Protein AF-0000000081786876 (afdb_homodimer)

pLDDT: mean 88.49, std 16.7, range [29.45, 98.88]

InterPro domains:
  IPR002018 Carboxylesterase, type B [PF00135] (1-361)
  IPR019826 Carboxylesterase type B, active site [PS00122] (17-32)
  IPR029058 Alpha/Beta hydrolase fold [G3DSA:3.40.50.1820] (1-377)
  IPR029058 Alpha/Beta hydrolase fold [SSF53474] (1-367)
  IPR050654 Acetylcholinesterase-related enzymes [PTHR43918] (1-405)

Secondary structure (DSSP, 8-state):
-HHHHHHHHHHHHGGGGT--TT--EEEEETHHHHHHHHHHH-GGGTTS-SEEEEES--TTSTTTB---HHHHHHHHHHHHHHTT---S-HHHHHHHHHTS-HHHHHHHHHHTT----B---SSS--S-HHHHHHTT-S---EEEEEEETTTTHHHHHSSGGGGGGGG-SSPPP--HHHHHHHHHSTTSTTTT-HHHHHHHHHHHS-TTTTT-TT--THHHHHHHHIIIIIIHHHHHHHHHHHHTT--EEEEEE----SS-GGGTTS-S-S--SS-TTHHHHHHTTGGGTSTTS-HHHHHHHHHHHHHHHHHHHHS-SSB-STTS-TTTB-PPP-TTT-EEEEESTT--EEE-TTHHHHHIIIIIHHHHHHHHHTS-HHHHHHHHHHHTTTTS-HHHHHHHHHHHHHHHH-/-HHHHHHHHHHHHGGGGT--TT--EEEEETHHHHHHHHHHH-GGGTTS-SEEEEES--TTSTTTB---HHHHHHHHHHHHHHTT---S-HHHHHHHHHTS-HHHHHHHHHHTT----B---SSS--S-HHHHHHTT-S---EEEEEEETTTTHHHHHSSGGGGGGGG-SSPPP--HHHHHHHHHSTTSTTTT-HHHHHHHHHHHS-TTTTT-TT--THHHHHHHHIIIIIIHHHHHHHHHHHHTT--EEEEEE----SS-GGGTTS-S-S--SS-TTHHHHHHTTGGGTSTTS-HHHHHHHHHHHHHHHHHHHHS-SSB-STTS-TTTB-PPP-TTT-EEEEESTT--EEE-TTHHHHHIIIIIHHHHHHHHHTS-HHHHHHHHHHHTSTTS-HHHHHHHHHHHHHHHH-

Sequence (820 aa):
MDQVLALEWIKENIGAFGGDSNRITIFGESSGSVSVSFHILSERTKGLFQRAVMQSATMFTPWAYSDDKDMLRKQAFDIGEKVGCSTSESQALVDCMKEKDASALYVASAEIYLHCPAVVDGTFLVDTPANLYATDRYNHADLLLGTTKDEGTIGLTYSPLFWDYWYSKEPPTVSREAFDEILAGAYFPGGNNQQLQDAIRMKYIDWSQADNDDYDYFRSHVEYVTDSDFACPTDLVARFHFQGGDNVFLYQMTHVPTLSLYNLDGEGPGWLGSAHADDILFVFGYPFSYPNFTDEERSFSVEVMNFWTKFAKTGMPGTVTSGSTQRDFWPRFTVPELAYKELSLNLTTSRALKSDQCYFWNTYVPQLQTMLAEMDVAEREWKEAFSTWKYTDMADWRKEFTEYKTIRLNMDQVLALEWIKENIGAFGGDSNRITIFGESSGSVSVSFHILSERTKGLFQRAVMQSATMFTPWAYSDDKDMLRKQAFDIGEKVGCSTSESQALVDCMKEKDASALYVASAEIYLHCPAVVDGTFLVDTPANLYATDRYNHADLLLGTTKDEGTIGLTYSPLFWDYWYSKEPPTVSREAFDEILAGAYFPGGNNQQLQDAIRMKYIDWSQADNDDYDYFRSHVEYVTDSDFACPTDLVARFHFQGGDNVFLYQMTHVPTLSLYNLDGEGPGWLGSAHADDILFVFGYPFSYPNFTDEERSFSVEVMNFWTKFAKTGMPGTVTSGSTQRDFWPRFTVPELAYKELSLNLTTSRALKSDQCYFWNTYVPQLQTMLAEMDVAEREWKEAFSTWKYTDMADWRKEFTEYKTIRLN

Nearest PDB structures (foldseek):
  8am2-assembly1_A  TM=8.738E-01  e=4.656E-29  Homo sapiens
  1w76-assembly1_B  TM=9.011E-01  e=8.438E-28  Tetronarce californica
  5v5v-assembly3_E  TM=7.790E-01  e=2.688E-24  Rattus norvegicus
  5xeq-assembly1_A  TM=8.268E-01  e=3.464E-23  Homo sapiens
  3bl8-assembly2_B  TM=8.056E-01  e=1.051E-23  Mus musculus

Solvent-accessible surface area (backbone atoms only — not comparable to full-atom values): 43181 Å² total; per-residue (Å²): 109,68,64,52,51,50,40,52,47,42,45,73,45,28,51,82,74,73,43,56,54,84,55,31,60,48,68,23,53,37,71,42,4,22,50,48,41,46,45,33,47,13,75,80,43,59,83,51,48,45,31,38,34,28,34,43,25,24,53,66,12,67,73,38,42,49,87,55,60,65,59,54,49,49,50,53,46,52,38,28,46,70,72,68,31,81,62,91,44,69,66,60,34,52,57,45,54,70,74,47,57,68,67,56,51,50,53,32,35,62,72,68,59,69,79,85,45,49,54,70,70,66,66,60,32,71,55,54,72,69,55,26,59,76,65,68,48,53,52,79,40,30,36,39,37,37,33,36,67,26,30,15,43,56,58,46,50,73,29,84,90,34,44,80,44,40,62,25,59,58,67,75,81,29,41,70,67,55,51,52,51,54,43,49,29,78,86,28,94,24,22,88,38,63,69,50,40,51,52,50,47,66,71,40,50,60,46,62,44,62,68,40,88,79,46,65,41,44,62,34,49,23,52,46,43,18,37,59,40,24,47,29,28,42,51,52,52,50,49,53,38,36,73,71,69,35,55,30,33,38,35,35,31,60,43,59,58,86,59,44,78,69,19,74,86,72,63,27,46,61,55,44,63,17,25,64,68,38,65,54,42,28,55,71,44,42,46,79,78,38,84,83,42,51,72,68,52,39,54,43,17,52,51,44,33,45,26,56,50,32,25,57,72,70,62,40,49,39,43,65,54,91,80,51,56,58,66,48,37,35,46,60,37,44,90,59,67,34,31,27,31,33,48,37,92,73,25,47,70,50,56,36,79,60,30,54,61,27,44,43,60,72,46,48,46,53,53,52,47,54,57,50,67,68,46,49,69,70,56,49,56,50,42,63,58,41,64,68,34,73,86,46,70,68,67,62,48,55,49,49,52,50,46,50,50,50,52,72,72,92,107,69,66,53,51,51,40,52,48,42,46,72,44,29,51,82,73,74,43,56,53,85,54,30,60,48,67,24,54,37,73,41,3,23,49,48,41,46,45,32,48,12,75,79,43,59,84,49,48,45,31,39,34,27,34,42,25,22,54,64,12,68,73,39,44,50,86,55,61,66,61,54,49,48,51,52,46,52,37,28,47,69,70,68,32,81,60,91,45,71,66,59,34,53,58,43,54,70,71,47,58,67,67,57,52,50,53,34,35,62,70,68,58,68,76,83,45,47,54,70,71,66,65,60,33,68,55,55,71,67,54,27,60,75,65,68,48,52,52,79,39,31,36,39,37,35,34,37,68,26,30,15,42,56,57,45,51,72,30,84,89,34,44,80,43,39,62,24,61,58,68,76,79,30,41,70,66,55,51,52,51,54,42,48,29,79,86,28,94,26,22,90,39,65,67,50,40,50,53,49,48,64,72,42,51,61,45,61,43,62,68,40,87,80,45,65,42,45,62,33,48,23,52,46,43,18,37,60,39,25,46,29,29,41,51,53,52,49,49,54,38,35,74,71,69,36,54,28,34,37,36,36,30,62,42,58,58,87,58,44,78,68,19,74,86,70,62,26,45,62,54,44,62,18,23,64,68,37,64,53,41,28,55,71,42,43,46,79,77,39,84,82,44,52,70,67,52,39,53,42,16,52,51,44,31,46,25,55,50,33,25,55,72,70,63,40,48,38,43,64,53,91,81,51,57,58,66,48,36,38,45,62,37,43,87,58,67,33,31,26,30,34,47,38,92,73,26,46,70,49,56,38,80,59,28,54,61,27,44,42,60,74,45,48,45,55,52,53,48,53,56,49,66,69,46,50,68,69,56,48,59,50,43,65,59,41,66,69,36,72,86,46,71,67,69,62,49,54,50,49,50,51,48,48,49,49,52,71,73,93

Radius of gyration: 31.77 Å; Cα contacts (8 Å, |Δi|>4): 1317; chains: 2; bounding box: 56×100×76 Å

Organism: Acanthaster planci (NCBI:txid133434)

Structure (mmCIF, N/CA/C/O backbone):
data_AF-0000000081786876-model_v1
#
loop_
_entity.id
_entity.type
_entity.pdbx_description
1 polymer 'Carboxylic ester hydrolase'
#
loop_
_atom_site.group_PDB
_atom_site.id
_atom_site.type_symbol
_atom_site.label_atom_id
_atom_site.label_alt_id
_atom_site.label_comp_id
_atom_site.label_asym_id
_atom_site.label_entity_id
_atom_site.label_seq_id
_atom_site.pdbx_PDB_ins_code
_atom_site.Cartn_x
_atom_site.Cartn_y
_atom_site.Cartn_z
_atom_site.occupancy
_atom_site.B_iso_or_equiv
_atom_site.auth_seq_id
_atom_site.auth_comp_id
_atom_site.auth_asym_id
_atom_site.auth_atom_id
_atom_site.pdbx_PDB_model_num
ATOM 1 N N . MET A 1 1 ? 2.566 -39.562 -6.285 1 85.12 1 MET A N 1
ATOM 2 C CA . MET A 1 1 ? 3.211 -40.844 -6.562 1 85.12 1 MET A CA 1
ATOM 3 C C . MET A 1 1 ? 2.818 -41.375 -7.941 1 85.12 1 MET A C 1
ATOM 5 O O . MET A 1 1 ? 3.682 -41.75 -8.727 1 85.12 1 MET A O 1
ATOM 9 N N . ASP A 1 2 ? 1.536 -41.219 -8.281 1 93.5 2 ASP A N 1
ATOM 10 C CA . ASP A 1 2 ? 1.089 -41.656 -9.594 1 93.5 2 ASP A CA 1
ATOM 11 C C . ASP A 1 2 ? 1.725 -40.812 -10.711 1 93.5 2 ASP A C 1
ATOM 13 O O . ASP A 1 2 ? 2.129 -41.375 -11.742 1 93.5 2 ASP A O 1
ATOM 17 N N . GLN A 1 3 ? 1.83 -39.625 -10.461 1 97.19 3 GLN A N 1
ATOM 18 C CA . GLN A 1 3 ? 2.424 -38.75 -11.469 1 97.19 3 GLN A CA 1
ATOM 19 C C . GLN A 1 3 ? 3.906 -39.062 -11.656 1 97.19 3 GLN A C 1
ATOM 21 O O . GLN A 1 3 ? 4.426 -38.969 -12.773 1 97.19 3 GLN A O 1
ATOM 26 N N . VAL A 1 4 ? 4.566 -39.406 -10.562 1 97.5 4 VAL A N 1
ATOM 27 C CA . VAL A 1 4 ? 5.969 -39.812 -10.656 1 97.5 4 VAL A CA 1
ATOM 28 C C . VAL A 1 4 ? 6.098 -41.062 -11.531 1 97.5 4 VAL A C 1
ATOM 30 O O . VAL A 1 4 ? 6.961 -41.125 -12.414 1 97.5 4 VAL A O 1
ATOM 33 N N . LEU A 1 5 ? 5.234 -41.969 -11.258 1 97.5 5 LEU A N 1
ATOM 34 C CA . LEU A 1 5 ? 5.254 -43.219 -12.047 1 97.5 5 LEU A CA 1
ATOM 35 C C . LEU A 1 5 ? 5.004 -42.906 -13.523 1 97.5 5 LEU A C 1
ATOM 37 O O . LEU A 1 5 ? 5.617 -43.531 -14.391 1 97.5 5 LEU A O 1
ATOM 41 N N . ALA A 1 6 ? 4.082 -42.062 -13.742 1 97.56 6 ALA A N 1
ATOM 42 C CA . ALA A 1 6 ? 3.795 -41.688 -15.125 1 97.56 6 ALA A CA 1
ATOM 43 C C . ALA A 1 6 ? 5.023 -41.062 -15.789 1 97.56 6 ALA A C 1
ATOM 45 O O . ALA A 1 6 ? 5.32 -41.375 -16.953 1 97.56 6 ALA A O 1
ATOM 46 N N . LEU A 1 7 ? 5.742 -40.219 -15.117 1 97.94 7 LEU A N 1
ATOM 47 C CA . LEU A 1 7 ? 6.93 -39.594 -15.656 1 97.94 7 LEU A CA 1
ATOM 48 C C . LEU A 1 7 ? 8.039 -40.594 -15.906 1 97.94 7 LEU A C 1
ATOM 50 O O . LEU A 1 7 ? 8.742 -40.5 -16.906 1 97.94 7 LEU A O 1
ATOM 54 N N . GLU A 1 8 ? 8.164 -41.531 -14.992 1 97.88 8 GLU A N 1
ATOM 55 C CA . GLU A 1 8 ? 9.133 -42.625 -15.195 1 97.88 8 GLU A CA 1
ATOM 56 C C . GLU A 1 8 ? 8.789 -43.438 -16.422 1 97.88 8 GLU A C 1
ATOM 58 O O . GLU A 1 8 ? 9.672 -43.781 -17.219 1 97.88 8 GLU A O 1
ATOM 63 N N . TRP A 1 9 ? 7.547 -43.719 -16.469 1 97.94 9 TRP A N 1
ATOM 64 C CA . TRP A 1 9 ? 7.094 -44.469 -17.641 1 97.94 9 TRP A CA 1
ATOM 65 C C . TRP A 1 9 ? 7.398 -43.719 -18.922 1 97.94 9 TRP A C 1
ATOM 67 O O . TRP A 1 9 ? 7.852 -44.312 -19.906 1 97.94 9 TRP A O 1
ATOM 77 N N . ILE A 1 10 ? 7.133 -42.5 -19.031 1 97.75 10 ILE A N 1
ATOM 78 C CA . ILE A 1 10 ? 7.387 -41.688 -20.203 1 97.75 10 ILE A CA 1
ATOM 79 C C . ILE A 1 10 ? 8.883 -41.656 -20.516 1 97.75 10 ILE A C 1
ATOM 81 O O . ILE A 1 10 ? 9.289 -41.875 -21.672 1 97.75 10 ILE A O 1
ATOM 85 N N . LYS A 1 11 ? 9.703 -41.438 -19.516 1 96.88 11 LYS A N 1
ATOM 86 C CA . LYS A 1 11 ? 11.156 -41.406 -19.688 1 96.88 11 LYS A CA 1
ATOM 87 C C . LYS A 1 11 ? 11.664 -42.719 -20.297 1 96.88 11 LYS A C 1
ATOM 89 O O . LYS A 1 11 ? 12.516 -42.688 -21.172 1 96.88 11 LYS A O 1
ATOM 94 N N . GLU A 1 12 ? 11.047 -43.781 -19.906 1 97.19 12 GLU A N 1
ATOM 95 C CA . GLU A 1 12 ? 11.508 -45.125 -20.312 1 97.19 12 GLU A CA 1
ATOM 96 C C . GLU A 1 12 ? 10.969 -45.469 -21.703 1 97.19 12 GLU A C 1
ATOM 98 O O . GLU A 1 12 ? 11.617 -46.219 -22.453 1 97.19 12 GLU A O 1
ATOM 103 N N . ASN A 1 13 ? 9.766 -44.969 -22 1 97.81 13 ASN A N 1
ATOM 104 C CA . ASN A 1 13 ? 9.055 -45.594 -23.109 1 97.81 13 ASN A CA 1
ATOM 105 C C . ASN A 1 13 ? 8.836 -44.625 -24.266 1 97.81 13 ASN A C 1
ATOM 107 O O . ASN A 1 13 ? 8.516 -45.031 -25.375 1 97.81 13 ASN A O 1
ATOM 111 N N . ILE A 1 14 ? 9.039 -43.375 -24.078 1 96.5 14 ILE A N 1
ATOM 112 C CA . ILE A 1 14 ? 8.586 -42.406 -25.047 1 96.5 14 ILE A CA 1
ATOM 113 C C . ILE A 1 14 ? 9.32 -42.594 -26.375 1 96.5 14 ILE A C 1
ATOM 115 O O . ILE A 1 14 ? 8.805 -42.25 -27.438 1 96.5 14 ILE A O 1
ATOM 119 N N . GLY A 1 15 ? 10.5 -43.125 -26.281 1 96.19 15 GLY A N 1
ATOM 120 C CA . GLY A 1 15 ? 11.258 -43.406 -27.5 1 96.19 15 GLY A CA 1
ATOM 121 C C . GLY A 1 15 ? 10.516 -44.312 -28.469 1 96.19 15 GLY A C 1
ATOM 122 O O . GLY A 1 15 ? 10.617 -44.156 -29.688 1 96.19 15 GLY A O 1
ATOM 123 N N . ALA A 1 16 ? 9.836 -45.188 -27.922 1 96.81 16 ALA A N 1
ATOM 124 C CA . ALA A 1 16 ? 9.086 -46.125 -28.75 1 96.81 16 ALA A CA 1
ATOM 125 C C . ALA A 1 16 ? 7.957 -45.406 -29.5 1 96.81 16 ALA A C 1
ATOM 127 O O . ALA A 1 16 ? 7.441 -45.938 -30.5 1 96.81 16 ALA A O 1
ATOM 128 N N . PHE A 1 17 ? 7.652 -44.312 -29.094 1 95.44 17 PHE A N 1
ATOM 129 C CA . PHE A 1 17 ? 6.566 -43.562 -29.719 1 95.44 17 PHE A CA 1
ATOM 130 C C . PHE A 1 17 ? 7.113 -42.438 -30.562 1 95.44 17 PHE A C 1
ATOM 132 O O . PHE A 1 17 ? 6.355 -41.562 -30.984 1 95.44 17 PHE A O 1
ATOM 139 N N . GLY A 1 18 ? 8.469 -42.5 -30.703 1 95.06 18 GLY A N 1
ATOM 140 C CA . GLY A 1 18 ? 9.094 -41.469 -31.531 1 95.06 18 GLY A CA 1
ATOM 141 C C . GLY A 1 18 ? 9.477 -40.219 -30.766 1 95.06 18 GLY A C 1
ATOM 142 O O . GLY A 1 18 ? 9.945 -39.25 -31.359 1 95.06 18 GLY A O 1
ATOM 143 N N . GLY A 1 19 ? 9.172 -40.281 -29.469 1 94.94 19 GLY A N 1
ATOM 144 C CA . GLY A 1 19 ? 9.523 -39.125 -28.625 1 94.94 19 GLY A CA 1
ATOM 145 C C . GLY A 1 19 ? 10.961 -39.156 -28.141 1 94.94 19 GLY A C 1
ATOM 146 O O . GLY A 1 19 ? 11.68 -40.125 -28.391 1 94.94 19 GLY A O 1
ATOM 147 N N . ASP A 1 20 ? 11.43 -38.062 -27.547 1 96.06 20 ASP A N 1
ATOM 148 C CA . ASP A 1 20 ? 12.781 -37.875 -27.016 1 96.06 20 ASP A CA 1
ATOM 149 C C . ASP A 1 20 ? 12.773 -37.906 -25.484 1 96.06 20 ASP A C 1
ATOM 151 O O . ASP A 1 20 ? 12.25 -36.969 -24.859 1 96.06 20 ASP A O 1
ATOM 155 N N . SER A 1 21 ? 13.375 -38.844 -24.906 1 95.88 21 SER A N 1
ATOM 156 C CA . SER A 1 21 ? 13.367 -39.031 -23.453 1 95.88 21 SER A CA 1
ATOM 157 C C . SER A 1 21 ? 14.203 -37.969 -22.75 1 95.88 21 SER A C 1
ATOM 159 O O . SER A 1 21 ? 14.125 -37.812 -21.531 1 95.88 21 SER A O 1
ATOM 161 N N . ASN A 1 22 ? 14.953 -37.188 -23.562 1 94.62 22 ASN A N 1
ATOM 162 C CA . ASN A 1 22 ? 15.773 -36.156 -22.984 1 94.62 22 ASN A CA 1
ATOM 163 C C . ASN A 1 22 ? 15.141 -34.781 -23.203 1 94.62 22 ASN A C 1
ATOM 165 O O . ASN A 1 22 ? 15.766 -33.75 -22.922 1 94.62 22 ASN A O 1
ATOM 169 N N . ARG A 1 23 ? 13.945 -34.781 -23.703 1 95.62 23 ARG A N 1
ATOM 170 C CA . ARG A 1 23 ? 13.227 -33.531 -23.953 1 95.62 23 ARG A CA 1
ATOM 171 C C . ARG A 1 23 ? 11.773 -33.656 -23.516 1 95.62 23 ARG A C 1
ATOM 173 O O . ARG A 1 23 ? 10.867 -33.5 -24.344 1 95.62 23 ARG A O 1
ATOM 180 N N . ILE A 1 24 ? 11.578 -33.781 -22.297 1 97.62 24 ILE A N 1
ATOM 181 C CA . ILE A 1 24 ? 10.242 -33.938 -21.734 1 97.62 24 ILE A CA 1
ATOM 182 C C . ILE A 1 24 ? 9.805 -32.594 -21.109 1 97.62 24 ILE A C 1
ATOM 184 O O . ILE A 1 24 ? 10.555 -32 -20.328 1 97.62 24 ILE A O 1
ATOM 188 N N . THR A 1 25 ? 8.656 -32.094 -21.547 1 98.31 25 THR A N 1
ATOM 189 C CA . THR A 1 25 ? 8.039 -30.906 -20.969 1 98.31 25 THR A CA 1
ATOM 190 C C . THR A 1 25 ? 6.777 -31.281 -20.188 1 98.31 25 THR A C 1
ATOM 192 O O . THR A 1 25 ? 5.887 -31.953 -20.719 1 98.31 25 THR A O 1
ATOM 195 N N . ILE A 1 26 ? 6.73 -30.906 -18.938 1 98.25 26 ILE A N 1
ATOM 196 C CA . ILE A 1 26 ? 5.516 -31.094 -18.156 1 98.25 26 ILE A CA 1
ATOM 197 C C . ILE A 1 26 ? 4.77 -29.766 -18.031 1 98.25 26 ILE A C 1
ATOM 199 O O . ILE A 1 26 ? 5.391 -28.703 -17.938 1 98.25 26 ILE A O 1
ATOM 203 N N . PHE A 1 27 ? 3.48 -29.75 -18.172 1 97.56 27 PHE A N 1
ATOM 204 C CA . PHE A 1 27 ? 2.721 -28.5 -18.031 1 97.56 27 PHE A CA 1
ATOM 205 C C . PHE A 1 27 ? 1.39 -28.766 -17.344 1 97.56 27 PHE A C 1
ATOM 207 O O . PHE A 1 27 ? 0.924 -29.906 -17.281 1 97.56 27 PHE A O 1
ATOM 214 N N . GLY A 1 28 ? 0.858 -27.812 -16.672 1 98 28 GLY A N 1
ATOM 215 C CA . GLY A 1 28 ? -0.397 -27.906 -15.938 1 98 28 GLY A CA 1
ATOM 216 C C . GLY A 1 28 ? -1.038 -26.562 -15.688 1 98 28 GLY A C 1
ATOM 217 O O . GLY A 1 28 ? -0.378 -25.516 -15.789 1 98 28 GLY A O 1
ATOM 218 N N . GLU A 1 29 ? -2.33 -26.609 -15.477 1 98.25 29 GLU A N 1
ATOM 219 C CA . GLU A 1 29 ? -3.166 -25.453 -15.164 1 98.25 29 GLU A CA 1
ATOM 220 C C . 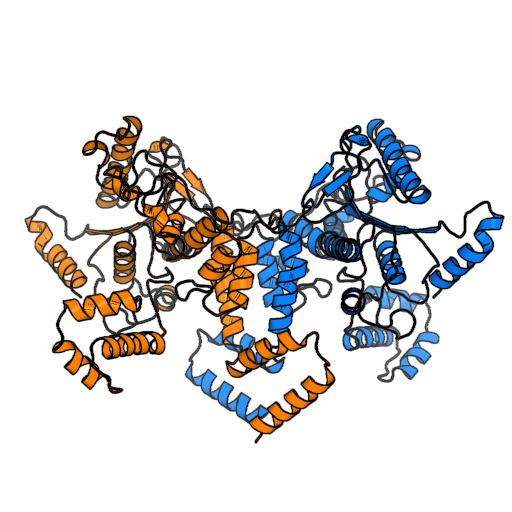GLU A 1 29 ? -3.729 -25.547 -13.75 1 98.25 29 GLU A C 1
ATOM 222 O O . GLU A 1 29 ? -4.125 -26.625 -13.305 1 98.25 29 GLU A O 1
ATOM 227 N N . SER A 1 30 ? -3.664 -24.406 -13.008 1 96.81 30 SER A N 1
ATOM 228 C CA . SER A 1 30 ? -4.27 -24.344 -11.688 1 96.81 30 SER A CA 1
ATOM 229 C C . SER A 1 30 ? -3.697 -25.422 -10.766 1 96.81 30 SER A C 1
ATOM 231 O O . SER A 1 30 ? -2.482 -25.484 -10.562 1 96.81 30 SER A O 1
ATOM 233 N N . SER A 1 31 ? -4.57 -26.422 -10.398 1 95.81 31 SER A N 1
ATOM 234 C CA . SER A 1 31 ? -4.086 -27.516 -9.57 1 95.81 31 SER A CA 1
ATOM 235 C C . SER A 1 31 ? -3.045 -28.344 -10.312 1 95.81 31 SER A C 1
ATOM 237 O O . SER A 1 31 ? -2.121 -28.891 -9.695 1 95.81 31 SER A O 1
ATOM 239 N N . GLY A 1 32 ? -3.199 -28.438 -11.594 1 97.5 32 GLY A N 1
ATOM 240 C CA . GLY A 1 32 ? -2.182 -29.109 -12.391 1 97.5 32 GLY A CA 1
ATOM 241 C C . GLY A 1 32 ? -0.849 -28.375 -12.383 1 97.5 32 GLY A C 1
ATOM 242 O O . GLY A 1 32 ? 0.208 -29.016 -12.352 1 97.5 32 GLY A O 1
ATOM 243 N N . SER A 1 33 ? -0.981 -27.062 -12.438 1 98.38 33 SER A N 1
ATOM 244 C CA . SER A 1 33 ? 0.23 -26.25 -12.344 1 98.38 33 SER A CA 1
ATOM 245 C C . SER A 1 33 ? 0.896 -26.422 -10.977 1 98.38 33 SER A C 1
ATOM 247 O O . SER A 1 33 ? 2.125 -26.422 -10.875 1 98.38 33 SER A O 1
ATOM 249 N N . VAL A 1 34 ? 0.146 -26.5 -9.969 1 97.88 34 VAL A N 1
ATOM 250 C CA . VAL A 1 34 ? 0.653 -26.766 -8.633 1 97.88 34 VAL A CA 1
ATOM 251 C C . VAL A 1 34 ? 1.398 -28.109 -8.617 1 97.88 34 VAL A C 1
ATOM 253 O O . VAL A 1 34 ? 2.486 -28.203 -8.047 1 97.88 34 VAL A O 1
ATOM 256 N N . SER A 1 35 ? 0.848 -29.078 -9.242 1 97.94 35 SER A N 1
ATOM 257 C CA . SER A 1 35 ? 1.514 -30.375 -9.344 1 97.94 35 SER A CA 1
ATOM 258 C C . SER A 1 35 ? 2.859 -30.25 -10.055 1 97.94 35 SER A C 1
ATOM 260 O O . SER A 1 35 ? 3.857 -30.812 -9.602 1 97.94 35 SER A O 1
ATOM 262 N N . VAL A 1 36 ? 2.857 -29.562 -11.125 1 98.56 36 VAL A N 1
ATOM 263 C CA . VAL A 1 36 ? 4.098 -29.328 -11.859 1 98.56 36 VAL A CA 1
ATOM 264 C C . VAL A 1 36 ? 5.137 -28.703 -10.922 1 98.56 36 VAL A C 1
ATOM 266 O O . VAL A 1 36 ? 6.293 -29.141 -10.898 1 98.56 36 VAL A O 1
ATOM 269 N N . SER A 1 37 ? 4.695 -27.75 -10.133 1 98.44 37 SER A N 1
ATOM 270 C CA . SER A 1 37 ? 5.617 -27.031 -9.266 1 98.44 37 SER A CA 1
ATOM 271 C C . SER A 1 37 ? 6.148 -27.938 -8.156 1 98.44 37 SER A C 1
ATOM 273 O O . SER A 1 37 ? 7.297 -27.797 -7.73 1 98.44 37 SER A O 1
ATOM 275 N N . PHE A 1 38 ? 5.379 -28.859 -7.727 1 98.38 38 PHE A N 1
ATOM 276 C CA . PHE A 1 38 ? 5.863 -29.781 -6.707 1 98.38 38 PHE A CA 1
ATOM 277 C C . PHE A 1 38 ? 6.824 -30.797 -7.309 1 98.38 38 PHE A C 1
ATOM 279 O O . PHE A 1 38 ? 7.758 -31.25 -6.641 1 98.38 38 PHE A O 1
ATOM 286 N N . HIS A 1 39 ? 6.605 -31.188 -8.531 1 98.62 39 HIS A N 1
ATOM 287 C CA . HIS A 1 39 ? 7.586 -32.031 -9.203 1 98.62 39 HIS A CA 1
ATOM 288 C C . HIS A 1 39 ? 8.938 -31.328 -9.305 1 98.62 39 HIS A C 1
ATOM 290 O O . HIS A 1 39 ? 9.984 -31.953 -9.156 1 98.62 39 HIS A O 1
ATOM 296 N N . ILE A 1 40 ? 8.914 -30.078 -9.516 1 98.56 40 ILE A N 1
ATOM 297 C CA . ILE A 1 40 ? 10.133 -29.266 -9.562 1 98.56 40 ILE A CA 1
ATOM 298 C C . ILE A 1 40 ? 10.844 -29.344 -8.211 1 98.56 40 ILE A C 1
ATOM 300 O O . ILE A 1 40 ? 12.078 -29.375 -8.156 1 98.56 40 ILE A O 1
ATOM 304 N N . LEU A 1 41 ? 10.094 -29.516 -7.164 1 98.38 41 LEU A N 1
ATOM 305 C CA . LEU A 1 41 ? 10.664 -29.484 -5.824 1 98.38 41 LEU A CA 1
ATOM 306 C C . LEU A 1 41 ? 11.031 -30.875 -5.34 1 98.38 41 LEU A C 1
ATOM 308 O O . LEU A 1 41 ? 11.656 -31.031 -4.293 1 98.38 41 LEU A O 1
ATOM 312 N N . SER A 1 42 ? 10.664 -31.859 -6.082 1 98.38 42 SER A N 1
ATOM 313 C CA . SER A 1 42 ? 10.82 -33.219 -5.574 1 98.38 42 SER A CA 1
ATOM 314 C C . SER A 1 42 ? 12.07 -33.875 -6.141 1 98.38 42 SER A C 1
ATOM 316 O O . SER A 1 42 ? 12.289 -33.875 -7.352 1 98.38 42 SER A O 1
ATOM 318 N N . GLU A 1 43 ? 12.805 -34.531 -5.266 1 96.94 43 GLU A N 1
ATOM 319 C CA . GLU A 1 43 ? 13.961 -35.312 -5.695 1 96.94 43 GLU A CA 1
ATOM 320 C C . GLU A 1 43 ? 13.531 -36.562 -6.434 1 96.94 43 GLU A C 1
ATOM 322 O O . GLU A 1 43 ? 14.289 -37.125 -7.23 1 96.94 43 GLU A O 1
ATOM 327 N N . ARG A 1 44 ? 12.336 -36.938 -6.246 1 97.25 44 ARG A N 1
ATOM 328 C CA . ARG A 1 44 ? 11.82 -38.156 -6.848 1 97.25 44 ARG A CA 1
ATOM 329 C C . ARG A 1 44 ? 11.664 -38 -8.359 1 97.25 44 ARG A C 1
ATOM 331 O O . ARG A 1 44 ? 11.586 -39 -9.078 1 97.25 44 ARG A O 1
ATOM 338 N N . THR A 1 45 ? 11.656 -36.781 -8.812 1 97.94 45 THR A N 1
ATOM 339 C CA . THR A 1 45 ? 11.453 -36.594 -10.242 1 97.94 45 THR A CA 1
ATOM 340 C C . THR A 1 45 ? 12.68 -35.938 -10.883 1 97.94 45 THR A C 1
ATOM 342 O O . THR A 1 45 ? 12.602 -35.406 -11.984 1 97.94 45 THR A O 1
ATOM 345 N N . LYS A 1 46 ? 13.742 -35.938 -10.164 1 97.12 46 LYS A N 1
ATOM 346 C CA . LYS A 1 46 ? 14.992 -35.406 -10.695 1 97.12 46 LYS A CA 1
ATOM 347 C C . LYS A 1 46 ? 15.383 -36.062 -12 1 97.12 46 LYS A C 1
ATOM 349 O O . LYS A 1 46 ? 15.438 -37.312 -12.078 1 97.12 46 LYS A O 1
ATOM 354 N N . GLY A 1 47 ? 15.555 -35.281 -12.984 1 96.75 47 GLY A N 1
ATOM 355 C CA . GLY A 1 47 ? 16.047 -35.781 -14.266 1 96.75 47 GLY A CA 1
ATOM 356 C C . GLY A 1 47 ? 14.945 -36.312 -15.156 1 96.75 47 GLY A C 1
ATOM 357 O O . GLY A 1 47 ? 15.211 -36.75 -16.281 1 96.75 47 GLY A O 1
ATOM 358 N N . LEU A 1 48 ? 13.711 -36.219 -14.742 1 98 48 LEU A N 1
ATOM 359 C CA . LEU A 1 48 ? 12.633 -36.844 -15.5 1 98 48 LEU A CA 1
ATOM 360 C C . LEU A 1 48 ? 12.016 -35.844 -16.484 1 98 48 LEU A C 1
ATOM 362 O O . LEU A 1 48 ? 11.273 -36.25 -17.391 1 98 48 LEU A O 1
ATOM 366 N N . PHE A 1 49 ? 12.328 -34.594 -16.391 1 98.19 49 PHE A N 1
ATOM 367 C CA . PHE A 1 49 ? 11.875 -33.562 -17.328 1 98.19 49 PHE A CA 1
ATOM 368 C C . PHE A 1 49 ? 12.898 -32.438 -17.438 1 98.19 49 PHE A C 1
ATOM 370 O O . PHE A 1 49 ? 13.734 -32.281 -16.547 1 98.19 49 PHE A O 1
ATOM 377 N N . GLN A 1 50 ? 12.828 -31.688 -18.562 1 97.44 50 GLN A N 1
ATOM 378 C CA . GLN A 1 50 ? 13.789 -30.625 -18.828 1 97.44 50 GLN A CA 1
ATOM 379 C C . GLN A 1 50 ? 13.109 -29.25 -18.844 1 97.44 50 GLN A C 1
ATOM 381 O O . GLN A 1 50 ? 13.766 -28.219 -18.719 1 97.44 50 GLN A O 1
ATOM 386 N N . ARG A 1 51 ? 11.766 -29.344 -19.078 1 98.56 51 ARG A N 1
ATOM 387 C CA . ARG A 1 51 ? 11.016 -28.094 -19.203 1 98.56 51 ARG A CA 1
ATOM 388 C C . ARG A 1 51 ? 9.68 -28.188 -18.469 1 98.56 51 ARG A C 1
ATOM 390 O O . ARG A 1 51 ? 9.141 -29.281 -18.297 1 98.56 51 ARG A O 1
ATOM 397 N N . ALA A 1 52 ? 9.188 -27.047 -18.016 1 98.75 52 ALA A N 1
ATOM 398 C CA . ALA A 1 52 ? 7.918 -27.031 -17.297 1 98.75 52 ALA A CA 1
ATOM 399 C C . ALA A 1 52 ? 7.117 -25.781 -17.641 1 98.75 52 ALA A C 1
ATOM 401 O O . ALA A 1 52 ? 7.688 -24.688 -17.781 1 98.75 52 ALA A O 1
ATOM 402 N N . VAL A 1 53 ? 5.852 -25.922 -17.859 1 98.81 53 VAL A N 1
ATOM 403 C CA . VAL A 1 53 ? 4.91 -24.828 -18.047 1 98.81 53 VAL A CA 1
ATOM 404 C C . VAL A 1 53 ? 3.939 -24.766 -16.875 1 98.81 53 VAL A C 1
ATOM 406 O O . VAL A 1 53 ? 3.26 -25.75 -16.578 1 98.81 53 VAL A O 1
ATOM 409 N N . MET A 1 54 ? 3.943 -23.672 -16.203 1 98.75 54 MET A N 1
ATOM 410 C CA . MET A 1 54 ? 3.039 -23.438 -15.078 1 98.75 54 MET A CA 1
ATOM 411 C C . MET A 1 54 ? 2.012 -22.375 -15.414 1 98.75 54 MET A C 1
ATOM 413 O O . MET A 1 54 ? 2.348 -21.188 -15.5 1 98.75 54 MET A O 1
ATOM 417 N N . GLN A 1 55 ? 0.742 -22.812 -15.539 1 98.75 55 GLN A N 1
ATOM 418 C CA . GLN A 1 55 ? -0.335 -21.891 -15.883 1 98.75 55 GLN A CA 1
ATOM 419 C C . GLN A 1 55 ? -1.251 -21.641 -14.688 1 98.75 55 GLN A C 1
ATOM 421 O O . GLN A 1 55 ? -1.979 -22.547 -14.258 1 98.75 55 GLN A O 1
ATOM 426 N N . SER A 1 56 ? -1.303 -20.469 -14.141 1 98.06 56 SER A N 1
ATOM 427 C CA . SER A 1 56 ? -2.236 -19.969 -13.141 1 98.06 56 SER A CA 1
ATOM 428 C C . SER A 1 56 ? -2.047 -20.672 -11.797 1 98.06 56 SER A C 1
ATOM 430 O O . SER A 1 56 ? -3.012 -21.156 -11.203 1 98.06 56 SER A O 1
ATOM 432 N N . ALA A 1 57 ? -0.826 -20.688 -11.188 1 97.06 57 ALA A N 1
ATOM 433 C CA . ALA A 1 57 ? -0.6 -21.125 -9.812 1 97.06 57 ALA A CA 1
ATOM 434 C C . ALA A 1 57 ? 0.764 -21.797 -9.672 1 97.06 57 ALA A C 1
ATOM 436 O O . ALA A 1 57 ? 1.401 -22.141 -10.664 1 97.06 57 ALA A O 1
ATOM 437 N N . THR A 1 58 ? 1.229 -21.906 -8.484 1 98.12 58 THR A N 1
ATOM 438 C CA . THR A 1 58 ? 2.467 -22.562 -8.078 1 98.12 58 THR A CA 1
ATOM 439 C C . THR A 1 58 ? 2.326 -23.172 -6.691 1 98.12 58 THR A C 1
ATOM 441 O O . THR A 1 58 ? 1.254 -23.109 -6.086 1 98.12 58 THR A O 1
ATOM 444 N N . MET A 1 59 ? 3.383 -23.766 -6.23 1 97.44 59 MET A N 1
ATOM 445 C CA . MET A 1 59 ? 3.385 -24.359 -4.895 1 97.44 59 MET A CA 1
ATOM 446 C C . MET A 1 59 ? 3.24 -23.281 -3.822 1 97.44 59 MET A C 1
ATOM 448 O O . MET A 1 59 ? 2.924 -23.578 -2.672 1 97.44 59 MET A O 1
ATOM 452 N N . PHE A 1 60 ? 3.406 -21.984 -4.203 1 95.75 60 PHE A N 1
ATOM 453 C CA . PHE A 1 60 ? 3.316 -20.906 -3.24 1 95.75 60 PHE A CA 1
ATOM 454 C C . PHE A 1 60 ? 1.907 -20.312 -3.209 1 95.75 60 PHE A C 1
ATOM 456 O O . PHE A 1 60 ? 1.61 -19.438 -2.398 1 95.75 60 PHE A O 1
ATOM 463 N N . THR A 1 61 ? 1.054 -20.797 -4.117 1 95.06 61 THR A N 1
ATOM 464 C CA . THR A 1 61 ? -0.354 -20.438 -4.012 1 95.06 61 THR A CA 1
ATOM 465 C C . THR A 1 61 ? -0.922 -20.844 -2.66 1 95.06 61 THR A C 1
ATOM 467 O O . THR A 1 61 ? -0.668 -21.969 -2.189 1 95.06 61 THR A O 1
ATOM 470 N N . PRO A 1 62 ? -1.747 -20 -2.039 1 89.31 62 PRO A N 1
ATOM 471 C CA . PRO A 1 62 ? -2.129 -20.203 -0.641 1 89.31 62 PRO A CA 1
ATOM 472 C C . PRO A 1 62 ? -2.809 -21.547 -0.406 1 89.31 62 PRO A C 1
ATOM 474 O O . PRO A 1 62 ? -2.699 -22.125 0.682 1 89.31 62 PRO A O 1
ATOM 477 N N . TRP A 1 63 ? -3.43 -22.109 -1.362 1 88.56 63 TRP A N 1
ATOM 478 C CA . TRP A 1 63 ? -4.184 -23.344 -1.164 1 88.56 63 TRP A CA 1
ATOM 479 C C . TRP A 1 63 ? -3.363 -24.562 -1.591 1 88.56 63 TRP A C 1
ATOM 481 O O . TRP A 1 63 ? -3.832 -25.688 -1.497 1 88.56 63 TRP A O 1
ATOM 491 N N . ALA A 1 64 ? -2.166 -24.375 -2.035 1 94.12 64 ALA A N 1
ATOM 492 C CA . ALA A 1 64 ? -1.378 -25.453 -2.635 1 94.12 64 ALA A CA 1
ATOM 493 C C . ALA A 1 64 ? -0.658 -26.266 -1.565 1 94.12 64 ALA A C 1
ATOM 495 O O . ALA A 1 64 ? -0.44 -27.469 -1.734 1 94.12 64 ALA A O 1
ATOM 496 N N . TYR A 1 65 ? -0.273 -25.625 -0.5 1 92.88 65 TYR A N 1
ATOM 497 C CA . TYR A 1 65 ? 0.562 -26.219 0.537 1 92.88 65 TYR A CA 1
ATOM 498 C C . TYR A 1 65 ? 0.119 -25.766 1.922 1 92.88 65 TYR A C 1
ATOM 500 O O . TYR A 1 65 ? -0.322 -24.625 2.098 1 92.88 65 TYR A O 1
ATOM 508 N N . SER A 1 66 ? 0.193 -26.688 2.875 1 89.69 66 SER A N 1
ATOM 509 C CA . SER A 1 66 ? -0.082 -26.312 4.258 1 89.69 66 SER A CA 1
ATOM 510 C C . SER A 1 66 ? 0.859 -27.031 5.223 1 89.69 66 SER A C 1
ATOM 512 O O . SER A 1 66 ? 1.159 -28.219 5.039 1 89.69 66 SER A O 1
ATOM 514 N N . ASP A 1 67 ? 1.285 -26.234 6.164 1 85.25 67 ASP A N 1
ATOM 515 C CA . ASP A 1 67 ? 2.086 -26.812 7.242 1 85.25 67 ASP A CA 1
ATOM 516 C C . ASP A 1 67 ? 1.257 -26.984 8.508 1 85.25 67 ASP A C 1
ATOM 518 O O . ASP A 1 67 ? 1.776 -27.406 9.547 1 85.25 67 ASP A O 1
ATOM 522 N N . ASP A 1 68 ? 0.023 -26.688 8.398 1 83.25 68 ASP A N 1
ATOM 523 C CA . ASP A 1 68 ? -0.854 -26.766 9.562 1 83.25 68 ASP A CA 1
ATOM 524 C C . ASP A 1 68 ? -1.434 -28.172 9.711 1 83.25 68 ASP A C 1
ATOM 526 O O . ASP A 1 68 ? -2.609 -28.406 9.414 1 83.25 68 ASP A O 1
ATOM 530 N N . LYS A 1 69 ? -0.735 -29 10.328 1 84.31 69 LYS A N 1
ATOM 531 C CA . LYS A 1 69 ? -1.116 -30.406 10.461 1 84.31 69 LYS A CA 1
ATOM 532 C C . LYS A 1 69 ? -2.33 -30.562 11.375 1 84.31 69 LYS A C 1
ATOM 534 O O . LYS A 1 69 ? -3.158 -31.453 11.164 1 84.31 69 LYS A O 1
ATOM 539 N N . ASP A 1 70 ? -2.391 -29.672 12.305 1 84.25 70 ASP A N 1
ATOM 540 C CA . ASP A 1 70 ? -3.512 -29.75 13.234 1 84.25 70 ASP A CA 1
ATOM 541 C C . ASP A 1 70 ? -4.828 -29.422 12.539 1 84.25 70 ASP A C 1
ATOM 543 O O . ASP A 1 70 ? -5.836 -30.094 12.75 1 84.25 70 ASP A O 1
ATOM 547 N N . MET A 1 71 ? -4.723 -28.453 11.742 1 83.12 71 MET A N 1
ATOM 548 C CA . MET A 1 71 ? -5.918 -28.094 10.992 1 83.12 71 MET A CA 1
ATOM 549 C C . MET A 1 71 ? -6.336 -29.219 10.055 1 83.12 71 MET A C 1
ATOM 551 O O . MET A 1 71 ? -7.523 -29.547 9.953 1 83.12 71 MET A O 1
ATOM 555 N N . LEU A 1 72 ? -5.438 -29.812 9.367 1 88.06 72 LEU A N 1
ATOM 556 C CA . LEU A 1 72 ? -5.73 -30.875 8.414 1 88.06 72 LEU A CA 1
ATOM 557 C C . LEU A 1 72 ? -6.262 -32.125 9.133 1 88.06 72 LEU A C 1
ATOM 559 O O . LEU A 1 72 ? -7.18 -32.781 8.641 1 88.06 72 LEU A O 1
ATOM 563 N N . ARG A 1 73 ? -5.703 -32.406 10.258 1 89.25 73 ARG A N 1
ATOM 564 C CA . ARG A 1 73 ? -6.195 -33.5 11.078 1 89.25 73 ARG A CA 1
ATOM 565 C C . ARG A 1 73 ? -7.633 -33.25 11.523 1 89.25 73 ARG A C 1
ATOM 567 O O . ARG A 1 73 ? -8.477 -34.156 11.453 1 89.25 73 ARG A O 1
ATOM 574 N N . LYS A 1 74 ? -7.82 -32.094 11.945 1 89.88 74 LYS A N 1
ATOM 575 C CA . LYS A 1 74 ? -9.164 -31.75 12.383 1 89.88 74 LYS A CA 1
ATOM 576 C C . LYS A 1 74 ? -10.18 -31.953 11.258 1 89.88 74 LYS A C 1
ATOM 578 O O . LYS A 1 74 ? -11.289 -32.438 11.5 1 89.88 74 LYS A O 1
ATOM 583 N N . GLN A 1 75 ? -9.844 -31.578 10.102 1 89 75 GLN A N 1
ATOM 584 C CA . GLN A 1 75 ? -10.727 -31.766 8.961 1 89 75 GLN A CA 1
ATOM 585 C C . GLN A 1 75 ? -11.047 -33.25 8.742 1 89 75 GLN A C 1
ATOM 587 O O . GLN A 1 75 ? -12.188 -33.594 8.438 1 89 75 GLN A O 1
ATOM 592 N N . ALA A 1 76 ? -10.047 -34.062 8.852 1 91.69 76 ALA A N 1
ATOM 593 C CA . ALA A 1 76 ? -10.258 -35.5 8.695 1 91.69 76 ALA A CA 1
ATOM 594 C C . ALA A 1 76 ? -11.234 -36.031 9.734 1 91.69 76 ALA A C 1
ATOM 596 O O . ALA A 1 76 ? -12.125 -36.812 9.414 1 91.69 76 ALA A O 1
ATOM 597 N N . PHE A 1 77 ? -11.078 -35.562 10.898 1 93.44 77 PHE A N 1
ATOM 598 C CA . PHE A 1 77 ? -11.953 -36 11.969 1 93.44 77 PHE A CA 1
ATOM 599 C C . PHE A 1 77 ? -13.359 -35.438 11.797 1 93.44 77 PHE A C 1
ATOM 601 O O . PHE A 1 77 ? -14.344 -36.094 12.117 1 93.44 77 PHE A O 1
ATOM 608 N N . ASP A 1 78 ? -13.438 -34.281 11.312 1 92.94 78 ASP A N 1
ATOM 609 C CA . ASP A 1 78 ? -14.742 -33.688 11.016 1 92.94 78 ASP A CA 1
ATOM 610 C C . ASP A 1 78 ? -15.492 -34.531 9.969 1 92.94 78 ASP A C 1
ATOM 612 O O . ASP A 1 78 ? -16.703 -34.75 10.094 1 92.94 78 ASP A O 1
ATOM 616 N N . ILE A 1 79 ? -14.812 -34.938 8.953 1 93 79 ILE A N 1
ATOM 617 C CA . ILE A 1 79 ? -15.406 -35.812 7.934 1 93 79 ILE A CA 1
ATOM 618 C C . ILE A 1 79 ? -15.844 -37.125 8.562 1 93 79 ILE A C 1
ATOM 620 O O . ILE A 1 79 ? -16.938 -37.625 8.281 1 93 79 ILE A O 1
ATOM 624 N N . GLY A 1 80 ? -14.984 -37.656 9.391 1 94.69 80 GLY A N 1
ATOM 625 C CA . GLY A 1 80 ? -15.32 -38.906 10.102 1 94.69 80 GLY A CA 1
ATOM 626 C C . GLY A 1 80 ? -16.609 -38.781 10.898 1 94.69 80 GLY A C 1
ATOM 627 O O . GLY A 1 80 ? -17.438 -39.688 10.852 1 94.69 80 GLY A O 1
ATOM 628 N N . GLU A 1 81 ? -16.719 -37.719 11.523 1 94.69 81 GLU A N 1
ATOM 629 C CA . GLU A 1 81 ? -17.906 -37.5 12.336 1 94.69 81 GLU A CA 1
ATOM 630 C C . GLU A 1 81 ? -19.172 -37.469 11.469 1 94.69 81 GLU A C 1
ATOM 632 O O . GLU A 1 81 ? -20.219 -38 11.852 1 94.69 81 GLU A O 1
ATOM 637 N N . LYS A 1 82 ? -19.078 -36.875 10.336 1 94.62 82 LYS A N 1
ATOM 638 C CA . LYS A 1 82 ? -20.219 -36.75 9.438 1 94.62 82 LYS A CA 1
ATOM 639 C C . LYS A 1 82 ? -20.656 -38.094 8.906 1 94.62 82 LYS A C 1
ATOM 641 O O . LYS A 1 82 ? -21.812 -38.281 8.539 1 94.62 82 LYS A O 1
ATOM 646 N N . VAL A 1 83 ? -19.75 -39.062 8.859 1 95.44 83 VAL A N 1
ATOM 647 C CA . VAL A 1 83 ? -20.109 -40.344 8.266 1 95.44 83 VAL A CA 1
ATOM 648 C C . VAL A 1 83 ? -20.234 -41.406 9.359 1 95.44 83 VAL A C 1
ATOM 650 O O . VAL A 1 83 ? -20.266 -42.594 9.07 1 95.44 83 VAL A O 1
ATOM 653 N N . GLY A 1 84 ? -20.141 -40.969 10.578 1 94.56 84 GLY A N 1
ATOM 654 C CA . GLY A 1 84 ? -20.422 -41.875 11.695 1 94.56 84 GLY A CA 1
ATOM 655 C C . GLY A 1 84 ? -19.172 -42.5 12.281 1 94.56 84 GLY A C 1
ATOM 656 O O . GLY A 1 84 ? -19.266 -43.469 13.023 1 94.56 84 GLY A O 1
ATOM 657 N N . CYS A 1 85 ? -18.031 -42.031 11.898 1 95.25 85 CYS A N 1
ATOM 658 C CA . CYS A 1 85 ? -16.781 -42.469 12.484 1 95.25 85 CYS A CA 1
ATOM 659 C C . CYS A 1 85 ? -16.359 -41.594 13.648 1 95.25 85 CYS A C 1
ATOM 661 O O . CYS A 1 85 ? -15.445 -40.781 13.508 1 95.25 85 CYS A O 1
ATOM 663 N N . SER A 1 86 ? -17.047 -41.719 14.766 1 89.5 86 SER A N 1
ATOM 664 C CA . SER A 1 86 ? -16.719 -40.906 15.93 1 89.5 86 SER A CA 1
ATOM 665 C C . SER A 1 86 ? -15.57 -41.531 16.734 1 89.5 86 SER A C 1
ATOM 667 O O . SER A 1 86 ? -15.773 -42.469 17.484 1 89.5 86 SER A O 1
ATOM 669 N N . THR A 1 87 ? -14.398 -41.094 16.484 1 89.56 87 THR A N 1
ATOM 670 C CA . THR A 1 87 ? -13.188 -41.531 17.172 1 89.56 87 THR A CA 1
ATOM 671 C C . THR A 1 87 ? -12.188 -40.375 17.297 1 89.56 87 THR A C 1
ATOM 673 O O . THR A 1 87 ? -12.312 -39.344 16.625 1 89.56 87 THR A O 1
ATOM 676 N N . SER A 1 88 ? -11.305 -40.562 18.281 1 89.62 88 SER A N 1
ATOM 677 C CA . SER A 1 88 ? -10.234 -39.594 18.438 1 89.62 88 SER A CA 1
ATOM 678 C C . SER A 1 88 ? -8.891 -40.156 17.984 1 89.62 88 SER A C 1
ATOM 680 O O . SER A 1 88 ? -7.887 -39.438 17.953 1 89.62 88 SER A O 1
ATOM 682 N N . GLU A 1 89 ? -8.945 -41.375 17.656 1 92.31 89 GLU A N 1
ATOM 683 C CA . GLU A 1 89 ? -7.711 -42.031 17.25 1 92.31 89 GLU A CA 1
ATOM 684 C C . GLU A 1 89 ? -7.613 -42.125 15.719 1 92.31 89 GLU A C 1
ATOM 686 O O . GLU A 1 89 ? -8.547 -42.562 15.055 1 92.31 89 GLU A O 1
ATOM 691 N N . SER A 1 90 ? -6.453 -41.781 15.211 1 92.81 90 SER A N 1
ATOM 692 C CA . SER A 1 90 ? -6.262 -41.625 13.773 1 92.81 90 SER A CA 1
ATOM 693 C C . SER A 1 90 ? -6.461 -42.969 13.062 1 92.81 90 SER A C 1
ATOM 695 O O . SER A 1 90 ? -7.137 -43.031 12.039 1 92.81 90 SER A O 1
ATOM 697 N N . GLN A 1 91 ? -5.879 -44.031 13.633 1 93.81 91 GLN A N 1
ATOM 698 C CA . GLN A 1 91 ? -5.984 -45.312 12.969 1 93.81 91 GLN A CA 1
ATOM 699 C C . GLN A 1 91 ? -7.418 -45.844 12.977 1 93.81 91 GLN A C 1
ATOM 701 O O . GLN A 1 91 ? -7.895 -46.375 11.984 1 93.81 91 GLN A O 1
ATOM 706 N N . ALA A 1 92 ? -8.016 -45.594 14.039 1 95.25 92 ALA A N 1
ATOM 707 C CA . ALA A 1 92 ? -9.422 -46 14.141 1 95.25 92 ALA A CA 1
ATOM 708 C C . ALA A 1 92 ? -10.281 -45.219 13.141 1 95.25 92 ALA A C 1
ATOM 710 O O . ALA A 1 92 ? -11.234 -45.781 12.586 1 95.25 92 ALA A O 1
ATOM 711 N N . LEU A 1 93 ? -9.984 -44.031 13.008 1 95.81 93 LEU A N 1
ATOM 712 C CA . LEU A 1 93 ? -10.703 -43.188 12.039 1 95.81 93 LEU A CA 1
ATOM 713 C C . LEU A 1 93 ? -10.547 -43.75 10.633 1 95.81 93 LEU A C 1
ATOM 715 O O . LEU A 1 93 ? -11.531 -43.875 9.898 1 95.81 93 LEU A O 1
ATOM 719 N N . VAL A 1 94 ? -9.297 -44.062 10.242 1 94.94 94 VAL A N 1
ATOM 720 C CA . VAL A 1 94 ? -9.008 -44.594 8.906 1 94.94 94 VAL A CA 1
ATOM 721 C C . VAL A 1 94 ? -9.75 -45.906 8.688 1 94.94 94 VAL A C 1
ATOM 723 O O . VAL A 1 94 ? -10.359 -46.094 7.641 1 94.94 94 VAL A O 1
ATOM 726 N N . ASP A 1 95 ? -9.719 -46.719 9.695 1 95.88 95 ASP A N 1
ATOM 727 C CA . ASP A 1 95 ? -10.367 -48.031 9.602 1 95.88 95 ASP A CA 1
ATOM 728 C C . ASP A 1 95 ? -11.875 -47.875 9.43 1 95.88 95 ASP A C 1
ATOM 730 O O . ASP A 1 95 ? -12.492 -48.594 8.633 1 95.88 95 ASP A O 1
ATOM 734 N N . CYS A 1 96 ? -12.336 -47.031 10.133 1 96.5 96 CYS A N 1
ATOM 735 C CA . CYS A 1 96 ? -13.766 -46.781 10.047 1 96.5 96 CYS A CA 1
ATOM 736 C C . CYS A 1 96 ? -14.133 -46.188 8.688 1 96.5 96 CYS A C 1
ATOM 738 O O . CYS A 1 96 ? -15.094 -46.625 8.062 1 96.5 96 CYS A O 1
ATOM 740 N N . MET A 1 97 ? -13.438 -45.25 8.203 1 95.12 97 MET A N 1
ATOM 741 C CA . MET A 1 97 ? -13.734 -44.562 6.953 1 95.12 97 MET A CA 1
ATOM 742 C C . MET A 1 97 ? -13.609 -45.5 5.762 1 95.12 97 MET A C 1
ATOM 744 O O . MET A 1 97 ? -14.336 -45.375 4.781 1 95.12 97 MET A O 1
ATOM 748 N N . LYS A 1 98 ? -12.742 -46.438 5.906 1 95.19 98 LYS A N 1
ATOM 749 C CA . LYS A 1 98 ? -12.555 -47.406 4.84 1 95.19 98 LYS A CA 1
ATOM 750 C C . LYS A 1 98 ? -13.812 -48.281 4.645 1 95.19 98 LYS A C 1
ATOM 752 O O . LYS A 1 98 ? -14.016 -48.844 3.578 1 95.19 98 LYS A O 1
ATOM 757 N N . GLU A 1 99 ? -14.609 -48.312 5.652 1 95.19 99 GLU A N 1
ATOM 758 C CA . GLU A 1 99 ? -15.812 -49.156 5.605 1 95.19 99 GLU A CA 1
ATOM 759 C C . GLU A 1 99 ? -17.016 -48.344 5.137 1 95.19 99 GLU A C 1
ATOM 761 O O . GLU A 1 99 ? -18.094 -48.875 4.902 1 95.19 99 GLU A O 1
ATOM 766 N N . LYS A 1 100 ? -16.812 -47.094 4.945 1 95.31 100 LYS A N 1
ATOM 767 C CA . LYS A 1 100 ? -17.938 -46.219 4.574 1 95.31 100 LYS A CA 1
ATOM 768 C C . LYS A 1 100 ? -18.078 -46.156 3.057 1 95.31 100 LYS A C 1
ATOM 770 O O . LYS A 1 100 ? -17.109 -46.375 2.32 1 95.31 100 LYS A O 1
ATOM 775 N N . ASP A 1 101 ? -19.281 -45.875 2.617 1 95.44 101 ASP A N 1
ATOM 776 C CA . ASP A 1 101 ? -19.562 -45.688 1.2 1 95.44 101 ASP A CA 1
ATOM 777 C C . ASP A 1 101 ? -18.844 -44.438 0.662 1 95.44 101 ASP A C 1
ATOM 779 O O . ASP A 1 101 ? -18.812 -43.406 1.313 1 95.44 101 ASP A O 1
ATOM 783 N N . ALA A 1 102 ? -18.25 -44.625 -0.498 1 93.44 102 ALA A N 1
ATOM 784 C CA . ALA A 1 102 ? -17.484 -43.531 -1.121 1 93.44 102 ALA A CA 1
ATOM 785 C C . ALA A 1 102 ? -18.359 -42.312 -1.341 1 93.44 102 ALA A C 1
ATOM 787 O O . ALA A 1 102 ? -17.906 -41.156 -1.225 1 93.44 102 ALA A O 1
ATOM 788 N N . SER A 1 103 ? -19.609 -42.5 -1.665 1 94.94 103 SER A N 1
ATOM 789 C CA . SER A 1 103 ? -20.516 -41.406 -1.901 1 94.94 103 SER A CA 1
ATOM 790 C C . SER A 1 103 ? -20.766 -40.594 -0.623 1 94.94 103 SER A C 1
ATOM 792 O O . SER A 1 103 ? -20.891 -39.375 -0.661 1 94.94 103 SER A O 1
ATOM 794 N N . ALA A 1 104 ? -20.828 -41.312 0.396 1 93.44 104 ALA A N 1
ATOM 795 C CA . ALA A 1 104 ? -21.031 -40.625 1.68 1 93.44 104 ALA A CA 1
ATOM 796 C C . ALA A 1 104 ? -19.812 -39.781 2.045 1 93.44 104 ALA A C 1
ATOM 798 O O . ALA A 1 104 ? -19.953 -38.688 2.57 1 93.44 104 ALA A O 1
ATOM 799 N N . LEU A 1 105 ? -18.703 -40.344 1.768 1 92.75 105 LEU A N 1
ATOM 800 C CA . LEU A 1 105 ? -17.469 -39.594 2.031 1 92.75 105 LEU A CA 1
ATOM 801 C C . LEU A 1 105 ? -17.375 -38.375 1.146 1 92.75 105 LEU A C 1
ATOM 803 O O . LEU A 1 105 ? -16.938 -37.312 1.599 1 92.75 105 LEU A O 1
ATOM 807 N N . TYR A 1 106 ? -17.781 -38.531 -0.002 1 92 106 TYR A N 1
ATOM 808 C CA . TYR A 1 106 ? -17.766 -37.406 -0.95 1 92 106 TYR A CA 1
ATOM 809 C C . TYR A 1 106 ? -18.672 -36.281 -0.487 1 92 106 TYR A C 1
ATOM 811 O O . TYR A 1 106 ? -18.266 -35.125 -0.477 1 92 106 TYR A O 1
ATOM 819 N N . VAL A 1 107 ? -19.812 -36.594 -0.083 1 91.5 107 VAL A N 1
ATOM 820 C CA . VAL A 1 107 ? -20.797 -35.594 0.374 1 91.5 107 VAL A CA 1
ATOM 821 C C . VAL A 1 107 ? -20.266 -34.906 1.626 1 91.5 107 VAL A C 1
ATOM 823 O O . VAL A 1 107 ? -20.344 -33.656 1.734 1 91.5 107 VAL A O 1
ATOM 826 N N . ALA A 1 108 ? -19.734 -35.656 2.459 1 90.81 108 ALA A N 1
ATOM 827 C CA . ALA A 1 108 ? -19.188 -35.094 3.695 1 90.81 108 ALA A CA 1
ATOM 828 C C . ALA A 1 108 ? -18.031 -34.156 3.41 1 90.81 108 ALA A C 1
ATOM 830 O O . ALA A 1 108 ? -17.906 -33.125 4.07 1 90.81 108 ALA A O 1
ATOM 831 N N . SER A 1 109 ? -17.203 -34.531 2.498 1 89.19 109 SER A N 1
ATOM 832 C CA . SER A 1 109 ? -16.047 -33.719 2.137 1 89.19 109 SER A CA 1
ATOM 833 C C . SER A 1 109 ? -16.469 -32.375 1.558 1 89.19 109 SER A C 1
ATOM 835 O O . SER A 1 109 ? -15.867 -31.328 1.851 1 89.19 109 SER A O 1
ATOM 837 N N . ALA A 1 110 ? -17.5 -32.375 0.797 1 83 110 ALA A N 1
ATOM 838 C CA . ALA A 1 110 ? -18.031 -31.125 0.215 1 83 110 ALA A CA 1
ATOM 839 C C . ALA A 1 110 ? -18.641 -30.234 1.288 1 83 110 ALA A C 1
ATOM 841 O O . ALA A 1 110 ? -18.5 -29.016 1.25 1 83 110 ALA A O 1
ATOM 842 N N . GLU A 1 111 ? -19.219 -30.891 2.211 1 81.25 111 GLU A N 1
ATOM 843 C CA . GLU A 1 111 ? -19.922 -30.141 3.26 1 81.25 111 GLU A CA 1
ATOM 844 C C . GLU A 1 111 ? -18.922 -29.406 4.164 1 81.25 111 GLU A C 1
ATOM 846 O O . GLU A 1 111 ? -19.234 -28.328 4.672 1 81.25 111 GLU A O 1
ATOM 851 N N . ILE A 1 112 ? -17.828 -30.031 4.309 1 79.31 112 ILE A N 1
ATOM 852 C CA . ILE A 1 112 ? -16.875 -29.422 5.227 1 79.31 112 ILE A CA 1
ATOM 853 C C . ILE A 1 112 ? -15.852 -28.594 4.441 1 79.31 112 ILE A C 1
ATOM 855 O O . ILE A 1 112 ? -14.922 -28.031 5.023 1 79.31 112 ILE A O 1
ATOM 859 N N . TYR A 1 113 ? -15.977 -28.594 3.141 1 74.19 113 TYR A N 1
ATOM 860 C CA . TYR A 1 113 ? -15.039 -27.875 2.281 1 74.19 113 TYR A CA 1
ATOM 861 C C . TYR A 1 113 ? -13.617 -28.391 2.486 1 74.19 113 TYR A C 1
ATOM 863 O O . TYR A 1 113 ? -12.703 -27.609 2.77 1 74.19 113 TYR A O 1
ATOM 871 N N . LEU A 1 114 ? -13.539 -29.688 2.281 1 76.69 114 LEU A N 1
ATOM 872 C CA . LEU A 1 114 ? -12.25 -30.344 2.477 1 76.69 114 LEU A CA 1
ATOM 873 C C . LEU A 1 114 ? -11.188 -29.719 1.571 1 76.69 114 LEU A C 1
ATOM 875 O O . LEU A 1 114 ? -11.422 -29.531 0.374 1 76.69 114 LEU A O 1
ATOM 879 N N . HIS A 1 115 ? -10.125 -29.312 2.264 1 78.62 115 HIS A N 1
ATOM 880 C CA . HIS A 1 115 ? -8.93 -28.828 1.578 1 78.62 115 HIS A CA 1
ATOM 881 C C . HIS A 1 115 ? -7.816 -29.875 1.625 1 78.62 115 HIS A C 1
ATOM 883 O O . HIS A 1 115 ? -7.484 -30.391 2.695 1 78.62 115 HIS A O 1
ATOM 889 N N . CYS A 1 116 ? -7.34 -30.266 0.438 1 85.31 116 CYS A N 1
ATOM 890 C CA . CYS A 1 116 ? -6.293 -31.281 0.375 1 85.31 116 CYS A CA 1
ATOM 891 C C . CYS A 1 116 ? -5.004 -30.703 -0.196 1 85.31 116 CYS A C 1
ATOM 893 O O . CYS A 1 116 ? -4.551 -31.109 -1.266 1 85.31 116 CYS A O 1
ATOM 895 N N . PRO A 1 117 ? -4.375 -29.797 0.561 1 90.31 117 PRO A N 1
ATOM 896 C CA . PRO A 1 117 ? -3.092 -29.266 0.093 1 90.31 117 PRO A CA 1
ATOM 897 C C . PRO A 1 117 ? -1.955 -30.281 0.231 1 90.31 117 PRO A C 1
ATOM 899 O O . PRO A 1 117 ? -2.094 -31.281 0.942 1 90.31 117 PRO A O 1
ATOM 902 N N . ALA A 1 118 ? -0.904 -30.062 -0.503 1 94.25 118 ALA A N 1
ATOM 903 C CA . ALA A 1 118 ? 0.309 -30.844 -0.281 1 94.25 118 ALA A CA 1
ATOM 904 C C . ALA A 1 118 ? 0.9 -30.562 1.098 1 94.25 118 ALA A C 1
ATOM 906 O O . ALA A 1 118 ? 0.681 -29.484 1.664 1 94.25 118 ALA A O 1
ATOM 907 N N . VAL A 1 119 ? 1.503 -31.531 1.671 1 94.5 119 VAL A N 1
ATOM 908 C CA . VAL A 1 119 ? 2.215 -31.406 2.938 1 94.5 119 VAL A CA 1
ATOM 909 C C . VAL A 1 119 ? 3.605 -32.031 2.816 1 94.5 119 VAL A C 1
ATOM 911 O O . VAL A 1 119 ? 3.873 -32.781 1.885 1 94.5 119 VAL A O 1
ATOM 914 N N . VAL A 1 120 ? 4.449 -31.656 3.715 1 95.25 120 VAL A N 1
ATOM 915 C CA . VAL A 1 120 ? 5.734 -32.344 3.807 1 95.25 120 VAL A CA 1
ATOM 916 C C . VAL A 1 120 ? 5.523 -33.75 4.305 1 95.25 120 VAL A C 1
ATOM 918 O O . VAL A 1 120 ? 5.121 -33.969 5.449 1 95.25 120 VAL A O 1
ATOM 921 N N . ASP A 1 121 ? 5.863 -34.688 3.445 1 93.62 121 ASP A N 1
ATOM 922 C CA . ASP A 1 121 ? 5.621 -36.094 3.791 1 93.62 121 ASP A CA 1
ATOM 923 C C . ASP A 1 121 ? 6.934 -36.844 4.039 1 93.62 121 ASP A C 1
ATOM 925 O O . ASP A 1 121 ? 6.93 -38 4.441 1 93.62 121 ASP A O 1
ATOM 929 N N . GLY A 1 122 ? 7.977 -36.188 3.723 1 94.75 122 GLY A N 1
ATOM 930 C CA . GLY A 1 122 ? 9.289 -36.781 3.959 1 94.75 122 GLY A CA 1
ATOM 931 C C . GLY A 1 122 ? 9.758 -37.656 2.824 1 94.75 122 GLY A C 1
ATOM 932 O O . GLY A 1 122 ? 10.891 -38.156 2.836 1 94.75 122 GLY A O 1
ATOM 933 N N . THR A 1 123 ? 8.945 -37.844 1.831 1 94.88 123 THR A N 1
ATOM 934 C CA . THR A 1 123 ? 9.273 -38.719 0.703 1 94.88 123 THR A CA 1
ATOM 935 C C . THR A 1 123 ? 9.227 -37.938 -0.608 1 94.88 123 THR A C 1
ATOM 937 O O . THR A 1 123 ? 10.258 -37.719 -1.245 1 94.88 123 THR A O 1
ATOM 940 N N . PHE A 1 124 ? 8.055 -37.5 -0.933 1 96.69 124 PHE A N 1
ATOM 941 C CA . PHE A 1 124 ? 7.922 -36.688 -2.15 1 96.69 124 PHE A CA 1
ATOM 942 C C . PHE A 1 124 ? 8.375 -35.25 -1.917 1 96.69 124 PHE A C 1
ATOM 944 O O . PHE A 1 124 ? 9.18 -34.719 -2.684 1 96.69 124 PHE A O 1
ATOM 951 N N . LEU A 1 125 ? 7.777 -34.688 -0.923 1 97.12 125 LEU A N 1
ATOM 952 C CA . LEU A 1 125 ? 8.203 -33.375 -0.462 1 97.12 125 LEU A CA 1
ATOM 953 C C . LEU A 1 125 ? 8.953 -33.469 0.861 1 97.12 125 LEU A C 1
ATOM 955 O O . LEU A 1 125 ? 8.344 -33.719 1.907 1 97.12 125 LEU A O 1
ATOM 959 N N . VAL A 1 126 ? 10.234 -33.156 0.893 1 96.31 126 VAL A N 1
ATOM 960 C CA . VAL A 1 126 ? 11.078 -33.5 2.027 1 96.31 126 VAL A CA 1
ATOM 961 C C . VAL A 1 126 ? 11.242 -32.281 2.936 1 96.31 126 VAL A C 1
ATOM 963 O O . VAL A 1 126 ? 11.742 -32.406 4.059 1 96.31 126 VAL A O 1
ATOM 966 N N . ASP A 1 127 ? 10.891 -31.125 2.439 1 95.38 127 ASP A N 1
ATOM 967 C CA . ASP A 1 127 ? 10.984 -29.859 3.143 1 95.38 127 ASP A CA 1
ATOM 968 C C . ASP A 1 127 ? 9.961 -28.859 2.607 1 95.38 127 ASP A C 1
ATOM 970 O O . ASP A 1 127 ? 9.25 -29.141 1.642 1 95.38 127 ASP A O 1
ATOM 974 N N . THR A 1 128 ? 9.797 -27.75 3.295 1 94.44 128 THR A N 1
ATOM 975 C CA . THR A 1 128 ? 8.867 -26.719 2.83 1 94.44 128 THR A CA 1
ATOM 976 C C . THR A 1 128 ? 9.32 -26.141 1.493 1 94.44 128 THR A C 1
ATOM 978 O O . THR A 1 128 ? 10.516 -26.109 1.203 1 94.44 128 THR A O 1
ATOM 981 N N . PRO A 1 129 ? 8.367 -25.719 0.72 1 96.12 129 PRO A N 1
ATOM 982 C CA . PRO A 1 129 ? 8.742 -25.109 -0.561 1 96.12 129 PRO A CA 1
ATOM 983 C C . PRO A 1 129 ? 9.734 -23.969 -0.405 1 96.12 129 PRO A C 1
ATOM 985 O O . PRO A 1 129 ? 10.719 -23.891 -1.145 1 96.12 129 PRO A O 1
ATOM 988 N N . ALA A 1 130 ? 9.5 -23.172 0.554 1 91.56 130 ALA A N 1
ATOM 989 C CA . ALA A 1 130 ? 10.375 -22.016 0.772 1 91.56 130 ALA A CA 1
ATOM 990 C C . ALA A 1 130 ? 11.797 -22.453 1.094 1 91.56 130 ALA A C 1
ATOM 992 O O . ALA A 1 130 ? 12.766 -21.906 0.559 1 91.56 130 ALA A O 1
ATOM 993 N N . ASN A 1 131 ? 11.906 -23.438 1.871 1 93.06 131 ASN A N 1
ATOM 994 C CA . ASN A 1 131 ? 13.227 -23.922 2.268 1 93.06 131 ASN A CA 1
ATOM 995 C C . ASN A 1 131 ? 13.938 -24.625 1.115 1 93.06 131 ASN A C 1
ATOM 997 O O . ASN A 1 131 ? 15.156 -24.547 0.991 1 93.06 131 ASN A O 1
ATOM 1001 N N . LEU A 1 132 ? 13.188 -25.328 0.397 1 96.44 132 LEU A N 1
ATOM 1002 C CA . LEU A 1 132 ? 13.781 -26.016 -0.74 1 96.44 132 LEU A CA 1
ATOM 1003 C C . LEU A 1 132 ? 14.359 -25.031 -1.742 1 96.44 132 LEU A C 1
ATOM 1005 O O . LEU A 1 132 ? 15.477 -25.219 -2.23 1 96.44 132 LEU A O 1
ATOM 1009 N N . TYR A 1 133 ? 13.734 -23.953 -1.97 1 95.12 133 TYR A N 1
ATOM 1010 C CA . TYR A 1 133 ? 14.258 -22.922 -2.859 1 95.12 133 TYR A CA 1
ATOM 1011 C C . TYR A 1 133 ? 15.445 -22.203 -2.225 1 95.12 133 TYR A C 1
ATOM 1013 O O . TYR A 1 133 ? 16.469 -21.969 -2.881 1 95.12 133 TYR A O 1
ATOM 1021 N N . ALA A 1 134 ? 15.289 -21.938 -0.964 1 89.06 134 ALA A N 1
ATOM 1022 C CA . ALA A 1 134 ? 16.328 -21.172 -0.266 1 89.06 134 ALA A CA 1
ATOM 1023 C C . ALA A 1 134 ? 17.641 -21.953 -0.218 1 89.06 134 ALA A C 1
ATOM 1025 O O . ALA A 1 134 ? 18.719 -21.359 -0.141 1 89.06 134 ALA A O 1
ATOM 1026 N N . THR A 1 135 ? 17.547 -23.25 -0.305 1 93.25 135 THR A N 1
ATOM 1027 C CA . THR A 1 135 ? 18.719 -24.094 -0.184 1 93.25 135 THR A CA 1
ATOM 1028 C C . THR A 1 135 ? 19.078 -24.734 -1.525 1 93.25 135 THR A C 1
ATOM 1030 O O . THR A 1 135 ? 19.828 -25.719 -1.577 1 93.25 135 THR A O 1
ATOM 1033 N N . ASP A 1 136 ? 18.469 -24.281 -2.564 1 94.5 136 ASP A N 1
ATOM 1034 C CA . ASP A 1 136 ? 18.734 -24.719 -3.936 1 94.5 136 ASP A CA 1
ATOM 1035 C C . ASP A 1 136 ? 18.516 -26.219 -4.094 1 94.5 136 ASP A C 1
ATOM 1037 O O . ASP A 1 136 ? 19.312 -26.906 -4.734 1 94.5 136 ASP A O 1
ATOM 1041 N N . ARG A 1 137 ? 17.562 -26.656 -3.412 1 96 137 ARG A N 1
ATOM 1042 C CA . ARG A 1 137 ? 17.172 -28.062 -3.508 1 96 137 ARG A CA 1
ATOM 1043 C C . ARG A 1 137 ? 15.914 -28.234 -4.348 1 96 137 ARG A C 1
ATOM 1045 O O . ARG A 1 137 ? 14.891 -28.703 -3.848 1 96 137 ARG A O 1
ATOM 1052 N N . TYR A 1 138 ? 16.016 -27.906 -5.582 1 98 138 TYR A N 1
ATOM 1053 C CA . TYR A 1 138 ? 14.938 -28.047 -6.551 1 98 138 TYR A CA 1
ATOM 1054 C C . TYR A 1 138 ? 15.484 -28.422 -7.922 1 98 138 TYR A C 1
ATOM 1056 O O . TYR A 1 138 ? 16.672 -28.266 -8.188 1 98 138 TYR A O 1
ATOM 1064 N N . ASN A 1 139 ? 14.68 -28.969 -8.742 1 98.19 139 ASN A N 1
ATOM 1065 C CA . ASN A 1 139 ? 15.07 -29.359 -10.094 1 98.19 139 ASN A CA 1
ATOM 1066 C C . ASN A 1 139 ? 15.109 -28.156 -11.039 1 98.19 139 ASN A C 1
ATOM 1068 O O . ASN A 1 139 ? 14.086 -27.5 -11.25 1 98.19 139 ASN A O 1
ATOM 1072 N N . HIS A 1 140 ? 16.281 -27.891 -11.625 1 97.75 140 HIS A N 1
ATOM 1073 C CA . HIS A 1 140 ? 16.422 -26.844 -12.617 1 97.75 140 HIS A CA 1
ATOM 1074 C C . HIS A 1 140 ? 15.727 -27.219 -13.93 1 97.75 140 HIS A C 1
ATOM 1076 O O . HIS A 1 140 ? 15.781 -28.375 -14.344 1 97.75 140 HIS A O 1
ATOM 1082 N N . ALA A 1 141 ? 15.039 -26.297 -14.508 1 98 141 ALA A N 1
ATOM 1083 C CA . ALA A 1 141 ? 14.32 -26.484 -15.766 1 98 141 ALA A CA 1
ATOM 1084 C C . ALA A 1 141 ? 14.086 -25.141 -16.469 1 98 141 ALA A C 1
ATOM 1086 O O . ALA A 1 141 ? 14.133 -24.094 -15.828 1 98 141 ALA A O 1
ATOM 1087 N N . ASP A 1 142 ? 13.938 -25.172 -17.844 1 98.31 142 ASP A N 1
ATOM 1088 C CA . ASP A 1 142 ? 13.367 -24.031 -18.531 1 98.31 142 ASP A CA 1
ATOM 1089 C C . ASP A 1 142 ? 11.898 -23.844 -18.156 1 98.31 142 ASP A C 1
ATOM 1091 O O . ASP A 1 142 ? 11.125 -24.812 -18.125 1 98.31 142 ASP A O 1
ATOM 1095 N N . LEU A 1 143 ? 11.586 -22.609 -17.812 1 98.69 143 LEU A N 1
ATOM 1096 C CA . LEU A 1 143 ? 10.242 -22.406 -17.297 1 98.69 143 LEU A CA 1
ATOM 1097 C C . LEU A 1 143 ? 9.469 -21.422 -18.172 1 98.69 143 LEU A C 1
ATOM 1099 O O . LEU A 1 143 ? 10.023 -20.422 -18.641 1 98.69 143 LEU A O 1
ATOM 1103 N N . LEU A 1 144 ? 8.289 -21.75 -18.438 1 98.81 144 LEU A N 1
ATOM 1104 C CA . LEU A 1 144 ? 7.246 -20.875 -18.953 1 98.81 144 LEU A CA 1
ATOM 1105 C C . LEU A 1 144 ? 6.098 -20.75 -17.953 1 98.81 144 LEU A C 1
ATOM 1107 O O . LEU A 1 144 ? 5.426 -21.734 -17.656 1 98.81 144 LEU A O 1
ATOM 1111 N N . LEU A 1 145 ? 5.953 -19.547 -17.359 1 98.44 145 LEU A N 1
ATOM 1112 C CA . LEU A 1 145 ? 4.93 -19.344 -16.344 1 98.44 145 LEU A CA 1
ATOM 1113 C C . LEU A 1 145 ? 4.035 -18.156 -16.719 1 98.44 145 LEU A C 1
ATOM 1115 O O . LEU A 1 145 ? 4.488 -17.203 -17.328 1 98.44 145 LEU A O 1
ATOM 1119 N N . GLY A 1 146 ? 2.803 -18.25 -16.219 1 98.62 146 GLY A N 1
ATOM 1120 C CA . GLY A 1 146 ? 1.965 -17.078 -16.453 1 98.62 146 GLY A CA 1
ATOM 1121 C C . GLY A 1 146 ? 0.611 -17.172 -15.781 1 98.62 146 GLY A C 1
ATOM 1122 O O . GLY A 1 146 ? 0.312 -18.156 -15.109 1 98.62 146 GLY A O 1
ATOM 1123 N N . THR A 1 147 ? -0.114 -16.094 -15.844 1 98.69 147 THR A N 1
ATOM 1124 C CA . THR A 1 147 ? -1.436 -15.922 -15.25 1 98.69 147 THR A CA 1
ATOM 1125 C C . THR A 1 147 ? -2.361 -15.164 -16.188 1 98.69 147 THR A C 1
ATOM 1127 O O . THR A 1 147 ? -1.941 -14.734 -17.266 1 98.69 147 THR A O 1
ATOM 1130 N N . THR A 1 148 ? -3.59 -15.141 -15.812 1 98.75 148 THR A N 1
ATOM 1131 C CA . THR A 1 148 ? -4.551 -14.297 -16.516 1 98.75 148 THR A CA 1
ATOM 1132 C C . THR A 1 148 ? -4.887 -13.055 -15.695 1 98.75 148 THR A C 1
ATOM 1134 O O . THR A 1 148 ? -4.734 -13.055 -14.469 1 98.75 148 THR A O 1
ATOM 1137 N N . LYS A 1 149 ? -5.316 -12.07 -16.406 1 98.56 149 LYS A N 1
ATOM 1138 C CA . LYS A 1 149 ? -5.469 -10.75 -15.805 1 98.56 149 LYS A CA 1
ATOM 1139 C C . LYS A 1 149 ? -6.547 -10.766 -14.719 1 98.56 149 LYS A C 1
ATOM 1141 O O . LYS A 1 149 ? -6.43 -10.062 -13.711 1 98.56 149 LYS A O 1
ATOM 1146 N N . ASP A 1 150 ? -7.605 -11.516 -14.906 1 98.38 150 ASP A N 1
ATOM 1147 C CA . ASP A 1 150 ? -8.758 -11.484 -14.008 1 98.38 150 ASP A CA 1
ATOM 1148 C C . ASP A 1 150 ? -8.961 -12.836 -13.328 1 98.38 150 ASP A C 1
ATOM 1150 O O . ASP A 1 150 ? -10.086 -13.328 -13.227 1 98.38 150 ASP A O 1
ATOM 1154 N N . GLU A 1 151 ? -7.824 -13.461 -12.852 1 97.44 151 GLU A N 1
ATOM 1155 C CA . GLU A 1 151 ? -7.859 -14.727 -12.133 1 97.44 151 GLU A CA 1
ATOM 1156 C C . GLU A 1 151 ? -8.898 -14.703 -11.008 1 97.44 151 GLU A C 1
ATOM 1158 O O . GLU A 1 151 ? -9.633 -15.672 -10.82 1 97.44 151 GLU A O 1
ATOM 1163 N N . GLY A 1 152 ? -9.023 -13.57 -10.391 1 95.62 152 GLY A N 1
ATOM 1164 C CA . GLY A 1 152 ? -9.758 -13.453 -9.141 1 95.62 152 GLY A CA 1
ATOM 1165 C C . GLY A 1 152 ? -11.258 -13.523 -9.32 1 95.62 152 GLY A C 1
ATOM 1166 O O . GLY A 1 152 ? -12 -13.703 -8.352 1 95.62 152 GLY A O 1
ATOM 1167 N N . THR A 1 153 ? -11.758 -13.414 -10.531 1 95.81 153 THR A N 1
ATOM 1168 C CA . THR A 1 153 ? -13.203 -13.469 -10.75 1 95.81 153 THR A CA 1
ATOM 1169 C C . THR A 1 153 ? -13.75 -14.852 -10.406 1 95.81 153 THR A C 1
ATOM 1171 O O . THR A 1 153 ? -14.906 -14.977 -9.984 1 95.81 153 THR A O 1
ATOM 1174 N N . ILE A 1 154 ? -12.93 -15.891 -10.539 1 90.44 154 ILE A N 1
ATOM 1175 C CA . ILE A 1 154 ? -13.383 -17.25 -10.25 1 90.44 154 ILE A CA 1
ATOM 1176 C C . ILE A 1 154 ? -13.641 -17.406 -8.758 1 90.44 154 ILE A C 1
ATOM 1178 O O . ILE A 1 154 ? -14.484 -18.203 -8.344 1 90.44 154 ILE A O 1
ATOM 1182 N N . GLY A 1 155 ? -12.898 -16.594 -7.992 1 86.12 155 GLY A N 1
ATOM 1183 C CA . GLY A 1 155 ? -13.094 -16.625 -6.555 1 86.12 155 GLY A CA 1
ATOM 1184 C C . GLY A 1 155 ? -14.5 -16.234 -6.133 1 86.12 155 GLY A C 1
ATOM 1185 O O . GLY A 1 155 ? -15.008 -16.719 -5.117 1 86.12 155 GLY A O 1
ATOM 1186 N N . LEU A 1 156 ? -15.141 -15.398 -6.879 1 88.44 156 LEU A N 1
ATOM 1187 C CA . LEU A 1 156 ? -16.5 -14.984 -6.566 1 88.44 156 LEU A CA 1
ATOM 1188 C C . LEU A 1 156 ? -17.5 -16.062 -6.953 1 88.44 156 LEU A C 1
ATOM 1190 O O . LEU A 1 156 ? -18.531 -16.219 -6.301 1 88.44 156 LEU A O 1
ATOM 1194 N N . THR A 1 157 ? -17.188 -16.844 -7.938 1 83.25 157 THR A N 1
ATOM 1195 C CA . THR A 1 157 ? -18.094 -17.891 -8.398 1 83.25 157 THR A CA 1
ATOM 1196 C C . THR A 1 157 ? -18.156 -19.047 -7.395 1 83.25 157 THR A C 1
ATOM 1198 O O . THR A 1 157 ? -19.156 -19.75 -7.305 1 83.25 157 THR A O 1
ATOM 1201 N N . TYR A 1 158 ? -17.109 -19.188 -6.621 1 75.75 158 TYR A N 1
ATOM 1202 C CA . TYR A 1 158 ? -17.047 -20.297 -5.676 1 75.75 158 TYR A CA 1
ATOM 1203 C C . TYR A 1 158 ? -17.453 -19.828 -4.277 1 75.75 158 TYR A C 1
ATOM 1205 O O . TYR A 1 158 ? -17.578 -20.656 -3.361 1 75.75 158 TYR A O 1
ATOM 1213 N N . SER A 1 159 ? -17.656 -18.562 -4.133 1 80.12 159 SER A N 1
ATOM 1214 C CA . SER A 1 159 ? -18.141 -18.047 -2.855 1 80.12 159 SER A CA 1
ATOM 1215 C C . SER A 1 159 ? -19.625 -18.312 -2.682 1 80.12 159 SER A C 1
ATOM 1217 O O . SER A 1 159 ? -20.422 -18.062 -3.596 1 80.12 159 SER A O 1
ATOM 1219 N N . PRO A 1 160 ? -19.984 -18.766 -1.505 1 80.62 160 PRO A N 1
ATOM 1220 C CA . PRO A 1 160 ? -21.406 -18.984 -1.258 1 80.62 160 PRO A CA 1
ATOM 1221 C C . PRO A 1 160 ? -22.234 -17.719 -1.379 1 80.62 160 PRO A C 1
ATOM 1223 O O . PRO A 1 160 ? -23.438 -17.766 -1.669 1 80.62 160 PRO A O 1
ATOM 1226 N N . LEU A 1 161 ? -21.609 -16.641 -1.273 1 86.25 161 LEU A N 1
ATOM 1227 C CA . LEU A 1 161 ? -22.312 -15.359 -1.322 1 86.25 161 LEU A CA 1
ATOM 1228 C C . LEU A 1 161 ? -22.75 -15.031 -2.748 1 86.25 161 LEU A C 1
ATOM 1230 O O . LEU A 1 161 ? -23.688 -14.25 -2.955 1 86.25 161 LEU A O 1
ATOM 1234 N N . PHE A 1 162 ? -22.062 -15.656 -3.699 1 90.25 162 PHE A N 1
ATOM 1235 C CA . PHE A 1 162 ? -22.281 -15.188 -5.059 1 90.25 162 PHE A CA 1
ATOM 1236 C C . PHE A 1 162 ? -22.531 -16.359 -6.004 1 90.25 162 PHE A C 1
ATOM 1238 O O . PHE A 1 162 ? -22.422 -16.203 -7.223 1 90.25 162 PHE A O 1
ATOM 1245 N N . TRP A 1 163 ? -22.938 -17.453 -5.555 1 84.75 163 TRP A N 1
ATOM 1246 C CA . TRP A 1 163 ? -23.125 -18.656 -6.34 1 84.75 163 TRP A CA 1
ATOM 1247 C C . TRP A 1 163 ? -24.188 -18.453 -7.41 1 84.75 163 TRP A C 1
ATOM 1249 O O . TRP A 1 163 ? -24.094 -19 -8.508 1 84.75 163 TRP A O 1
ATOM 1259 N N . ASP A 1 164 ? -25.125 -17.625 -7.102 1 87.75 164 ASP A N 1
ATOM 1260 C CA . ASP A 1 164 ? -26.234 -17.406 -8.016 1 87.75 164 ASP A CA 1
ATOM 1261 C C . ASP A 1 164 ? -25.797 -16.641 -9.258 1 87.75 164 ASP A C 1
ATOM 1263 O O . ASP A 1 164 ? -26.5 -16.625 -10.266 1 87.75 164 ASP A O 1
ATOM 1267 N N . TYR A 1 165 ? -24.672 -16.172 -9.203 1 91.62 165 TYR A N 1
ATOM 1268 C CA . TYR A 1 165 ? -24.219 -15.352 -10.32 1 91.62 165 TYR A CA 1
ATOM 1269 C C . TYR A 1 165 ? -23.469 -16.188 -11.352 1 91.62 165 TYR A C 1
ATOM 1271 O O . TYR A 1 165 ? -23.031 -15.664 -12.383 1 91.62 165 TYR A O 1
ATOM 1279 N N . TRP A 1 166 ? -23.375 -17.453 -11.188 1 89.88 166 TRP A N 1
ATOM 1280 C CA . TRP A 1 166 ? -22.75 -18.359 -12.148 1 89.88 166 TRP A CA 1
ATOM 1281 C C . TRP A 1 166 ? -23.484 -18.312 -13.492 1 89.88 166 TRP A C 1
ATOM 1283 O O . TRP A 1 166 ? -22.859 -18.438 -14.547 1 89.88 166 TRP A O 1
ATOM 1293 N N . TYR A 1 167 ? -24.703 -18.078 -13.453 1 89.12 167 TYR A N 1
ATOM 1294 C CA . TYR A 1 167 ? -25.5 -18.094 -14.68 1 89.12 167 TYR A CA 1
ATOM 1295 C C . TYR A 1 167 ? -25.844 -16.688 -15.133 1 89.12 167 TYR A C 1
ATOM 1297 O O . TYR A 1 167 ? -26.578 -16.5 -16.109 1 89.12 167 TYR A O 1
ATOM 1305 N N . SER A 1 168 ? -25.266 -15.766 -14.445 1 91.62 168 SER A N 1
ATOM 1306 C CA . SER A 1 168 ? -25.609 -14.383 -14.766 1 91.62 168 SER A CA 1
ATOM 1307 C C . SER A 1 168 ? -24.672 -13.828 -15.844 1 91.62 168 SER A C 1
ATOM 1309 O O . SER A 1 168 ? -23.5 -14.203 -15.914 1 91.62 168 SER A O 1
ATOM 1311 N N . LYS A 1 169 ? -25.234 -12.938 -16.641 1 91.56 169 LYS A N 1
ATOM 1312 C CA . LYS A 1 169 ? -24.422 -12.242 -17.656 1 91.56 169 LYS A CA 1
ATOM 1313 C C . LYS A 1 169 ? -23.688 -11.055 -17.031 1 91.56 169 LYS A C 1
ATOM 1315 O O . LYS A 1 169 ? -22.625 -10.656 -17.531 1 91.56 169 LYS A O 1
ATOM 1320 N N . GLU A 1 170 ? -24.297 -10.531 -15.977 1 94.25 170 GLU A N 1
ATOM 1321 C CA . GLU A 1 170 ? -23.75 -9.367 -15.305 1 94.25 170 GLU A CA 1
ATOM 1322 C C . GLU A 1 170 ? -23.031 -9.758 -14.008 1 94.25 170 GLU A C 1
ATOM 1324 O O . GLU A 1 170 ? -23.438 -10.711 -13.344 1 94.25 170 GLU A O 1
ATOM 1329 N N . PRO A 1 171 ? -21.953 -9.039 -13.711 1 95.94 171 PRO A N 1
ATOM 1330 C CA . PRO A 1 171 ? -21.234 -9.336 -12.461 1 95.94 171 PRO A CA 1
ATOM 1331 C C . PRO A 1 171 ? -22.047 -8.945 -11.219 1 95.94 171 PRO A C 1
ATOM 1333 O O . PRO A 1 171 ? -22.938 -8.094 -11.297 1 95.94 171 PRO A O 1
ATOM 1336 N N . PRO A 1 172 ? -21.703 -9.57 -10.102 1 95.62 172 PRO A N 1
ATOM 1337 C CA . PRO A 1 172 ? -22.297 -9.125 -8.844 1 95.62 172 PRO A CA 1
ATOM 1338 C C . PRO A 1 172 ? -21.719 -7.801 -8.352 1 95.62 172 PRO A C 1
ATOM 1340 O O . PRO A 1 172 ? -20.594 -7.445 -8.711 1 95.62 172 PRO A O 1
ATOM 1343 N N . THR A 1 173 ? -22.562 -7.098 -7.586 1 95.88 173 THR A N 1
ATOM 1344 C CA . THR A 1 173 ? -22.031 -6.02 -6.762 1 95.88 173 THR A CA 1
ATOM 1345 C C . THR A 1 173 ? -21.484 -6.559 -5.441 1 95.88 173 THR A C 1
ATOM 1347 O O . THR A 1 173 ? -22.203 -7.254 -4.711 1 95.88 173 THR A O 1
ATOM 1350 N N . VAL A 1 174 ? -20.297 -6.297 -5.156 1 96.62 174 VAL A N 1
ATOM 1351 C CA . VAL A 1 174 ? -19.672 -6.75 -3.918 1 96.62 174 VAL A CA 1
ATOM 1352 C C . VAL A 1 174 ? -19.688 -5.625 -2.883 1 96.62 174 VAL A C 1
ATOM 1354 O O . VAL A 1 174 ? -18.969 -4.633 -3.014 1 96.62 174 VAL A O 1
ATOM 1357 N N . SER A 1 175 ? -20.438 -5.766 -1.84 1 96.44 175 SER A N 1
ATOM 1358 C CA . SER A 1 175 ? -20.5 -4.773 -0.769 1 96.44 175 SER A CA 1
ATOM 1359 C C . SER A 1 175 ? -19.281 -4.84 0.125 1 96.44 175 SER A C 1
ATOM 1361 O O . SER A 1 175 ? -18.484 -5.789 0.042 1 96.44 175 SER A O 1
ATOM 1363 N N . ARG A 1 176 ? -19.125 -3.803 0.964 1 95.75 176 ARG A N 1
ATOM 1364 C CA . ARG A 1 176 ? -18.047 -3.807 1.938 1 95.75 176 ARG A CA 1
ATOM 1365 C C . ARG A 1 176 ? -18.141 -5.02 2.857 1 95.75 176 ARG A C 1
ATOM 1367 O O . ARG A 1 176 ? -17.125 -5.66 3.15 1 95.75 176 ARG A O 1
ATOM 1374 N N . GLU A 1 177 ? -19.297 -5.348 3.291 1 94.06 177 GLU A N 1
ATOM 1375 C CA . GLU A 1 177 ? -19.516 -6.488 4.18 1 94.06 177 GLU A CA 1
ATOM 1376 C C . GLU A 1 177 ? -19.125 -7.801 3.5 1 94.06 177 GLU A C 1
ATOM 1378 O O . GLU A 1 177 ? -18.5 -8.664 4.117 1 94.06 177 GLU A O 1
ATOM 1383 N N . ALA A 1 178 ? -19.562 -7.93 2.289 1 93.31 178 ALA A N 1
ATOM 1384 C CA . ALA A 1 178 ? -19.219 -9.141 1.543 1 93.31 178 ALA A CA 1
ATOM 1385 C C . ALA A 1 178 ? -17.719 -9.273 1.352 1 93.31 178 ALA A C 1
ATOM 1387 O O . ALA A 1 178 ? -17.156 -10.359 1.497 1 93.31 178 ALA A O 1
ATOM 1388 N N . PHE A 1 179 ? -17.062 -8.172 1.023 1 93.5 179 PHE A N 1
ATOM 1389 C CA . PHE A 1 179 ? -15.617 -8.172 0.865 1 93.5 179 PHE A CA 1
ATOM 1390 C C . PHE A 1 179 ? -14.93 -8.602 2.154 1 93.5 179 PHE A C 1
ATOM 1392 O O . PHE A 1 179 ? -14.031 -9.445 2.133 1 93.5 179 PHE A O 1
ATOM 1399 N N . ASP A 1 180 ? -15.383 -8.062 3.266 1 91.69 180 ASP A N 1
ATOM 1400 C CA . ASP A 1 180 ? -14.797 -8.383 4.562 1 91.69 180 ASP A CA 1
ATOM 1401 C C . ASP A 1 180 ? -15.047 -9.844 4.934 1 91.69 180 ASP A C 1
ATOM 1403 O O . ASP A 1 180 ? -14.203 -10.484 5.566 1 91.69 180 ASP A O 1
ATOM 1407 N N . GLU A 1 181 ? -16.156 -10.328 4.539 1 88.19 181 GLU A N 1
ATOM 1408 C CA . GLU A 1 181 ? -16.469 -11.734 4.801 1 88.19 181 GLU A CA 1
ATOM 1409 C C . GLU A 1 181 ? -15.539 -12.656 4.016 1 88.19 181 GLU A C 1
ATOM 1411 O O . GLU A 1 181 ? -15.086 -13.68 4.539 1 88.19 181 GLU A O 1
ATOM 1416 N N . ILE A 1 182 ? -15.297 -12.305 2.824 1 86 182 ILE A N 1
ATOM 1417 C CA . ILE A 1 182 ? -14.391 -13.094 1.999 1 86 182 ILE A CA 1
ATOM 1418 C C . ILE A 1 182 ? -12.984 -13.055 2.598 1 86 182 ILE A C 1
ATOM 1420 O O . ILE A 1 182 ? -12.312 -14.086 2.686 1 86 182 ILE A O 1
ATOM 1424 N N . LEU A 1 183 ? -12.555 -11.852 3.064 1 87.69 183 LEU A N 1
ATOM 1425 C CA . LEU A 1 183 ? -11.234 -11.695 3.658 1 87.69 183 LEU A CA 1
ATOM 1426 C C . LEU A 1 183 ? -11.094 -12.555 4.91 1 87.69 183 LEU A C 1
ATOM 1428 O O . LEU A 1 183 ? -10 -13.047 5.207 1 87.69 183 LEU A O 1
ATOM 1432 N N . ALA A 1 184 ? -12.156 -12.734 5.613 1 82.5 184 ALA A N 1
ATOM 1433 C CA . ALA A 1 184 ? -12.125 -13.445 6.891 1 82.5 184 ALA A CA 1
ATOM 1434 C C . ALA A 1 184 ? -12.242 -14.953 6.688 1 82.5 184 ALA A C 1
ATOM 1436 O O . ALA A 1 184 ? -12.039 -15.727 7.625 1 82.5 184 ALA A O 1
ATOM 1437 N N . GLY A 1 185 ? -12.484 -15.305 5.523 1 74.62 185 GLY A N 1
ATOM 1438 C CA . GLY A 1 185 ? -12.656 -16.719 5.27 1 74.62 185 GLY A CA 1
ATOM 1439 C C . GLY A 1 185 ? -11.359 -17.516 5.367 1 74.62 185 GLY A C 1
ATOM 1440 O O . GLY A 1 185 ? -10.289 -16.984 5.055 1 74.62 185 GLY A O 1
ATOM 1441 N N . ALA A 1 186 ? -11.445 -18.672 5.73 1 57.16 186 ALA A N 1
ATOM 1442 C CA . ALA A 1 186 ? -10.336 -19.547 6.086 1 57.16 186 ALA A CA 1
ATOM 1443 C C . ALA A 1 186 ? -9.422 -19.797 4.887 1 57.16 186 ALA A C 1
ATOM 1445 O O . ALA A 1 186 ? -8.227 -20.016 5.051 1 57.16 186 ALA A O 1
ATOM 1446 N N . TYR A 1 187 ? -9.938 -19.672 3.84 1 61.59 187 TYR A N 1
ATOM 1447 C CA . TYR A 1 187 ? -9.148 -20.062 2.676 1 61.59 187 TYR A CA 1
ATOM 1448 C C . TYR A 1 187 ? -8.445 -18.859 2.066 1 61.59 187 TYR A C 1
ATOM 1450 O O . TYR A 1 187 ? -7.707 -18.984 1.087 1 61.59 187 TYR A O 1
ATOM 1458 N N . PHE A 1 188 ? -8.609 -17.828 2.832 1 66.06 188 PHE A N 1
ATOM 1459 C CA . PHE A 1 188 ? -7.969 -16.625 2.318 1 66.06 188 PHE A CA 1
ATOM 1460 C C . PHE A 1 188 ? -6.812 -16.203 3.215 1 66.06 188 PHE A C 1
ATOM 1462 O O . PHE A 1 188 ? -6.836 -16.438 4.426 1 66.06 188 PHE A O 1
ATOM 1469 N N . PRO A 1 189 ? -5.754 -15.805 2.604 1 64.19 189 PRO A N 1
ATOM 1470 C CA . PRO A 1 189 ? -4.527 -15.492 3.34 1 64.19 189 PRO A CA 1
ATOM 1471 C C . PRO A 1 189 ? -4.777 -14.602 4.555 1 64.19 189 PRO A C 1
ATOM 1473 O O . PRO A 1 189 ? -4.051 -14.695 5.551 1 64.19 189 PRO A O 1
ATOM 1476 N N . GLY A 1 190 ? -5.766 -13.789 4.547 1 64 190 GLY A N 1
ATOM 1477 C CA . GLY A 1 190 ? -6.023 -12.945 5.707 1 64 190 GLY A CA 1
ATOM 1478 C C . GLY A 1 190 ? -6.508 -13.719 6.914 1 64 190 GLY A C 1
ATOM 1479 O O . GLY A 1 190 ? -6.133 -13.414 8.047 1 64 190 GLY A O 1
ATOM 1480 N N . GLY A 1 191 ? -7.109 -14.906 6.613 1 66.44 191 GLY A N 1
ATOM 1481 C CA . GLY A 1 191 ? -7.633 -15.773 7.656 1 66.44 191 GLY A CA 1
ATOM 1482 C C . GLY A 1 191 ? -8.18 -15.008 8.852 1 66.44 191 GLY A C 1
ATOM 1483 O O . GLY A 1 191 ? -8.914 -14.031 8.68 1 66.44 191 GLY A O 1
ATOM 1484 N N . ASN A 1 192 ? -7.902 -15.453 10.008 1 71.88 192 ASN A N 1
ATOM 1485 C CA . ASN A 1 192 ? -8.414 -14.859 11.234 1 71.88 192 ASN A CA 1
ATOM 1486 C C . ASN A 1 192 ? -7.438 -13.836 11.812 1 71.88 192 ASN A C 1
ATOM 1488 O O . ASN A 1 192 ? -7.574 -13.422 12.969 1 71.88 192 ASN A O 1
ATOM 1492 N N . ASN A 1 193 ? -6.562 -13.5 10.984 1 81.38 193 ASN A N 1
ATOM 1493 C CA . ASN A 1 193 ? -5.582 -12.523 11.445 1 81.38 193 ASN A CA 1
ATOM 1494 C C . ASN A 1 193 ? -5.992 -11.094 11.078 1 81.38 193 ASN A C 1
ATOM 1496 O O . ASN A 1 193 ? -5.898 -10.703 9.914 1 81.38 193 ASN A O 1
ATOM 1500 N N . GLN A 1 194 ? -6.359 -10.352 12.039 1 84.25 194 GLN A N 1
ATOM 1501 C CA . GLN A 1 194 ? -6.898 -9.016 11.828 1 84.25 194 GLN A CA 1
ATOM 1502 C C . GLN A 1 194 ? -5.852 -8.086 11.227 1 84.25 194 GLN A C 1
ATOM 1504 O O . GLN A 1 194 ? -6.176 -7.223 10.406 1 84.25 194 GLN A O 1
ATOM 1509 N N . GLN A 1 195 ? -4.605 -8.266 11.617 1 86.62 195 GLN A N 1
ATOM 1510 C CA . GLN A 1 195 ? -3.539 -7.402 11.125 1 86.62 195 GLN A CA 1
ATOM 1511 C C . GLN A 1 195 ? -3.287 -7.629 9.641 1 86.62 195 GLN A C 1
ATOM 1513 O O . GLN A 1 195 ? -3.027 -6.68 8.898 1 86.62 195 GLN A O 1
ATOM 1518 N N . LEU A 1 196 ? -3.322 -8.875 9.289 1 90.38 196 LEU A N 1
ATOM 1519 C CA . LEU A 1 196 ? -3.18 -9.195 7.871 1 90.38 196 LEU A CA 1
ATOM 1520 C C . LEU A 1 196 ? -4.363 -8.656 7.074 1 90.38 196 LEU A C 1
ATOM 1522 O O . LEU A 1 196 ? -4.191 -8.141 5.969 1 90.38 196 LEU A O 1
ATOM 1526 N N . GLN A 1 197 ? -5.539 -8.789 7.656 1 92.88 197 GLN A N 1
ATOM 1527 C CA . GLN A 1 197 ? -6.727 -8.25 7.004 1 92.88 197 GLN A CA 1
ATOM 1528 C C . GLN A 1 197 ? -6.625 -6.738 6.832 1 92.88 197 GLN A C 1
ATOM 1530 O O . GLN A 1 197 ? -6.996 -6.199 5.789 1 92.88 197 GLN A O 1
ATOM 1535 N N . ASP A 1 198 ? -6.117 -6.066 7.859 1 93.38 198 ASP A N 1
ATOM 1536 C CA . ASP A 1 198 ? -5.945 -4.621 7.789 1 93.38 198 ASP A CA 1
ATOM 1537 C C . ASP A 1 198 ? -4.98 -4.234 6.668 1 93.38 198 ASP A C 1
ATOM 1539 O O . ASP A 1 198 ? -5.211 -3.26 5.953 1 93.38 198 ASP A O 1
ATOM 1543 N N . ALA A 1 199 ? -3.914 -5.008 6.566 1 95.44 199 ALA A N 1
ATOM 1544 C CA . ALA A 1 199 ? -2.932 -4.746 5.52 1 95.44 199 ALA A CA 1
ATOM 1545 C C . ALA A 1 199 ? -3.541 -4.941 4.133 1 95.44 199 ALA A C 1
ATOM 1547 O O . ALA A 1 199 ? -3.271 -4.16 3.217 1 95.44 199 ALA A O 1
ATOM 1548 N N . ILE A 1 200 ? -4.336 -5.945 3.969 1 96.31 200 ILE A N 1
ATOM 1549 C CA . ILE A 1 200 ? -4.973 -6.23 2.688 1 96.31 200 ILE A CA 1
ATOM 1550 C C . ILE A 1 200 ? -5.961 -5.121 2.344 1 96.31 200 ILE A C 1
ATOM 1552 O O . ILE A 1 200 ? -6.004 -4.652 1.204 1 96.31 200 ILE A O 1
ATOM 1556 N N . ARG A 1 201 ? -6.754 -4.656 3.289 1 96.38 201 ARG A N 1
ATOM 1557 C CA . ARG A 1 201 ? -7.676 -3.547 3.062 1 96.38 201 ARG A CA 1
ATOM 1558 C C . ARG A 1 201 ? -6.926 -2.295 2.621 1 96.38 201 ARG A C 1
ATOM 1560 O O . ARG A 1 201 ? -7.336 -1.618 1.678 1 96.38 201 ARG A O 1
ATOM 1567 N N . MET A 1 202 ? -5.84 -2.047 3.322 1 97.44 202 MET A N 1
ATOM 1568 C CA . MET A 1 202 ? -5.023 -0.879 3.006 1 97.44 202 MET A CA 1
ATOM 1569 C C . MET A 1 202 ? -4.531 -0.934 1.563 1 97.44 202 MET A C 1
ATOM 1571 O O . MET A 1 202 ? -4.512 0.085 0.87 1 97.44 202 MET A O 1
ATOM 1575 N N . LYS A 1 203 ? -4.23 -2.127 1.062 1 97.69 203 LYS A N 1
ATOM 1576 C CA . LYS A 1 203 ? -3.588 -2.291 -0.24 1 97.69 203 LYS A CA 1
ATOM 1577 C C . LYS A 1 203 ? -4.621 -2.303 -1.363 1 97.69 203 LYS A C 1
ATOM 1579 O O . LYS A 1 203 ? -4.355 -1.813 -2.463 1 97.69 203 LYS A O 1
ATOM 1584 N N . TYR A 1 204 ? -5.875 -2.779 -1.075 1 97.31 204 TYR A N 1
ATOM 1585 C CA . TYR A 1 204 ? -6.691 -3.133 -2.23 1 97.31 204 TYR A CA 1
ATOM 1586 C C . TYR A 1 204 ? -8 -2.354 -2.236 1 97.31 204 TYR A C 1
ATOM 1588 O O . TYR A 1 204 ? -8.727 -2.357 -3.23 1 97.31 204 TYR A O 1
ATOM 1596 N N . ILE A 1 205 ? -8.328 -1.662 -1.185 1 97.75 205 ILE A N 1
ATOM 1597 C CA . ILE A 1 205 ? -9.516 -0.817 -1.198 1 97.75 205 ILE A CA 1
ATOM 1598 C C . ILE A 1 205 ? -9.172 0.544 -1.799 1 97.75 205 ILE A C 1
ATOM 1600 O O . ILE A 1 205 ? -8.125 1.115 -1.503 1 97.75 205 ILE A O 1
ATOM 1604 N N . ASP A 1 206 ? -10.008 0.961 -2.699 1 97.62 206 ASP A N 1
ATOM 1605 C CA . ASP A 1 206 ? -9.945 2.342 -3.174 1 97.62 206 ASP A CA 1
ATOM 1606 C C . ASP A 1 206 ? -10.516 3.303 -2.133 1 97.62 206 ASP A C 1
ATOM 1608 O O . ASP A 1 206 ? -11.719 3.574 -2.121 1 97.62 206 ASP A O 1
ATOM 1612 N N . TRP A 1 207 ? -9.688 3.896 -1.421 1 96.94 207 TRP A N 1
ATOM 1613 C CA . TRP A 1 207 ? -10.133 4.664 -0.261 1 96.94 207 TRP A CA 1
ATOM 1614 C C . TRP A 1 207 ? -10.688 6.02 -0.685 1 96.94 207 TRP A C 1
ATOM 1616 O O . TRP A 1 207 ? -11.305 6.723 0.119 1 96.94 207 TRP A O 1
ATOM 1626 N N . SER A 1 208 ? -10.484 6.391 -1.959 1 96.94 208 SER A N 1
ATOM 1627 C CA . SER A 1 208 ? -11.148 7.582 -2.477 1 96.94 208 SER A CA 1
ATOM 1628 C C . SER A 1 208 ? -12.656 7.375 -2.586 1 96.94 208 SER A C 1
ATOM 1630 O O . SER A 1 208 ? -13.406 8.344 -2.725 1 96.94 208 SER A O 1
ATOM 1632 N N . GLN A 1 209 ? -13.031 6.113 -2.523 1 96 209 GLN A N 1
ATOM 1633 C CA . GLN A 1 209 ? -14.438 5.781 -2.689 1 96 209 GLN A CA 1
ATOM 1634 C C . GLN A 1 209 ? -14.992 5.09 -1.446 1 96 209 GLN A C 1
ATOM 1636 O O . GLN A 1 209 ? -16.203 4.879 -1.332 1 96 209 GLN A O 1
ATOM 1641 N N . ALA A 1 210 ? -14.164 4.875 -0.528 1 90 210 ALA A N 1
ATOM 1642 C CA . ALA A 1 210 ? -14.516 3.977 0.571 1 90 210 ALA A CA 1
ATOM 1643 C C . ALA A 1 210 ? -15.57 4.605 1.479 1 90 210 ALA A C 1
ATOM 1645 O O . ALA A 1 210 ? -16.234 3.902 2.238 1 90 210 ALA A O 1
ATOM 1646 N N . ASP A 1 211 ? -15.727 5.871 1.409 1 91.38 211 ASP A N 1
ATOM 1647 C CA . ASP A 1 211 ? -16.734 6.543 2.225 1 91.38 211 ASP A CA 1
ATOM 1648 C C . ASP A 1 211 ? -18.109 6.484 1.561 1 91.38 211 ASP A C 1
ATOM 1650 O O . ASP A 1 211 ? -19.109 6.867 2.164 1 91.38 211 ASP A O 1
ATOM 1654 N N . ASN A 1 212 ? -18.141 5.992 0.361 1 92.56 212 ASN A N 1
ATOM 1655 C CA . ASN A 1 212 ? -19.391 5.777 -0.353 1 92.56 212 ASN A CA 1
ATOM 1656 C C . ASN A 1 212 ? -19.984 4.398 -0.057 1 92.56 212 ASN A C 1
ATOM 1658 O O . ASN A 1 212 ? -19.406 3.379 -0.453 1 92.56 212 ASN A O 1
ATOM 1662 N N . ASP A 1 213 ? -21.141 4.363 0.468 1 90.81 213 ASP A N 1
ATOM 1663 C CA . ASP A 1 213 ? -21.75 3.115 0.904 1 90.81 213 ASP A CA 1
ATOM 1664 C C . ASP A 1 213 ? -22.094 2.223 -0.288 1 90.81 213 ASP A C 1
ATOM 1666 O O . ASP A 1 213 ? -22.203 1.003 -0.146 1 90.81 213 ASP A O 1
ATOM 1670 N N . ASP A 1 214 ? -22.219 2.799 -1.419 1 93.06 214 ASP A N 1
ATOM 1671 C CA . ASP A 1 214 ? -22.656 2.053 -2.596 1 93.06 214 ASP A CA 1
ATOM 1672 C C . ASP A 1 214 ? -21.453 1.638 -3.453 1 93.06 214 ASP A C 1
ATOM 1674 O O . ASP A 1 214 ? -21.625 1.115 -4.555 1 93.06 214 ASP A O 1
ATOM 1678 N N . TYR A 1 215 ? -20.328 1.931 -2.895 1 95.69 215 TYR A N 1
ATOM 1679 C CA . TYR A 1 215 ? -19.141 1.581 -3.68 1 95.69 215 TYR A CA 1
ATOM 1680 C C . TYR A 1 215 ? -19.078 0.077 -3.914 1 95.69 215 TYR A C 1
ATOM 1682 O O . TYR A 1 215 ? -19.359 -0.713 -3.012 1 95.69 215 TYR A O 1
ATOM 1690 N N . ASP A 1 216 ? -18.766 -0.35 -5.172 1 97.88 216 ASP A N 1
ATOM 1691 C CA . ASP A 1 216 ? -18.641 -1.749 -5.57 1 97.88 216 ASP A CA 1
ATOM 1692 C C . ASP A 1 216 ? -17.203 -2.236 -5.398 1 97.88 216 ASP A C 1
ATOM 1694 O O . ASP A 1 216 ? -16.297 -1.797 -6.117 1 97.88 216 ASP A O 1
ATOM 1698 N N . TYR A 1 217 ? -17.047 -3.219 -4.504 1 97.56 217 TYR A N 1
ATOM 1699 C CA . TYR A 1 217 ? -15.711 -3.721 -4.184 1 97.56 217 TYR A CA 1
ATOM 1700 C C . TYR A 1 217 ? -15.336 -4.891 -5.086 1 97.56 217 TYR A C 1
ATOM 1702 O O . TYR A 1 217 ? -14.43 -5.66 -4.77 1 97.56 217 TYR A O 1
ATOM 1710 N N . PHE A 1 218 ? -15.992 -5.082 -6.23 1 97.38 218 PHE A N 1
ATOM 1711 C CA . PHE A 1 218 ? -15.742 -6.152 -7.188 1 97.38 218 PHE A CA 1
ATOM 1712 C C . PHE A 1 218 ? -14.289 -6.145 -7.641 1 97.38 218 PHE A C 1
ATOM 1714 O O . PHE A 1 218 ? -13.609 -7.168 -7.57 1 97.38 218 PHE A O 1
ATOM 1721 N N . ARG A 1 219 ? -13.812 -5.004 -8.023 1 97.38 219 ARG A N 1
ATOM 1722 C CA . ARG A 1 219 ? -12.445 -4.914 -8.516 1 97.38 219 ARG A CA 1
ATOM 1723 C C . ARG A 1 219 ? -11.438 -5.137 -7.387 1 97.38 219 ARG A C 1
ATOM 1725 O O . ARG A 1 219 ? -10.375 -5.73 -7.602 1 97.38 219 ARG A O 1
ATOM 1732 N N . SER A 1 220 ? -11.742 -4.609 -6.172 1 97.06 220 SER A N 1
ATOM 1733 C CA . SER A 1 220 ? -10.891 -4.867 -5.016 1 97.06 220 SER A CA 1
ATOM 1734 C C . SER A 1 220 ? -10.703 -6.363 -4.793 1 97.06 220 SER A C 1
ATOM 1736 O O . SER A 1 220 ? -9.578 -6.828 -4.59 1 97.06 220 SER A O 1
ATOM 1738 N N . HIS A 1 221 ? -11.766 -7.062 -4.891 1 95.19 221 HIS A N 1
ATOM 1739 C CA . HIS A 1 221 ? -11.703 -8.508 -4.699 1 95.19 221 HIS A CA 1
ATOM 1740 C C . HIS A 1 221 ? -10.898 -9.172 -5.809 1 95.19 221 HIS A C 1
ATOM 1742 O O . HIS A 1 221 ? -10.023 -10 -5.535 1 95.19 221 HIS A O 1
ATOM 1748 N N . VAL A 1 222 ? -11.211 -8.867 -7.031 1 96.88 222 VAL A N 1
ATOM 1749 C CA . VAL A 1 222 ? -10.586 -9.508 -8.18 1 96.88 222 VAL A CA 1
ATOM 1750 C C . VAL A 1 222 ? -9.078 -9.289 -8.148 1 96.88 222 VAL A C 1
ATOM 1752 O O . VAL A 1 222 ? -8.297 -10.227 -8.336 1 96.88 222 VAL A O 1
ATOM 1755 N N . GLU A 1 223 ? -8.688 -8.078 -7.871 1 97.31 223 GLU A N 1
ATOM 1756 C CA . GLU A 1 223 ? -7.262 -7.758 -7.828 1 97.31 223 GLU A CA 1
ATOM 1757 C C . GLU A 1 223 ? -6.574 -8.453 -6.656 1 97.31 223 GLU A C 1
ATOM 1759 O O . GLU A 1 223 ? -5.48 -9.008 -6.812 1 97.31 223 GLU A O 1
ATOM 1764 N N . TYR A 1 224 ? -7.234 -8.406 -5.527 1 95.88 224 TYR A N 1
ATOM 1765 C CA . TYR A 1 224 ? -6.695 -9.055 -4.336 1 95.88 224 TYR A CA 1
ATOM 1766 C C . TYR A 1 224 ? -6.449 -10.531 -4.59 1 95.88 224 TYR A C 1
ATOM 1768 O O . TYR A 1 224 ? -5.328 -11.023 -4.41 1 95.88 224 TYR A O 1
ATOM 1776 N N . VAL A 1 225 ? -7.395 -11.258 -5.082 1 94.88 225 VAL A N 1
ATOM 1777 C CA . VAL A 1 225 ? -7.32 -12.703 -5.266 1 94.88 225 VAL A CA 1
ATOM 1778 C C . VAL A 1 225 ? -6.367 -13.031 -6.41 1 94.88 225 VAL A C 1
ATOM 1780 O O . VAL A 1 225 ? -5.586 -13.977 -6.324 1 94.88 225 VAL A O 1
ATOM 1783 N N . THR A 1 226 ? -6.395 -12.234 -7.48 1 97.5 226 THR A N 1
ATOM 1784 C CA . THR A 1 226 ? -5.477 -12.445 -8.594 1 97.5 226 THR A CA 1
ATOM 1785 C C . THR A 1 226 ? -4.027 -12.367 -8.125 1 97.5 226 THR A C 1
ATOM 1787 O O . THR A 1 226 ? -3.213 -13.234 -8.461 1 97.5 226 THR A O 1
ATOM 1790 N N . ASP A 1 227 ? -3.783 -11.359 -7.336 1 97.62 227 ASP A N 1
ATOM 1791 C CA . ASP A 1 227 ? -2.406 -11.117 -6.918 1 97.62 227 ASP A CA 1
ATOM 1792 C C . ASP A 1 227 ? -1.956 -12.133 -5.875 1 97.62 227 ASP A C 1
ATOM 1794 O O . ASP A 1 227 ? -0.877 -12.719 -5.996 1 97.62 227 ASP A O 1
ATOM 1798 N N . SER A 1 228 ? -2.768 -12.383 -4.906 1 95.88 228 SER A N 1
ATOM 1799 C CA . SER A 1 228 ? -2.377 -13.227 -3.777 1 95.88 228 SER A CA 1
ATOM 1800 C C . SER A 1 228 ? -2.277 -14.688 -4.188 1 95.88 228 SER A C 1
ATOM 1802 O O . SER A 1 228 ? -1.362 -15.398 -3.76 1 95.88 228 SER A O 1
ATOM 1804 N N . ASP A 1 229 ? -3.191 -15.117 -5.051 1 94.56 229 ASP A N 1
ATOM 1805 C CA . ASP A 1 229 ? -3.307 -16.547 -5.305 1 94.56 229 ASP A CA 1
ATOM 1806 C C . ASP A 1 229 ? -2.512 -16.953 -6.547 1 94.56 229 ASP A C 1
ATOM 1808 O O . ASP A 1 229 ? -2.088 -18.109 -6.668 1 94.56 229 ASP A O 1
ATOM 1812 N N . PHE A 1 230 ? -2.293 -15.938 -7.418 1 97.5 230 PHE A N 1
ATOM 1813 C CA . PHE A 1 230 ? -1.824 -16.406 -8.719 1 97.5 230 PHE A CA 1
ATOM 1814 C C . PHE A 1 230 ? -0.621 -15.594 -9.188 1 97.5 230 PHE A C 1
ATOM 1816 O O . PHE A 1 230 ? 0.489 -16.125 -9.281 1 97.5 230 PHE A O 1
ATOM 1823 N N . ALA A 1 231 ? -0.722 -14.328 -9.32 1 98.25 231 ALA A N 1
ATOM 1824 C CA . ALA A 1 231 ? 0.301 -13.516 -9.969 1 98.25 231 ALA A CA 1
ATOM 1825 C C . ALA A 1 231 ? 1.563 -13.43 -9.117 1 98.25 231 ALA A C 1
ATOM 1827 O O . ALA A 1 231 ? 2.674 -13.617 -9.625 1 98.25 231 ALA A O 1
ATOM 1828 N N . CYS A 1 232 ? 1.389 -13.164 -7.871 1 98.25 232 CYS A N 1
ATOM 1829 C CA . CYS A 1 232 ? 2.566 -12.891 -7.055 1 98.25 232 CYS A CA 1
ATOM 1830 C C . CYS A 1 232 ? 3.303 -14.172 -6.707 1 98.25 232 CYS A C 1
ATOM 1832 O O . CYS A 1 232 ? 4.535 -14.203 -6.691 1 98.25 232 CYS A O 1
ATOM 1834 N N . PRO A 1 233 ? 2.584 -15.242 -6.434 1 97.94 233 PRO A N 1
ATOM 1835 C CA . PRO A 1 233 ? 3.293 -16.516 -6.32 1 97.94 233 PRO A CA 1
ATOM 1836 C C . PRO A 1 233 ? 4.066 -16.875 -7.586 1 97.94 233 PRO A C 1
ATOM 1838 O O . PRO A 1 233 ? 5.172 -17.422 -7.508 1 97.94 233 PRO A O 1
ATOM 1841 N N . THR A 1 234 ? 3.498 -16.578 -8.68 1 98.62 234 THR A N 1
ATOM 1842 C CA . THR A 1 234 ? 4.156 -16.828 -9.961 1 98.62 234 THR A CA 1
ATOM 1843 C C . THR A 1 234 ? 5.418 -15.977 -10.094 1 98.62 234 THR A C 1
ATOM 1845 O O . THR A 1 234 ? 6.469 -16.469 -10.5 1 98.62 234 THR A O 1
ATOM 1848 N N . ASP A 1 235 ? 5.285 -14.773 -9.75 1 98.31 235 ASP A N 1
ATOM 1849 C CA . ASP A 1 235 ? 6.438 -13.883 -9.766 1 98.31 235 ASP A CA 1
ATOM 1850 C C . ASP A 1 235 ? 7.547 -14.398 -8.852 1 98.31 235 ASP A C 1
ATOM 1852 O O . ASP A 1 235 ? 8.727 -14.328 -9.203 1 98.31 235 ASP A O 1
ATOM 1856 N N . LEU A 1 236 ? 7.203 -14.898 -7.727 1 98 236 LEU A N 1
ATOM 1857 C CA . LEU A 1 236 ? 8.164 -15.414 -6.762 1 98 236 LEU A CA 1
ATOM 1858 C C . LEU A 1 236 ? 8.953 -16.578 -7.348 1 98 236 LEU A C 1
ATOM 1860 O O . LEU A 1 236 ? 10.18 -16.625 -7.234 1 98 236 LEU A O 1
ATOM 1864 N N . VAL A 1 237 ? 8.289 -17.469 -7.988 1 98.62 237 VAL A N 1
ATOM 1865 C CA . VAL A 1 237 ? 8.93 -18.641 -8.586 1 98.62 237 VAL A CA 1
ATOM 1866 C C . VAL A 1 237 ? 9.836 -18.203 -9.734 1 98.62 237 VAL A C 1
ATOM 1868 O O . VAL A 1 237 ? 10.953 -18.703 -9.891 1 98.62 237 VAL A O 1
ATOM 1871 N N . ALA A 1 238 ? 9.344 -17.281 -10.531 1 98.5 238 ALA A N 1
ATOM 1872 C CA . ALA A 1 238 ? 10.156 -16.75 -11.625 1 98.5 238 ALA A CA 1
ATOM 1873 C C . ALA A 1 238 ? 11.477 -16.203 -11.109 1 98.5 238 ALA A C 1
ATOM 1875 O O . ALA A 1 238 ? 12.539 -16.469 -11.688 1 98.5 238 ALA A O 1
ATOM 1876 N N . ARG A 1 239 ? 11.43 -15.531 -10.062 1 97.38 239 ARG A N 1
ATOM 1877 C CA . ARG A 1 239 ? 12.625 -14.898 -9.508 1 97.38 239 ARG A CA 1
ATOM 1878 C C . ARG A 1 239 ? 13.578 -15.945 -8.953 1 97.38 239 ARG A C 1
ATOM 1880 O O . ARG A 1 239 ? 14.797 -15.828 -9.117 1 97.38 239 ARG A O 1
ATOM 1887 N N . PHE A 1 240 ? 13.07 -16.938 -8.266 1 97.5 240 PHE A N 1
ATOM 1888 C CA . PHE A 1 240 ? 13.914 -18 -7.754 1 97.5 240 PHE A CA 1
ATOM 1889 C C . PHE A 1 240 ? 14.664 -18.688 -8.891 1 97.5 240 PHE A C 1
ATOM 1891 O O . PHE A 1 240 ? 15.867 -18.938 -8.789 1 97.5 240 PHE A O 1
ATOM 1898 N N . HIS A 1 241 ? 14 -18.969 -9.914 1 98.5 241 HIS A N 1
ATOM 1899 C CA . HIS A 1 241 ? 14.609 -19.703 -11.016 1 98.5 241 HIS A CA 1
ATOM 1900 C C . HIS A 1 241 ? 15.57 -18.828 -11.805 1 98.5 241 HIS A C 1
ATOM 1902 O O . HIS A 1 241 ? 16.625 -19.297 -12.258 1 98.5 241 HIS A O 1
ATOM 1908 N N . PHE A 1 242 ? 15.211 -17.594 -11.969 1 97.88 242 PHE A N 1
ATOM 1909 C CA . PHE A 1 242 ? 16.156 -16.656 -12.562 1 97.88 242 PHE A CA 1
ATOM 1910 C C . PHE A 1 242 ? 17.453 -16.625 -11.758 1 97.88 242 PHE A C 1
ATOM 1912 O O . PHE A 1 242 ? 18.547 -16.719 -12.32 1 97.88 242 PHE A O 1
ATOM 1919 N N . GLN A 1 243 ? 17.297 -16.5 -10.5 1 96.5 243 GLN A N 1
ATOM 1920 C CA . GLN A 1 243 ? 18.453 -16.438 -9.617 1 96.5 243 GLN A CA 1
ATOM 1921 C C . GLN A 1 243 ? 19.281 -17.719 -9.68 1 96.5 243 GLN A C 1
ATOM 1923 O O . GLN A 1 243 ? 20.5 -17.688 -9.547 1 96.5 243 GLN A O 1
ATOM 1928 N N . GLY A 1 244 ? 18.578 -18.781 -9.891 1 97 244 GLY A N 1
ATOM 1929 C CA . GLY A 1 244 ? 19.219 -20.078 -9.992 1 97 244 GLY A CA 1
ATOM 1930 C C . GLY A 1 244 ? 19.891 -20.312 -11.336 1 97 244 GLY A C 1
ATOM 1931 O O . GLY A 1 244 ? 20.547 -21.344 -11.539 1 97 244 GLY A O 1
ATOM 1932 N N . GLY A 1 245 ? 19.688 -19.406 -12.297 1 97.5 245 GLY A N 1
ATOM 1933 C CA . GLY A 1 245 ? 20.359 -19.5 -13.578 1 97.5 245 GLY A CA 1
ATOM 1934 C C . GLY A 1 245 ? 19.5 -20.156 -14.648 1 97.5 245 GLY A C 1
ATOM 1935 O O . GLY A 1 245 ? 19.984 -20.422 -15.758 1 97.5 245 GLY A O 1
ATOM 1936 N N . ASP A 1 246 ? 18.266 -20.406 -14.375 1 98.06 246 ASP A N 1
ATOM 1937 C CA . ASP A 1 246 ? 17.359 -21.047 -15.328 1 98.06 246 ASP A CA 1
ATOM 1938 C C . ASP A 1 246 ? 16.828 -20.047 -16.344 1 98.06 246 ASP A C 1
ATOM 1940 O O . ASP A 1 246 ? 16.828 -18.844 -16.094 1 98.06 246 ASP A O 1
ATOM 1944 N N . ASN A 1 247 ? 16.406 -20.578 -17.531 1 98.06 247 ASN A N 1
ATOM 1945 C CA . ASN A 1 247 ? 15.633 -19.766 -18.469 1 98.06 247 ASN A CA 1
ATOM 1946 C C . ASN A 1 247 ? 14.172 -19.641 -18.031 1 98.06 247 ASN A C 1
ATOM 1948 O O . ASN A 1 247 ? 13.508 -20.656 -17.812 1 98.06 247 ASN A O 1
ATOM 1952 N N . VAL A 1 248 ? 13.773 -18.422 -17.922 1 98.62 248 VAL A N 1
ATOM 1953 C CA . VAL A 1 248 ? 12.414 -18.172 -17.438 1 98.62 248 VAL A CA 1
ATOM 1954 C C . VAL A 1 248 ? 11.68 -17.25 -18.406 1 98.62 248 VAL A C 1
ATOM 1956 O O . VAL A 1 248 ? 12.211 -16.219 -18.828 1 98.62 248 VAL A O 1
ATOM 1959 N N . PHE A 1 249 ? 10.547 -17.672 -18.75 1 98.75 249 PHE A N 1
ATOM 1960 C CA . PHE A 1 249 ? 9.656 -16.875 -19.578 1 98.75 249 PHE A CA 1
ATOM 1961 C C . PHE A 1 249 ? 8.312 -16.672 -18.891 1 98.75 249 PHE A C 1
ATOM 1963 O O . PHE A 1 249 ? 7.703 -17.609 -18.406 1 98.75 249 PHE A O 1
ATOM 1970 N N . LEU A 1 250 ? 7.91 -15.375 -18.859 1 98.56 250 LEU A N 1
ATOM 1971 C CA . LEU A 1 250 ? 6.691 -14.992 -18.156 1 98.56 250 LEU A CA 1
ATOM 1972 C C . LEU A 1 250 ? 5.652 -14.445 -19.125 1 98.56 250 LEU A C 1
ATOM 1974 O O . LEU A 1 250 ? 6.004 -13.828 -20.141 1 98.56 250 LEU A O 1
ATOM 1978 N N . TYR A 1 251 ? 4.336 -14.672 -18.766 1 98.69 251 TYR A N 1
ATOM 1979 C CA . TYR A 1 251 ? 3.275 -14.047 -19.547 1 98.69 251 TYR A CA 1
ATOM 1980 C C . TYR A 1 251 ? 2.086 -13.688 -18.672 1 98.69 251 TYR A C 1
ATOM 1982 O O . TYR A 1 251 ? 1.951 -14.195 -17.562 1 98.69 251 TYR A O 1
ATOM 1990 N N . GLN A 1 252 ? 1.329 -12.812 -19.109 1 98.88 252 GLN A N 1
ATOM 1991 C CA . GLN A 1 252 ? -0.032 -12.57 -18.641 1 98.88 252 GLN A CA 1
ATOM 1992 C C . GLN A 1 252 ? -1.011 -12.5 -19.797 1 98.88 252 GLN A C 1
ATOM 1994 O O . GLN A 1 252 ? -0.8 -11.75 -20.75 1 98.88 252 GLN A O 1
ATOM 1999 N N . MET A 1 253 ? -1.982 -13.305 -19.688 1 98.88 253 MET A N 1
ATOM 2000 C CA . MET A 1 253 ? -3.037 -13.156 -20.688 1 98.88 253 MET A CA 1
ATOM 2001 C C . MET A 1 253 ? -3.988 -12.023 -20.312 1 98.88 253 MET A C 1
ATOM 2003 O O . MET A 1 253 ? -4.57 -12.031 -19.234 1 98.88 253 MET A O 1
ATOM 2007 N N . THR A 1 254 ? -4.148 -11.102 -21.234 1 98.56 254 THR A N 1
ATOM 2008 C CA . THR A 1 254 ? -5.047 -9.977 -21 1 98.56 254 THR A CA 1
ATOM 2009 C C . THR A 1 254 ? -6.227 -10.023 -21.969 1 98.56 254 THR A C 1
ATOM 2011 O O . THR A 1 254 ? -7.219 -9.312 -21.781 1 98.56 254 THR A O 1
ATOM 2014 N N . HIS A 1 255 ? -6.156 -10.859 -22.953 1 98.38 255 HIS A N 1
ATOM 2015 C CA . HIS A 1 255 ? -7.262 -10.992 -23.891 1 98.38 255 HIS A CA 1
ATOM 2016 C C . HIS A 1 255 ? -8.508 -11.523 -23.203 1 98.38 255 HIS A C 1
ATOM 2018 O O . HIS A 1 255 ? -8.445 -12.508 -22.469 1 98.38 255 HIS A O 1
ATOM 2024 N N . VAL A 1 256 ? -9.586 -10.797 -23.422 1 97.81 256 VAL A N 1
ATOM 2025 C CA . VAL A 1 256 ? -10.891 -11.297 -22.984 1 97.81 256 VAL A CA 1
ATOM 2026 C C . VAL A 1 256 ? -11.531 -12.109 -24.125 1 97.81 256 VAL A C 1
ATOM 2028 O O . VAL A 1 256 ? -11.977 -11.539 -25.125 1 97.81 256 VAL A O 1
ATOM 2031 N N . PRO A 1 257 ? -11.594 -13.414 -23.953 1 96.94 257 PRO A N 1
ATOM 2032 C CA . PRO A 1 257 ? -12.133 -14.234 -25.047 1 96.94 257 PRO A CA 1
ATOM 2033 C C . PRO A 1 257 ? -13.625 -14.008 -25.266 1 96.94 257 PRO A C 1
ATOM 2035 O O . PRO A 1 257 ? -14.352 -13.68 -24.312 1 96.94 257 PRO A O 1
ATOM 2038 N N . THR A 1 258 ? -13.984 -14.172 -26.484 1 94.81 258 THR A N 1
ATOM 2039 C CA . THR A 1 258 ? -15.398 -14.109 -26.828 1 94.81 258 THR A CA 1
ATOM 2040 C C . THR A 1 258 ? -16.203 -15.141 -26.031 1 94.81 258 THR A C 1
ATOM 2042 O O . THR A 1 258 ? -17.328 -14.867 -25.609 1 94.81 258 THR A O 1
ATOM 2045 N N . LEU A 1 259 ? -15.57 -16.359 -25.891 1 93.25 259 LEU A N 1
ATOM 2046 C CA . LEU A 1 259 ? -16.125 -17.406 -25.047 1 93.25 259 LEU A CA 1
ATOM 2047 C C . LEU A 1 259 ? -15.141 -17.828 -23.969 1 93.25 259 LEU A C 1
ATOM 2049 O O . LEU A 1 259 ? -14.023 -18.266 -24.281 1 93.25 259 LEU A O 1
ATOM 2053 N N . SER A 1 260 ? -15.656 -17.703 -22.75 1 94.38 260 SER A N 1
ATOM 2054 C CA . SER A 1 260 ? -14.836 -18.203 -21.641 1 94.38 260 SER A CA 1
ATOM 2055 C C . SER A 1 260 ? -14.883 -19.719 -21.547 1 94.38 260 SER A C 1
ATOM 2057 O O . SER A 1 260 ? -15.844 -20.344 -22 1 94.38 260 SER A O 1
ATOM 2059 N N . LEU A 1 261 ? -13.773 -20.25 -20.906 1 94.56 261 LEU A N 1
ATOM 2060 C CA . LEU A 1 261 ? -13.75 -21.688 -20.625 1 94.56 261 LEU A CA 1
ATOM 2061 C C . LEU A 1 261 ? -14.969 -22.094 -19.812 1 94.56 261 LEU A C 1
ATOM 2063 O O . LEU A 1 261 ? -15.477 -23.203 -19.953 1 94.56 261 LEU A O 1
ATOM 2067 N N . TYR A 1 262 ? -15.547 -21.172 -19.078 1 92.94 262 TYR A N 1
ATOM 2068 C CA . TYR A 1 262 ? -16.641 -21.422 -18.141 1 92.94 262 TYR A CA 1
ATOM 2069 C C . TYR A 1 262 ? -17.984 -21.156 -18.797 1 92.94 262 TYR A C 1
ATOM 2071 O O . TYR A 1 262 ? -19.031 -21.328 -18.172 1 92.94 262 TYR A O 1
ATOM 2079 N N . ASN A 1 263 ? -17.984 -20.797 -20.062 1 91.44 263 ASN A N 1
ATOM 2080 C CA . ASN A 1 263 ? -19.219 -20.469 -20.766 1 91.44 263 ASN A CA 1
ATOM 2081 C C . ASN A 1 263 ? -19.188 -20.969 -22.203 1 91.44 263 ASN A C 1
ATOM 2083 O O . ASN A 1 263 ? -19.641 -20.281 -23.109 1 91.44 263 ASN A O 1
ATOM 2087 N N . LEU A 1 264 ? -18.609 -22.062 -22.422 1 90.06 264 LEU A N 1
ATOM 2088 C CA . LEU A 1 264 ? -18.453 -22.625 -23.766 1 90.06 264 LEU A CA 1
ATOM 2089 C C . LEU A 1 264 ? -19.812 -23 -24.359 1 90.06 264 LEU A C 1
ATOM 2091 O O . LEU A 1 264 ? -20 -22.938 -25.578 1 90.06 264 LEU A O 1
ATOM 2095 N N . ASP A 1 265 ? -20.703 -23.359 -23.484 1 86 265 ASP A N 1
ATOM 2096 C CA . ASP A 1 265 ? -22.016 -23.812 -23.938 1 86 265 ASP A CA 1
ATOM 2097 C C . ASP A 1 265 ? -23.031 -22.656 -23.906 1 86 265 ASP A C 1
ATOM 2099 O O . ASP A 1 265 ? -24.188 -22.844 -24.266 1 86 265 ASP A O 1
ATOM 2103 N N . GLY A 1 266 ? -22.625 -21.484 -23.484 1 82.56 266 GLY A N 1
ATOM 2104 C CA . GLY A 1 266 ? -23.484 -20.312 -23.438 1 82.56 266 GLY A CA 1
ATOM 2105 C C . GLY A 1 266 ? -24.266 -20.188 -22.141 1 82.56 266 GLY A C 1
ATOM 2106 O O . GLY A 1 266 ? -25.047 -19.266 -21.984 1 82.56 266 GLY A O 1
ATOM 2107 N N . GLU A 1 267 ? -24.047 -21.047 -21.188 1 81.94 267 GLU A N 1
ATOM 2108 C CA . GLU A 1 267 ? -24.828 -21.062 -19.953 1 81.94 267 GLU A CA 1
ATOM 2109 C C . GLU A 1 267 ? -23.969 -20.625 -18.766 1 81.94 267 GLU A C 1
ATOM 2111 O O . GLU A 1 267 ? -24.469 -20.516 -17.641 1 81.94 267 GLU A O 1
ATOM 2116 N N . GLY A 1 268 ? -22.797 -20.266 -18.984 1 86 268 GLY A N 1
ATOM 2117 C CA . GLY A 1 268 ? -21.922 -19.859 -17.891 1 86 268 GLY A CA 1
ATOM 2118 C C . GLY A 1 268 ? -21.844 -18.344 -17.719 1 86 268 GLY A C 1
ATOM 2119 O O . GLY A 1 268 ? -22.594 -17.609 -18.359 1 86 268 GLY A O 1
ATOM 2120 N N . PRO A 1 269 ? -21.078 -17.906 -16.75 1 89.56 269 PRO A N 1
ATOM 2121 C CA . PRO A 1 269 ? -21 -16.484 -16.453 1 89.56 269 PRO A CA 1
ATOM 2122 C C . PRO A 1 269 ? -20.453 -15.664 -17.625 1 89.56 269 PRO A C 1
ATOM 2124 O O . PRO A 1 269 ? -19.516 -16.094 -18.297 1 89.56 269 PRO A O 1
ATOM 2127 N N . GLY A 1 270 ? -21 -14.484 -17.844 1 90.12 270 GLY A N 1
ATOM 2128 C CA . GLY A 1 270 ? -20.562 -13.602 -18.906 1 90.12 270 GLY A CA 1
ATOM 2129 C C . GLY A 1 270 ? -19.719 -12.445 -18.406 1 90.12 270 GLY A C 1
ATOM 2130 O O . GLY A 1 270 ? -19.484 -11.477 -19.141 1 90.12 270 GLY A O 1
ATOM 2131 N N . TRP A 1 271 ? -19.234 -12.492 -17.156 1 94.5 271 TRP A N 1
ATOM 2132 C CA . TRP A 1 271 ? -18.672 -11.32 -16.516 1 94.5 271 TRP A CA 1
ATOM 2133 C C . TRP A 1 271 ? -17.266 -11.602 -16 1 94.5 271 TRP A C 1
ATOM 2135 O O . TRP A 1 271 ? -16.734 -10.867 -15.164 1 94.5 271 TRP A O 1
ATOM 2145 N N . LEU A 1 272 ? -16.547 -12.641 -16.5 1 95.81 272 LEU A N 1
ATOM 2146 C CA . LEU A 1 272 ? -15.344 -13.125 -15.844 1 95.81 272 LEU A CA 1
ATOM 2147 C C . LEU A 1 272 ? -14.109 -12.414 -16.375 1 95.81 272 LEU A C 1
ATOM 2149 O O . LEU A 1 272 ? -13.031 -12.492 -15.781 1 95.81 272 LEU A O 1
ATOM 2153 N N . GLY A 1 273 ? -14.164 -11.633 -17.531 1 97 273 GLY A N 1
ATOM 2154 C CA . GLY A 1 273 ? -12.984 -11.031 -18.141 1 97 273 GLY A CA 1
ATOM 2155 C C . GLY A 1 273 ? -11.992 -12.047 -18.656 1 97 273 GLY A C 1
ATOM 2156 O O . GLY A 1 273 ? -12.383 -13.031 -19.297 1 97 273 GLY A O 1
ATOM 2157 N N . SER A 1 274 ? -10.711 -11.703 -18.625 1 98 274 SER A N 1
ATOM 2158 C CA . SER A 1 274 ? -9.68 -12.711 -18.844 1 98 274 SER A CA 1
ATOM 2159 C C . SER A 1 274 ? -9.547 -13.641 -17.641 1 98 274 SER A C 1
ATOM 2161 O O . SER A 1 274 ? -8.734 -13.398 -16.75 1 98 274 SER A O 1
ATOM 2163 N N . ALA A 1 275 ? -10.266 -14.68 -17.688 1 97.12 275 ALA A N 1
ATOM 2164 C CA . ALA A 1 275 ? -10.562 -15.461 -16.484 1 97.12 275 ALA A CA 1
ATOM 2165 C C . ALA A 1 275 ? -9.516 -16.547 -16.266 1 97.12 275 ALA A C 1
ATOM 2167 O O . ALA A 1 275 ? -8.703 -16.828 -17.156 1 97.12 275 ALA A O 1
ATOM 2168 N N . HIS A 1 276 ? -9.609 -17.141 -15.078 1 97.44 276 HIS A N 1
ATOM 2169 C CA . HIS A 1 276 ? -8.797 -18.297 -14.711 1 97.44 276 HIS A CA 1
ATOM 2170 C C . HIS A 1 276 ? -8.906 -19.391 -15.758 1 97.44 276 HIS A C 1
ATOM 2172 O O . HIS A 1 276 ? -10.016 -19.797 -16.141 1 97.44 276 HIS A O 1
ATOM 2178 N N . ALA A 1 277 ? -7.816 -19.812 -16.344 1 97.81 277 ALA A N 1
ATOM 2179 C CA . ALA A 1 277 ? -7.691 -20.969 -17.219 1 97.81 277 ALA A CA 1
ATOM 2180 C C . ALA A 1 277 ? -8.117 -20.609 -18.656 1 97.81 277 ALA A C 1
ATOM 2182 O O . ALA A 1 277 ? -8.086 -21.469 -19.547 1 97.81 277 ALA A O 1
ATOM 2183 N N . ASP A 1 278 ? -8.414 -19.375 -18.891 1 97.81 278 ASP A N 1
ATOM 2184 C CA . ASP A 1 278 ? -8.828 -19.031 -20.25 1 97.81 278 ASP A CA 1
ATOM 2185 C C . ASP A 1 278 ? -7.691 -19.219 -21.25 1 97.81 278 ASP A C 1
ATOM 2187 O O . ASP A 1 278 ? -7.922 -19.344 -22.453 1 97.81 278 ASP A O 1
ATOM 2191 N N . ASP A 1 279 ? -6.488 -19.172 -20.781 1 98.25 279 ASP A N 1
ATOM 2192 C CA . ASP A 1 279 ? -5.348 -19.375 -21.672 1 98.25 279 ASP A CA 1
ATOM 2193 C C . ASP A 1 279 ? -5.348 -20.781 -22.266 1 98.25 279 ASP A C 1
ATOM 2195 O O . ASP A 1 279 ? -4.867 -21 -23.375 1 98.25 279 ASP A O 1
ATOM 2199 N N . ILE A 1 280 ? -5.926 -21.766 -21.609 1 97.75 280 ILE A N 1
ATOM 2200 C CA . ILE A 1 280 ? -5.992 -23.156 -22.078 1 97.75 280 ILE A CA 1
ATOM 2201 C C . ILE A 1 280 ? -6.793 -23.219 -23.375 1 97.75 280 ILE A C 1
ATOM 2203 O O . ILE A 1 280 ? -6.512 -24.047 -24.25 1 97.75 280 ILE A O 1
ATOM 2207 N N . LEU A 1 281 ? -7.82 -22.344 -23.531 1 97.38 281 LEU A N 1
ATOM 2208 C CA . LEU A 1 281 ? -8.625 -22.312 -24.734 1 97.38 281 LEU A CA 1
ATOM 2209 C C . LEU A 1 281 ? -7.746 -22.156 -25.969 1 97.38 281 LEU A C 1
ATOM 2211 O O . LEU A 1 281 ? -7.945 -22.844 -26.984 1 97.38 281 LEU A O 1
ATOM 2215 N N . PHE A 1 282 ? -6.777 -21.344 -25.812 1 98.31 282 PHE A N 1
ATOM 2216 C CA . PHE A 1 282 ? -5.969 -20.969 -26.969 1 98.31 282 PHE A CA 1
ATOM 2217 C C . PHE A 1 282 ? -4.797 -21.938 -27.141 1 98.31 282 PHE A C 1
ATOM 2219 O O . PHE A 1 282 ? -4.336 -22.172 -28.25 1 98.31 282 PHE A O 1
ATOM 2226 N N . VAL A 1 283 ? -4.336 -22.516 -26.078 1 98.19 283 VAL A N 1
ATOM 2227 C CA . VAL A 1 283 ? -3.258 -23.5 -26.125 1 98.19 283 VAL A CA 1
ATOM 2228 C C . VAL A 1 283 ? -3.744 -24.766 -26.828 1 98.19 283 VAL A C 1
ATOM 2230 O O . VAL A 1 283 ? -3.004 -25.375 -27.609 1 98.19 283 VAL A O 1
ATOM 2233 N N . PHE A 1 284 ? -5.039 -25.125 -26.625 1 97.56 284 PHE A N 1
ATOM 2234 C CA . PHE A 1 284 ? -5.523 -26.406 -27.141 1 97.56 284 PHE A CA 1
ATOM 2235 C C . PHE A 1 284 ? -6.375 -26.203 -28.391 1 97.56 284 PHE A C 1
ATOM 2237 O O . PHE A 1 284 ? -6.965 -27.156 -28.906 1 97.56 284 PHE A O 1
ATOM 2244 N N . GLY A 1 285 ? -6.527 -25 -28.844 1 97.38 285 GLY A N 1
ATOM 2245 C CA . GLY A 1 285 ? -7.18 -24.734 -30.109 1 97.38 285 GLY A CA 1
ATOM 2246 C C . GLY A 1 285 ? -8.688 -24.828 -30.031 1 97.38 285 GLY A C 1
ATOM 2247 O O . GLY A 1 285 ? -9.336 -25.25 -31 1 97.38 285 GLY A O 1
ATOM 2248 N N . TYR A 1 286 ? -9.234 -24.453 -28.906 1 96.06 286 TYR A N 1
ATOM 2249 C CA . TYR A 1 286 ? -10.68 -24.5 -28.75 1 96.06 286 TYR A CA 1
ATOM 2250 C C . TYR A 1 286 ? -11.367 -23.594 -29.766 1 96.06 286 TYR A C 1
ATOM 2252 O O . TYR A 1 286 ? -12.477 -23.891 -30.219 1 96.06 286 TYR A O 1
ATOM 2260 N N . PRO A 1 287 ? -10.797 -22.531 -30.188 1 96 287 PRO A N 1
ATOM 2261 C CA . PRO A 1 287 ? -11.461 -21.656 -31.172 1 96 287 PRO A CA 1
ATOM 2262 C C . PRO A 1 287 ? -11.781 -22.359 -32.469 1 96 287 PRO A C 1
ATOM 2264 O O . PRO A 1 287 ? -12.617 -21.891 -33.25 1 96 287 PRO A O 1
ATOM 2267 N N . PHE A 1 288 ? -11.156 -23.422 -32.75 1 96 288 PHE A N 1
ATOM 2268 C CA . PHE A 1 288 ? -11.414 -24.141 -33.969 1 96 288 PHE A CA 1
ATOM 2269 C C . PHE A 1 288 ? -12.539 -25.156 -33.781 1 96 288 PHE A C 1
ATOM 2271 O O . PHE A 1 288 ? -13.102 -25.656 -34.75 1 96 288 PHE A O 1
ATOM 2278 N N . SER A 1 289 ? -12.859 -25.484 -32.562 1 93.88 289 SER A N 1
ATOM 2279 C CA . SER A 1 289 ? -13.891 -26.484 -32.25 1 93.88 289 SER A CA 1
ATOM 2280 C C . SER A 1 289 ? -15.211 -25.812 -31.891 1 93.88 289 SER A C 1
ATOM 2282 O O . SER A 1 289 ? -16.25 -26.453 -31.875 1 93.88 289 SER A O 1
ATOM 2284 N N . TYR A 1 290 ? -15.18 -24.578 -31.594 1 91.38 290 TYR A N 1
ATOM 2285 C CA . TYR A 1 290 ? -16.359 -23.828 -31.203 1 91.38 290 TYR A CA 1
ATOM 2286 C C . TYR A 1 290 ? -16.609 -22.656 -32.156 1 91.38 290 TYR A C 1
ATOM 2288 O O . TYR A 1 290 ? -15.719 -21.828 -32.344 1 91.38 290 TYR A O 1
ATOM 2296 N N . PRO A 1 291 ? -17.75 -22.609 -32.719 1 86.19 291 PRO A N 1
ATOM 2297 C CA . PRO A 1 291 ? -17.984 -21.656 -33.812 1 86.19 291 PRO A CA 1
ATOM 2298 C C . PRO A 1 291 ? -18.078 -20.219 -33.344 1 86.19 291 PRO A C 1
ATOM 2300 O O . PRO A 1 291 ? -17.875 -19.281 -34.125 1 86.19 291 PRO A O 1
ATOM 2303 N N . ASN A 1 292 ? -18.266 -19.875 -32.156 1 89.56 292 ASN A N 1
ATOM 2304 C CA . ASN A 1 292 ? -18.547 -18.516 -31.703 1 89.56 292 ASN A CA 1
ATOM 2305 C C . ASN A 1 292 ? -17.25 -17.688 -31.562 1 89.56 292 ASN A C 1
ATOM 2307 O O . ASN A 1 292 ? -17.297 -16.469 -31.438 1 89.56 292 ASN A O 1
ATOM 2311 N N . PHE A 1 293 ? -16.109 -18.297 -31.766 1 94.88 293 PHE A N 1
ATOM 2312 C CA . PHE A 1 293 ? -14.867 -17.547 -31.703 1 94.88 293 PHE A CA 1
ATOM 2313 C C . PHE A 1 293 ? -14.641 -16.781 -33 1 94.88 293 PHE A C 1
ATOM 2315 O O . PHE A 1 293 ? -15.047 -17.219 -34.062 1 94.88 293 PHE A O 1
ATOM 2322 N N . THR A 1 294 ? -13.984 -15.609 -32.875 1 96.38 294 THR A N 1
ATOM 2323 C CA . THR A 1 294 ? -13.719 -14.766 -34.031 1 96.38 294 THR A CA 1
ATOM 2324 C C . THR A 1 294 ? -12.516 -15.297 -34.844 1 96.38 294 THR A C 1
ATOM 2326 O O . THR A 1 294 ? -11.75 -16.125 -34.312 1 96.38 294 THR A O 1
ATOM 2329 N N . ASP A 1 295 ? -12.359 -14.812 -36.062 1 97.12 295 ASP A N 1
ATOM 2330 C CA . ASP A 1 295 ? -11.195 -15.172 -36.844 1 97.12 295 ASP A CA 1
ATOM 2331 C C . ASP A 1 295 ? -9.906 -14.672 -36.219 1 97.12 295 ASP A C 1
ATOM 2333 O O . ASP A 1 295 ? -8.859 -15.32 -36.312 1 97.12 295 ASP A O 1
ATOM 2337 N N . GLU A 1 296 ? -9.977 -13.531 -35.625 1 97.62 296 GLU A N 1
ATOM 2338 C CA . GLU A 1 296 ? -8.812 -13 -34.938 1 97.62 296 GLU A CA 1
ATOM 2339 C C . GLU A 1 296 ? -8.398 -13.914 -33.781 1 97.62 296 GLU A C 1
ATOM 2341 O O . GLU A 1 296 ? -7.203 -14.125 -33.531 1 97.62 296 GLU A O 1
ATOM 2346 N N . GLU A 1 297 ? -9.344 -14.445 -33.125 1 98 297 GLU A N 1
ATOM 2347 C CA . GLU A 1 297 ? -9.055 -15.344 -32 1 98 297 GLU A CA 1
ATOM 2348 C C . GLU A 1 297 ? -8.5 -16.672 -32.5 1 98 297 GLU A C 1
ATOM 2350 O O . GLU A 1 297 ? -7.648 -17.281 -31.844 1 98 297 GLU A O 1
ATOM 2355 N N . ARG A 1 298 ? -8.977 -17.125 -33.625 1 98.06 298 ARG A N 1
ATOM 2356 C CA . ARG A 1 298 ? -8.406 -18.328 -34.219 1 98.06 298 ARG A CA 1
ATOM 2357 C C . ARG A 1 298 ? -6.945 -18.109 -34.594 1 98.06 298 ARG A C 1
ATOM 2359 O O . ARG A 1 298 ? -6.098 -18.969 -34.312 1 98.06 298 ARG A O 1
ATOM 2366 N N . SER A 1 299 ? -6.711 -16.953 -35.188 1 97.44 299 SER A N 1
ATOM 2367 C CA . SER A 1 299 ? -5.328 -16.609 -35.5 1 97.44 299 SER A CA 1
ATOM 2368 C C . SER A 1 299 ? -4.48 -16.516 -34.219 1 97.44 299 S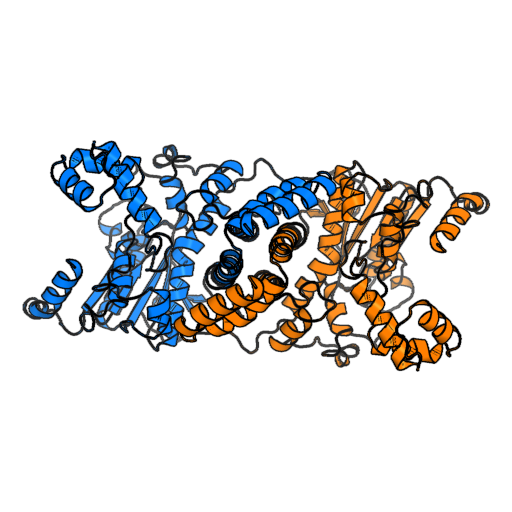ER A C 1
ATOM 2370 O O . SER A 1 299 ? -3.33 -16.953 -34.219 1 97.44 299 SER A O 1
ATOM 2372 N N . PHE A 1 300 ? -5.047 -15.898 -33.25 1 97.56 300 PHE A N 1
ATOM 2373 C CA . PHE A 1 300 ? -4.391 -15.789 -31.938 1 97.56 300 PHE A CA 1
ATOM 2374 C C . PHE A 1 300 ? -4.082 -17.156 -31.375 1 97.56 300 PHE A C 1
ATOM 2376 O O . PHE A 1 300 ? -2.982 -17.406 -30.859 1 97.56 300 PHE A O 1
ATOM 2383 N N . SER A 1 301 ? -4.969 -18.047 -31.453 1 98.19 301 SER A N 1
ATOM 2384 C CA . SER A 1 301 ? -4.777 -19.406 -30.969 1 98.19 301 SER A CA 1
ATOM 2385 C C . SER A 1 301 ? -3.621 -20.094 -31.672 1 98.19 301 SER A C 1
ATOM 2387 O O . SER A 1 301 ? -2.846 -20.828 -31.047 1 98.19 301 SER A O 1
ATOM 2389 N N . VAL A 1 302 ? -3.531 -19.906 -32.938 1 97.88 302 VAL A N 1
ATOM 2390 C CA . VAL A 1 302 ? -2.428 -20.484 -33.688 1 97.88 302 VAL A CA 1
ATOM 2391 C C . VAL A 1 302 ? -1.098 -19.984 -33.125 1 97.88 302 VAL A C 1
ATOM 2393 O O . VAL A 1 302 ? -0.157 -20.766 -32.969 1 97.88 302 VAL A O 1
ATOM 2396 N N . GLU A 1 303 ? -1.02 -18.719 -32.844 1 96.94 303 GLU A N 1
ATOM 2397 C CA . GLU A 1 303 ? 0.205 -18.156 -32.312 1 96.94 303 GLU A CA 1
ATOM 2398 C C . GLU A 1 303 ? 0.525 -18.75 -30.938 1 96.94 303 GLU A C 1
ATOM 2400 O O . GLU A 1 303 ? 1.671 -19.109 -30.656 1 96.94 303 GLU A O 1
ATOM 2405 N N . VAL A 1 304 ? -0.456 -18.844 -30.094 1 98.06 304 VAL A N 1
ATOM 2406 C CA . VAL A 1 304 ? -0.261 -19.391 -28.75 1 98.06 304 VAL A CA 1
ATOM 2407 C C . VAL A 1 304 ? 0.188 -20.844 -28.859 1 98.06 304 VAL A C 1
ATOM 2409 O O . VAL A 1 304 ? 1.13 -21.266 -28.172 1 98.06 304 VAL A O 1
ATOM 2412 N N . MET A 1 305 ? -0.443 -21.609 -29.719 1 97.94 305 MET A N 1
ATOM 2413 C CA . MET A 1 305 ? -0.042 -23 -29.953 1 97.94 305 MET A CA 1
ATOM 2414 C C . MET A 1 305 ? 1.409 -23.078 -30.406 1 97.94 305 MET A C 1
ATOM 2416 O O . MET A 1 305 ? 2.156 -23.953 -29.984 1 97.94 305 MET A O 1
ATOM 2420 N N . ASN A 1 306 ? 1.77 -22.172 -31.25 1 97.12 306 ASN A N 1
ATOM 2421 C CA . ASN A 1 306 ? 3.148 -22.125 -31.734 1 97.12 306 ASN A CA 1
ATOM 2422 C C . ASN A 1 306 ? 4.125 -21.844 -30.594 1 97.12 306 ASN A C 1
ATOM 2424 O O . ASN A 1 306 ? 5.199 -22.438 -30.531 1 97.12 306 ASN A O 1
ATOM 2428 N N . PHE A 1 307 ? 3.807 -20.891 -29.75 1 97.94 307 PHE A N 1
ATOM 2429 C CA . PHE A 1 307 ? 4.668 -20.562 -28.625 1 97.94 307 PHE A CA 1
ATOM 2430 C C . PHE A 1 307 ? 4.895 -21.797 -27.734 1 97.94 307 PHE A C 1
ATOM 2432 O O . PHE A 1 307 ? 6.027 -22.094 -27.375 1 97.94 307 PHE A O 1
ATOM 2439 N N . TRP A 1 308 ? 3.836 -22.469 -27.391 1 98.19 308 TRP A N 1
ATOM 2440 C CA . TRP A 1 308 ? 3.92 -23.625 -26.516 1 98.19 308 TRP A CA 1
ATOM 2441 C C . TRP A 1 308 ? 4.699 -24.75 -27.188 1 98.19 308 TRP A C 1
ATOM 2443 O O . TRP A 1 308 ? 5.5 -25.438 -26.547 1 98.19 308 TRP A O 1
ATOM 2453 N N . THR A 1 309 ? 4.438 -24.906 -28.484 1 97.06 309 THR A N 1
ATOM 2454 C CA . THR A 1 309 ? 5.137 -25.953 -29.234 1 97.06 309 THR A CA 1
ATOM 2455 C C . THR A 1 309 ? 6.625 -25.641 -29.344 1 97.06 309 THR A C 1
ATOM 2457 O O . THR A 1 309 ? 7.465 -26.516 -29.172 1 97.06 309 THR A O 1
ATOM 2460 N N . LYS A 1 310 ? 6.941 -24.422 -29.609 1 97 310 LYS A N 1
ATOM 2461 C CA . LYS A 1 310 ? 8.344 -24.016 -29.688 1 97 310 LYS A CA 1
ATOM 2462 C C . LYS A 1 310 ? 9.039 -24.188 -28.344 1 97 310 LYS A C 1
ATOM 2464 O O . LYS A 1 310 ? 10.195 -24.609 -28.281 1 97 310 LYS A O 1
ATOM 2469 N N . PHE A 1 311 ? 8.352 -23.844 -27.297 1 97.88 311 PHE A N 1
ATOM 2470 C CA . PHE A 1 311 ? 8.93 -24 -25.969 1 97.88 311 PHE A CA 1
ATOM 2471 C C . PHE A 1 311 ? 9.227 -25.469 -25.688 1 97.88 311 PHE A C 1
ATOM 2473 O O . PHE A 1 311 ? 10.297 -25.797 -25.188 1 97.88 311 PHE A O 1
ATOM 2480 N N . ALA A 1 312 ? 8.312 -26.328 -26 1 97.06 312 ALA A N 1
ATOM 2481 C CA . ALA A 1 312 ? 8.508 -27.766 -25.797 1 97.06 312 ALA A CA 1
ATOM 2482 C C . ALA A 1 312 ? 9.695 -28.281 -26.609 1 97.06 312 ALA A C 1
ATOM 2484 O O . ALA A 1 312 ? 10.453 -29.125 -26.141 1 97.06 312 ALA A O 1
ATOM 2485 N N . LYS A 1 313 ? 9.852 -27.703 -27.75 1 95.69 313 LYS A N 1
ATOM 2486 C CA . LYS A 1 313 ? 10.867 -28.188 -28.672 1 95.69 313 LYS A CA 1
ATOM 2487 C C . LYS A 1 313 ? 12.242 -27.625 -28.344 1 95.69 313 LYS A C 1
ATOM 2489 O O . LYS A 1 313 ? 13.25 -28.328 -28.453 1 95.69 313 LYS A O 1
ATOM 2494 N N . THR A 1 314 ? 12.289 -26.328 -27.922 1 95.31 314 THR A N 1
ATOM 2495 C CA . THR A 1 314 ? 13.594 -25.688 -27.906 1 95.31 314 THR A CA 1
ATOM 2496 C C . THR A 1 314 ? 13.883 -25.078 -26.531 1 95.31 314 THR A C 1
ATOM 2498 O O . THR A 1 314 ? 15.016 -24.719 -26.219 1 95.31 314 THR A O 1
ATOM 2501 N N . GLY A 1 315 ? 12.883 -25.016 -25.734 1 96.12 315 GLY A N 1
ATOM 2502 C CA . GLY A 1 315 ? 13.023 -24.344 -24.453 1 96.12 315 GLY A CA 1
ATOM 2503 C C . GLY A 1 315 ? 12.789 -22.844 -24.547 1 96.12 315 GLY A C 1
ATOM 2504 O O . GLY A 1 315 ? 12.836 -22.141 -23.531 1 96.12 315 GLY A O 1
ATOM 2505 N N . MET A 1 316 ? 12.43 -22.375 -25.781 1 95.62 316 MET A N 1
ATOM 2506 C CA . MET A 1 316 ? 12.125 -20.969 -26.016 1 95.62 316 MET A CA 1
ATOM 2507 C C . MET A 1 316 ? 10.789 -20.812 -26.734 1 95.62 316 MET A C 1
ATOM 2509 O O . MET A 1 316 ? 10.609 -21.328 -27.828 1 95.62 316 MET A O 1
ATOM 2513 N N . PRO A 1 317 ? 9.891 -20.047 -26.109 1 96.75 317 PRO A N 1
ATOM 2514 C CA . PRO A 1 317 ? 8.578 -19.938 -26.75 1 96.75 317 PRO A CA 1
ATOM 2515 C C . PRO A 1 317 ? 8.609 -19.047 -28 1 96.75 317 PRO A C 1
ATOM 2517 O O . PRO A 1 317 ? 7.77 -19.203 -28.891 1 96.75 317 PRO A O 1
ATOM 2520 N N . GLY A 1 318 ? 9.508 -18.125 -28 1 93.5 318 GLY A N 1
ATOM 2521 C CA . GLY A 1 318 ? 9.711 -17.203 -29.109 1 93.5 318 GLY A CA 1
ATOM 2522 C C . GLY A 1 318 ? 11.148 -16.734 -29.25 1 93.5 318 GLY A C 1
ATOM 2523 O O . GLY A 1 318 ? 12.062 -17.359 -28.703 1 93.5 318 GLY A O 1
ATOM 2524 N N . THR A 1 319 ? 11.281 -15.703 -30.078 1 88.69 319 THR A N 1
ATOM 2525 C CA . THR A 1 319 ? 12.617 -15.148 -30.234 1 88.69 319 THR A CA 1
ATOM 2526 C C . THR A 1 319 ? 12.984 -14.266 -29.047 1 88.69 319 THR A C 1
ATOM 2528 O O . THR A 1 319 ? 12.148 -13.516 -28.547 1 88.69 319 THR A O 1
ATOM 2531 N N . VAL A 1 320 ? 14.242 -14.359 -28.625 1 84 320 VAL A N 1
ATOM 2532 C CA . VAL A 1 320 ? 14.664 -13.633 -27.438 1 84 320 VAL A CA 1
ATOM 2533 C C . VAL A 1 320 ? 15.508 -12.43 -27.828 1 84 320 VAL A C 1
ATOM 2535 O O . VAL A 1 320 ? 15.977 -11.68 -26.969 1 84 320 VAL A O 1
ATOM 2538 N N . THR A 1 321 ? 15.742 -12.273 -29.078 1 78 321 THR A N 1
ATOM 2539 C CA . THR A 1 321 ? 16.547 -11.156 -29.547 1 78 321 THR A CA 1
ATOM 2540 C C . THR A 1 321 ? 15.664 -9.961 -29.906 1 78 321 THR A C 1
ATOM 2542 O O . THR A 1 321 ? 14.641 -10.117 -30.562 1 78 321 THR A O 1
ATOM 2545 N N . SER A 1 322 ? 16.297 -8.859 -29.422 1 69.06 322 SER A N 1
ATOM 2546 C CA . SER A 1 322 ? 15.602 -7.602 -29.672 1 69.06 322 SER A CA 1
ATOM 2547 C C . SER A 1 322 ? 15.617 -7.246 -31.156 1 69.06 322 SER A C 1
ATOM 2549 O O . SER A 1 322 ? 16.594 -7.512 -31.859 1 69.06 322 SER A O 1
ATOM 2551 N N . GLY A 1 323 ? 14.492 -7.039 -31.812 1 65.44 323 GLY A N 1
ATOM 2552 C CA . GLY A 1 323 ? 14.398 -6.715 -33.219 1 65.44 323 GLY A CA 1
ATOM 2553 C C . GLY A 1 323 ? 13.414 -7.594 -33.969 1 65.44 323 GLY A C 1
ATOM 2554 O O . GLY A 1 323 ? 13.031 -7.281 -35.125 1 65.44 323 GLY A O 1
ATOM 2555 N N . SER A 1 324 ? 13.234 -8.625 -33.375 1 67.38 324 SER A N 1
ATOM 2556 C CA . SER A 1 324 ? 12.211 -9.453 -34 1 67.38 324 SER A CA 1
ATOM 2557 C C . SER A 1 324 ? 10.844 -8.773 -33.938 1 67.38 324 SER A C 1
ATOM 2559 O O . SER A 1 324 ? 10.695 -7.73 -33.312 1 67.38 324 SER A O 1
ATOM 2561 N N . THR A 1 325 ? 10.039 -9.367 -34.844 1 71.81 325 THR A N 1
ATOM 2562 C CA . THR A 1 325 ? 8.695 -8.789 -34.812 1 71.81 325 THR A CA 1
ATOM 2563 C C . THR A 1 325 ? 8.102 -8.875 -33.406 1 71.81 325 THR A C 1
ATOM 2565 O O . THR A 1 325 ? 8.375 -9.82 -32.656 1 71.81 325 THR A O 1
ATOM 2568 N N . GLN A 1 326 ? 7.461 -7.883 -33.094 1 77.38 326 GLN A N 1
ATOM 2569 C CA . GLN A 1 326 ? 6.812 -7.785 -31.781 1 77.38 326 GLN A CA 1
ATOM 2570 C C . GLN A 1 326 ? 6.027 -9.055 -31.469 1 77.38 326 GLN A C 1
ATOM 2572 O O . GLN A 1 326 ? 6.02 -9.516 -30.328 1 77.38 326 GLN A O 1
ATOM 2577 N N . ARG A 1 327 ? 5.539 -9.625 -32.406 1 84.12 327 ARG A N 1
ATOM 2578 C CA . ARG A 1 327 ? 4.629 -10.75 -32.219 1 84.12 327 ARG A CA 1
ATOM 2579 C C . ARG A 1 327 ? 5.398 -12.016 -31.828 1 84.12 327 ARG A C 1
ATOM 2581 O O . ARG A 1 327 ? 4.938 -12.797 -31 1 84.12 327 ARG A O 1
ATOM 2588 N N . ASP A 1 328 ? 6.551 -12.156 -32.344 1 88 328 ASP A N 1
ATOM 2589 C CA . ASP A 1 328 ? 7.305 -13.375 -32.094 1 88 328 ASP A CA 1
ATOM 2590 C C . ASP A 1 328 ? 8.273 -13.18 -30.938 1 88 328 ASP A C 1
ATOM 2592 O O . ASP A 1 328 ? 8.82 -14.156 -30.406 1 88 328 ASP A O 1
ATOM 2596 N N . PHE A 1 329 ? 8.469 -12.062 -30.547 1 88.62 329 PHE A N 1
ATOM 2597 C CA . PHE A 1 329 ? 9.43 -11.734 -29.516 1 88.62 329 PHE A CA 1
ATOM 2598 C C . PHE A 1 329 ? 8.891 -12.117 -28.141 1 88.62 329 PHE A C 1
ATOM 2600 O O . PHE A 1 329 ? 7.82 -11.656 -27.734 1 88.62 329 PHE A O 1
ATOM 2607 N N . TRP A 1 330 ? 9.57 -12.961 -27.453 1 95.44 330 TRP A N 1
ATOM 2608 C CA . TRP A 1 330 ? 9.32 -13.336 -26.062 1 95.44 330 TRP A CA 1
ATOM 2609 C C . TRP A 1 330 ? 10.602 -13.273 -25.234 1 95.44 330 TRP A C 1
ATOM 2611 O O . TRP A 1 330 ? 11.352 -14.25 -25.172 1 95.44 330 TRP A O 1
ATOM 2621 N N . PRO A 1 331 ? 10.758 -12.188 -24.547 1 94.62 331 PRO A N 1
ATOM 2622 C CA . PRO A 1 331 ? 12.016 -12.008 -23.828 1 94.62 331 PRO A CA 1
ATOM 2623 C C . PRO A 1 331 ? 12.141 -12.938 -22.625 1 94.62 331 PRO A C 1
ATOM 2625 O O . PRO A 1 331 ? 11.141 -13.266 -21.984 1 94.62 331 PRO A O 1
ATOM 2628 N N . ARG A 1 332 ? 13.414 -13.289 -22.312 1 96.75 332 ARG A N 1
ATOM 2629 C CA . ARG A 1 332 ? 13.695 -13.961 -21.047 1 96.75 332 ARG A CA 1
ATOM 2630 C C . ARG A 1 332 ? 13.422 -13.047 -19.859 1 96.75 332 ARG A C 1
ATOM 2632 O O . ARG A 1 332 ? 13.68 -11.844 -19.922 1 96.75 332 ARG A O 1
ATOM 2639 N N . PHE A 1 333 ? 12.898 -13.625 -18.906 1 97.75 333 PHE A N 1
ATOM 2640 C CA . PHE A 1 333 ? 12.75 -12.891 -17.656 1 97.75 333 PHE A CA 1
ATOM 2641 C C . PHE A 1 333 ? 14.094 -12.727 -16.953 1 97.75 333 PHE A C 1
ATOM 2643 O O . PHE A 1 333 ? 14.773 -13.711 -16.656 1 97.75 333 PHE A O 1
ATOM 2650 N N . THR A 1 334 ? 14.492 -11.492 -16.766 1 97 334 THR A N 1
ATOM 2651 C CA . THR A 1 334 ? 15.703 -11.148 -16.031 1 97 334 THR A CA 1
ATOM 2652 C C . THR A 1 334 ? 15.43 -10.016 -15.039 1 97 334 THR A C 1
ATOM 2654 O O . THR A 1 334 ? 14.422 -9.312 -15.156 1 97 334 THR A O 1
ATOM 2657 N N . VAL A 1 335 ? 16.203 -9.914 -14.086 1 95.25 335 VAL A N 1
ATOM 2658 C CA . VAL A 1 335 ? 16.219 -8.781 -13.164 1 95.25 335 VAL A CA 1
ATOM 2659 C C . VAL A 1 335 ? 17.453 -7.918 -13.406 1 95.25 335 VAL A C 1
ATOM 2661 O O . VAL A 1 335 ? 18.578 -8.406 -13.344 1 95.25 335 VAL A O 1
ATOM 2664 N N . PRO A 1 336 ? 17.172 -6.641 -13.828 1 94.75 336 PRO A N 1
ATOM 2665 C CA . PRO A 1 336 ? 16.016 -5.801 -13.484 1 94.75 336 PRO A CA 1
ATOM 2666 C C . PRO A 1 336 ? 15.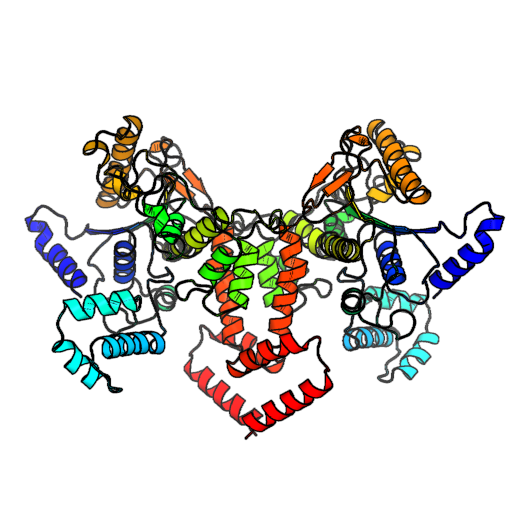07 -5.574 -14.664 1 94.75 336 PRO A C 1
ATOM 2668 O O . PRO A 1 336 ? 14.164 -4.75 -14.578 1 94.75 336 PRO A O 1
ATOM 2671 N N . GLU A 1 337 ? 15.25 -6.215 -15.75 1 95.44 337 GLU A N 1
ATOM 2672 C CA . GLU A 1 337 ? 14.422 -5.906 -16.906 1 95.44 337 GLU A CA 1
ATOM 2673 C C . GLU A 1 337 ? 12.953 -6.246 -16.656 1 95.44 337 GLU A C 1
ATOM 2675 O O . GLU A 1 337 ? 12.062 -5.504 -17.062 1 95.44 337 GLU A O 1
ATOM 2680 N N . LEU A 1 338 ? 12.672 -7.371 -16.016 1 97.56 338 LEU A N 1
ATOM 2681 C CA . LEU A 1 338 ? 11.359 -7.824 -15.57 1 97.56 338 LEU A CA 1
ATOM 2682 C C . LEU A 1 338 ? 10.391 -7.926 -16.75 1 97.56 338 LEU A C 1
ATOM 2684 O O . LEU A 1 338 ? 9.219 -7.551 -16.625 1 97.56 338 LEU A O 1
ATOM 2688 N N . ALA A 1 339 ? 10.859 -8.406 -17.859 1 96.81 339 ALA A N 1
ATOM 2689 C CA . ALA A 1 339 ? 10.039 -8.461 -19.062 1 96.81 339 ALA A CA 1
ATOM 2690 C C . ALA A 1 339 ? 9.07 -9.648 -19.016 1 96.81 339 ALA A C 1
ATOM 2692 O O . ALA A 1 339 ? 9.375 -10.68 -18.422 1 96.81 339 ALA A O 1
ATOM 2693 N N . TYR A 1 340 ? 7.914 -9.477 -19.688 1 97.38 340 TYR A N 1
ATOM 2694 C CA . TYR A 1 340 ? 6.949 -10.562 -19.859 1 97.38 340 TYR A CA 1
ATOM 2695 C C . TYR A 1 340 ? 6.117 -10.352 -21.125 1 97.38 340 TYR A C 1
ATOM 2697 O O . TYR A 1 340 ? 6.078 -9.25 -21.672 1 97.38 340 TYR A O 1
ATOM 2705 N N . LYS A 1 341 ? 5.535 -11.445 -21.578 1 97.81 341 LYS A N 1
ATOM 2706 C CA . LYS A 1 341 ? 4.691 -11.406 -22.766 1 97.81 341 LYS A CA 1
ATOM 2707 C C . LYS A 1 341 ? 3.227 -11.188 -22.406 1 97.81 341 LYS A C 1
ATOM 2709 O O . LYS A 1 341 ? 2.713 -11.82 -21.469 1 97.81 341 LYS A O 1
ATOM 2714 N N . GLU A 1 342 ? 2.594 -10.25 -23.078 1 98 342 GLU A N 1
ATOM 2715 C CA . GLU A 1 342 ? 1.15 -10.078 -22.938 1 98 342 GLU A CA 1
ATOM 2716 C C . GLU A 1 342 ? 0.394 -10.852 -24 1 98 342 GLU A C 1
ATOM 2718 O O . GLU A 1 342 ? 0.521 -10.562 -25.203 1 98 342 GLU A O 1
ATOM 2723 N N . LEU A 1 343 ? -0.332 -11.852 -23.547 1 98.31 343 LEU A N 1
ATOM 2724 C CA . LEU A 1 343 ? -1.123 -12.648 -24.484 1 98.31 343 LEU A CA 1
ATOM 2725 C C . LEU A 1 343 ? -2.469 -11.984 -24.75 1 98.31 343 LEU A C 1
ATOM 2727 O O . LEU A 1 343 ? -3.453 -12.258 -24.062 1 98.31 343 LEU A O 1
ATOM 2731 N N . SER A 1 344 ? -2.488 -11.148 -25.656 1 97.62 344 SER A N 1
ATOM 2732 C CA . SER A 1 344 ? -3.637 -10.508 -26.297 1 97.62 344 SER A CA 1
ATOM 2733 C C . SER A 1 344 ? -3.531 -10.57 -27.812 1 97.62 344 SER A C 1
ATOM 2735 O O . SER A 1 344 ? -2.592 -11.156 -28.359 1 97.62 344 SER A O 1
ATOM 2737 N N . LEU A 1 345 ? -4.512 -10.008 -28.469 1 96.62 345 LEU A N 1
ATOM 2738 C CA . LEU A 1 345 ? -4.504 -10.078 -29.922 1 96.62 345 LEU A CA 1
ATOM 2739 C C . LEU A 1 345 ? -3.285 -9.359 -30.484 1 96.62 345 LEU A C 1
ATOM 2741 O O . LEU A 1 345 ? -2.82 -9.695 -31.578 1 96.62 345 LEU A O 1
ATOM 2745 N N . ASN A 1 346 ? -2.707 -8.484 -29.703 1 94.56 346 ASN A N 1
ATOM 2746 C CA . ASN A 1 346 ? -1.572 -7.695 -30.172 1 94.56 346 ASN A CA 1
ATOM 2747 C C . ASN A 1 346 ? -0.245 -8.367 -29.844 1 94.56 346 ASN A C 1
ATOM 2749 O O . ASN A 1 346 ? 0.777 -8.078 -30.469 1 94.56 346 ASN A O 1
ATOM 2753 N N . LEU A 1 347 ? -0.18 -9.234 -28.859 1 96.19 347 LEU A N 1
ATOM 2754 C CA . LEU A 1 347 ? 0.995 -9.992 -28.438 1 96.19 347 LEU A CA 1
ATOM 2755 C C . LEU A 1 347 ? 2.162 -9.055 -28.141 1 96.19 347 LEU A C 1
ATOM 2757 O O . LEU A 1 347 ? 3.264 -9.242 -28.656 1 96.19 347 LEU A O 1
ATOM 2761 N N . THR A 1 348 ? 1.926 -8.07 -27.281 1 95.25 348 THR A N 1
ATOM 2762 C CA . THR A 1 348 ? 2.951 -7.102 -26.922 1 95.25 348 THR A CA 1
ATOM 2763 C C . THR A 1 348 ? 3.805 -7.629 -25.766 1 95.25 348 THR A C 1
ATOM 2765 O O . THR A 1 348 ? 3.467 -8.641 -25.141 1 95.25 348 THR A O 1
ATOM 2768 N N . THR A 1 349 ? 4.965 -7.039 -25.625 1 95.44 349 THR A N 1
ATOM 2769 C CA . THR A 1 349 ? 5.828 -7.285 -24.484 1 95.44 349 THR A CA 1
ATOM 2770 C C . THR A 1 349 ? 5.758 -6.117 -23.5 1 95.44 349 THR A C 1
ATOM 2772 O O . THR A 1 349 ? 5.699 -4.957 -23.906 1 95.44 349 THR A O 1
ATOM 2775 N N . SER A 1 350 ? 5.719 -6.398 -22.266 1 95.69 350 SER A N 1
ATOM 2776 C CA . SER A 1 350 ? 5.691 -5.402 -21.203 1 95.69 350 SER A CA 1
ATOM 2777 C C . SER A 1 350 ? 6.691 -5.742 -20.094 1 95.69 350 SER A C 1
ATOM 2779 O O . SER A 1 350 ? 7.527 -6.633 -20.266 1 95.69 350 SER A O 1
ATOM 2781 N N . ARG A 1 351 ? 6.77 -4.934 -19.047 1 96.62 351 ARG A N 1
ATOM 2782 C CA . ARG A 1 351 ? 7.715 -5.191 -17.969 1 96.62 351 ARG A CA 1
ATOM 2783 C C . ARG A 1 351 ? 7.055 -5 -16.609 1 96.62 351 ARG A C 1
ATOM 2785 O O . ARG A 1 351 ? 6.016 -4.344 -16.5 1 96.62 351 ARG A O 1
ATOM 2792 N N . ALA A 1 352 ? 7.641 -5.531 -15.609 1 97.81 352 ALA A N 1
ATOM 2793 C CA . ALA A 1 352 ? 7.363 -5.277 -14.195 1 97.81 352 ALA A CA 1
ATOM 2794 C C . ALA A 1 352 ? 5.906 -5.586 -13.859 1 97.81 352 ALA A C 1
ATOM 2796 O O . ALA A 1 352 ? 5.207 -4.758 -13.273 1 97.81 352 ALA A O 1
ATOM 2797 N N . LEU A 1 353 ? 5.527 -6.809 -14.266 1 98.06 353 LEU A N 1
ATOM 2798 C CA . LEU A 1 353 ? 4.16 -7.246 -14.016 1 98.06 353 LEU A CA 1
ATOM 2799 C C . LEU A 1 353 ? 3.842 -7.215 -12.523 1 98.06 353 LEU A C 1
ATOM 2801 O O . LEU A 1 353 ? 4.41 -7.988 -11.742 1 98.06 353 LEU A O 1
ATOM 2805 N N . LYS A 1 354 ? 2.928 -6.32 -12.07 1 98 354 LYS A N 1
ATOM 2806 C CA . LYS A 1 354 ? 2.373 -6.227 -10.719 1 98 354 LYS A CA 1
ATOM 2807 C C . LYS A 1 354 ? 3.48 -6.133 -9.672 1 98 354 LYS A C 1
ATOM 2809 O O . LYS A 1 354 ? 3.373 -6.719 -8.594 1 98 354 LYS A O 1
ATOM 2814 N N . SER A 1 355 ? 4.574 -5.422 -9.953 1 98 355 SER A N 1
ATOM 2815 C CA . SER A 1 355 ? 5.742 -5.402 -9.078 1 98 355 SER A CA 1
ATOM 2816 C C . SER A 1 355 ? 5.391 -4.867 -7.691 1 98 355 SER A C 1
ATOM 2818 O O . SER A 1 355 ? 5.836 -5.414 -6.68 1 98 355 SER A O 1
ATOM 2820 N N . ASP A 1 356 ? 4.574 -3.814 -7.59 1 98.06 356 ASP A N 1
ATOM 2821 C CA . ASP A 1 356 ? 4.195 -3.248 -6.297 1 98.06 356 ASP A CA 1
ATOM 2822 C C . ASP A 1 356 ? 3.35 -4.23 -5.496 1 98.06 356 ASP A C 1
ATOM 2824 O O . ASP A 1 356 ? 3.572 -4.418 -4.297 1 98.06 356 ASP A O 1
ATOM 2828 N N . GLN A 1 357 ? 2.377 -4.84 -6.168 1 98.5 357 GLN A N 1
ATOM 2829 C CA . GLN A 1 357 ? 1.529 -5.828 -5.508 1 98.5 357 GLN A CA 1
ATOM 2830 C C . GLN A 1 357 ? 2.342 -7.035 -5.051 1 98.5 357 GLN A C 1
ATOM 2832 O O . GLN A 1 357 ? 2.104 -7.582 -3.973 1 98.5 357 GLN A O 1
ATOM 2837 N N . CYS A 1 358 ? 3.289 -7.422 -5.867 1 98.5 358 CYS A N 1
ATOM 2838 C CA . CYS A 1 358 ? 4.062 -8.617 -5.531 1 98.5 358 CYS A CA 1
ATOM 2839 C C . CYS A 1 358 ? 5.07 -8.32 -4.426 1 98.5 358 CYS A C 1
ATOM 2841 O O . CYS A 1 358 ? 5.395 -9.203 -3.629 1 98.5 358 CYS A O 1
ATOM 2843 N N . TYR A 1 359 ? 5.582 -7.062 -4.32 1 98.19 359 TYR A N 1
ATOM 2844 C CA . TYR A 1 359 ? 6.363 -6.727 -3.135 1 98.19 359 TYR A CA 1
ATOM 2845 C C . TYR A 1 359 ? 5.512 -6.828 -1.876 1 98.19 359 TYR A C 1
ATOM 2847 O O . TYR A 1 359 ? 5.98 -7.301 -0.838 1 98.19 359 TYR A O 1
ATOM 2855 N N . PHE A 1 360 ? 4.27 -6.355 -1.927 1 98.25 360 PHE A N 1
ATOM 2856 C CA . PHE A 1 360 ? 3.34 -6.453 -0.807 1 98.25 360 PHE A CA 1
ATOM 2857 C C . PHE A 1 360 ? 3.174 -7.902 -0.364 1 98.25 360 PHE A C 1
ATOM 2859 O O . PHE A 1 360 ? 3.355 -8.219 0.813 1 98.25 360 PHE A O 1
ATOM 2866 N N . TRP A 1 361 ? 2.971 -8.805 -1.265 1 97.25 361 TRP A N 1
ATOM 2867 C CA . TRP A 1 361 ? 2.619 -10.18 -0.92 1 97.25 361 TRP A CA 1
ATOM 2868 C C . TRP A 1 361 ? 3.867 -11.008 -0.637 1 97.25 361 TRP A C 1
ATOM 2870 O O . TRP A 1 361 ? 3.857 -11.883 0.237 1 97.25 361 TRP A O 1
ATOM 2880 N N . ASN A 1 362 ? 4.93 -10.789 -1.396 1 96.62 362 ASN A N 1
ATOM 2881 C CA . ASN A 1 362 ? 6.078 -11.688 -1.337 1 96.62 362 ASN A CA 1
ATOM 2882 C C . ASN A 1 362 ? 7.113 -11.211 -0.322 1 96.62 362 ASN A C 1
ATOM 2884 O O . ASN A 1 362 ? 8 -11.969 0.072 1 96.62 362 ASN A O 1
ATOM 2888 N N . THR A 1 363 ? 7 -9.969 0.118 1 95.69 363 THR A N 1
ATOM 2889 C CA . THR A 1 363 ? 7.996 -9.438 1.039 1 95.69 363 THR A CA 1
ATOM 2890 C C . THR A 1 363 ? 7.328 -8.859 2.285 1 95.69 363 THR A C 1
ATOM 2892 O O . THR A 1 363 ? 7.582 -9.32 3.4 1 95.69 363 THR A O 1
ATOM 2895 N N . TYR A 1 364 ? 6.422 -7.953 2.088 1 96.44 364 TYR A N 1
ATOM 2896 C CA . TYR A 1 364 ? 5.871 -7.234 3.234 1 96.44 364 TYR A CA 1
ATOM 2897 C C . TYR A 1 364 ? 5.016 -8.156 4.094 1 96.44 364 TYR A C 1
ATOM 2899 O O . TYR A 1 364 ? 5.145 -8.172 5.32 1 96.44 364 TYR A O 1
ATOM 2907 N N . VAL A 1 365 ? 4.117 -8.898 3.479 1 94 365 VAL A N 1
ATOM 2908 C CA . VAL A 1 365 ? 3.205 -9.766 4.219 1 94 365 VAL A CA 1
ATOM 2909 C C . VAL A 1 365 ? 4.004 -10.797 5.008 1 94 365 VAL A C 1
ATOM 2911 O O . VAL A 1 365 ? 3.768 -10.992 6.203 1 94 365 VAL A O 1
ATOM 2914 N N . PRO A 1 366 ? 4.984 -11.445 4.391 1 90.31 366 PRO A N 1
ATOM 2915 C CA . PRO A 1 366 ? 5.805 -12.367 5.188 1 90.31 366 PRO A CA 1
ATOM 2916 C C . PRO A 1 366 ? 6.496 -11.664 6.359 1 90.31 366 PRO A C 1
ATOM 2918 O O . PRO A 1 366 ? 6.617 -12.25 7.441 1 90.31 366 PRO A O 1
ATOM 2921 N N . GLN A 1 367 ? 6.965 -10.438 6.16 1 87.81 367 GLN A N 1
ATOM 2922 C CA . GLN A 1 367 ? 7.562 -9.664 7.246 1 87.81 367 GLN A CA 1
ATOM 2923 C C . GLN A 1 367 ? 6.555 -9.422 8.367 1 87.81 367 GLN A C 1
ATOM 2925 O O . GLN A 1 367 ? 6.883 -9.562 9.547 1 87.81 367 GLN A O 1
ATOM 2930 N N . LEU A 1 368 ? 5.379 -9.062 7.977 1 88.25 368 LEU A N 1
ATOM 2931 C CA . LEU A 1 368 ? 4.309 -8.812 8.93 1 88.25 368 LEU A CA 1
ATOM 2932 C C . LEU A 1 368 ? 3.955 -10.086 9.695 1 88.25 368 LEU A C 1
ATOM 2934 O O . LEU A 1 368 ? 3.762 -10.055 10.914 1 88.25 368 LEU A O 1
ATOM 2938 N N . GLN A 1 369 ? 3.873 -11.188 8.969 1 84 369 GLN A N 1
ATOM 2939 C CA . GLN A 1 369 ? 3.537 -12.469 9.586 1 84 369 GLN A CA 1
ATOM 2940 C C . GLN A 1 369 ? 4.613 -12.891 10.586 1 84 369 GLN A C 1
ATOM 2942 O O . GLN A 1 369 ? 4.301 -13.438 11.648 1 84 369 GLN A O 1
ATOM 2947 N N . THR A 1 370 ? 5.812 -12.695 10.211 1 78.38 370 THR A N 1
ATOM 2948 C CA . THR A 1 370 ? 6.918 -13.016 11.102 1 78.38 370 THR A CA 1
ATOM 2949 C C . THR A 1 370 ? 6.844 -12.188 12.383 1 78.38 370 THR A C 1
ATOM 2951 O O . THR A 1 370 ? 7.082 -12.703 13.477 1 78.38 370 THR A O 1
ATOM 2954 N N . MET A 1 371 ? 6.504 -11.047 12.211 1 75.81 371 MET A N 1
ATOM 2955 C CA . MET A 1 371 ? 6.352 -10.164 13.359 1 75.81 371 MET A CA 1
ATOM 2956 C C . MET A 1 371 ? 5.215 -10.633 14.266 1 75.81 371 MET A C 1
ATOM 2958 O O . MET A 1 371 ? 5.344 -10.617 15.484 1 75.81 371 MET A O 1
ATOM 2962 N N . LEU A 1 372 ? 4.121 -11.062 13.68 1 74.31 372 LEU A N 1
ATOM 2963 C CA . LEU A 1 372 ? 2.936 -11.477 14.422 1 74.31 372 LEU A CA 1
ATOM 2964 C C . LEU A 1 372 ? 3.16 -12.828 15.094 1 74.31 372 LEU A C 1
ATOM 2966 O O . LEU A 1 372 ? 2.594 -13.102 16.156 1 74.31 372 LEU A O 1
ATOM 2970 N N . ALA A 1 373 ? 3.676 -13.688 14.344 1 66.19 373 ALA A N 1
ATOM 2971 C CA . ALA A 1 373 ? 3.973 -15 14.922 1 66.19 373 ALA A CA 1
ATOM 2972 C C . ALA A 1 373 ? 4.859 -14.867 16.156 1 66.19 373 ALA A C 1
ATOM 2974 O O . ALA A 1 373 ? 4.746 -15.664 17.094 1 66.19 373 ALA A O 1
ATOM 2975 N N . GLU A 1 374 ? 5.621 -13.992 16.078 1 54.75 374 GLU A N 1
ATOM 2976 C CA . GLU A 1 374 ? 6.527 -13.758 17.188 1 54.75 374 GLU A CA 1
ATOM 2977 C C . GLU A 1 374 ? 5.777 -13.188 18.391 1 54.75 374 GLU A C 1
ATOM 2979 O O . GLU A 1 374 ? 6.254 -13.281 19.531 1 54.75 374 GLU A O 1
ATOM 2984 N N . MET A 1 375 ? 4.562 -12.727 18.172 1 54.78 375 MET A N 1
ATOM 2985 C CA . MET A 1 375 ? 3.701 -12.234 19.234 1 54.78 375 MET A CA 1
ATOM 2986 C C . MET A 1 375 ? 2.93 -13.383 19.875 1 54.78 375 MET A C 1
ATOM 2988 O O . MET A 1 375 ? 2.396 -14.25 19.188 1 54.78 375 MET A O 1
ATOM 2992 N N . ASP A 1 376 ? 3.174 -14.023 20.953 1 49.72 376 ASP A N 1
ATOM 2993 C CA . ASP A 1 376 ? 2.555 -15.164 21.625 1 49.72 376 ASP A CA 1
ATOM 2994 C C . ASP A 1 376 ? 1.031 -15.07 21.562 1 49.72 376 ASP A C 1
ATOM 2996 O O . ASP A 1 376 ? 0.471 -13.977 21.5 1 49.72 376 ASP A O 1
ATOM 3000 N N . VAL A 1 377 ? 0.316 -16.266 21.297 1 46.16 377 VAL A N 1
ATOM 3001 C CA . VAL A 1 377 ? -1.138 -16.391 21.266 1 46.16 377 VAL A CA 1
ATOM 3002 C C . VAL A 1 377 ? -1.749 -15.633 22.438 1 46.16 377 VAL A C 1
ATOM 3004 O O . VAL A 1 377 ? -2.74 -14.914 22.266 1 46.16 377 VAL A O 1
ATOM 3007 N N . ALA A 1 378 ? -1.244 -15.977 23.531 1 43.41 378 ALA A N 1
ATOM 3008 C CA . ALA A 1 378 ? -1.729 -15.367 24.766 1 43.41 378 ALA A CA 1
ATOM 3009 C C . ALA A 1 378 ? -1.589 -13.844 24.719 1 43.41 378 ALA A C 1
ATOM 3011 O O . ALA A 1 378 ? -2.488 -13.117 25.156 1 43.41 378 ALA A O 1
ATOM 3012 N N . GLU A 1 379 ? -0.621 -13.398 24.109 1 44.97 379 GLU A N 1
ATOM 3013 C CA . GLU A 1 379 ? -0.369 -11.961 24.047 1 44.97 379 GLU A CA 1
ATOM 3014 C C . GLU A 1 379 ? -1.29 -11.289 23.031 1 44.97 379 GLU A C 1
ATOM 3016 O O . GLU A 1 379 ? -1.79 -10.188 23.281 1 44.97 379 GLU A O 1
ATOM 3021 N N . ARG A 1 380 ? -1.596 -12.031 21.984 1 46.22 380 ARG A N 1
ATOM 3022 C CA . ARG A 1 380 ? -2.566 -11.539 21 1 46.22 380 ARG A CA 1
ATOM 3023 C C . ARG A 1 380 ? -3.959 -11.445 21.625 1 46.22 380 ARG A C 1
ATOM 3025 O O . ARG A 1 380 ? -4.672 -10.461 21.406 1 46.22 380 ARG A O 1
ATOM 3032 N N . GLU A 1 381 ? -4.41 -12.531 22.172 1 45.34 381 GLU A N 1
ATOM 3033 C CA . GLU A 1 381 ? -5.707 -12.562 22.844 1 45.34 381 GLU A CA 1
ATOM 3034 C C . GLU A 1 381 ? -5.828 -11.438 23.875 1 45.34 381 GLU A C 1
ATOM 3036 O O . GLU A 1 381 ? -6.875 -10.797 23.969 1 45.34 381 GLU A O 1
ATOM 3041 N N . TRP A 1 382 ? -4.875 -11.32 24.547 1 40.66 382 TRP A N 1
ATOM 3042 C CA . TRP A 1 382 ? -4.906 -10.281 25.578 1 40.66 382 TRP A CA 1
ATOM 3043 C C . TRP A 1 382 ? -5.031 -8.898 24.938 1 40.66 382 TRP A C 1
ATOM 3045 O O . TRP A 1 382 ? -5.82 -8.07 25.391 1 40.66 382 TRP A O 1
ATOM 3055 N N . LYS A 1 383 ? -4.473 -8.695 23.844 1 43.28 383 LYS A N 1
ATOM 3056 C CA . LYS A 1 383 ? -4.41 -7.359 23.25 1 43.28 383 LYS A CA 1
ATOM 3057 C C . LYS A 1 383 ? -5.711 -7.016 22.531 1 43.28 383 LYS A C 1
ATOM 3059 O O . LYS A 1 383 ? -6.188 -5.883 22.594 1 43.28 383 LYS A O 1
ATOM 3064 N N . GLU A 1 384 ? -6.27 -7.965 21.766 1 41.34 384 GLU A N 1
ATOM 3065 C CA . GLU A 1 384 ? -7.633 -7.781 21.281 1 41.34 384 GLU A CA 1
ATOM 3066 C C . GLU A 1 384 ? -8.578 -7.371 22.406 1 41.34 384 GLU A C 1
ATOM 3068 O O . GLU A 1 384 ? -9.438 -6.508 22.219 1 41.34 384 GLU A O 1
ATOM 3073 N N . ALA A 1 385 ? -8.375 -7.996 23.406 1 38.81 385 ALA A N 1
ATOM 3074 C CA . ALA A 1 385 ? -9.188 -7.641 24.578 1 38.81 385 ALA A CA 1
ATOM 3075 C C . ALA A 1 385 ? -8.844 -6.242 25.078 1 38.81 385 ALA A C 1
ATOM 3077 O O . ALA A 1 385 ? -9.719 -5.5 25.516 1 38.81 385 ALA A O 1
ATOM 3078 N N . PHE A 1 386 ? -7.602 -5.836 24.859 1 39.34 386 PHE A N 1
ATOM 3079 C CA . PHE A 1 386 ? -7.141 -4.547 25.375 1 39.34 386 PHE A CA 1
ATOM 3080 C C . PHE A 1 386 ? -7.613 -3.41 24.484 1 39.34 386 PHE A C 1
ATOM 3082 O O . PHE A 1 386 ? -7.945 -2.328 24.969 1 39.34 386 PHE A O 1
ATOM 3089 N N . SER A 1 387 ? -7.602 -3.586 23.219 1 37.62 387 SER A N 1
ATOM 3090 C CA . SER A 1 387 ? -8.055 -2.535 22.312 1 37.62 387 SER A CA 1
ATOM 3091 C C . SER A 1 387 ? -9.5 -2.137 22.609 1 37.62 387 SER A C 1
ATOM 3093 O O . SER A 1 387 ? -9.93 -1.037 22.25 1 37.62 387 SER A O 1
ATOM 3095 N N . THR A 1 388 ? -10.219 -3.031 22.984 1 35.44 388 THR A N 1
ATOM 3096 C CA . THR A 1 388 ? -11.555 -2.645 23.422 1 35.44 388 THR A CA 1
ATOM 3097 C C . THR A 1 388 ? -11.477 -1.703 24.625 1 35.44 388 THR A C 1
ATOM 3099 O O . THR A 1 388 ? -12.453 -1.011 24.938 1 35.44 388 THR A O 1
ATOM 3102 N N . TRP A 1 389 ? -10.383 -1.899 25.344 1 29.97 389 TRP A N 1
ATOM 3103 C CA . TRP A 1 389 ? -10.367 -1.132 26.578 1 29.97 389 TRP A CA 1
ATOM 3104 C C . TRP A 1 389 ? -9.734 0.237 26.375 1 29.97 389 TRP A C 1
ATOM 3106 O O . TRP A 1 389 ? -9.602 1.02 27.312 1 29.97 389 TRP A O 1
ATOM 3116 N N . LYS A 1 390 ? -9.141 0.496 25.297 1 35.78 390 LYS A N 1
ATOM 3117 C CA . LYS A 1 390 ? -8.516 1.809 25.156 1 35.78 390 LYS A CA 1
ATOM 3118 C C . LYS A 1 390 ? -9.461 2.916 25.625 1 35.78 390 LYS A C 1
ATOM 3120 O O . LYS A 1 390 ? -9.016 4.02 25.953 1 35.78 390 LYS A O 1
ATOM 3125 N N . TYR A 1 391 ? -10.664 2.814 25.375 1 32.84 391 TYR A N 1
ATOM 3126 C CA . TYR A 1 391 ? -11.594 3.834 25.859 1 32.84 391 TYR A CA 1
ATOM 3127 C C . TYR A 1 391 ? -12.047 3.535 27.281 1 32.84 391 TYR A C 1
ATOM 3129 O O . TYR A 1 391 ? -12.867 4.262 27.844 1 32.84 391 TYR A O 1
ATOM 3137 N N . THR A 1 392 ? -11.906 2.252 27.766 1 32.53 392 THR A N 1
ATOM 3138 C CA . THR A 1 392 ? -12.383 2.053 29.141 1 32.53 392 THR A CA 1
ATOM 3139 C C . THR A 1 392 ? -11.273 2.326 30.141 1 32.53 392 THR A C 1
ATOM 3141 O O . THR A 1 392 ? -10.094 2.361 29.781 1 32.53 392 THR A O 1
ATOM 3144 N N . ASP A 1 393 ? -11.547 2.396 31.516 1 33.78 393 ASP A N 1
ATOM 3145 C CA . ASP A 1 393 ? -10.836 2.783 32.75 1 33.78 393 ASP A CA 1
ATOM 3146 C C . ASP A 1 393 ? -9.523 2.014 32.875 1 33.78 393 ASP A C 1
ATOM 3148 O O . ASP A 1 393 ? -9.523 0.783 32.938 1 33.78 393 ASP A O 1
ATOM 3152 N N . MET A 1 394 ? -8.43 2.566 32.625 1 37.22 394 MET A N 1
ATOM 3153 C CA . MET A 1 394 ? -7.043 2.143 32.75 1 37.22 394 MET A CA 1
ATOM 3154 C C . MET A 1 394 ? -6.816 1.425 34.094 1 37.22 394 MET A C 1
ATOM 3156 O O . MET A 1 394 ? -5.832 0.701 34.25 1 37.22 394 MET A O 1
ATOM 3160 N N . ALA A 1 395 ? -7.508 1.623 35.188 1 38.47 395 ALA A N 1
ATOM 3161 C CA . ALA A 1 395 ? -7.379 0.964 36.469 1 38.47 395 ALA A CA 1
ATOM 3162 C C . ALA A 1 395 ? -7.703 -0.523 36.375 1 38.47 395 ALA A C 1
ATOM 3164 O O . ALA A 1 395 ? -6.988 -1.361 36.938 1 38.47 395 ALA A O 1
ATOM 3165 N N . ASP A 1 396 ? -8.789 -0.878 35.719 1 41.44 396 ASP A N 1
ATOM 3166 C CA . ASP A 1 396 ? -9.219 -2.27 35.594 1 41.44 396 ASP A CA 1
ATOM 3167 C C . ASP A 1 396 ? -8.266 -3.055 34.688 1 41.44 396 ASP A C 1
ATOM 3169 O O . ASP A 1 396 ? -7.988 -4.227 34.938 1 41.44 396 ASP A O 1
ATOM 3173 N N . TRP A 1 397 ? -7.562 -2.422 33.781 1 40.75 397 TRP A N 1
ATOM 3174 C CA . TRP A 1 397 ? -6.578 -3.064 32.906 1 40.75 397 TRP A CA 1
ATOM 3175 C C . TRP A 1 397 ? -5.312 -3.404 33.688 1 40.75 397 TRP A C 1
ATOM 3177 O O . TRP A 1 397 ? -4.773 -4.508 33.562 1 40.75 397 TRP A O 1
ATOM 3187 N N . ARG A 1 398 ? -4.789 -2.602 34.375 1 39.22 398 ARG A N 1
ATOM 3188 C CA . ARG A 1 398 ? -3.635 -2.881 35.219 1 39.22 398 ARG A CA 1
ATOM 3189 C C . ARG A 1 398 ? -3.895 -4.082 36.094 1 39.22 398 ARG A C 1
ATOM 3191 O O . ARG A 1 398 ? -3.02 -4.93 36.281 1 39.22 398 ARG A O 1
ATOM 3198 N N . LYS A 1 399 ? -5.059 -4.16 36.625 1 45.12 399 LYS A N 1
ATOM 3199 C CA . LYS A 1 399 ? -5.457 -5.273 37.469 1 45.12 399 LYS A CA 1
ATOM 3200 C C . LYS A 1 399 ? -5.535 -6.574 36.688 1 45.12 399 LYS A C 1
ATOM 3202 O O . LYS A 1 399 ? -5 -7.602 37.094 1 45.12 399 LYS A O 1
ATOM 3207 N N . GLU A 1 400 ? -6.117 -6.445 35.562 1 43.66 400 GLU A N 1
ATOM 3208 C CA . GLU A 1 400 ? -6.285 -7.648 34.75 1 43.66 400 GLU A CA 1
ATOM 3209 C C . GLU A 1 400 ? -4.965 -8.078 34.125 1 43.66 400 GLU A C 1
ATOM 3211 O O . GLU A 1 400 ? -4.688 -9.281 34 1 43.66 400 GLU A O 1
ATOM 3216 N N . PHE A 1 401 ? -4.191 -7.105 33.781 1 44.59 401 PHE A N 1
ATOM 3217 C CA . PHE A 1 401 ? -2.846 -7.414 33.312 1 44.59 401 PHE A CA 1
ATOM 3218 C C . PHE A 1 401 ? -2.004 -8 34.469 1 44.59 401 PHE A C 1
ATOM 3220 O O . PHE A 1 401 ? -1.27 -8.969 34.25 1 44.59 401 PHE A O 1
ATOM 3227 N N . THR A 1 402 ? -2.115 -7.465 35.625 1 45.34 402 THR A N 1
ATOM 3228 C CA . THR A 1 402 ? -1.484 -8.031 36.812 1 45.34 402 THR A CA 1
ATOM 3229 C C . THR A 1 402 ? -1.988 -9.445 37.094 1 45.34 402 THR A C 1
ATOM 3231 O O . THR A 1 402 ? -1.204 -10.344 37.406 1 45.34 402 THR A O 1
ATOM 3234 N N . GLU A 1 403 ? -3.248 -9.672 36.906 1 46.19 403 GLU A N 1
ATOM 3235 C CA . GLU A 1 403 ? -3.844 -10.992 37.062 1 46.19 403 GLU A CA 1
ATOM 3236 C C . GLU A 1 403 ? -3.395 -11.953 35.969 1 46.19 403 GLU A C 1
ATOM 3238 O O . GLU A 1 403 ? -3.105 -13.125 36.25 1 46.19 403 GLU A O 1
ATOM 3243 N N . TYR A 1 404 ? -3.344 -11.406 34.781 1 41.66 404 TYR A N 1
ATOM 3244 C CA . TYR A 1 404 ? -2.836 -12.195 33.656 1 41.66 404 TYR A CA 1
ATOM 3245 C C . TYR A 1 404 ? -1.394 -12.617 33.906 1 41.66 404 TYR A C 1
ATOM 3247 O O . TYR A 1 404 ? -1.032 -13.773 33.688 1 41.66 404 TYR A O 1
ATOM 3255 N N . LYS A 1 405 ? -0.637 -11.758 34.375 1 42.75 405 LYS A N 1
ATOM 3256 C CA . LYS A 1 405 ? 0.74 -12.062 34.75 1 42.75 405 LYS A CA 1
ATOM 3257 C C . LYS A 1 405 ? 0.79 -13.141 35.812 1 42.75 405 LYS A C 1
ATOM 3259 O O . LYS A 1 405 ? 1.658 -14.016 35.812 1 42.75 405 LYS A O 1
ATOM 3264 N N . THR A 1 406 ? -0.076 -13 36.812 1 42.28 406 THR A N 1
ATOM 3265 C CA . THR A 1 406 ? -0.121 -13.945 37.938 1 42.28 406 THR A CA 1
ATOM 3266 C C . THR A 1 406 ? -0.542 -15.336 37.438 1 42.28 406 THR A C 1
ATOM 3268 O O . THR A 1 406 ? -0.031 -16.344 37.906 1 42.28 406 THR A O 1
ATOM 3271 N N . ILE A 1 407 ? -1.434 -15.375 36.531 1 36.12 407 ILE A N 1
ATOM 3272 C CA . ILE A 1 407 ? -1.887 -16.672 36.062 1 36.12 407 ILE A CA 1
ATOM 3273 C C . ILE A 1 407 ? -0.793 -17.328 35.219 1 36.12 407 ILE A C 1
ATOM 3275 O O . ILE A 1 407 ? -0.591 -18.547 35.281 1 36.12 407 ILE A O 1
ATOM 3279 N N . ARG A 1 408 ? -0.211 -16.578 34.406 1 36 408 ARG A N 1
ATOM 3280 C CA . ARG A 1 408 ? 0.862 -17.172 33.625 1 36 408 ARG A CA 1
ATOM 3281 C C . ARG A 1 408 ? 2.104 -17.406 34.469 1 36 408 ARG A C 1
ATOM 3283 O O . ARG A 1 408 ? 3.018 -18.125 34.062 1 36 408 ARG A O 1
ATOM 3290 N N . LEU A 1 409 ? 2.361 -16.656 35.438 1 32.78 409 LEU A N 1
ATOM 3291 C CA . LEU A 1 409 ? 3.459 -16.938 36.344 1 32.78 409 LEU A CA 1
ATOM 3292 C C . LEU A 1 409 ? 3.096 -18.078 37.312 1 32.78 409 LEU A C 1
ATOM 3294 O O . LEU A 1 409 ? 3.959 -18.594 38 1 32.78 409 LEU A O 1
ATOM 3298 N N . ASN A 1 410 ? 1.845 -18.328 37.406 1 30.02 410 ASN A N 1
ATOM 3299 C CA . ASN A 1 410 ? 1.616 -19.562 38.125 1 30.02 410 ASN A CA 1
ATOM 3300 C C . ASN A 1 410 ? 1.493 -20.766 37.188 1 30.02 410 ASN A C 1
ATOM 3302 O O . ASN A 1 410 ? 0.771 -20.703 36.188 1 30.02 410 ASN A O 1
ATOM 3306 N N . MET B 1 1 ? 1.633 30.609 25.797 1 85.06 1 MET B N 1
ATOM 3307 C CA . MET B 1 1 ? 1.15 31.578 26.766 1 85.06 1 MET B CA 1
ATOM 3308 C C . MET B 1 1 ? 1.148 32.969 26.188 1 85.06 1 MET B C 1
ATOM 3310 O O . MET B 1 1 ? 0.144 33.688 26.266 1 85.06 1 MET B O 1
ATOM 3314 N N . ASP B 1 2 ? 2.217 33.312 25.453 1 93.5 2 ASP B N 1
ATOM 3315 C CA . ASP B 1 2 ? 2.275 34.625 24.844 1 93.5 2 ASP B CA 1
ATOM 3316 C C . ASP B 1 2 ? 1.197 34.781 23.781 1 93.5 2 ASP B C 1
ATOM 3318 O O . ASP B 1 2 ? 0.563 35.844 23.672 1 93.5 2 ASP B O 1
ATOM 3322 N N . GLN B 1 3 ? 0.997 33.781 23.078 1 97.19 3 GLN B N 1
ATOM 3323 C CA . GLN B 1 3 ? -0.013 33.875 22.031 1 97.19 3 GLN B CA 1
ATOM 3324 C C . GLN B 1 3 ? -1.415 33.969 22.625 1 97.19 3 GLN B C 1
ATOM 3326 O O . GLN B 1 3 ? -2.275 34.656 22.062 1 97.19 3 GLN B O 1
ATOM 3331 N N . VAL B 1 4 ? -1.623 33.344 23.766 1 97.56 4 VAL B N 1
ATOM 3332 C CA . VAL B 1 4 ? -2.906 33.438 24.453 1 97.56 4 VAL B CA 1
ATOM 3333 C C . VAL B 1 4 ? -3.133 34.906 24.875 1 97.56 4 VAL B C 1
ATOM 3335 O O . VAL B 1 4 ? -4.215 35.438 24.656 1 97.56 4 VAL B O 1
ATOM 3338 N N . LEU B 1 5 ? -2.094 35.438 25.422 1 97.5 5 LEU B N 1
ATOM 3339 C CA . LEU B 1 5 ? -2.188 36.844 25.844 1 97.5 5 LEU B CA 1
ATOM 3340 C C . LEU B 1 5 ? -2.479 37.75 24.672 1 97.5 5 LEU B C 1
ATOM 3342 O O . LEU B 1 5 ? -3.248 38.719 24.797 1 97.5 5 LEU B O 1
ATOM 3346 N N . ALA B 1 6 ? -1.809 37.5 23.625 1 97.56 6 ALA B N 1
ATOM 3347 C CA . ALA B 1 6 ? -2.047 38.281 22.406 1 97.56 6 ALA B CA 1
ATOM 3348 C C . ALA B 1 6 ? -3.5 38.156 21.969 1 97.56 6 ALA B C 1
ATOM 3350 O O . ALA B 1 6 ? -4.117 39.156 21.578 1 97.56 6 ALA B O 1
ATOM 3351 N N . LEU B 1 7 ? -4.078 37 21.984 1 97.94 7 LEU B N 1
ATOM 3352 C CA . LEU B 1 7 ? -5.457 36.781 21.562 1 97.94 7 LEU B CA 1
ATOM 3353 C C . LEU B 1 7 ? -6.43 37.469 22.516 1 97.94 7 LEU B C 1
ATOM 3355 O O . LEU B 1 7 ? -7.43 38.062 22.078 1 97.94 7 LEU B O 1
ATOM 3359 N N . GLU B 1 8 ? -6.113 37.438 23.797 1 97.94 8 GLU B N 1
ATOM 3360 C CA . GLU B 1 8 ? -6.926 38.156 24.781 1 97.94 8 GLU B CA 1
ATOM 3361 C C . GLU B 1 8 ? -6.887 39.656 24.531 1 97.94 8 GLU B C 1
ATOM 3363 O O . GLU B 1 8 ? -7.922 40.312 24.578 1 97.94 8 GLU B O 1
ATOM 3368 N N . TRP B 1 9 ? -5.703 40.062 24.297 1 98 9 TRP B N 1
ATOM 3369 C CA . TRP B 1 9 ? -5.551 41.469 24.016 1 98 9 TRP B CA 1
ATOM 3370 C C . TRP B 1 9 ? -6.363 41.875 22.781 1 98 9 TRP B C 1
ATOM 3372 O O . TRP B 1 9 ? -7.012 42.938 22.781 1 98 9 TRP B O 1
ATOM 3382 N N . ILE B 1 10 ? -6.328 41.156 21.734 1 97.75 10 ILE B N 1
ATOM 3383 C CA . ILE B 1 10 ? -7.07 41.438 20.516 1 97.75 10 ILE B CA 1
ATOM 3384 C C . ILE B 1 10 ? -8.57 41.438 20.797 1 97.75 10 ILE B C 1
ATOM 3386 O O . ILE B 1 10 ? -9.289 42.344 20.391 1 97.75 10 ILE B O 1
ATOM 3390 N N . LYS B 1 11 ? -9.047 40.438 21.5 1 96.94 11 LYS B N 1
ATOM 3391 C CA . LYS B 1 11 ? -10.453 40.312 21.859 1 96.94 11 LYS B CA 1
ATOM 3392 C C . LYS B 1 11 ? -10.938 41.562 22.594 1 96.94 11 LYS B C 1
ATOM 3394 O O . LYS B 1 11 ? -12.031 42.062 22.328 1 96.94 11 LYS B O 1
ATOM 3399 N N . GLU B 1 12 ? -10.086 42.094 23.406 1 97.25 12 GLU B N 1
ATOM 3400 C CA . GLU B 1 12 ? -10.453 43.188 24.281 1 97.25 12 GLU B CA 1
ATOM 3401 C C . GLU B 1 12 ? -10.344 44.531 23.547 1 97.25 12 GLU B C 1
ATOM 3403 O O . GLU B 1 12 ? -11.094 45.469 23.828 1 97.25 12 GLU B O 1
ATOM 3408 N N . ASN B 1 13 ? -9.391 44.594 22.578 1 97.81 13 ASN B N 1
ATOM 3409 C CA . ASN B 1 13 ? -9 45.906 22.141 1 97.81 13 ASN B CA 1
ATOM 3410 C C . ASN B 1 13 ? -9.32 46.125 20.672 1 97.81 13 ASN B C 1
ATOM 3412 O O . ASN B 1 13 ? -9.32 47.281 20.188 1 97.81 13 ASN B O 1
ATOM 3416 N N . ILE B 1 14 ? -9.625 45.156 19.953 1 96.5 14 ILE B N 1
ATOM 3417 C CA . ILE B 1 14 ? -9.656 45.281 18.5 1 96.5 14 ILE B CA 1
ATOM 3418 C C . ILE B 1 14 ? -10.75 46.25 18.078 1 96.5 14 ILE B C 1
ATOM 3420 O O . ILE B 1 14 ? -10.664 46.875 17.016 1 96.5 14 ILE B O 1
ATOM 3424 N N . GLY B 1 15 ? -11.742 46.375 18.922 1 96.19 15 GLY B N 1
ATOM 3425 C CA . GLY B 1 15 ? -12.805 47.344 18.641 1 96.19 15 GLY B CA 1
ATOM 3426 C C . GLY B 1 15 ? -12.289 48.75 18.469 1 96.19 15 GLY B C 1
ATOM 3427 O O . GLY B 1 15 ? -12.812 49.531 17.656 1 96.19 15 GLY B O 1
ATOM 3428 N N . ALA B 1 16 ? -11.359 49.031 19.203 1 96.88 16 ALA B N 1
ATOM 3429 C CA . ALA B 1 16 ? -10.781 50.375 19.141 1 96.88 16 ALA B CA 1
ATOM 3430 C C . ALA B 1 16 ? -10.078 50.625 17.812 1 96.88 16 ALA B C 1
ATOM 3432 O O . ALA B 1 16 ? -9.844 51.781 17.422 1 96.88 16 ALA B O 1
ATOM 3433 N N . PHE B 1 17 ? -9.828 49.656 17.172 1 95.44 17 PHE B N 1
ATOM 3434 C CA . PHE B 1 17 ? -9.125 49.75 15.898 1 95.44 17 PHE B CA 1
ATOM 3435 C C . PHE B 1 17 ? -10.078 49.5 14.734 1 95.44 17 PHE B C 1
ATOM 3437 O O . PHE B 1 17 ? -9.641 49.375 13.586 1 95.44 17 PHE B O 1
ATOM 3444 N N . GLY B 1 18 ? -11.367 49.469 15.133 1 95.06 18 GLY B N 1
ATOM 3445 C CA . GLY B 1 18 ? -12.375 49.281 14.094 1 95.06 18 GLY B CA 1
ATOM 3446 C C . GLY B 1 18 ? -12.664 47.844 13.773 1 95.06 18 GLY B C 1
ATOM 3447 O O . GLY B 1 18 ? -13.43 47.531 12.852 1 95.06 18 GLY B O 1
ATOM 3448 N N . GLY B 1 19 ? -11.961 46.969 14.492 1 94.94 19 GLY B N 1
ATOM 3449 C CA . GLY B 1 19 ? -12.188 45.562 14.273 1 94.94 19 GLY B CA 1
ATOM 3450 C C . GLY B 1 19 ? -13.359 45 15.062 1 94.94 19 GLY B C 1
ATOM 3451 O O . GLY B 1 19 ? -13.977 45.719 15.852 1 94.94 19 GLY B O 1
ATOM 3452 N N . ASP B 1 20 ? -13.766 43.75 14.766 1 96.12 20 ASP B N 1
ATOM 3453 C CA . ASP B 1 20 ? -14.867 43.062 15.406 1 96.12 20 ASP B CA 1
ATOM 3454 C C . ASP B 1 20 ? -14.359 41.938 16.328 1 96.12 20 ASP B C 1
ATOM 3456 O O . ASP B 1 20 ? -13.805 40.938 15.867 1 96.12 20 ASP B O 1
ATOM 3460 N N . SER B 1 21 ? -14.602 42.062 17.562 1 95.75 21 SER B N 1
ATOM 3461 C CA . SER B 1 21 ? -14.094 41.125 18.562 1 95.75 21 SER B CA 1
ATOM 3462 C C . SER B 1 21 ? -14.797 39.781 18.484 1 95.75 21 SER B C 1
ATOM 3464 O O . SER B 1 21 ? -14.344 38.812 19.078 1 95.75 21 SER B O 1
ATOM 3466 N N . ASN B 1 22 ? -15.867 39.75 17.688 1 94.62 22 ASN B N 1
ATOM 3467 C CA . ASN B 1 22 ? -16.594 38.5 17.531 1 94.62 22 ASN B CA 1
ATOM 3468 C C . ASN B 1 22 ? -16.281 37.844 16.203 1 94.62 22 ASN B C 1
ATOM 3470 O O . ASN B 1 22 ? -16.922 36.844 15.828 1 94.62 22 ASN B O 1
ATOM 3474 N N . ARG B 1 23 ? -15.328 38.375 15.508 1 95.5 23 ARG B N 1
ATOM 3475 C CA . ARG B 1 23 ? -14.922 37.812 14.219 1 95.5 23 ARG B CA 1
ATOM 3476 C C . ARG B 1 23 ? -13.406 37.812 14.086 1 95.5 23 ARG B C 1
ATOM 3478 O O . ARG B 1 23 ? -12.852 38.469 13.203 1 95.5 23 ARG B O 1
ATOM 3485 N N . ILE B 1 24 ? -12.805 37.031 14.859 1 97.62 24 ILE B N 1
ATOM 3486 C CA . ILE B 1 24 ? -11.352 36.938 14.859 1 97.62 24 ILE B CA 1
ATOM 3487 C C . ILE B 1 24 ? -10.938 35.656 14.141 1 97.62 24 ILE B C 1
ATOM 3489 O O . ILE B 1 24 ? -11.469 34.562 14.414 1 97.62 24 ILE B O 1
ATOM 3493 N N . THR B 1 25 ? -10.086 35.812 13.125 1 98.31 25 THR B N 1
ATOM 3494 C CA . THR B 1 25 ? -9.492 34.688 12.406 1 98.31 25 THR B CA 1
ATOM 3495 C C . THR B 1 25 ? -8.008 34.562 12.742 1 98.31 25 THR B C 1
ATOM 3497 O O . THR B 1 25 ? -7.25 35.531 12.617 1 98.31 25 THR B O 1
ATOM 3500 N N . ILE B 1 26 ? -7.613 33.406 13.203 1 98.25 26 ILE B N 1
ATOM 3501 C CA . ILE B 1 26 ? -6.191 33.125 13.414 1 98.25 26 ILE B CA 1
ATOM 3502 C C . ILE B 1 26 ? -5.648 32.281 12.281 1 98.25 26 ILE B C 1
ATOM 3504 O O . ILE B 1 26 ? -6.355 31.391 11.773 1 98.25 26 ILE B O 1
ATOM 3508 N N . PHE B 1 27 ? -4.5 32.562 11.766 1 97.5 27 PHE B N 1
ATOM 3509 C CA . PHE B 1 27 ? -3.926 31.734 10.703 1 97.5 27 PHE B CA 1
ATOM 3510 C C . PHE B 1 27 ? -2.418 31.594 10.875 1 97.5 27 PHE B C 1
ATOM 3512 O O . PHE B 1 27 ? -1.797 32.375 11.594 1 97.5 27 PHE B O 1
ATOM 3519 N N . GLY B 1 28 ? -1.84 30.562 10.406 1 98 28 GLY B N 1
ATOM 3520 C CA . GLY B 1 28 ? -0.416 30.281 10.508 1 98 28 GLY B CA 1
ATOM 3521 C C . GLY B 1 28 ? 0.07 29.281 9.469 1 98 28 GLY B C 1
ATOM 3522 O O . GLY B 1 28 ? -0.73 28.562 8.875 1 98 28 GLY B O 1
ATOM 3523 N N . GLU B 1 29 ? 1.346 29.359 9.195 1 98.25 29 GLU B N 1
ATOM 3524 C CA . GLU B 1 29 ? 2.061 28.484 8.273 1 98.25 29 GLU B CA 1
ATOM 3525 C C . GLU B 1 29 ? 3.062 27.609 9.016 1 98.25 29 GLU B C 1
ATOM 3527 O O . GLU B 1 29 ? 3.734 28.062 9.945 1 98.25 29 GLU B O 1
ATOM 3532 N N . SER B 1 30 ? 3.078 26.312 8.656 1 96.81 30 SER B N 1
ATOM 3533 C CA . SER B 1 30 ? 4.07 25.391 9.211 1 96.81 30 SER B CA 1
ATOM 3534 C C . SER B 1 30 ? 3.99 25.344 10.734 1 96.81 30 SER B C 1
ATOM 3536 O O . SER B 1 30 ? 2.932 25.062 11.297 1 96.81 30 SER B O 1
ATOM 3538 N N . SER B 1 31 ? 5.078 25.875 11.398 1 95.81 31 SER B N 1
ATOM 3539 C CA . SER B 1 31 ? 5.059 25.938 12.859 1 95.81 31 SER B CA 1
ATOM 3540 C C . SER B 1 31 ? 3.961 26.875 13.359 1 95.81 31 SER B C 1
ATOM 3542 O O . SER B 1 31 ? 3.381 26.656 14.422 1 95.81 31 SER B O 1
ATOM 3544 N N . GLY B 1 32 ? 3.691 27.891 12.594 1 97.5 32 GLY B N 1
ATOM 3545 C CA . GLY B 1 32 ? 2.574 28.766 12.93 1 97.5 32 GLY B CA 1
ATOM 3546 C C . GLY B 1 32 ? 1.229 28.062 12.844 1 97.5 32 GLY B C 1
ATOM 3547 O O . GLY B 1 32 ? 0.346 28.312 13.672 1 97.5 32 GLY B O 1
ATOM 3548 N N . SER B 1 33 ? 1.147 27.25 11.82 1 98.38 33 SER B N 1
ATOM 3549 C CA . SER B 1 33 ? -0.069 26.453 11.688 1 98.38 33 SER B CA 1
ATOM 3550 C C . SER B 1 33 ? -0.22 25.469 12.844 1 98.38 33 SER B C 1
ATOM 3552 O O . SER B 1 33 ? -1.332 25.219 13.312 1 98.38 33 SER B O 1
ATOM 3554 N N . VAL B 1 34 ? 0.818 24.906 13.266 1 97.94 34 VAL B N 1
ATOM 3555 C CA . VAL B 1 34 ? 0.822 24.031 14.43 1 97.94 34 VAL B CA 1
ATOM 3556 C C . VAL B 1 34 ? 0.324 24.812 15.656 1 97.94 34 VAL B C 1
ATOM 3558 O O . VAL B 1 34 ? -0.488 24.297 16.422 1 97.94 34 VAL B O 1
ATOM 3561 N N . SER B 1 35 ? 0.78 26 15.805 1 97.94 35 SER B N 1
ATOM 3562 C CA . SER B 1 35 ? 0.314 26.844 16.906 1 97.94 35 SER B CA 1
ATOM 3563 C C . SER B 1 35 ? -1.192 27.062 16.828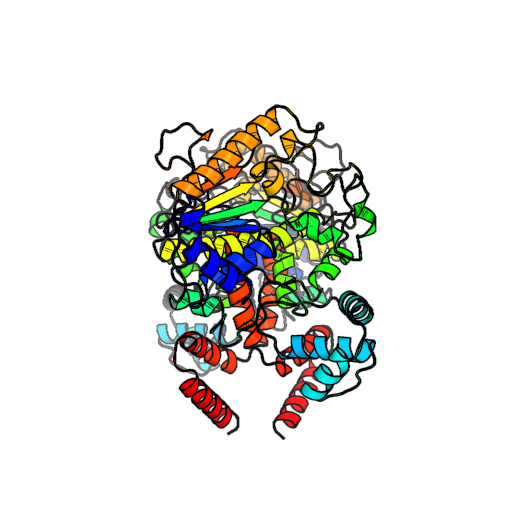 1 97.94 35 SER B C 1
ATOM 3565 O O . SER B 1 35 ? -1.895 26.969 17.828 1 97.94 35 SER B O 1
ATOM 3567 N N . VAL B 1 36 ? -1.646 27.391 15.68 1 98.56 36 VAL B N 1
ATOM 3568 C CA . VAL B 1 36 ? -3.078 27.578 15.461 1 98.56 36 VAL B CA 1
ATOM 3569 C C . VAL B 1 36 ? -3.836 26.328 15.914 1 98.56 36 VAL B C 1
ATOM 3571 O O . VAL B 1 36 ? -4.844 26.438 16.625 1 98.56 36 VAL B O 1
ATOM 3574 N N . SER B 1 37 ? -3.291 25.188 15.547 1 98.44 37 SER B N 1
ATOM 3575 C CA . SER B 1 37 ? -3.969 23.922 15.852 1 98.44 37 SER B CA 1
ATOM 3576 C C . SER B 1 37 ? -3.975 23.656 17.344 1 98.44 37 SER B C 1
ATOM 3578 O O . SER B 1 37 ? -4.93 23.078 17.875 1 98.44 37 SER B O 1
ATOM 3580 N N . PHE B 1 38 ? -2.984 24.062 18.031 1 98.38 38 PHE B N 1
ATOM 3581 C CA . PHE B 1 38 ? -2.969 23.859 19.469 1 98.38 38 PHE B CA 1
ATOM 3582 C C . PHE B 1 38 ? -3.912 24.844 20.172 1 98.38 38 PHE B C 1
ATOM 3584 O O . PHE B 1 38 ? -4.5 24.516 21.203 1 98.38 38 PHE B O 1
ATOM 3591 N N . HIS B 1 39 ? -4.055 26.031 19.641 1 98.62 39 HIS B N 1
ATOM 3592 C CA . HIS B 1 39 ? -5.066 26.938 20.172 1 98.62 39 HIS B CA 1
ATOM 3593 C C . HIS B 1 39 ? -6.465 26.344 20.031 1 98.62 39 HIS B C 1
ATOM 3595 O O . HIS B 1 39 ? -7.301 26.5 20.922 1 98.62 39 HIS B O 1
ATOM 3601 N N . ILE B 1 40 ? -6.695 25.656 18.984 1 98.56 40 ILE B N 1
ATOM 3602 C CA . ILE B 1 40 ? -7.965 24.969 18.781 1 98.56 40 ILE B CA 1
ATOM 3603 C C . ILE B 1 40 ? -8.18 23.938 19.875 1 98.56 40 ILE B C 1
ATOM 3605 O O . ILE B 1 40 ? -9.305 23.734 20.344 1 98.56 40 ILE B O 1
ATOM 3609 N N . LEU B 1 41 ? -7.113 23.406 20.391 1 98.38 41 LEU B N 1
ATOM 3610 C CA . LEU B 1 41 ? -7.219 22.312 21.359 1 98.38 41 LEU B CA 1
ATOM 3611 C C . LEU B 1 41 ? -7.195 22.844 22.781 1 98.38 41 LEU B C 1
ATOM 3613 O O . LEU B 1 41 ? -7.422 22.094 23.734 1 98.38 41 LEU B O 1
ATOM 3617 N N . SER B 1 42 ? -6.945 24.094 22.938 1 98.38 42 SER B N 1
ATOM 3618 C CA . SER B 1 42 ? -6.73 24.609 24.281 1 98.38 42 SER B CA 1
ATOM 3619 C C . SER B 1 42 ? -7.984 25.281 24.828 1 98.38 42 SER B C 1
ATOM 3621 O O . SER B 1 42 ? -8.578 26.125 24.156 1 98.38 42 SER B O 1
ATOM 3623 N N . GLU B 1 43 ? -8.305 24.953 26.047 1 97 43 GLU B N 1
ATOM 3624 C CA . GLU B 1 43 ? -9.406 25.625 26.734 1 97 43 GLU B CA 1
ATOM 3625 C C . GLU B 1 43 ? -9.062 27.078 27.062 1 97 43 GLU B C 1
ATOM 3627 O O . GLU B 1 43 ? -9.953 27.906 27.234 1 97 43 GLU B O 1
ATOM 3632 N N . ARG B 1 44 ? -7.816 27.359 27.062 1 97.25 44 ARG B N 1
ATOM 3633 C CA . ARG B 1 44 ? -7.344 28.688 27.422 1 97.25 44 ARG B CA 1
ATOM 3634 C C . ARG B 1 44 ? -7.719 29.703 26.359 1 97.25 44 ARG B C 1
ATOM 3636 O O . ARG B 1 44 ? -7.73 30.922 26.609 1 97.25 44 ARG B O 1
ATOM 3643 N N . THR B 1 45 ? -8.047 29.234 25.203 1 97.94 45 THR B N 1
ATOM 3644 C CA . THR B 1 45 ? -8.344 30.172 24.125 1 97.94 45 THR B CA 1
ATOM 3645 C C . THR B 1 45 ? -9.797 30.016 23.672 1 97.94 45 THR B C 1
ATOM 3647 O O . THR B 1 45 ? -10.164 30.484 22.578 1 97.94 45 THR B O 1
ATOM 3650 N N . LYS B 1 46 ? -10.562 29.328 24.438 1 97.12 46 LYS B N 1
ATOM 3651 C CA . LYS B 1 46 ? -11.977 29.172 24.141 1 97.12 46 LYS B CA 1
ATOM 3652 C C . LYS B 1 46 ? -12.664 30.516 23.953 1 97.12 46 LYS B C 1
ATOM 3654 O O . LYS B 1 46 ? -12.562 31.391 24.828 1 97.12 46 LYS B O 1
ATOM 3659 N N . GLY B 1 47 ? -13.273 30.672 22.844 1 96.75 47 GLY B N 1
ATOM 3660 C CA . GLY B 1 47 ? -14.07 31.859 22.578 1 96.75 47 GLY B CA 1
ATOM 3661 C C . GLY B 1 47 ? -13.25 33.031 22.078 1 96.75 47 GLY B C 1
ATOM 3662 O O . GLY B 1 47 ? -13.805 34.094 21.781 1 96.75 47 GLY B O 1
ATOM 3663 N N . LEU B 1 48 ? -11.977 32.844 21.859 1 98 48 LEU B N 1
ATOM 3664 C CA . LEU B 1 48 ? -11.125 34 21.516 1 98 48 LEU B CA 1
ATOM 3665 C C . LEU B 1 48 ? -11.016 34.125 20 1 98 48 LEU B C 1
ATOM 3667 O O . LEU B 1 48 ? -10.555 35.156 19.5 1 98 48 LEU B O 1
ATOM 3671 N N . PHE B 1 49 ? -11.461 33.188 19.234 1 98.19 49 PHE B N 1
ATOM 3672 C CA . PHE B 1 49 ? -11.492 33.25 17.781 1 98.19 49 PHE B CA 1
ATOM 3673 C C . PHE B 1 49 ? -12.656 32.406 17.234 1 98.19 49 PHE B C 1
ATOM 3675 O O . PHE B 1 49 ? -13.18 31.531 17.906 1 98.19 49 PHE B O 1
ATOM 3682 N N . GLN B 1 50 ? -13.062 32.719 15.984 1 97.5 50 GLN B N 1
ATOM 3683 C CA . GLN B 1 50 ? -14.203 32.062 15.359 1 97.5 50 GLN B CA 1
ATOM 3684 C C . GLN B 1 50 ? -13.781 31.281 14.125 1 97.5 50 GLN B C 1
ATOM 3686 O O . GLN B 1 50 ? -14.508 30.391 13.672 1 97.5 50 GLN B O 1
ATOM 3691 N N . ARG B 1 51 ? -12.594 31.688 13.617 1 98.62 51 ARG B N 1
ATOM 3692 C CA . ARG B 1 51 ? -12.109 31.062 12.391 1 98.62 51 ARG B CA 1
ATOM 3693 C C . ARG B 1 51 ? -10.609 30.797 12.469 1 98.62 51 ARG B C 1
ATOM 3695 O O . ARG B 1 51 ? -9.891 31.469 13.195 1 98.62 51 ARG B O 1
ATOM 3702 N N . ALA B 1 52 ? -10.172 29.781 11.75 1 98.75 52 ALA B N 1
ATOM 3703 C CA . ALA B 1 52 ? -8.75 29.422 11.75 1 98.75 52 ALA B CA 1
ATOM 3704 C C . ALA B 1 52 ? -8.305 28.953 10.375 1 98.75 52 ALA B C 1
ATOM 3706 O O . ALA B 1 52 ? -9.031 28.25 9.688 1 98.75 52 ALA B O 1
ATOM 3707 N N . VAL B 1 53 ? -7.172 29.406 9.938 1 98.81 53 VAL B N 1
ATOM 3708 C CA . VAL B 1 53 ? -6.52 28.953 8.719 1 98.81 53 VAL B CA 1
ATOM 3709 C C . VAL B 1 53 ? -5.234 28.203 9.062 1 98.81 53 VAL B C 1
ATOM 3711 O O . VAL B 1 53 ? -4.355 28.75 9.742 1 98.81 53 VAL B O 1
ATOM 3714 N N . MET B 1 54 ? -5.18 26.984 8.672 1 98.75 54 MET B N 1
ATOM 3715 C CA . MET B 1 54 ? -4 26.156 8.891 1 98.75 54 MET B CA 1
ATOM 3716 C C . MET B 1 54 ? -3.309 25.828 7.57 1 98.75 54 MET B C 1
ATOM 3718 O O . MET B 1 54 ? -3.822 25.047 6.766 1 98.75 54 MET B O 1
ATOM 3722 N N . GLN B 1 55 ? -2.102 26.406 7.414 1 98.75 55 GLN B N 1
ATOM 3723 C CA . GLN B 1 55 ? -1.342 26.203 6.184 1 98.75 55 GLN B CA 1
ATOM 3724 C C . GLN B 1 55 ? -0.135 25.312 6.43 1 98.75 55 GLN B C 1
ATOM 3726 O O . GLN B 1 55 ? 0.815 25.703 7.109 1 98.75 55 GLN B O 1
ATOM 3731 N N . SER B 1 56 ? -0.072 24.141 5.879 1 98.12 56 SER B N 1
ATOM 3732 C CA . SER B 1 56 ? 1.05 23.219 5.812 1 98.12 56 SER B CA 1
ATOM 3733 C C . SER B 1 56 ? 1.407 22.672 7.195 1 98.12 56 SER B C 1
ATOM 3735 O O . SER B 1 56 ? 2.572 22.703 7.598 1 98.12 56 SER B O 1
ATOM 3737 N N . ALA B 1 57 ? 0.465 22.047 7.973 1 97.06 57 ALA B N 1
ATOM 3738 C CA . ALA B 1 57 ? 0.768 21.312 9.195 1 97.06 57 ALA B CA 1
ATOM 3739 C C . ALA B 1 57 ? -0.36 21.453 10.211 1 97.06 57 ALA B C 1
ATOM 3741 O O . ALA B 1 57 ? -1.232 22.312 10.07 1 97.06 57 ALA B O 1
ATOM 3742 N N . THR B 1 58 ? -0.388 20.594 11.156 1 98.12 58 THR B N 1
ATOM 3743 C CA . THR B 1 58 ? -1.316 20.547 12.281 1 98.12 58 THR B CA 1
ATOM 3744 C C . THR B 1 58 ? -0.641 19.969 13.516 1 98.12 58 THR B C 1
ATOM 3746 O O . THR B 1 58 ? 0.549 19.656 13.492 1 98.12 58 THR B O 1
ATOM 3749 N N . MET B 1 59 ? -1.39 19.875 14.57 1 97.5 59 MET B N 1
ATOM 3750 C CA . MET B 1 59 ? -0.871 19.297 15.805 1 97.5 59 MET B CA 1
ATOM 3751 C C . MET B 1 59 ? -0.539 17.828 15.617 1 97.5 59 MET B C 1
ATOM 3753 O O . MET B 1 59 ? 0.181 17.234 16.422 1 97.5 59 MET B O 1
ATOM 3757 N N . PHE B 1 60 ? -1.006 17.219 14.5 1 95.75 60 PHE B N 1
ATOM 3758 C CA . PHE B 1 60 ? -0.762 15.797 14.258 1 95.75 60 PHE B CA 1
ATOM 3759 C C . PHE B 1 60 ? 0.477 15.602 13.391 1 95.75 60 PHE B C 1
ATOM 3761 O O . PHE B 1 60 ? 0.892 14.469 13.141 1 95.75 60 PHE B O 1
ATOM 3768 N N . THR B 1 61 ? 1.041 16.703 12.922 1 95.06 61 THR B N 1
ATOM 3769 C CA . THR B 1 61 ? 2.338 16.594 12.266 1 95.06 61 THR B CA 1
ATOM 3770 C C . THR B 1 61 ? 3.371 15.984 13.203 1 95.06 61 THR B C 1
ATOM 3772 O O . THR B 1 61 ? 3.447 16.344 14.375 1 95.06 61 THR B O 1
ATOM 3775 N N . PRO B 1 62 ? 4.223 15.086 12.688 1 89.31 62 PRO B N 1
ATOM 3776 C CA . PRO B 1 62 ? 5.062 14.266 13.555 1 89.31 62 PRO B CA 1
ATOM 3777 C C . PRO B 1 62 ? 5.973 15.094 14.461 1 89.31 62 PRO B C 1
ATOM 3779 O O . PRO B 1 62 ? 6.309 14.664 15.562 1 89.31 62 PRO B O 1
ATOM 3782 N N . TRP B 1 63 ? 6.328 16.25 14.094 1 88.62 63 TRP B N 1
ATOM 3783 C CA . TRP B 1 63 ? 7.277 17.047 14.867 1 88.62 63 TRP B CA 1
ATOM 3784 C C . TRP B 1 63 ? 6.551 18.047 15.766 1 88.62 63 TRP B C 1
ATOM 3786 O O . TRP B 1 63 ? 7.184 18.797 16.5 1 88.62 63 TRP B O 1
ATOM 3796 N N . ALA B 1 64 ? 5.258 18.078 15.75 1 94.19 64 ALA B N 1
ATOM 3797 C CA . ALA B 1 64 ? 4.48 19.109 16.438 1 94.19 64 ALA B CA 1
ATOM 3798 C C . ALA B 1 64 ? 4.277 18.766 17.906 1 94.19 64 ALA B C 1
ATOM 3800 O O . ALA B 1 64 ? 4.203 19.656 18.75 1 94.19 64 ALA B O 1
ATOM 3801 N N . TYR B 1 65 ? 4.168 17.516 18.203 1 92.88 65 TYR B N 1
ATOM 3802 C CA . TYR B 1 65 ? 3.816 17.031 19.531 1 92.88 65 TYR B CA 1
ATOM 3803 C C . TYR B 1 65 ? 4.613 15.781 19.891 1 92.88 65 TYR B C 1
ATOM 3805 O O . TYR B 1 65 ? 4.918 14.961 19.016 1 92.88 65 TYR B O 1
ATOM 3813 N N . SER B 1 66 ? 4.996 15.695 21.156 1 89.75 66 SER B N 1
ATOM 3814 C CA . SER B 1 66 ? 5.645 14.477 21.625 1 89.75 66 SER B CA 1
ATOM 3815 C C . SER B 1 66 ? 5.184 14.109 23.031 1 89.75 66 SER B C 1
ATOM 3817 O O . SER B 1 66 ? 5.016 14.984 23.891 1 89.75 66 SER B O 1
ATOM 3819 N N . ASP B 1 67 ? 4.98 12.828 23.156 1 85.31 67 ASP B N 1
ATOM 3820 C CA . ASP B 1 67 ? 4.664 12.312 24.484 1 85.31 67 ASP B CA 1
ATOM 3821 C C . ASP B 1 67 ? 5.871 11.617 25.109 1 85.31 67 ASP B C 1
ATOM 3823 O O . ASP B 1 67 ? 5.777 11.062 26.203 1 85.31 67 ASP B O 1
ATOM 3827 N N . ASP B 1 68 ? 6.938 11.672 24.422 1 83.31 68 ASP B N 1
ATOM 3828 C CA . ASP B 1 68 ? 8.148 11.016 24.906 1 83.31 68 ASP B CA 1
ATOM 3829 C C . ASP B 1 68 ? 8.945 11.938 25.828 1 83.31 68 ASP B C 1
ATOM 3831 O O . ASP B 1 68 ? 9.977 12.477 25.422 1 83.31 68 ASP B O 1
ATOM 3835 N N . LYS B 1 69 ? 8.617 11.938 27.031 1 84.56 69 LYS B N 1
ATOM 3836 C CA . LYS B 1 69 ? 9.227 12.836 28 1 84.56 69 LYS B CA 1
ATOM 3837 C C . LYS B 1 69 ? 10.68 12.461 28.281 1 84.56 69 LYS B C 1
ATOM 3839 O O . LYS B 1 69 ? 11.516 13.328 28.531 1 84.56 69 LYS B O 1
ATOM 3844 N N . ASP B 1 70 ? 10.898 11.188 28.172 1 84.38 70 ASP B N 1
ATOM 3845 C CA . ASP B 1 70 ? 12.266 10.727 28.422 1 84.38 70 ASP B CA 1
ATOM 3846 C C . ASP B 1 70 ? 13.219 11.211 27.328 1 84.38 70 ASP B C 1
ATOM 3848 O O . ASP B 1 70 ? 14.328 11.656 27.625 1 84.38 70 ASP B O 1
ATOM 3852 N N . MET B 1 71 ? 12.719 11.125 26.188 1 83.38 71 MET B N 1
ATOM 3853 C CA . MET B 1 71 ? 13.531 11.602 25.078 1 83.38 71 MET B CA 1
ATOM 3854 C C . MET B 1 71 ? 13.789 13.102 25.188 1 83.38 71 MET B C 1
ATOM 3856 O O . MET B 1 71 ? 14.914 13.562 24.984 1 83.38 71 MET B O 1
ATOM 3860 N N . LEU B 1 72 ? 12.812 13.867 25.5 1 88.12 72 LEU B N 1
ATOM 3861 C CA . LEU B 1 72 ? 12.938 15.32 25.609 1 88.12 72 LEU B CA 1
ATOM 3862 C C . LEU B 1 72 ? 13.852 15.703 26.766 1 88.12 72 LEU B C 1
ATOM 3864 O O . LEU B 1 72 ? 14.648 16.641 26.656 1 88.12 72 LEU B O 1
ATOM 3868 N N . ARG B 1 73 ? 13.742 15 27.844 1 89.44 73 ARG B N 1
ATOM 3869 C CA . ARG B 1 73 ? 14.633 15.211 28.984 1 89.44 73 ARG B CA 1
ATOM 3870 C C . ARG B 1 73 ? 16.078 14.93 28.594 1 89.44 73 ARG B C 1
ATOM 3872 O O . ARG B 1 73 ? 16.984 15.703 28.938 1 89.44 73 ARG B O 1
ATOM 3879 N N . LYS B 1 74 ? 16.219 13.859 27.953 1 90 74 LYS B N 1
ATOM 3880 C CA . LYS B 1 74 ? 17.562 13.508 27.516 1 90 74 LYS B CA 1
ATOM 3881 C C . LYS B 1 74 ? 18.172 14.609 26.656 1 90 74 LYS B C 1
ATOM 3883 O O . LYS B 1 74 ? 19.359 14.914 26.781 1 90 74 LYS B O 1
ATOM 3888 N N . GLN B 1 75 ? 17.422 15.148 25.812 1 89.06 75 GLN B N 1
ATOM 3889 C CA . GLN B 1 75 ? 17.906 16.234 24.969 1 89.06 75 GLN B CA 1
ATOM 3890 C C . GLN B 1 75 ? 18.359 17.438 25.797 1 89.06 75 GLN B C 1
ATOM 3892 O O . GLN B 1 75 ? 19.375 18.062 25.5 1 89.06 75 GLN B O 1
ATOM 3897 N N . ALA B 1 76 ? 17.578 17.75 26.781 1 91.75 76 ALA B N 1
ATOM 3898 C CA . ALA B 1 76 ? 17.938 18.859 27.656 1 91.75 76 ALA B CA 1
ATOM 3899 C C . ALA B 1 76 ? 19.266 18.594 28.359 1 91.75 76 ALA B C 1
ATOM 3901 O O . ALA B 1 76 ? 20.109 19.5 28.453 1 91.75 76 ALA B O 1
ATOM 3902 N N . PHE B 1 77 ? 19.438 17.438 28.781 1 93.56 77 PHE B N 1
ATOM 3903 C CA . PHE B 1 77 ? 20.672 17.094 29.469 1 93.56 77 PHE B CA 1
ATOM 3904 C C . PHE B 1 77 ? 21.844 17.047 28.484 1 93.56 77 PHE B C 1
ATOM 3906 O O . PHE B 1 77 ? 22.969 17.406 28.844 1 93.56 77 PHE B O 1
ATOM 3913 N N . ASP B 1 78 ? 21.578 16.625 27.312 1 92.88 78 ASP B N 1
ATOM 3914 C CA . ASP B 1 78 ? 22.609 16.641 26.297 1 92.88 78 ASP B CA 1
ATOM 3915 C C . ASP B 1 78 ? 23.094 18.078 26.016 1 92.88 78 ASP B C 1
ATOM 3917 O O . ASP B 1 78 ? 24.297 18.312 25.875 1 92.88 78 ASP B O 1
ATOM 3921 N N . ILE B 1 79 ? 22.188 18.984 25.938 1 93.06 79 ILE B N 1
ATOM 3922 C CA . ILE B 1 79 ? 22.531 20.391 25.75 1 93.06 79 ILE B CA 1
ATOM 3923 C C . ILE B 1 79 ? 23.344 20.875 26.953 1 93.06 79 ILE B C 1
ATOM 3925 O O . ILE B 1 79 ? 24.344 21.578 26.781 1 93.06 79 ILE B O 1
ATOM 3929 N N . GLY B 1 80 ? 22.891 20.516 28.125 1 94.75 80 GLY B N 1
ATOM 3930 C CA . GLY B 1 80 ? 23.609 20.875 29.344 1 94.75 80 GLY B CA 1
ATOM 3931 C C . GLY B 1 80 ? 25.062 20.406 29.312 1 94.75 80 GLY B C 1
ATOM 3932 O O . GLY B 1 80 ? 25.969 21.172 29.672 1 94.75 80 GLY B O 1
ATOM 3933 N N . GLU B 1 81 ? 25.203 19.266 28.891 1 94.69 81 GLU B N 1
ATOM 3934 C CA . GLU B 1 81 ? 26.562 18.703 28.828 1 94.69 81 GLU B CA 1
ATOM 3935 C C . GLU B 1 81 ? 27.438 19.5 27.875 1 94.69 81 GLU B C 1
ATOM 3937 O O . GLU B 1 81 ? 28.625 19.719 28.156 1 94.69 81 GLU B O 1
ATOM 3942 N N . LYS B 1 82 ? 26.891 19.906 26.781 1 94.56 82 LYS B N 1
ATOM 3943 C CA . LYS B 1 82 ? 27.656 20.641 25.781 1 94.56 82 LYS B CA 1
ATOM 3944 C C . LYS B 1 82 ? 28.094 22 26.297 1 94.56 82 LYS B C 1
ATOM 3946 O O . LYS B 1 82 ? 29.078 22.562 25.828 1 94.56 82 LYS B O 1
ATOM 3951 N N . VAL B 1 83 ? 27.375 22.531 27.266 1 95.44 83 VAL B N 1
ATOM 3952 C CA . VAL B 1 83 ? 27.703 23.875 27.719 1 95.44 83 VAL B CA 1
ATOM 3953 C C . VAL B 1 83 ? 28.328 23.812 29.109 1 95.44 83 VAL B C 1
ATOM 3955 O O . VAL B 1 83 ? 28.438 24.828 29.797 1 95.44 83 VAL B O 1
ATOM 3958 N N . GLY B 1 84 ? 28.578 22.641 29.562 1 94.62 84 GLY B N 1
ATOM 3959 C CA . GLY B 1 84 ? 29.328 22.469 30.797 1 94.62 84 GLY B CA 1
ATOM 3960 C C . GLY B 1 84 ? 28.453 22.266 32.031 1 94.62 84 GLY B C 1
ATOM 3961 O O . GLY B 1 84 ? 28.922 22.406 33.156 1 94.62 84 GLY B O 1
ATOM 3962 N N . CYS B 1 85 ? 27.203 22.062 31.812 1 95.31 85 CYS B N 1
ATOM 3963 C CA . CYS B 1 85 ? 26.281 21.766 32.906 1 95.31 85 CYS B CA 1
ATOM 3964 C C . CYS B 1 85 ? 26.141 20.266 33.094 1 95.31 85 CYS B C 1
ATOM 3966 O O . CYS B 1 85 ? 25.109 19.672 32.719 1 95.31 85 CYS B O 1
ATOM 3968 N N . SER B 1 86 ? 27.156 19.641 33.656 1 89.5 86 SER B N 1
ATOM 3969 C CA . SER B 1 86 ? 27.109 18.203 33.844 1 89.5 86 SER B CA 1
ATOM 3970 C C . SER B 1 86 ? 26.406 17.844 35.156 1 89.5 86 SER B C 1
ATOM 3972 O O . SER B 1 86 ? 26.984 17.969 36.25 1 89.5 86 SER B O 1
ATOM 3974 N N . THR B 1 87 ? 25.156 17.547 35.062 1 89.44 87 THR B N 1
ATOM 3975 C CA . THR B 1 87 ? 24.328 17.156 36.188 1 89.44 87 THR B CA 1
ATOM 3976 C C . THR B 1 87 ? 23.266 16.156 35.781 1 89.44 87 THR B C 1
ATOM 3978 O O . THR B 1 87 ? 23.016 15.984 34.562 1 89.44 87 THR B O 1
ATOM 3981 N N . SER B 1 88 ? 22.781 15.445 36.781 1 89.56 88 SER B N 1
ATOM 3982 C CA . SER B 1 88 ? 21.688 14.516 36.531 1 89.56 88 SER B CA 1
ATOM 3983 C C . SER B 1 88 ? 20.375 15.023 37.094 1 89.56 88 SER B C 1
ATOM 3985 O O . SER B 1 88 ? 19.328 14.414 36.906 1 89.56 88 SER B O 1
ATOM 3987 N N . GLU B 1 89 ? 20.5 16.062 37.781 1 92.38 89 GLU B N 1
ATOM 3988 C CA . GLU B 1 89 ? 19.312 16.625 38.438 1 92.38 89 GLU B CA 1
ATOM 3989 C C . GLU B 1 89 ? 18.734 17.781 37.594 1 92.38 89 GLU B C 1
ATOM 3991 O O . GLU B 1 89 ? 19.453 18.703 37.219 1 92.38 89 GLU B O 1
ATOM 3996 N N . SER B 1 90 ? 17.438 17.734 37.406 1 92.81 90 SER B N 1
ATOM 3997 C CA . SER B 1 90 ? 16.766 18.656 36.5 1 92.81 90 SER B CA 1
ATOM 3998 C C . SER B 1 90 ? 16.906 20.109 37 1 92.81 90 SER B C 1
ATOM 4000 O O . SER B 1 90 ? 17.219 21 36.188 1 92.81 90 SER B O 1
ATOM 4002 N N . GLN B 1 91 ? 16.719 20.312 38.281 1 93.94 91 GLN B N 1
ATOM 4003 C CA . GLN B 1 91 ? 16.781 21.672 38.781 1 93.94 91 GLN B CA 1
ATOM 4004 C C . GLN B 1 91 ? 18.203 22.219 38.688 1 93.94 91 GLN B C 1
ATOM 4006 O O . GLN B 1 91 ? 18.406 23.391 38.344 1 93.94 91 GLN B O 1
ATOM 4011 N N . ALA B 1 92 ? 19.078 21.391 39 1 95.38 92 ALA B N 1
ATOM 4012 C CA . ALA B 1 92 ? 20.484 21.797 38.875 1 95.38 92 ALA B CA 1
ATOM 4013 C C . ALA B 1 92 ? 20.844 22.141 37.438 1 95.38 92 ALA B C 1
ATOM 4015 O O . ALA B 1 92 ? 21.641 23.047 37.188 1 95.38 92 ALA B O 1
ATOM 4016 N N . LEU B 1 93 ? 20.344 21.375 36.562 1 95.88 93 LEU B N 1
ATOM 4017 C CA . LEU B 1 93 ? 20.578 21.641 35.156 1 95.88 93 LEU B CA 1
ATOM 4018 C C . LEU B 1 93 ? 20.062 23.016 34.75 1 95.88 93 LEU B C 1
ATOM 4020 O O . LEU B 1 93 ? 20.75 23.781 34.094 1 95.88 93 LEU B O 1
ATOM 4024 N N . VAL B 1 94 ? 18.812 23.328 35.156 1 95 94 VAL B N 1
ATOM 4025 C CA . VAL B 1 94 ? 18.188 24.609 34.812 1 95 94 VAL B CA 1
ATOM 4026 C C . VAL B 1 94 ? 19 25.75 35.406 1 95 94 VAL B C 1
ATOM 4028 O O . VAL B 1 94 ? 19.266 26.75 34.719 1 95 94 VAL B O 1
ATOM 4031 N N . ASP B 1 95 ? 19.422 25.578 36.625 1 95.88 95 ASP B N 1
ATOM 4032 C CA . ASP B 1 95 ? 20.188 26.609 37.312 1 95.88 95 ASP B CA 1
ATOM 4033 C C . ASP B 1 95 ? 21.516 26.859 36.625 1 95.88 95 ASP B C 1
ATOM 4035 O O . ASP B 1 95 ? 21.922 28.016 36.469 1 95.88 95 ASP B O 1
ATOM 4039 N N . CYS B 1 96 ? 22.047 25.844 36.281 1 96.5 96 CYS B N 1
ATOM 4040 C CA . CYS B 1 96 ? 23.312 25.953 35.562 1 96.5 96 CYS B CA 1
ATOM 4041 C C . CYS B 1 96 ? 23.141 26.609 34.219 1 96.5 96 CYS B C 1
ATOM 4043 O O . CYS B 1 96 ? 23.891 27.516 33.844 1 96.5 96 CYS B O 1
ATOM 4045 N N . MET B 1 97 ? 22.188 26.219 33.438 1 95.12 97 MET B N 1
ATOM 4046 C CA . MET B 1 97 ? 21.953 26.719 32.094 1 95.12 97 MET B CA 1
ATOM 4047 C C . MET B 1 97 ? 21.594 28.188 32.094 1 95.12 97 MET B C 1
ATOM 4049 O O . MET B 1 97 ? 21.938 28.922 31.172 1 95.12 97 MET B O 1
ATOM 4053 N N . LYS B 1 98 ? 20.969 28.594 33.156 1 95.19 98 LYS B N 1
ATOM 4054 C CA . LYS B 1 98 ? 20.578 30 33.281 1 95.19 98 LYS B CA 1
ATOM 4055 C C . LYS B 1 98 ? 21.812 30.891 33.375 1 95.19 98 LYS B C 1
ATOM 4057 O O . LYS B 1 98 ? 21.75 32.094 33.094 1 95.19 98 LYS B O 1
ATOM 4062 N N . GLU B 1 99 ? 22.891 30.312 33.781 1 95.19 99 GLU B N 1
ATOM 4063 C CA . GLU B 1 99 ? 24.125 31.078 33.938 1 95.19 99 GLU B CA 1
ATOM 4064 C C . GLU B 1 99 ? 24.984 31.062 32.688 1 95.19 99 GLU B C 1
ATOM 4066 O O . GLU B 1 99 ? 25.984 31.766 32.594 1 95.19 99 GLU B O 1
ATOM 4071 N N . LYS B 1 100 ? 24.547 30.344 31.734 1 95.25 100 LYS B N 1
ATOM 4072 C CA . LYS B 1 100 ? 25.344 30.203 30.516 1 95.25 100 LYS B CA 1
ATOM 4073 C C . LYS B 1 100 ? 24.969 31.266 29.484 1 95.25 100 LYS B C 1
ATOM 4075 O O . LYS B 1 100 ? 23.859 31.797 29.516 1 95.25 100 LYS B O 1
ATOM 4080 N N . ASP B 1 101 ? 25.906 31.594 28.656 1 95.44 101 ASP B N 1
ATOM 4081 C CA . ASP B 1 101 ? 25.672 32.531 27.562 1 95.44 101 ASP B CA 1
ATOM 4082 C C . ASP B 1 101 ? 24.641 31.984 26.578 1 95.44 101 ASP B C 1
ATOM 4084 O O . ASP B 1 101 ? 24.688 30.797 26.219 1 95.44 101 ASP B O 1
ATOM 4088 N N . ALA B 1 102 ? 23.75 32.844 26.172 1 93.44 102 ALA B N 1
ATOM 4089 C CA . ALA B 1 102 ? 22.672 32.438 25.266 1 93.44 102 ALA B CA 1
ATOM 4090 C C . ALA B 1 102 ? 23.234 31.922 23.938 1 93.44 102 ALA B C 1
ATOM 4092 O O . ALA B 1 102 ? 22.672 31 23.344 1 93.44 102 ALA B O 1
ATOM 4093 N N . SER B 1 103 ? 24.328 32.469 23.5 1 94.94 103 SER B N 1
ATOM 4094 C CA . SER B 1 103 ? 24.938 32.062 22.25 1 94.94 103 SER B CA 1
ATOM 4095 C C . SER B 1 103 ? 25.469 30.625 22.359 1 94.94 103 SER B C 1
ATOM 4097 O O . SER B 1 103 ? 25.375 29.844 21.406 1 94.94 103 SER B O 1
ATOM 4099 N N . ALA B 1 104 ? 25.953 30.344 23.453 1 93.44 104 ALA B N 1
ATOM 4100 C CA . ALA B 1 104 ? 26.453 29 23.672 1 93.44 104 ALA B CA 1
ATOM 4101 C C . ALA B 1 104 ? 25.312 27.984 23.672 1 93.44 104 ALA B C 1
ATOM 4103 O O . ALA B 1 104 ? 25.453 26.875 23.125 1 93.44 104 ALA B O 1
ATOM 4104 N N . LEU B 1 105 ? 24.266 28.391 24.266 1 92.75 105 LEU B N 1
ATOM 4105 C CA . LEU B 1 105 ? 23.094 27.516 24.297 1 92.75 105 LEU B CA 1
ATOM 4106 C C . LEU B 1 105 ? 22.531 27.328 22.891 1 92.75 105 LEU B C 1
ATOM 4108 O O . LEU B 1 105 ? 22.109 26.219 22.531 1 92.75 105 LEU B O 1
ATOM 4112 N N . TYR B 1 106 ? 22.562 28.328 22.188 1 91.94 106 TYR B N 1
ATOM 4113 C CA . TYR B 1 106 ? 22.078 28.266 20.812 1 91.94 106 TYR B CA 1
ATOM 4114 C C . TYR B 1 106 ? 22.906 27.312 19.969 1 91.94 106 TYR B C 1
ATOM 4116 O O . TYR B 1 106 ? 22.375 26.469 19.25 1 91.94 106 TYR B O 1
ATOM 4124 N N . VAL B 1 107 ? 24.156 27.391 20.047 1 91.56 107 VAL B N 1
ATOM 4125 C CA . VAL B 1 107 ? 25.062 26.547 19.281 1 91.56 107 VAL B CA 1
ATOM 4126 C C . VAL B 1 107 ? 24.891 25.078 19.703 1 91.56 107 VAL B C 1
ATOM 4128 O O . VAL B 1 107 ? 24.812 24.203 18.844 1 91.56 107 VAL B O 1
ATOM 4131 N N . ALA B 1 108 ? 24.766 24.906 20.938 1 90.75 108 ALA B N 1
ATOM 4132 C CA . ALA B 1 108 ? 24.594 23.547 21.453 1 90.75 108 ALA B CA 1
ATOM 4133 C C . ALA B 1 108 ? 23.281 22.953 20.953 1 90.75 108 ALA B C 1
ATOM 4135 O O . ALA B 1 108 ? 23.203 21.75 20.641 1 90.75 108 ALA B O 1
ATOM 4136 N N . SER B 1 109 ? 22.25 23.734 20.953 1 89.12 109 SER B N 1
ATOM 4137 C CA . SER B 1 109 ? 20.938 23.281 20.516 1 89.12 109 SER B CA 1
ATOM 4138 C C . SER B 1 109 ? 20.938 22.875 19.047 1 89.12 109 SER B C 1
ATOM 4140 O O . SER B 1 109 ? 20.312 21.875 18.672 1 89.12 109 SER B O 1
ATOM 4142 N N . ALA B 1 110 ? 21.656 23.594 18.266 1 82.94 110 ALA B N 1
ATOM 4143 C CA . ALA B 1 110 ? 21.781 23.266 16.844 1 82.94 110 ALA B CA 1
ATOM 4144 C C . ALA B 1 110 ? 22.562 21.984 16.641 1 82.94 110 ALA B C 1
ATOM 4146 O O . ALA B 1 110 ? 22.234 21.172 15.773 1 82.94 110 ALA B O 1
ATOM 4147 N N . GLU B 1 111 ? 23.5 21.828 17.469 1 80.94 111 GLU B N 1
ATOM 4148 C CA . GLU B 1 111 ? 24.375 20.672 17.344 1 80.94 111 GLU B CA 1
ATOM 4149 C C . GLU B 1 111 ? 23.641 19.375 17.672 1 80.94 111 GLU B C 1
ATOM 4151 O O . GLU B 1 111 ? 23.922 18.328 17.094 1 80.94 111 GLU B O 1
ATOM 4156 N N . ILE B 1 112 ? 22.75 19.516 18.562 1 79.25 112 ILE B N 1
ATOM 4157 C CA . ILE B 1 112 ? 22.078 18.297 18.984 1 79.25 112 ILE B CA 1
ATOM 4158 C C . ILE B 1 112 ? 20.75 18.172 18.25 1 79.25 112 ILE B C 1
ATOM 4160 O O . ILE B 1 112 ? 19.984 17.234 18.484 1 79.25 112 ILE B O 1
ATOM 4164 N N . TYR B 1 113 ? 20.438 19.141 17.422 1 74.06 113 TYR B N 1
ATOM 4165 C CA . TYR B 1 113 ? 19.172 19.141 16.688 1 74.06 113 TYR B CA 1
ATOM 4166 C C . TYR B 1 113 ? 18 19.125 17.656 1 74.06 113 TYR B C 1
ATOM 4168 O O . TYR B 1 113 ? 17.125 18.266 17.547 1 74.06 113 TYR B O 1
ATOM 4176 N N . LEU B 1 114 ? 18.047 20.141 18.5 1 76.81 114 LEU B N 1
ATOM 4177 C CA . LEU B 1 114 ? 17 20.234 19.516 1 76.81 114 LEU B CA 1
ATOM 4178 C C . LEU B 1 114 ? 15.633 20.328 18.875 1 76.81 114 LEU B C 1
ATOM 4180 O O . LEU B 1 114 ? 15.43 21.125 17.938 1 76.81 114 LEU B O 1
ATOM 4184 N N . HIS B 1 115 ? 14.797 19.406 19.344 1 78.62 115 HIS B N 1
ATOM 4185 C CA . HIS B 1 115 ? 13.383 19.406 18.969 1 78.62 115 HIS B CA 1
ATOM 4186 C C . HIS B 1 115 ? 12.523 19.922 20.125 1 78.62 115 HIS B C 1
ATOM 4188 O O . HIS B 1 115 ? 12.641 19.438 21.25 1 78.62 115 HIS B O 1
ATOM 4194 N N . CYS B 1 116 ? 11.742 20.953 19.844 1 85.31 116 CYS B N 1
ATOM 4195 C CA . CYS B 1 116 ? 10.898 21.531 20.891 1 85.31 116 CYS B CA 1
ATOM 4196 C C . CYS B 1 116 ? 9.422 21.375 20.547 1 85.31 116 CYS B C 1
ATOM 4198 O O . CYS B 1 116 ? 8.711 22.359 20.359 1 85.31 116 CYS B O 1
ATOM 4200 N N . PRO B 1 117 ? 8.953 20.109 20.547 1 90.31 117 PRO B N 1
ATOM 4201 C CA . PRO B 1 117 ? 7.527 19.906 20.297 1 90.31 117 PRO B CA 1
ATOM 4202 C C . PRO B 1 117 ? 6.66 20.328 21.5 1 90.31 117 PRO B C 1
ATOM 4204 O O . PRO B 1 117 ? 7.168 20.484 22.609 1 90.31 117 PRO B O 1
ATOM 4207 N N . ALA B 1 118 ? 5.414 20.562 21.234 1 94.31 118 ALA B N 1
ATOM 4208 C CA . ALA B 1 118 ? 4.469 20.75 22.328 1 94.31 118 ALA B CA 1
ATOM 4209 C C . ALA B 1 118 ? 4.324 19.469 23.141 1 94.31 118 ALA B C 1
ATOM 4211 O O . ALA B 1 118 ? 4.555 18.375 22.641 1 94.31 118 ALA B O 1
ATOM 4212 N N . VAL B 1 119 ? 4.078 19.609 24.406 1 94.56 119 VAL B N 1
ATOM 4213 C CA . VAL B 1 119 ? 3.811 18.5 25.312 1 94.56 119 VAL B CA 1
ATOM 4214 C C . VAL B 1 119 ? 2.559 18.781 26.141 1 94.56 119 VAL B C 1
ATOM 4216 O O . VAL B 1 119 ? 2.115 19.938 26.219 1 94.56 119 VAL B O 1
ATOM 4219 N N . VAL B 1 120 ? 2.004 17.75 26.672 1 95.38 120 VAL B N 1
ATOM 4220 C CA . VAL B 1 120 ? 0.934 17.938 27.641 1 95.38 120 VAL B CA 1
ATOM 4221 C C . VAL B 1 120 ? 1.499 18.562 28.906 1 95.38 120 VAL B C 1
ATOM 4223 O O . VAL B 1 120 ? 2.277 17.938 29.625 1 95.38 120 VAL B O 1
ATOM 4226 N N . ASP B 1 121 ? 1.047 19.766 29.172 1 93.75 121 ASP B N 1
ATOM 4227 C CA . ASP B 1 121 ? 1.589 20.484 30.328 1 93.75 121 ASP B CA 1
ATOM 4228 C C . ASP B 1 121 ? 0.553 20.609 31.438 1 93.75 121 ASP B C 1
ATOM 4230 O O . ASP B 1 121 ? 0.858 21.094 32.531 1 93.75 121 ASP B O 1
ATOM 4234 N N . GLY B 1 122 ? -0.618 20.234 31.109 1 94.81 122 GLY B N 1
ATOM 4235 C CA . GLY B 1 122 ? -1.679 20.266 32.125 1 94.81 122 GLY B CA 1
ATOM 4236 C C . GLY B 1 122 ? -2.361 21.609 32.219 1 94.81 122 GLY B C 1
ATOM 4237 O O . GLY B 1 122 ? -3.346 21.75 32.969 1 94.81 122 GLY B O 1
ATOM 4238 N N . THR B 1 123 ? -1.899 22.578 31.5 1 94.88 123 THR B N 1
ATOM 4239 C CA . THR B 1 123 ? -2.449 23.938 31.562 1 94.88 123 THR B CA 1
ATOM 4240 C C . THR B 1 123 ? -2.947 24.375 30.188 1 94.88 123 THR B C 1
ATOM 4242 O O . THR B 1 123 ? -4.152 24.531 29.984 1 94.88 123 THR B O 1
ATOM 4245 N N . PHE B 1 124 ? -2.02 24.484 29.297 1 96.69 124 PHE B N 1
ATOM 4246 C CA . PHE B 1 124 ? -2.402 24.875 27.953 1 96.69 124 PHE B CA 1
ATOM 4247 C C . PHE B 1 124 ? -2.959 23.672 27.188 1 96.69 124 PHE B C 1
ATOM 4249 O O . PHE B 1 124 ? -4.039 23.75 26.594 1 96.69 124 PHE B O 1
ATOM 4256 N N . LEU B 1 125 ? -2.16 22.656 27.172 1 97.19 125 LEU B N 1
ATOM 4257 C CA . LEU B 1 125 ? -2.594 21.375 26.625 1 97.19 125 LEU B CA 1
ATOM 4258 C C . LEU B 1 125 ? -2.85 20.375 27.734 1 97.19 125 LEU B C 1
ATOM 4260 O O . LEU B 1 125 ? -1.907 19.844 28.328 1 97.19 125 LEU B O 1
ATOM 4264 N N . VAL B 1 126 ? -4.074 19.953 27.953 1 96.38 126 VAL B N 1
ATOM 4265 C CA . VAL B 1 126 ? -4.453 19.234 29.156 1 96.38 126 VAL B CA 1
ATOM 4266 C C . VAL B 1 126 ? -4.484 17.734 28.875 1 96.38 126 VAL B C 1
ATOM 4268 O O . VAL B 1 126 ? -4.559 16.922 29.797 1 96.38 126 VAL B O 1
ATOM 4271 N N . ASP B 1 127 ? -4.48 17.375 27.609 1 95.5 127 ASP B N 1
ATOM 4272 C CA . ASP B 1 127 ? -4.523 16 27.125 1 95.5 127 ASP B CA 1
ATOM 4273 C C . ASP B 1 127 ? -3.889 15.875 25.75 1 95.5 127 ASP B C 1
ATOM 4275 O O . ASP B 1 127 ? -3.494 16.875 25.141 1 95.5 127 ASP B O 1
ATOM 4279 N N . THR B 1 128 ? -3.676 14.648 25.297 1 94.5 128 THR B N 1
ATOM 4280 C CA . THR B 1 128 ? -3.109 14.445 23.969 1 94.5 128 THR B CA 1
ATOM 4281 C C . THR B 1 128 ? -4.059 14.961 22.891 1 94.5 128 THR B C 1
ATOM 4283 O O . THR B 1 128 ? -5.277 14.969 23.078 1 94.5 128 THR B O 1
ATOM 4286 N N . PRO B 1 129 ? -3.488 15.391 21.797 1 96.19 129 PRO B N 1
ATOM 4287 C CA . PRO B 1 129 ? -4.344 15.859 20.703 1 96.19 129 PRO B CA 1
ATOM 4288 C C . PRO B 1 129 ? -5.391 14.828 20.297 1 96.19 129 PRO B C 1
ATOM 4290 O O . PRO B 1 129 ? -6.559 15.172 20.109 1 96.19 129 PRO B O 1
ATOM 4293 N N . ALA B 1 130 ? -4.988 13.625 20.219 1 91.62 130 ALA B N 1
ATOM 4294 C CA . ALA B 1 130 ? -5.898 12.57 19.797 1 91.62 130 ALA B CA 1
ATOM 4295 C C . ALA B 1 130 ? -7.059 12.422 20.781 1 91.62 130 ALA B C 1
ATOM 4297 O O . ALA B 1 130 ? -8.211 12.297 20.375 1 91.62 130 ALA B O 1
ATOM 4298 N N . ASN B 1 131 ? -6.754 12.492 21.984 1 93.06 131 ASN B N 1
ATOM 4299 C CA . ASN B 1 131 ? -7.781 12.328 23.016 1 93.06 131 ASN B CA 1
ATOM 4300 C C . ASN B 1 131 ? -8.719 13.531 23.062 1 93.06 131 ASN B C 1
ATOM 4302 O O . ASN B 1 131 ? -9.914 13.383 23.312 1 93.06 131 ASN B O 1
ATOM 4306 N N . LEU B 1 132 ? -8.148 14.633 22.891 1 96.38 132 LEU B N 1
ATOM 4307 C CA . LEU B 1 132 ? -8.969 15.836 22.906 1 96.38 132 LEU B CA 1
ATOM 4308 C C . LEU B 1 132 ? -9.984 15.82 21.766 1 96.38 132 LEU B C 1
ATOM 4310 O O . LEU B 1 132 ? -11.164 16.125 21.969 1 96.38 132 LEU B O 1
ATOM 4314 N N . TYR B 1 133 ? -9.633 15.352 20.641 1 95.12 133 TYR B N 1
ATOM 4315 C CA . TYR B 1 133 ? -10.562 15.227 19.531 1 95.12 133 TYR B CA 1
ATOM 4316 C C . TYR B 1 133 ? -11.562 14.109 19.766 1 95.12 133 TYR B C 1
ATOM 4318 O O . TYR B 1 133 ? -12.766 14.281 19.531 1 95.12 133 TYR B O 1
ATOM 4326 N N . ALA B 1 134 ? -11.062 13.047 20.281 1 89.25 134 ALA B N 1
ATOM 4327 C CA . ALA B 1 134 ? -11.914 11.875 20.484 1 89.25 134 ALA B CA 1
ATOM 4328 C C . ALA B 1 134 ? -13.008 12.164 21.516 1 89.25 134 ALA B C 1
ATOM 4330 O O . ALA B 1 134 ? -14.078 11.547 21.469 1 89.25 134 ALA B O 1
ATOM 4331 N N . THR B 1 135 ? -12.75 13.094 22.359 1 93.38 135 THR B N 1
ATOM 4332 C CA . THR B 1 135 ? -13.695 13.391 23.438 1 93.38 135 THR B CA 1
ATOM 4333 C C . THR B 1 135 ? -14.367 14.742 23.203 1 93.38 135 THR B C 1
ATOM 4335 O O . THR B 1 135 ? -14.938 15.328 24.125 1 93.38 135 THR B O 1
ATOM 4338 N N . ASP B 1 136 ? -14.211 15.297 22.062 1 94.5 136 ASP B N 1
ATOM 4339 C CA . ASP B 1 136 ? -14.836 16.547 21.641 1 94.5 136 ASP B CA 1
ATOM 4340 C C . ASP B 1 136 ? -14.461 17.703 22.562 1 94.5 136 ASP B C 1
ATOM 4342 O O . ASP B 1 136 ? -15.32 18.5 22.938 1 94.5 136 ASP B O 1
ATOM 4346 N N . ARG B 1 137 ? -13.281 17.641 23 1 96 137 ARG B N 1
ATOM 4347 C CA . ARG B 1 137 ? -12.75 18.719 23.844 1 96 137 ARG B CA 1
ATOM 4348 C C . ARG B 1 137 ? -11.82 19.625 23.047 1 96 137 ARG B C 1
ATOM 4350 O O . ARG B 1 137 ? -10.633 19.734 23.359 1 96 137 ARG B O 1
ATOM 4357 N N . TYR B 1 138 ? -12.367 20.297 22.109 1 98 138 TYR B N 1
ATOM 4358 C CA . TYR B 1 138 ? -11.648 21.25 21.281 1 98 138 TYR B CA 1
ATOM 4359 C C . TYR B 1 138 ? -12.555 22.422 20.906 1 98 138 TYR B C 1
ATOM 4361 O O . TYR B 1 138 ? -13.781 22.344 21.031 1 98 138 TYR B O 1
ATOM 4369 N N . ASN B 1 139 ? -11.992 23.5 20.531 1 98.19 139 ASN B N 1
ATOM 4370 C CA . ASN B 1 139 ? -12.742 24.688 20.125 1 98.19 139 ASN B CA 1
ATOM 4371 C C . ASN B 1 139 ? -13.258 24.562 18.703 1 98.19 139 ASN B C 1
ATOM 4373 O O . ASN B 1 139 ? -12.469 24.438 17.766 1 98.19 139 ASN B O 1
ATOM 4377 N N . HIS B 1 140 ? -14.594 24.625 18.531 1 97.69 140 HIS B N 1
ATOM 4378 C CA . HIS B 1 140 ? -15.188 24.625 17.203 1 97.69 140 HIS B CA 1
ATOM 4379 C C . HIS B 1 140 ? -14.914 25.938 16.469 1 97.69 140 HIS B C 1
ATOM 4381 O O . HIS B 1 140 ? -14.93 27 17.078 1 97.69 140 HIS B O 1
ATOM 4387 N N . ALA B 1 141 ? -14.609 25.844 15.227 1 98 141 ALA B N 1
ATOM 4388 C CA . ALA B 1 141 ? -14.312 27 14.367 1 98 141 ALA B CA 1
ATOM 4389 C C . ALA B 1 141 ? -14.523 26.641 12.898 1 98 141 ALA B C 1
ATOM 4391 O O . ALA B 1 141 ? -14.516 25.469 12.523 1 98 141 ALA B O 1
ATOM 4392 N N . ASP B 1 142 ? -14.828 27.688 12.047 1 98.31 142 ASP B N 1
ATOM 4393 C CA . ASP B 1 142 ? -14.68 27.5 10.609 1 98.31 142 ASP B CA 1
ATOM 4394 C C . ASP B 1 142 ? -13.211 27.328 10.227 1 98.31 142 ASP B C 1
ATOM 4396 O O . ASP B 1 142 ? -12.344 28.062 10.695 1 98.31 142 ASP B O 1
ATOM 4400 N N . LEU B 1 143 ? -12.992 26.312 9.43 1 98.69 143 LEU B N 1
ATOM 4401 C CA . LEU B 1 143 ? -11.594 25.984 9.148 1 98.69 143 LEU B CA 1
ATOM 4402 C C . LEU B 1 143 ? -11.305 26.094 7.652 1 98.69 143 LEU B C 1
ATOM 4404 O O . LEU B 1 143 ? -12.125 25.672 6.824 1 98.69 143 LEU B O 1
ATOM 4408 N N . LEU B 1 144 ? -10.242 26.672 7.352 1 98.81 144 LEU B N 1
ATOM 4409 C CA . LEU B 1 144 ? -9.57 26.609 6.059 1 98.81 144 LEU B CA 1
ATOM 4410 C C . LEU B 1 144 ? -8.188 25.984 6.195 1 98.81 144 LEU B C 1
ATOM 4412 O O . LEU B 1 144 ? -7.316 26.516 6.875 1 98.81 144 LEU B O 1
ATOM 4416 N N . LEU B 1 145 ? -8.039 24.781 5.625 1 98.44 145 LEU B N 1
ATOM 4417 C CA . LEU B 1 145 ? -6.781 24.047 5.754 1 98.44 145 LEU B CA 1
ATOM 4418 C C . LEU B 1 145 ? -6.234 23.656 4.383 1 98.44 145 LEU B C 1
ATOM 4420 O O . LEU B 1 145 ? -7 23.391 3.453 1 98.44 145 LEU B O 1
ATOM 4424 N N . GLY B 1 146 ? -4.91 23.547 4.348 1 98.56 146 GLY B N 1
ATOM 4425 C CA . GLY B 1 146 ? -4.375 23.062 3.082 1 98.56 146 GLY B CA 1
ATOM 4426 C C . GLY B 1 146 ? -2.877 22.828 3.115 1 98.56 146 GLY B C 1
ATOM 4427 O O . GLY B 1 146 ? -2.232 23.047 4.145 1 98.56 146 GLY B O 1
ATOM 4428 N N . THR B 1 147 ? -2.375 22.266 2.051 1 98.69 147 THR B N 1
ATOM 4429 C CA . THR B 1 147 ? -0.971 21.922 1.856 1 98.69 147 THR B CA 1
ATOM 4430 C C . THR B 1 147 ? -0.526 22.234 0.433 1 98.69 147 THR B C 1
ATOM 4432 O O . THR B 1 147 ? -1.328 22.688 -0.389 1 98.69 147 THR B O 1
ATOM 4435 N N . THR B 1 148 ? 0.738 22.125 0.249 1 98.75 148 THR B N 1
ATOM 4436 C CA . THR B 1 148 ? 1.285 22.219 -1.101 1 98.75 148 THR B CA 1
ATOM 4437 C C . THR B 1 148 ? 1.685 20.844 -1.618 1 98.75 148 THR B C 1
ATOM 4439 O O . THR B 1 148 ? 1.952 19.922 -0.831 1 98.75 148 THR B O 1
ATOM 4442 N N . LYS B 1 149 ? 1.694 20.75 -2.906 1 98.56 149 LYS B N 1
ATOM 4443 C CA . LYS B 1 149 ? 1.838 19.438 -3.547 1 98.56 149 LYS B CA 1
ATOM 4444 C C . LYS B 1 149 ? 3.201 18.828 -3.242 1 98.56 149 LYS B C 1
ATOM 4446 O O . LYS B 1 149 ? 3.318 17.609 -3.104 1 98.56 149 LYS B O 1
ATOM 4451 N N . ASP B 1 150 ? 4.234 19.625 -3.145 1 98.38 150 ASP B N 1
ATOM 4452 C CA . ASP B 1 150 ? 5.602 19.125 -3.006 1 98.38 150 ASP B CA 1
ATOM 4453 C C . ASP B 1 150 ? 6.211 19.562 -1.677 1 98.38 150 ASP B C 1
ATOM 4455 O O . ASP B 1 150 ? 7.367 19.984 -1.628 1 98.38 150 ASP B O 1
ATOM 4459 N N . GLU B 1 151 ? 5.406 19.469 -0.569 1 97.44 151 GLU B N 1
ATOM 4460 C CA . GLU B 1 151 ? 5.863 19.797 0.778 1 97.44 151 GLU B CA 1
ATOM 4461 C C . GLU B 1 151 ? 7.191 19.109 1.093 1 97.44 151 GLU B C 1
ATOM 4463 O O . GLU B 1 151 ? 8.086 19.734 1.676 1 97.44 151 GLU B O 1
ATOM 4468 N N . GLY B 1 152 ? 7.34 17.922 0.606 1 95.62 152 GLY B N 1
ATOM 4469 C CA . GLY B 1 152 ? 8.414 17.047 1.037 1 95.62 152 GLY B CA 1
ATOM 4470 C C . GLY B 1 152 ? 9.773 17.438 0.487 1 95.62 152 GLY B C 1
ATOM 4471 O O . GLY B 1 152 ? 10.805 16.969 0.96 1 95.62 152 GLY B O 1
ATOM 4472 N N . THR B 1 153 ? 9.82 18.328 -0.476 1 95.81 153 THR B N 1
ATOM 4473 C CA . THR B 1 153 ? 11.102 18.75 -1.04 1 95.81 153 THR B CA 1
ATOM 4474 C C . THR B 1 153 ? 11.93 19.5 -0.004 1 95.81 153 THR B C 1
ATOM 4476 O O . THR B 1 153 ? 13.164 19.453 -0.033 1 95.81 153 THR B O 1
ATOM 4479 N N . ILE B 1 154 ? 11.273 20.172 0.944 1 90.38 154 ILE B N 1
ATOM 4480 C CA . ILE B 1 154 ? 11.984 20.938 1.962 1 90.38 154 ILE B CA 1
ATOM 4481 C C . ILE B 1 154 ? 12.742 19.984 2.887 1 90.38 154 ILE B C 1
ATOM 4483 O O . ILE B 1 154 ? 13.781 20.344 3.438 1 90.38 154 ILE B O 1
ATOM 4487 N N . GLY B 1 155 ? 12.18 18.781 3.002 1 85.94 155 GLY B N 1
ATOM 4488 C CA . GLY B 1 155 ? 12.836 17.781 3.824 1 85.94 155 GLY B CA 1
ATOM 4489 C C . GLY B 1 155 ? 14.227 17.422 3.334 1 85.94 155 GLY B C 1
ATOM 4490 O O . GLY B 1 155 ? 15.109 17.094 4.129 1 85.94 155 GLY B O 1
ATOM 4491 N N . LEU B 1 156 ? 14.453 17.516 2.064 1 88.44 156 LEU B N 1
ATOM 4492 C CA . LEU B 1 156 ? 15.773 17.219 1.506 1 88.44 156 LEU B CA 1
ATOM 4493 C C . LEU B 1 156 ? 16.734 18.375 1.735 1 88.44 156 LEU B C 1
ATOM 4495 O O . LEU B 1 156 ? 17.938 18.156 1.898 1 88.44 156 LEU B O 1
ATOM 4499 N N . THR B 1 157 ? 16.234 19.562 1.833 1 83.06 157 THR B N 1
ATOM 4500 C CA . THR B 1 157 ? 17.078 20.734 2.021 1 83.06 157 THR B CA 1
ATOM 4501 C C . THR B 1 157 ? 17.641 20.781 3.443 1 83.06 157 THR B C 1
ATOM 4503 O O . THR B 1 157 ? 18.703 21.344 3.68 1 83.06 157 THR B O 1
ATOM 4506 N N . TYR B 1 158 ? 16.938 20.141 4.34 1 75.69 158 TYR B N 1
ATOM 4507 C CA . TYR B 1 158 ? 17.359 20.188 5.73 1 75.69 158 TYR B CA 1
ATOM 4508 C C . TYR B 1 158 ? 18.125 18.922 6.109 1 75.69 158 TYR B C 1
ATOM 4510 O O . TYR B 1 158 ? 18.656 18.812 7.219 1 75.69 158 TYR B O 1
ATOM 4518 N N . SER B 1 159 ? 18.172 18 5.199 1 80.06 159 SER B N 1
ATOM 4519 C CA . SER B 1 159 ? 18.953 16.797 5.438 1 80.06 159 SER B CA 1
ATOM 4520 C C . SER B 1 159 ? 20.453 17.078 5.254 1 80.06 159 SER B C 1
ATOM 4522 O O . SER B 1 159 ? 20.844 17.703 4.277 1 80.06 159 SER B O 1
ATOM 4524 N N . PRO B 1 160 ? 21.234 16.578 6.172 1 80.5 160 PRO B N 1
ATOM 4525 C CA . PRO B 1 160 ? 22.672 16.75 6.02 1 80.5 160 PRO B CA 1
ATOM 4526 C C . PRO B 1 160 ? 23.219 16.109 4.746 1 80.5 160 PRO B C 1
ATOM 4528 O O . PRO B 1 160 ? 24.25 16.547 4.227 1 80.5 160 PRO B O 1
ATOM 4531 N N . LEU B 1 161 ? 22.516 15.219 4.219 1 86.19 161 LEU B N 1
ATOM 4532 C CA . LEU B 1 161 ? 22.969 14.508 3.027 1 86.19 161 LEU B CA 1
ATOM 4533 C C . LEU B 1 161 ? 22.859 15.391 1.789 1 86.19 161 LEU B C 1
ATOM 4535 O O . LEU B 1 161 ? 23.547 15.164 0.793 1 86.19 161 LEU B O 1
ATOM 4539 N N . PHE B 1 162 ? 21.984 16.406 1.907 1 90.06 162 PHE B N 1
ATOM 4540 C CA . PHE B 1 162 ? 21.688 17.109 0.669 1 90.06 162 PHE B CA 1
ATOM 4541 C C . PHE B 1 162 ? 21.797 18.625 0.866 1 90.06 162 PHE B C 1
ATOM 4543 O O . PHE B 1 162 ? 21.266 19.391 0.062 1 90.06 162 PHE B O 1
ATOM 4550 N N . TRP B 1 163 ? 22.469 19.078 1.811 1 84.62 163 TRP B N 1
ATOM 4551 C CA . TRP B 1 163 ? 22.578 20.5 2.158 1 84.62 163 TRP B CA 1
ATOM 4552 C C . TRP B 1 163 ? 23.188 21.297 1.014 1 84.62 163 TRP B C 1
ATOM 4554 O O . TRP B 1 163 ? 22.812 22.453 0.783 1 84.62 163 TRP B O 1
ATOM 4564 N N . ASP B 1 164 ? 24.031 20.656 0.299 1 87.62 164 ASP B N 1
ATOM 4565 C CA . ASP B 1 164 ? 24.75 21.344 -0.771 1 87.62 164 ASP B CA 1
ATOM 4566 C C . ASP B 1 164 ? 23.812 21.672 -1.936 1 87.62 164 ASP B C 1
ATOM 4568 O O . ASP B 1 164 ? 24.141 22.5 -2.781 1 87.62 164 ASP B O 1
ATOM 4572 N N . TYR B 1 165 ? 22.719 21.125 -1.879 1 91.5 165 TYR B N 1
ATOM 4573 C CA . TYR B 1 165 ? 21.812 21.328 -3.008 1 91.5 165 TYR B CA 1
ATOM 4574 C C . TYR B 1 165 ? 20.891 22.516 -2.781 1 91.5 165 TYR B C 1
ATOM 4576 O O . TYR B 1 165 ? 20.078 22.859 -3.641 1 91.5 165 TYR B O 1
ATOM 4584 N N . TRP B 1 166 ? 21.047 23.234 -1.721 1 89.69 166 TRP B N 1
ATOM 4585 C CA . TRP B 1 166 ? 20.281 24.438 -1.439 1 89.69 166 TRP B CA 1
ATOM 4586 C C . TRP B 1 166 ? 20.516 25.5 -2.514 1 89.69 166 TRP B C 1
ATOM 4588 O O . TRP B 1 166 ? 19.609 26.266 -2.854 1 89.69 166 TRP B O 1
ATOM 4598 N N . TYR B 1 167 ? 21.625 25.5 -3.068 1 89 167 TYR B N 1
ATOM 4599 C CA . TYR B 1 167 ? 21.969 26.516 -4.047 1 89 167 TYR B CA 1
ATOM 4600 C C . TYR B 1 167 ? 21.938 25.953 -5.461 1 89 167 TYR B C 1
ATOM 4602 O O . TYR B 1 167 ? 22.266 26.656 -6.422 1 89 167 TYR B O 1
ATOM 4610 N N . SER B 1 168 ? 21.5 24.766 -5.535 1 91.5 168 SER B N 1
ATOM 4611 C CA . SER B 1 168 ? 21.5 24.125 -6.844 1 91.5 168 SER B CA 1
ATOM 4612 C C . SER B 1 168 ? 20.203 24.391 -7.598 1 91.5 168 SER B C 1
ATOM 4614 O O . SER B 1 168 ? 19.141 24.516 -6.984 1 91.5 168 SER B O 1
ATOM 4616 N N . LYS B 1 169 ? 20.328 24.469 -8.906 1 91.56 169 LYS B N 1
ATOM 4617 C CA . LYS B 1 169 ? 19.156 24.625 -9.758 1 91.56 169 LYS B CA 1
ATOM 4618 C C . LYS B 1 169 ? 18.484 23.266 -10.016 1 91.56 169 LYS B C 1
ATOM 4620 O O . LYS B 1 169 ? 17.281 23.203 -10.258 1 91.56 169 LYS B O 1
ATOM 4625 N N . GLU B 1 170 ? 19.328 22.25 -9.961 1 94.19 170 GLU B N 1
ATOM 4626 C CA . GLU B 1 170 ? 18.859 20.891 -10.227 1 94.19 170 GLU B CA 1
ATOM 4627 C C . GLU B 1 170 ? 18.672 20.109 -8.93 1 94.19 170 GLU B C 1
ATOM 4629 O O . GLU B 1 170 ? 19.406 20.328 -7.961 1 94.19 170 GLU B O 1
ATOM 4634 N N . PRO B 1 171 ? 17.656 19.234 -8.922 1 95.88 171 PRO B N 1
ATOM 4635 C CA . PRO B 1 171 ? 17.453 18.422 -7.719 1 95.88 171 PRO B CA 1
ATOM 4636 C C . PRO B 1 171 ? 18.547 17.375 -7.512 1 95.88 171 PRO B C 1
ATOM 4638 O O . PRO B 1 171 ? 19.219 17 -8.461 1 95.88 171 PRO B O 1
ATOM 4641 N N . PRO B 1 172 ? 18.672 16.938 -6.266 1 95.62 172 PRO B N 1
ATOM 4642 C CA . PRO B 1 172 ? 19.578 15.812 -6.023 1 95.62 172 PRO B CA 1
ATOM 4643 C C . PRO B 1 172 ? 19 14.477 -6.5 1 95.62 172 PRO B C 1
ATOM 4645 O O . PRO B 1 172 ? 17.781 14.336 -6.613 1 95.62 172 PRO B O 1
ATOM 4648 N N . THR B 1 173 ? 19.938 13.578 -6.824 1 95.94 173 THR B N 1
ATOM 4649 C CA . THR B 1 173 ? 19.547 12.18 -6.945 1 95.94 173 THR B CA 1
ATOM 4650 C C . THR B 1 173 ? 19.547 11.5 -5.578 1 95.94 173 THR B C 1
ATOM 4652 O O . THR B 1 173 ? 20.547 11.539 -4.863 1 95.94 173 THR B O 1
ATOM 4655 N N . VAL B 1 174 ? 18.484 10.945 -5.211 1 96.62 174 VAL B N 1
ATOM 4656 C CA . VAL B 1 174 ? 18.375 10.25 -3.932 1 96.62 174 VAL B CA 1
ATOM 4657 C C . VAL B 1 174 ? 18.562 8.75 -4.137 1 96.62 174 VAL B C 1
ATOM 4659 O O . VAL B 1 174 ? 17.703 8.078 -4.699 1 96.62 174 VAL B O 1
ATOM 4662 N N . SER B 1 175 ? 19.625 8.195 -3.656 1 96.44 175 SER B N 1
ATOM 4663 C CA . SER B 1 175 ? 19.891 6.762 -3.754 1 96.44 175 SER B CA 1
ATOM 4664 C C . SER B 1 175 ? 19.047 5.973 -2.766 1 96.44 175 SER B C 1
ATOM 4666 O O . SER B 1 175 ? 18.438 6.551 -1.866 1 96.44 175 SER B O 1
ATOM 4668 N N . ARG B 1 176 ? 19.031 4.637 -2.977 1 95.75 176 ARG B N 1
ATOM 4669 C CA . ARG B 1 176 ? 18.344 3.768 -2.033 1 95.75 176 ARG B CA 1
ATOM 4670 C C . ARG B 1 176 ? 18.906 3.922 -0.625 1 95.75 176 ARG B C 1
ATOM 4672 O O . ARG B 1 176 ? 18.156 3.99 0.348 1 95.75 176 ARG B O 1
ATOM 4679 N N . GLU B 1 177 ? 20.172 4.004 -0.493 1 94.12 177 GLU B N 1
ATOM 4680 C CA . GLU B 1 177 ? 20.844 4.152 0.797 1 94.12 177 GLU B CA 1
ATOM 4681 C C . GLU B 1 177 ? 20.453 5.465 1.469 1 94.12 177 GLU B C 1
ATOM 4683 O O . GLU B 1 177 ? 20.203 5.504 2.676 1 94.12 177 GLU B O 1
ATOM 4688 N N . ALA B 1 178 ? 20.469 6.496 0.7 1 93.31 178 ALA B N 1
ATOM 4689 C CA . ALA B 1 178 ? 20.094 7.801 1.241 1 93.31 178 ALA B CA 1
ATOM 4690 C C . ALA B 1 178 ? 18.641 7.801 1.715 1 93.31 178 ALA B C 1
ATOM 4692 O O . ALA B 1 178 ? 18.344 8.336 2.779 1 93.31 178 ALA B O 1
ATOM 4693 N N . PHE B 1 179 ? 17.766 7.211 0.927 1 93.5 179 PHE B N 1
ATOM 4694 C CA . PHE B 1 179 ? 16.359 7.109 1.303 1 93.5 179 PHE B CA 1
ATOM 4695 C C . PHE B 1 179 ? 16.203 6.352 2.617 1 93.5 179 PHE B C 1
ATOM 4697 O O . PHE B 1 179 ? 15.484 6.797 3.512 1 93.5 179 PHE B O 1
ATOM 4704 N N . ASP B 1 180 ? 16.922 5.246 2.744 1 91.75 180 ASP B N 1
ATOM 4705 C CA . ASP B 1 180 ? 16.844 4.426 3.949 1 91.75 180 ASP B CA 1
ATOM 4706 C C . ASP B 1 180 ? 17.406 5.172 5.156 1 91.75 180 ASP B C 1
ATOM 4708 O O . ASP B 1 180 ? 16.922 5.008 6.277 1 91.75 180 ASP B O 1
ATOM 4712 N N . GLU B 1 181 ? 18.391 5.949 4.918 1 88.31 181 GLU B N 1
ATOM 4713 C CA . GLU B 1 181 ? 18.969 6.75 5.992 1 88.31 181 GLU B CA 1
ATOM 4714 C C . GLU B 1 181 ? 17.984 7.797 6.496 1 88.31 181 GLU B C 1
ATOM 4716 O O . GLU B 1 181 ? 17.891 8.039 7.703 1 88.31 181 GLU B O 1
ATOM 4721 N N . ILE B 1 182 ? 17.312 8.391 5.594 1 86.12 182 ILE B N 1
ATOM 4722 C CA . ILE B 1 182 ? 16.312 9.383 5.965 1 86.12 182 ILE B CA 1
ATOM 4723 C C . ILE B 1 182 ? 15.195 8.711 6.758 1 86.12 182 ILE B C 1
ATOM 4725 O O . ILE B 1 182 ? 14.75 9.234 7.781 1 86.12 182 ILE B O 1
ATOM 4729 N N . LEU B 1 183 ? 14.766 7.508 6.309 1 87.69 183 LEU B N 1
ATOM 4730 C CA . LEU B 1 183 ? 13.703 6.766 6.984 1 87.69 183 LEU B CA 1
ATOM 4731 C C . LEU B 1 183 ? 14.109 6.418 8.414 1 87.69 183 LEU B C 1
ATOM 4733 O O . LEU B 1 183 ? 13.266 6.375 9.305 1 87.69 183 LEU B O 1
ATOM 4737 N N . ALA B 1 184 ? 15.359 6.188 8.617 1 82.75 184 ALA B N 1
ATOM 4738 C CA . ALA B 1 184 ? 15.867 5.727 9.914 1 82.75 184 ALA B CA 1
ATOM 4739 C C . ALA B 1 184 ? 16.125 6.906 10.852 1 82.75 184 ALA B C 1
ATOM 4741 O O . ALA B 1 184 ? 16.359 6.715 12.047 1 82.75 184 ALA B O 1
ATOM 4742 N N . GLY B 1 185 ? 16.016 8.031 10.328 1 74.88 185 GLY B N 1
ATOM 4743 C CA . GLY B 1 185 ? 16.312 9.195 11.148 1 74.88 185 GLY B CA 1
ATOM 4744 C C . GLY B 1 185 ? 15.25 9.461 12.203 1 74.88 185 GLY B C 1
ATOM 4745 O O . GLY B 1 185 ? 14.07 9.18 11.984 1 74.88 185 GLY B O 1
ATOM 4746 N N . ALA B 1 186 ? 15.625 9.984 13.227 1 57.59 186 ALA B N 1
ATOM 4747 C CA . ALA B 1 186 ? 14.836 10.148 14.438 1 57.59 186 ALA B CA 1
ATOM 4748 C C . ALA B 1 186 ? 13.625 11.047 14.188 1 57.59 186 ALA B C 1
ATOM 4750 O O . ALA B 1 186 ? 12.594 10.914 14.844 1 57.59 186 ALA B O 1
ATOM 4751 N N . TYR B 1 187 ? 13.742 11.805 13.305 1 61.69 187 TYR B N 1
ATOM 4752 C CA . TYR B 1 187 ? 12.688 12.797 13.133 1 61.69 187 TYR B CA 1
ATOM 4753 C C . TYR B 1 187 ? 11.648 12.32 12.125 1 61.69 187 TYR B C 1
ATOM 4755 O O . TYR B 1 187 ? 10.648 13.008 11.883 1 61.69 187 TYR B O 1
ATOM 4763 N N . PHE B 1 188 ? 11.906 11.117 11.797 1 65.88 188 PHE B N 1
ATOM 4764 C CA . PHE B 1 188 ? 10.969 10.586 10.82 1 65.88 188 PHE B CA 1
ATOM 4765 C C . PHE B 1 188 ? 10.125 9.469 11.43 1 65.88 188 PHE B C 1
ATOM 4767 O O . PHE B 1 188 ? 10.586 8.75 12.32 1 65.88 188 PHE B O 1
ATOM 4774 N N . PRO B 1 189 ? 8.867 9.492 11.141 1 64.12 189 PRO B N 1
ATOM 4775 C CA . PRO B 1 189 ? 7.918 8.555 11.75 1 64.12 189 PRO B CA 1
ATOM 4776 C C . PRO B 1 189 ? 8.422 7.113 11.75 1 64.12 189 PRO B C 1
ATOM 4778 O O . PRO B 1 189 ? 8.078 6.336 12.641 1 64.12 189 PRO B O 1
ATOM 4781 N N . GLY B 1 190 ? 9.227 6.73 10.82 1 63.84 190 GLY B N 1
ATOM 4782 C CA . GLY B 1 190 ? 9.719 5.363 10.812 1 63.84 190 GLY B CA 1
ATOM 4783 C C . GLY B 1 190 ? 10.68 5.066 11.945 1 63.84 190 GLY B C 1
ATOM 4784 O O . GLY B 1 190 ? 10.656 3.977 12.523 1 63.84 190 GLY B O 1
ATOM 4785 N N . GLY B 1 191 ? 11.312 6.164 12.461 1 66.44 191 GLY B N 1
ATOM 4786 C CA . GLY B 1 191 ? 12.266 6.051 13.547 1 66.44 191 GLY B CA 1
ATOM 4787 C C . GLY B 1 191 ? 13.055 4.754 13.516 1 66.44 191 GLY B C 1
ATOM 4788 O O . GLY B 1 191 ? 13.531 4.336 12.461 1 66.44 191 GLY B O 1
ATOM 4789 N N . ASN B 1 192 ? 13.242 4.164 14.625 1 71.88 192 ASN B N 1
ATOM 4790 C CA . ASN B 1 192 ? 14.031 2.943 14.75 1 71.88 192 ASN B CA 1
ATOM 4791 C C . ASN B 1 192 ? 13.156 1.696 14.68 1 71.88 192 ASN B C 1
ATOM 4793 O O . ASN B 1 192 ? 13.602 0.6 15.023 1 71.88 192 ASN B O 1
ATOM 4797 N N . ASN B 1 193 ? 12.023 1.945 14.219 1 81.38 193 ASN B N 1
ATOM 4798 C CA . ASN B 1 193 ? 11.117 0.81 14.109 1 81.38 193 ASN B CA 1
ATOM 4799 C C . ASN B 1 193 ? 11.164 0.189 12.711 1 81.38 193 ASN B C 1
ATOM 4801 O O . ASN B 1 193 ? 10.625 0.754 11.758 1 81.38 193 ASN B O 1
ATOM 4805 N N . GLN B 1 194 ? 11.711 -0.949 12.633 1 84.19 194 GLN B N 1
ATOM 4806 C CA . GLN B 1 194 ? 11.945 -1.609 11.352 1 84.19 194 GLN B CA 1
ATOM 4807 C C . GLN B 1 194 ? 10.625 -1.951 10.656 1 84.19 194 GLN B C 1
ATOM 4809 O O . GLN B 1 194 ? 10.531 -1.892 9.43 1 84.19 194 GLN B O 1
ATOM 4814 N N . GLN B 1 195 ? 9.609 -2.297 11.438 1 86.5 195 GLN B N 1
ATOM 4815 C CA . GLN B 1 195 ? 8.328 -2.678 10.859 1 86.5 195 GLN B CA 1
ATOM 4816 C C . GLN B 1 195 ? 7.641 -1.478 10.211 1 86.5 195 GLN B C 1
ATOM 4818 O O . GLN B 1 195 ? 7.016 -1.609 9.156 1 86.5 195 GLN B O 1
ATOM 4823 N N . LEU B 1 196 ? 7.746 -0.393 10.891 1 90.44 196 LEU B N 1
ATOM 4824 C CA . LEU B 1 196 ? 7.195 0.828 10.312 1 90.44 196 LEU B CA 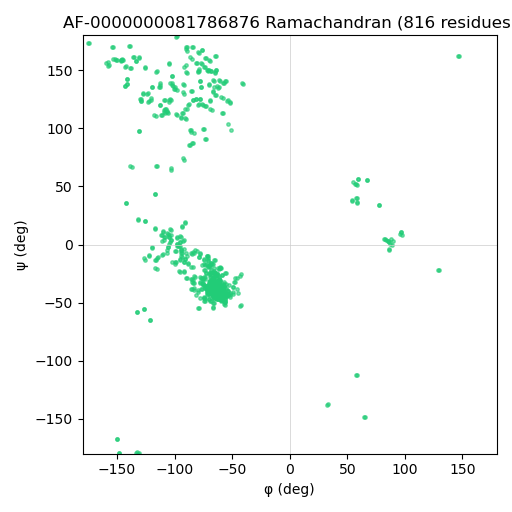1
ATOM 4825 C C . LEU B 1 196 ? 7.961 1.226 9.055 1 90.44 196 LEU B C 1
ATOM 4827 O O . LEU B 1 196 ? 7.359 1.658 8.07 1 90.44 196 LEU B O 1
ATOM 4831 N N . GLN B 1 197 ? 9.273 1.064 9.117 1 92.88 197 GLN B N 1
ATOM 4832 C CA . GLN B 1 197 ? 10.086 1.355 7.941 1 92.88 197 GLN B CA 1
ATOM 4833 C C . GLN B 1 197 ? 9.711 0.45 6.77 1 92.88 197 GLN B C 1
ATOM 4835 O O . GLN B 1 197 ? 9.641 0.903 5.625 1 92.88 197 GLN B O 1
ATOM 4840 N N . ASP B 1 198 ? 9.469 -0.819 7.062 1 93.44 198 ASP B N 1
ATOM 4841 C CA . ASP B 1 198 ? 9.062 -1.764 6.027 1 93.44 198 ASP B CA 1
ATOM 4842 C C . ASP B 1 198 ? 7.742 -1.348 5.387 1 93.44 198 ASP B C 1
ATOM 4844 O O . ASP B 1 198 ? 7.574 -1.445 4.168 1 93.44 198 ASP B O 1
ATOM 4848 N N . ALA B 1 199 ? 6.828 -0.91 6.242 1 95.44 199 ALA B N 1
ATOM 4849 C CA . ALA B 1 199 ? 5.531 -0.466 5.742 1 95.44 199 ALA B CA 1
ATOM 4850 C C . ALA B 1 199 ? 5.68 0.763 4.852 1 95.44 199 ALA B C 1
ATOM 4852 O O . ALA B 1 199 ? 5.012 0.871 3.816 1 95.44 199 ALA B O 1
ATOM 4853 N N . ILE B 1 200 ? 6.512 1.675 5.223 1 96.31 200 ILE B N 1
ATOM 4854 C CA . ILE B 1 200 ? 6.73 2.895 4.453 1 96.31 200 ILE B CA 1
ATOM 4855 C C . ILE B 1 200 ? 7.379 2.549 3.113 1 96.31 200 ILE B C 1
ATOM 4857 O O . ILE B 1 200 ? 6.977 3.072 2.07 1 96.31 200 ILE B O 1
ATOM 4861 N N . ARG B 1 201 ? 8.359 1.663 3.084 1 96.38 201 ARG B N 1
ATOM 4862 C CA . ARG B 1 201 ? 8.984 1.223 1.837 1 96.38 201 ARG B CA 1
ATOM 4863 C C . ARG B 1 201 ? 7.953 0.596 0.905 1 96.38 201 ARG B C 1
ATOM 4865 O O . ARG B 1 201 ? 7.93 0.891 -0.292 1 96.38 201 ARG B O 1
ATOM 4872 N N . MET B 1 202 ? 7.133 -0.237 1.508 1 97.38 202 MET B N 1
ATOM 4873 C CA . MET B 1 202 ? 6.094 -0.91 0.734 1 97.38 202 MET B CA 1
ATOM 4874 C C . MET B 1 202 ? 5.172 0.105 0.063 1 97.38 202 MET B C 1
ATOM 4876 O O . MET B 1 202 ? 4.777 -0.077 -1.09 1 97.38 202 MET B O 1
ATOM 4880 N N . LYS B 1 203 ? 4.902 1.222 0.735 1 97.69 203 LYS B N 1
ATOM 4881 C CA . LYS B 1 203 ? 3.904 2.186 0.278 1 97.69 203 LYS B CA 1
ATOM 4882 C C . LYS B 1 203 ? 4.504 3.164 -0.726 1 97.69 203 LYS B C 1
ATOM 4884 O O . LYS B 1 203 ? 3.826 3.6 -1.658 1 97.69 203 LYS B O 1
ATOM 4889 N N . TYR B 1 204 ? 5.84 3.465 -0.617 1 97.38 204 TYR B N 1
ATOM 4890 C CA . TYR B 1 204 ? 6.281 4.664 -1.321 1 97.38 204 TYR B CA 1
ATOM 4891 C C . TYR B 1 204 ? 7.387 4.34 -2.316 1 97.38 204 TYR B C 1
ATOM 4893 O O . TYR B 1 204 ? 7.75 5.176 -3.146 1 97.38 204 TYR B O 1
ATOM 4901 N N . ILE B 1 205 ? 7.926 3.154 -2.303 1 97.75 205 ILE B N 1
ATOM 4902 C CA . ILE B 1 205 ? 8.906 2.771 -3.312 1 97.75 205 ILE B CA 1
ATOM 4903 C C . ILE B 1 205 ? 8.188 2.248 -4.555 1 97.75 205 ILE B C 1
ATOM 4905 O O . ILE B 1 205 ? 7.219 1.496 -4.449 1 97.75 205 ILE B O 1
ATOM 4909 N N . ASP B 1 206 ? 8.609 2.746 -5.68 1 97.69 206 ASP B N 1
ATOM 4910 C CA . ASP B 1 206 ? 8.195 2.156 -6.949 1 97.69 206 ASP B CA 1
ATOM 4911 C C . ASP B 1 206 ? 8.922 0.837 -7.203 1 97.69 206 ASP B C 1
ATOM 4913 O O . ASP B 1 206 ? 10.016 0.824 -7.781 1 97.69 206 ASP B O 1
ATOM 4917 N N . TRP B 1 207 ? 8.297 -0.198 -6.938 1 97.06 207 TRP B N 1
ATOM 4918 C CA . TRP B 1 207 ? 8.969 -1.49 -6.938 1 97.06 207 TRP B CA 1
ATOM 4919 C C . TRP B 1 207 ? 9.148 -2.008 -8.359 1 97.06 207 TRP B C 1
ATOM 4921 O O . TRP B 1 207 ? 9.891 -2.969 -8.594 1 97.06 207 TRP B O 1
ATOM 4931 N N . SER B 1 208 ? 8.492 -1.357 -9.328 1 97.06 208 SER B N 1
ATOM 4932 C CA . SER B 1 208 ? 8.758 -1.683 -10.727 1 97.06 208 SER B CA 1
ATOM 4933 C C . SER B 1 208 ? 10.164 -1.242 -11.133 1 97.06 208 SER B C 1
ATOM 4935 O O . SER B 1 208 ? 10.68 -1.677 -12.164 1 97.06 208 SER B O 1
ATOM 4937 N N . GLN B 1 209 ? 10.719 -0.38 -10.297 1 96.06 209 GLN B N 1
ATOM 4938 C CA . GLN B 1 209 ? 12.031 0.172 -10.625 1 96.06 209 GLN B CA 1
ATOM 4939 C C . GLN B 1 209 ? 13.055 -0.185 -9.547 1 96.06 209 GLN B C 1
ATOM 4941 O O . GLN B 1 209 ? 14.258 0.054 -9.719 1 96.06 209 GLN B O 1
ATOM 4946 N N . ALA B 1 210 ? 12.625 -0.831 -8.57 1 90.19 210 ALA B N 1
ATOM 4947 C CA . ALA B 1 210 ? 13.438 -0.972 -7.367 1 90.19 210 ALA B CA 1
ATOM 4948 C C . ALA B 1 210 ? 14.633 -1.89 -7.617 1 90.19 210 ALA B C 1
ATOM 4950 O O . ALA B 1 210 ? 15.609 -1.863 -6.867 1 90.19 210 ALA B O 1
ATOM 4951 N N . ASP B 1 211 ? 14.578 -2.664 -8.625 1 91.56 211 ASP B N 1
ATOM 4952 C CA . ASP B 1 211 ? 15.688 -3.557 -8.953 1 91.56 211 ASP B CA 1
ATOM 4953 C C . ASP B 1 211 ? 16.766 -2.826 -9.75 1 91.56 211 ASP B C 1
ATOM 4955 O O . ASP B 1 211 ? 17.844 -3.369 -9.984 1 91.56 211 ASP B O 1
ATOM 4959 N N . ASN B 1 212 ? 16.469 -1.622 -10.125 1 93 212 ASN B N 1
ATOM 4960 C CA . ASN B 1 212 ? 17.438 -0.776 -10.812 1 93 212 ASN B CA 1
ATOM 4961 C C . ASN B 1 212 ? 18.297 0.011 -9.82 1 93 212 ASN B C 1
ATOM 4963 O O . ASN B 1 212 ? 17.797 0.89 -9.117 1 93 212 ASN B O 1
ATOM 4967 N N . ASP B 1 213 ? 19.547 -0.174 -9.875 1 91 213 ASP B N 1
ATOM 4968 C CA . ASP B 1 213 ? 20.469 0.432 -8.914 1 91 213 ASP B CA 1
ATOM 4969 C C . ASP B 1 213 ? 20.516 1.948 -9.078 1 91 213 ASP B C 1
ATOM 4971 O O . ASP B 1 213 ? 20.844 2.674 -8.141 1 91 213 ASP B O 1
ATOM 4975 N N . ASP B 1 214 ? 20.188 2.418 -10.219 1 93.25 214 ASP B N 1
ATOM 4976 C CA . ASP B 1 214 ? 20.312 3.842 -10.523 1 93.25 214 ASP B CA 1
ATOM 4977 C C . ASP B 1 214 ? 18.969 4.559 -10.352 1 93.25 214 ASP B C 1
ATOM 4979 O O . ASP B 1 214 ? 18.844 5.734 -10.695 1 93.25 214 ASP B O 1
ATOM 4983 N N . TYR B 1 215 ? 18.047 3.779 -9.844 1 95.75 215 TYR B N 1
ATOM 4984 C CA . TYR B 1 215 ? 16.734 4.406 -9.68 1 95.75 215 TYR B CA 1
ATOM 4985 C C . TYR B 1 215 ? 16.812 5.578 -8.703 1 95.75 215 TYR B C 1
ATOM 4987 O O . TYR B 1 215 ? 17.5 5.496 -7.684 1 95.75 215 TYR B O 1
ATOM 4995 N N . ASP B 1 216 ? 16.188 6.738 -9.055 1 97.88 216 ASP B N 1
ATOM 4996 C CA . ASP B 1 216 ? 16.141 7.949 -8.234 1 97.88 216 ASP B CA 1
ATOM 4997 C C . ASP B 1 216 ? 14.93 7.934 -7.309 1 97.88 216 ASP B C 1
ATOM 4999 O O . ASP B 1 216 ? 13.789 8.023 -7.77 1 97.88 216 ASP B O 1
ATOM 5003 N N . TYR B 1 217 ? 15.211 7.918 -6 1 97.56 217 TYR B N 1
ATOM 5004 C CA . TYR B 1 217 ? 14.148 7.82 -5.008 1 97.56 217 TYR B CA 1
ATOM 5005 C C . TYR B 1 217 ? 13.68 9.203 -4.582 1 97.56 217 TYR B C 1
ATOM 5007 O O . TYR B 1 217 ? 13.031 9.352 -3.537 1 97.56 217 TYR B O 1
ATOM 5015 N N . PHE B 1 218 ? 13.938 10.266 -5.344 1 97.38 218 PHE B N 1
ATOM 5016 C CA . PHE B 1 218 ? 13.555 11.641 -5.059 1 97.38 218 PHE B CA 1
ATOM 5017 C C . PHE B 1 218 ? 12.047 11.75 -4.859 1 97.38 218 PHE B C 1
ATOM 5019 O O . PHE B 1 218 ? 11.586 12.281 -3.848 1 97.38 218 PHE B O 1
ATOM 5026 N N . ARG B 1 219 ? 11.305 11.195 -5.77 1 97.38 219 ARG B N 1
ATOM 5027 C CA . ARG B 1 219 ? 9.852 11.297 -5.684 1 97.38 219 ARG B CA 1
ATOM 5028 C C . ARG B 1 219 ? 9.32 10.469 -4.516 1 97.38 219 ARG B C 1
ATOM 5030 O O . ARG B 1 219 ? 8.344 10.867 -3.869 1 97.38 219 ARG B O 1
ATOM 5037 N N . SER B 1 220 ? 9.93 9.281 -4.266 1 97 220 SER B N 1
ATOM 5038 C CA . SER B 1 220 ? 9.547 8.484 -3.105 1 97 220 SER B CA 1
ATOM 5039 C C . SER B 1 220 ? 9.664 9.289 -1.817 1 97 220 SER B C 1
ATOM 5041 O O . SER B 1 220 ? 8.75 9.289 -0.992 1 97 220 SER B O 1
ATOM 5043 N N . HIS B 1 221 ? 10.727 9.984 -1.711 1 95.19 221 HIS B N 1
ATOM 5044 C CA . HIS B 1 221 ? 10.945 10.805 -0.526 1 95.19 221 HIS B CA 1
ATOM 5045 C C . HIS B 1 221 ? 9.93 11.938 -0.445 1 95.19 221 HIS B C 1
ATOM 5047 O O . HIS B 1 221 ? 9.328 12.164 0.606 1 95.19 221 HIS B O 1
ATOM 5053 N N . VAL B 1 222 ? 9.781 12.664 -1.508 1 96.88 222 VAL B N 1
ATOM 5054 C CA . VAL B 1 222 ? 8.922 13.844 -1.529 1 96.88 222 VAL B CA 1
ATOM 5055 C C . VAL B 1 222 ? 7.488 13.438 -1.182 1 96.88 222 VAL B C 1
ATOM 5057 O O . VAL B 1 222 ? 6.836 14.086 -0.359 1 96.88 222 VAL B O 1
ATOM 5060 N N . GLU B 1 223 ? 7.027 12.375 -1.771 1 97.31 223 GLU B N 1
ATOM 5061 C CA . GLU B 1 223 ? 5.664 11.922 -1.515 1 97.31 223 GLU B CA 1
ATOM 5062 C C . GLU B 1 223 ? 5.508 11.438 -0.078 1 97.31 223 GLU B C 1
ATOM 5064 O O . GLU B 1 223 ? 4.52 11.75 0.586 1 97.31 223 GLU B O 1
ATOM 5069 N N . TYR B 1 224 ? 6.492 10.664 0.356 1 95.88 224 TYR B N 1
ATOM 5070 C CA . TYR B 1 224 ? 6.477 10.156 1.722 1 95.88 224 TYR B CA 1
ATOM 5071 C C . TYR B 1 224 ? 6.379 11.297 2.73 1 95.88 224 TYR B C 1
ATOM 5073 O O . TYR B 1 224 ? 5.465 11.328 3.555 1 95.88 224 TYR B O 1
ATOM 5081 N N . VAL B 1 225 ? 7.207 12.281 2.654 1 94.88 225 VAL B N 1
ATOM 5082 C CA . VAL B 1 225 ? 7.293 13.367 3.621 1 94.88 225 VAL B CA 1
ATOM 5083 C C . VAL B 1 225 ? 6.078 14.281 3.479 1 94.88 225 VAL B C 1
ATOM 5085 O O . VAL B 1 225 ? 5.52 14.742 4.477 1 94.88 225 VAL B O 1
ATOM 5088 N N . THR B 1 226 ? 5.637 14.531 2.25 1 97.5 226 THR B N 1
ATOM 5089 C CA . THR B 1 226 ? 4.449 15.352 2.027 1 97.5 226 THR B CA 1
ATOM 5090 C C . THR B 1 226 ? 3.238 14.742 2.727 1 97.5 226 THR B C 1
ATOM 5092 O O . THR B 1 226 ? 2.494 15.438 3.416 1 97.5 226 THR B O 1
ATOM 5095 N N . ASP B 1 227 ? 3.117 13.453 2.545 1 97.62 227 ASP B N 1
ATOM 5096 C CA . ASP B 1 227 ? 1.933 12.781 3.064 1 97.62 227 ASP B CA 1
ATOM 5097 C C . ASP B 1 227 ? 2.004 12.633 4.582 1 97.62 227 ASP B C 1
ATOM 5099 O O . ASP B 1 227 ? 1.045 12.961 5.289 1 97.62 227 ASP B O 1
ATOM 5103 N N . SER B 1 228 ? 3.113 12.211 5.09 1 95.88 228 SER B N 1
ATOM 5104 C CA . SER B 1 228 ? 3.242 11.891 6.508 1 95.88 228 SER B CA 1
ATOM 5105 C C . SER B 1 228 ? 3.232 13.156 7.363 1 95.88 228 SER B C 1
ATOM 5107 O O . SER B 1 228 ? 2.621 13.18 8.43 1 95.88 228 SER B O 1
ATOM 5109 N N . ASP B 1 229 ? 3.867 14.211 6.852 1 94.56 229 ASP B N 1
ATOM 5110 C CA . ASP B 1 229 ? 4.105 15.367 7.707 1 94.56 229 ASP B CA 1
ATOM 5111 C C . ASP B 1 229 ? 3.023 16.422 7.508 1 94.56 229 ASP B C 1
ATOM 5113 O O . ASP B 1 229 ? 2.762 17.234 8.406 1 94.56 229 ASP B O 1
ATOM 5117 N N . PHE B 1 230 ? 2.381 16.344 6.309 1 97.5 230 PHE B N 1
ATOM 5118 C CA . PHE B 1 230 ? 1.59 17.531 6.023 1 97.5 230 PHE B CA 1
ATOM 5119 C C . PHE B 1 230 ? 0.194 17.156 5.543 1 97.5 230 PHE B C 1
ATOM 5121 O O . PHE B 1 230 ? -0.796 17.406 6.23 1 97.5 230 PHE B O 1
ATOM 5128 N N . ALA B 1 231 ? 0.061 16.422 4.508 1 98.31 231 ALA B N 1
ATOM 5129 C CA . ALA B 1 231 ? -1.227 16.203 3.854 1 98.31 231 ALA B CA 1
ATOM 5130 C C . ALA B 1 231 ? -2.141 15.336 4.719 1 98.31 231 ALA B C 1
ATOM 5132 O O . ALA B 1 231 ? -3.316 15.664 4.906 1 98.31 231 ALA B O 1
ATOM 5133 N N . CYS B 1 232 ? -1.615 14.273 5.215 1 98.25 232 CYS B N 1
ATOM 5134 C CA . CYS B 1 232 ? -2.49 13.32 5.891 1 98.25 232 CYS B CA 1
ATOM 5135 C C . CYS B 1 232 ? -2.877 13.82 7.277 1 98.25 232 CYS B C 1
ATOM 5137 O O . CYS B 1 232 ? -4.016 13.648 7.711 1 98.25 232 CYS B O 1
ATOM 5139 N N . PRO B 1 233 ? -1.959 14.445 7.988 1 97.94 233 PRO B N 1
ATOM 5140 C CA . PRO B 1 233 ? -2.395 15.109 9.219 1 97.94 233 PRO B CA 1
ATOM 5141 C C . PRO B 1 233 ? -3.479 16.156 8.961 1 97.94 233 PRO B C 1
ATOM 5143 O O . PRO B 1 233 ? -4.406 16.297 9.766 1 97.94 233 PRO B O 1
ATOM 5146 N N . THR B 1 234 ? -3.346 16.844 7.895 1 98.62 234 THR B N 1
ATOM 5147 C CA . THR B 1 234 ? -4.34 17.844 7.52 1 98.62 234 THR B CA 1
ATOM 5148 C C . THR B 1 234 ? -5.688 17.188 7.234 1 98.62 234 THR B C 1
ATOM 5150 O O . THR B 1 234 ? -6.727 17.656 7.691 1 98.62 234 THR B O 1
ATOM 5153 N N . ASP B 1 235 ? -5.633 16.156 6.531 1 98.31 235 ASP B N 1
ATOM 5154 C CA . ASP B 1 235 ? -6.844 15.391 6.246 1 98.31 235 ASP B CA 1
ATOM 5155 C C . ASP B 1 235 ? -7.508 14.906 7.535 1 98.31 235 ASP B C 1
ATOM 5157 O O . ASP B 1 235 ? -8.734 14.938 7.656 1 98.31 235 ASP B O 1
ATOM 5161 N N . LEU B 1 236 ? -6.738 14.469 8.461 1 98.06 236 LEU B N 1
ATOM 5162 C CA . LEU B 1 236 ? -7.25 13.961 9.727 1 98.06 236 LEU B CA 1
ATOM 5163 C C . LEU B 1 236 ? -8.008 15.055 10.484 1 98.06 236 LEU B C 1
ATOM 5165 O O . LEU B 1 236 ? -9.109 14.812 10.984 1 98.06 236 LEU B O 1
ATOM 5169 N N . VAL B 1 237 ? -7.465 16.219 10.523 1 98.62 237 VAL B N 1
ATOM 5170 C CA . VAL B 1 237 ? -8.094 17.344 11.227 1 98.62 237 VAL B CA 1
ATOM 5171 C C . VAL B 1 237 ? -9.375 17.75 10.5 1 98.62 237 VAL B C 1
ATOM 5173 O O . VAL B 1 237 ? -10.391 18.031 11.141 1 98.62 237 VAL B O 1
ATOM 5176 N N . ALA B 1 238 ? -9.312 17.781 9.195 1 98.56 238 ALA B N 1
ATOM 5177 C CA . ALA B 1 238 ? -10.5 18.109 8.414 1 98.56 238 ALA B CA 1
ATOM 5178 C C . ALA B 1 238 ? -11.656 17.172 8.75 1 98.56 238 ALA B C 1
ATOM 5180 O O . ALA B 1 238 ? -12.789 17.609 8.938 1 98.56 238 ALA B O 1
ATOM 5181 N N . ARG B 1 239 ? -11.359 15.961 8.875 1 97.38 239 ARG B N 1
ATOM 5182 C CA . ARG B 1 239 ? -12.383 14.953 9.141 1 97.38 239 ARG B CA 1
ATOM 5183 C C . ARG B 1 239 ? -12.945 15.102 10.547 1 97.38 239 ARG B C 1
ATOM 5185 O O . ARG B 1 239 ? -14.148 14.961 10.758 1 97.38 239 ARG B O 1
ATOM 5192 N N . PHE B 1 240 ? -12.102 15.352 11.516 1 97.5 240 PHE B N 1
ATOM 5193 C CA . PHE B 1 240 ? -12.57 15.562 12.883 1 97.5 240 PHE B CA 1
ATOM 5194 C C . PHE B 1 240 ? -13.539 16.734 12.945 1 97.5 240 PHE B C 1
ATOM 5196 O O . PHE B 1 240 ? -14.594 16.641 13.57 1 97.5 240 PHE B O 1
ATOM 5203 N N . HIS B 1 241 ? -13.211 17.766 12.312 1 98.5 241 HIS B N 1
ATOM 5204 C CA . HIS B 1 241 ? -14.031 18.969 12.383 1 98.5 241 HIS B CA 1
ATOM 5205 C C . HIS B 1 241 ? -15.32 18.812 11.578 1 98.5 241 HIS B C 1
ATOM 5207 O O . HIS B 1 241 ? -16.375 19.297 11.984 1 98.5 241 HIS B O 1
ATOM 5213 N N . PHE B 1 242 ? -15.211 18.156 10.469 1 97.88 242 PHE B N 1
ATOM 5214 C CA . PHE B 1 242 ? -16.422 17.828 9.734 1 97.88 242 PHE B CA 1
ATOM 5215 C C . PHE B 1 242 ? -17.375 17.016 10.609 1 97.88 242 PHE B C 1
ATOM 5217 O O . PHE B 1 242 ? -18.562 17.344 10.703 1 97.88 242 PHE B O 1
ATOM 5224 N N . GLN B 1 243 ? -16.844 16.047 11.234 1 96.5 243 GLN B N 1
ATOM 5225 C CA . GLN B 1 243 ? -17.656 15.188 12.102 1 96.5 243 GLN B CA 1
ATOM 5226 C C . GLN B 1 243 ? -18.25 15.984 13.258 1 96.5 243 GLN B C 1
ATOM 5228 O O . GLN B 1 243 ? -19.344 15.68 13.719 1 96.5 243 GLN B O 1
ATOM 5233 N N . GLY B 1 244 ? -17.516 16.953 13.68 1 97 244 GLY B N 1
ATOM 5234 C CA . GLY B 1 244 ? -17.953 17.797 14.773 1 97 244 GLY B CA 1
ATOM 5235 C C . GLY B 1 244 ? -18.984 18.828 14.352 1 97 244 GLY B C 1
ATOM 5236 O O . GLY B 1 244 ? -19.516 19.562 15.18 1 97 244 GLY B O 1
ATOM 5237 N N . GLY B 1 245 ? -19.234 18.938 13.039 1 97.44 245 GLY B N 1
ATOM 5238 C CA . GLY B 1 245 ? -20.266 19.844 12.539 1 97.44 245 GLY B CA 1
ATOM 5239 C C . GLY B 1 245 ? -19.719 21.188 12.102 1 97.44 245 GLY B C 1
ATOM 5240 O O . GLY B 1 245 ? -20.5 22.094 11.781 1 97.44 245 GLY B O 1
ATOM 5241 N N . ASP B 1 246 ? -18.438 21.328 12.047 1 98.06 246 ASP B N 1
ATOM 5242 C CA . ASP B 1 246 ? -17.812 22.594 11.656 1 98.06 246 ASP B CA 1
ATOM 52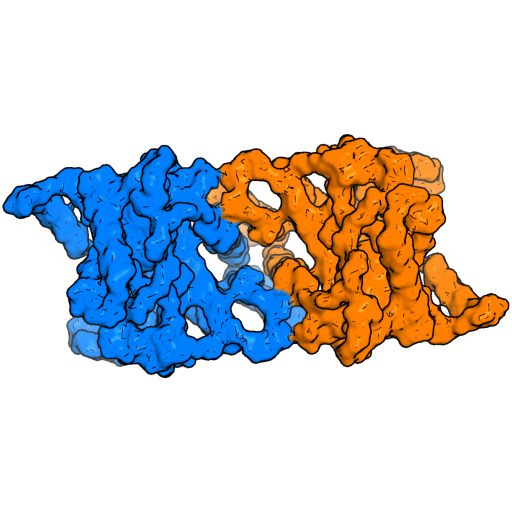43 C C . ASP B 1 246 ? -17.781 22.75 10.141 1 98.06 246 ASP B C 1
ATOM 5245 O O . ASP B 1 246 ? -17.859 21.766 9.406 1 98.06 246 ASP B O 1
ATOM 5249 N N . ASN B 1 247 ? -17.703 24.031 9.672 1 98.06 247 ASN B N 1
ATOM 5250 C CA . ASN B 1 247 ? -17.406 24.281 8.266 1 98.06 247 ASN B CA 1
ATOM 5251 C C . ASN B 1 247 ? -15.922 24.109 7.965 1 98.06 247 ASN B C 1
ATOM 5253 O O . ASN B 1 247 ? -15.078 24.719 8.625 1 98.06 247 ASN B O 1
ATOM 5257 N N . VAL B 1 248 ? -15.688 23.266 7.008 1 98.69 248 VAL B N 1
ATOM 5258 C CA . VAL B 1 248 ? -14.305 22.953 6.684 1 98.69 248 VAL B CA 1
ATOM 5259 C C . VAL B 1 248 ? -14.062 23.156 5.188 1 98.69 248 VAL B C 1
ATOM 5261 O O . VAL B 1 248 ? -14.852 22.688 4.359 1 98.69 248 VAL B O 1
ATOM 5264 N N . PHE B 1 249 ? -13.055 23.844 4.922 1 98.75 249 PHE B N 1
ATOM 5265 C CA . PHE B 1 249 ? -12.609 24.047 3.549 1 98.75 249 PHE B CA 1
ATOM 5266 C C . PHE B 1 249 ? -11.164 23.594 3.379 1 98.75 249 PHE B C 1
ATOM 5268 O O . PHE B 1 249 ? -10.289 23.969 4.164 1 98.75 249 PHE B O 1
ATOM 5275 N N . LEU B 1 250 ? -10.961 22.781 2.324 1 98.56 250 LEU B N 1
ATOM 5276 C CA . LEU B 1 250 ? -9.648 22.188 2.068 1 98.56 250 LEU B CA 1
ATOM 5277 C C . LEU B 1 250 ? -9.078 22.688 0.746 1 98.56 250 LEU B C 1
ATOM 5279 O O . LEU B 1 250 ? -9.828 22.953 -0.196 1 98.56 250 LEU B O 1
ATOM 5283 N N . TYR B 1 251 ? -7.699 22.781 0.701 1 98.69 251 TYR B N 1
ATOM 5284 C CA . TYR B 1 251 ? -7.059 23.094 -0.571 1 98.69 251 TYR B CA 1
ATOM 5285 C C . TYR B 1 251 ? -5.715 22.375 -0.689 1 98.69 251 TYR B C 1
ATOM 5287 O O . TYR B 1 251 ? -5.148 21.938 0.313 1 98.69 251 TYR B O 1
ATOM 5295 N N . GLN B 1 252 ? -5.277 22.219 -1.837 1 98.88 252 GLN B N 1
ATOM 5296 C CA . GLN B 1 252 ? -3.891 21.922 -2.17 1 98.88 252 GLN B CA 1
ATOM 5297 C C . GLN B 1 252 ? -3.367 22.875 -3.244 1 98.88 252 GLN B C 1
ATOM 5299 O O . GLN B 1 252 ? -3.986 23.031 -4.297 1 98.88 252 GLN B O 1
ATOM 5304 N N . MET B 1 253 ? -2.307 23.484 -2.91 1 98.88 253 MET B N 1
ATOM 5305 C CA . MET B 1 253 ? -1.672 24.266 -3.965 1 98.88 253 MET B CA 1
ATOM 5306 C C . MET B 1 253 ? -0.829 23.375 -4.871 1 98.88 253 MET B C 1
ATOM 5308 O O . MET B 1 253 ? 0.07 22.672 -4.402 1 98.88 253 MET B O 1
ATOM 5312 N N . THR B 1 254 ? -1.128 23.453 -6.152 1 98.56 254 THR B N 1
ATOM 5313 C CA . THR B 1 254 ? -0.378 22.656 -7.125 1 98.56 254 THR B CA 1
ATOM 5314 C C . THR B 1 254 ? 0.415 23.562 -8.062 1 98.56 254 THR B C 1
ATOM 5316 O O . THR B 1 254 ? 1.302 23.109 -8.781 1 98.56 254 THR B O 1
ATOM 5319 N N . HIS B 1 255 ? 0.155 24.844 -8.008 1 98.38 255 HIS B N 1
ATOM 5320 C CA . HIS B 1 255 ? 0.907 25.781 -8.836 1 98.38 255 HIS B CA 1
ATOM 5321 C C . HIS B 1 255 ? 2.377 25.812 -8.438 1 98.38 255 HIS B C 1
ATOM 5323 O O . HIS B 1 255 ? 2.701 25.922 -7.25 1 98.38 255 HIS B O 1
ATOM 5329 N N . VAL B 1 256 ? 3.201 25.641 -9.445 1 97.81 256 VAL B N 1
ATOM 5330 C CA . VAL B 1 256 ? 4.629 25.859 -9.25 1 97.81 256 VAL B CA 1
ATOM 5331 C C . VAL B 1 256 ? 4.98 27.312 -9.547 1 97.81 256 VAL B C 1
ATOM 5333 O O . VAL B 1 256 ? 4.988 27.734 -10.711 1 97.81 256 VAL B O 1
ATOM 5336 N N . PRO B 1 257 ? 5.289 28.078 -8.516 1 96.94 257 PRO B N 1
ATOM 5337 C CA . PRO B 1 257 ? 5.559 29.5 -8.75 1 96.94 257 PRO B CA 1
ATOM 5338 C C . PRO B 1 257 ? 6.852 29.734 -9.539 1 96.94 257 PRO B C 1
ATOM 5340 O O . PRO B 1 257 ? 7.785 28.938 -9.445 1 96.94 257 PRO B O 1
ATOM 5343 N N . THR B 1 258 ? 6.816 30.781 -10.273 1 94.69 258 THR B N 1
ATOM 5344 C CA . THR B 1 258 ? 8.016 31.203 -10.992 1 94.69 258 THR B CA 1
ATOM 5345 C C . THR B 1 258 ? 9.18 31.422 -10.023 1 94.69 258 THR B C 1
ATOM 5347 O O . THR B 1 258 ? 10.328 31.094 -10.336 1 94.69 258 THR B O 1
ATOM 5350 N N . LEU B 1 259 ? 8.805 32.031 -8.852 1 93.19 259 LEU B N 1
ATOM 5351 C CA . LEU B 1 259 ? 9.758 32.219 -7.762 1 93.19 259 LEU B CA 1
ATOM 5352 C C . LEU B 1 259 ? 9.25 31.562 -6.48 1 93.19 259 LEU B C 1
ATOM 5354 O O . LEU B 1 259 ? 8.172 31.922 -5.988 1 93.19 259 LEU B O 1
ATOM 5358 N N . SER B 1 260 ? 10.109 30.656 -5.992 1 94.31 260 SER B N 1
ATOM 5359 C CA . SER B 1 260 ? 9.781 30.062 -4.699 1 94.31 260 SER B CA 1
ATOM 5360 C C . SER B 1 260 ? 10.07 31.031 -3.555 1 94.31 260 SER B C 1
ATOM 5362 O O . SER B 1 260 ? 10.922 31.906 -3.682 1 94.31 260 SER B O 1
ATOM 5364 N N . LEU B 1 261 ? 9.32 30.766 -2.426 1 94.44 261 LEU B N 1
ATOM 5365 C CA . LEU B 1 261 ? 9.609 31.516 -1.21 1 94.44 261 LEU B CA 1
ATOM 5366 C C . LEU B 1 261 ? 11.07 31.375 -0.812 1 94.44 261 LEU B C 1
ATOM 5368 O O . LEU B 1 261 ? 11.664 32.281 -0.255 1 94.44 261 LEU B O 1
ATOM 5372 N N . TYR B 1 262 ? 11.719 30.312 -1.231 1 92.81 262 TYR B N 1
ATOM 5373 C CA . TYR B 1 262 ? 13.078 29.969 -0.836 1 92.81 262 TYR B CA 1
ATOM 5374 C C . TYR B 1 262 ? 14.086 30.469 -1.867 1 92.81 262 TYR B C 1
ATOM 5376 O O . TYR B 1 262 ? 15.289 30.281 -1.707 1 92.81 262 TYR B O 1
ATOM 5384 N N . ASN B 1 263 ? 13.609 31.141 -2.879 1 91.31 263 ASN B N 1
ATOM 5385 C CA . ASN B 1 263 ? 14.477 31.609 -3.955 1 91.31 263 ASN B CA 1
ATOM 5386 C C . ASN B 1 263 ? 14.062 33 -4.449 1 91.31 263 ASN B C 1
ATOM 5388 O O . ASN B 1 263 ? 14.086 33.25 -5.652 1 91.31 263 ASN B O 1
ATOM 5392 N N . LEU B 1 264 ? 13.617 33.812 -3.594 1 89.94 264 LEU B N 1
ATOM 5393 C CA . LEU B 1 264 ? 13.109 35.125 -3.939 1 89.94 264 LEU B CA 1
ATOM 5394 C C . LEU B 1 264 ? 14.227 36 -4.469 1 89.94 264 LEU B C 1
ATOM 5396 O O . LEU B 1 264 ? 13.992 36.875 -5.312 1 89.94 264 LEU B O 1
ATOM 5400 N N . ASP B 1 265 ? 15.414 35.75 -3.98 1 86 265 ASP B N 1
ATOM 5401 C CA . ASP B 1 265 ? 16.547 36.562 -4.379 1 86 265 ASP B CA 1
ATOM 5402 C C . ASP B 1 265 ? 17.328 35.938 -5.52 1 86 265 ASP B C 1
ATOM 5404 O O . ASP B 1 265 ? 18.328 36.5 -5.988 1 86 265 ASP B O 1
ATOM 5408 N N . GLY B 1 266 ? 16.922 34.781 -5.961 1 82.38 266 GLY B N 1
ATOM 5409 C CA . GLY B 1 266 ? 17.562 34.094 -7.07 1 82.38 266 GLY B CA 1
ATOM 5410 C C . GLY B 1 266 ? 18.703 33.156 -6.633 1 82.38 266 GLY B C 1
ATOM 5411 O O . GLY B 1 266 ? 19.344 32.531 -7.469 1 82.38 266 GLY B O 1
ATOM 5412 N N . GLU B 1 267 ? 18.938 33.031 -5.367 1 81.69 267 GLU B N 1
ATOM 5413 C CA . GLU B 1 267 ? 20.078 32.25 -4.859 1 81.69 267 GLU B CA 1
ATOM 5414 C C . GLU B 1 267 ? 19.594 30.969 -4.191 1 81.69 267 GLU B C 1
ATOM 5416 O O . GLU B 1 267 ? 20.406 30.156 -3.758 1 81.69 267 GLU B O 1
ATOM 5421 N N . GLY B 1 268 ? 18.391 30.703 -4.207 1 85.94 268 GLY B N 1
ATOM 5422 C CA . GLY B 1 268 ? 17.859 29.516 -3.559 1 85.94 268 GLY B CA 1
ATOM 5423 C C . GLY B 1 268 ? 17.609 28.375 -4.523 1 85.94 268 GLY B C 1
ATOM 5424 O O . GLY B 1 268 ? 18 28.453 -5.691 1 85.94 268 GLY B O 1
ATOM 5425 N N . PRO B 1 269 ? 17.156 27.266 -4.02 1 89.44 269 PRO B N 1
ATOM 5426 C CA . PRO B 1 269 ? 16.953 26.078 -4.852 1 89.44 269 PRO B CA 1
ATOM 5427 C C . PRO B 1 269 ? 15.945 26.297 -5.973 1 89.44 269 PRO B C 1
ATOM 5429 O O . PRO B 1 269 ? 14.922 26.953 -5.758 1 89.44 269 PRO B O 1
ATOM 5432 N N . GLY B 1 270 ? 16.219 25.75 -7.137 1 90 270 GLY B N 1
ATOM 5433 C CA . GLY B 1 270 ? 15.328 25.859 -8.281 1 90 270 GLY B CA 1
ATOM 5434 C C . GLY B 1 270 ? 14.523 24.594 -8.539 1 90 270 GLY B C 1
ATOM 5435 O O . GLY B 1 270 ? 13.914 24.453 -9.594 1 90 270 GLY B O 1
ATOM 5436 N N . TRP B 1 271 ? 14.5 23.656 -7.598 1 94.44 271 TRP B N 1
ATOM 5437 C CA . TRP B 1 271 ? 14 22.312 -7.879 1 94.44 271 TRP B CA 1
ATOM 5438 C C . TRP B 1 271 ? 12.898 21.922 -6.895 1 94.44 271 TRP B C 1
ATOM 5440 O O . TRP B 1 271 ? 12.578 20.75 -6.746 1 94.44 271 TRP B O 1
ATOM 5450 N N . LEU B 1 272 ? 12.227 22.875 -6.215 1 95.75 272 LEU B N 1
ATOM 5451 C CA . LEU B 1 272 ? 11.391 22.547 -5.07 1 95.75 272 LEU B CA 1
ATOM 5452 C C . LEU B 1 272 ? 9.953 22.281 -5.508 1 95.75 272 LEU B C 1
ATOM 5454 O O . LEU B 1 272 ? 9.156 21.734 -4.738 1 95.75 272 LEU B O 1
ATOM 5458 N N . GLY B 1 273 ? 9.523 22.609 -6.781 1 96.94 273 GLY B N 1
ATOM 5459 C CA . GLY B 1 273 ? 8.141 22.469 -7.199 1 96.94 273 GLY B CA 1
ATOM 5460 C C . GLY B 1 273 ? 7.191 23.391 -6.453 1 96.94 273 GLY B C 1
ATOM 5461 O O . GLY B 1 273 ? 7.492 24.562 -6.246 1 96.94 273 GLY B O 1
ATOM 5462 N N . SER B 1 274 ? 5.949 22.938 -6.266 1 98 274 SER B N 1
ATOM 5463 C CA . SER B 1 274 ? 5.062 23.625 -5.324 1 98 274 SER B CA 1
ATOM 5464 C C . SER B 1 274 ? 5.473 23.344 -3.883 1 98 274 SER B C 1
ATOM 5466 O O . SER B 1 274 ? 4.965 22.406 -3.254 1 98 274 SER B O 1
ATOM 5468 N N . ALA B 1 275 ? 6.281 24.156 -3.383 1 97.06 275 ALA B N 1
ATOM 5469 C CA . ALA B 1 275 ? 7.062 23.859 -2.188 1 97.06 275 ALA B CA 1
ATOM 5470 C C . ALA B 1 275 ? 6.32 24.281 -0.922 1 97.06 275 ALA B C 1
ATOM 5472 O O . ALA B 1 275 ? 5.312 24.984 -0.992 1 97.06 275 ALA B O 1
ATOM 5473 N N . HIS B 1 276 ? 6.887 23.812 0.186 1 97.38 276 HIS B N 1
ATOM 5474 C CA . HIS B 1 276 ? 6.418 24.203 1.512 1 97.38 276 HIS B CA 1
ATOM 5475 C C . HIS B 1 276 ? 6.344 25.719 1.652 1 97.38 276 HIS B C 1
ATOM 5477 O O . HIS B 1 276 ? 7.309 26.422 1.346 1 97.38 276 HIS B O 1
ATOM 5483 N N . ALA B 1 277 ? 5.199 26.266 1.965 1 97.81 277 ALA B N 1
ATOM 5484 C CA . ALA B 1 277 ? 4.965 27.656 2.312 1 97.81 277 ALA B CA 1
ATOM 5485 C C . ALA B 1 277 ? 4.836 28.516 1.061 1 97.81 277 ALA B C 1
ATOM 5487 O O . ALA B 1 277 ? 4.641 29.734 1.153 1 97.81 277 ALA B O 1
ATOM 5488 N N . ASP B 1 278 ? 4.852 27.922 -0.093 1 97.88 278 ASP B N 1
ATOM 5489 C CA . ASP B 1 278 ? 4.746 28.734 -1.303 1 97.88 278 ASP B CA 1
ATOM 5490 C C . ASP B 1 278 ? 3.381 29.406 -1.387 1 97.88 278 ASP B C 1
ATOM 5492 O O . ASP B 1 278 ? 3.221 30.391 -2.107 1 97.88 278 ASP B O 1
ATOM 5496 N N . ASP B 1 279 ? 2.406 28.859 -0.759 1 98.25 279 ASP B N 1
ATOM 5497 C CA . ASP B 1 279 ? 1.08 29.469 -0.774 1 98.25 279 ASP B CA 1
ATOM 5498 C C . ASP B 1 279 ? 1.095 30.844 -0.1 1 98.25 279 ASP B C 1
ATOM 5500 O O . ASP B 1 279 ? 0.309 31.719 -0.455 1 98.25 279 ASP B O 1
ATOM 5504 N N . ILE B 1 280 ? 1.985 31.125 0.823 1 97.69 280 ILE B N 1
ATOM 5505 C CA . ILE B 1 280 ? 2.09 32.406 1.527 1 97.69 280 ILE B CA 1
ATOM 5506 C C . ILE B 1 280 ? 2.43 33.5 0.538 1 97.69 280 ILE B C 1
ATOM 5508 O O . ILE B 1 280 ? 2.006 34.656 0.71 1 97.69 280 ILE B O 1
ATOM 5512 N N . LEU B 1 281 ? 3.213 33.188 -0.522 1 97.38 281 LEU B N 1
ATOM 5513 C CA . LEU B 1 281 ? 3.566 34.156 -1.546 1 97.38 281 LEU B CA 1
ATOM 5514 C C . LEU B 1 281 ? 2.318 34.812 -2.117 1 97.38 281 LEU B C 1
ATOM 5516 O O . LEU B 1 281 ? 2.281 36.062 -2.287 1 97.38 281 LEU B O 1
ATOM 5520 N N . PHE B 1 282 ? 1.354 34.031 -2.291 1 98.31 282 PHE B N 1
ATOM 5521 C CA . PHE B 1 282 ? 0.167 34.5 -2.996 1 98.31 282 PHE B CA 1
ATOM 5522 C C . PHE B 1 282 ? -0.842 35.094 -2.02 1 98.31 282 PHE B C 1
ATOM 5524 O O . PHE B 1 282 ? -1.597 36 -2.373 1 98.31 282 PHE B O 1
ATOM 5531 N N . VAL B 1 283 ? -0.842 34.625 -0.798 1 98.19 283 VAL B N 1
ATOM 5532 C CA . VAL B 1 283 ? -1.721 35.156 0.237 1 98.19 283 VAL B CA 1
ATOM 5533 C C . VAL B 1 283 ? -1.31 36.594 0.574 1 98.19 283 VAL B C 1
ATOM 5535 O O . VAL B 1 283 ? -2.164 37.469 0.788 1 98.19 283 VAL B O 1
ATOM 5538 N N . PHE B 1 284 ? 0.019 36.906 0.528 1 97.5 284 PHE B N 1
ATOM 5539 C CA . PHE B 1 284 ? 0.495 38.188 0.995 1 97.5 284 PHE B CA 1
ATOM 5540 C C . PHE B 1 284 ? 0.847 39.094 -0.182 1 97.5 284 PHE B C 1
ATOM 5542 O O . PHE B 1 284 ? 1.363 40.188 0.009 1 97.5 284 PHE B O 1
ATOM 5549 N N . GLY B 1 285 ? 0.666 38.625 -1.388 1 97.38 285 GLY B N 1
ATOM 5550 C CA . GLY B 1 285 ? 0.821 39.469 -2.559 1 97.38 285 GLY B CA 1
ATOM 5551 C C . GLY B 1 285 ? 2.271 39.719 -2.938 1 97.38 285 GLY B C 1
ATOM 5552 O O . GLY B 1 285 ? 2.621 40.781 -3.439 1 97.38 285 GLY B O 1
ATOM 5553 N N . TYR B 1 286 ? 3.096 38.719 -2.707 1 96.06 286 TYR B N 1
ATOM 5554 C CA . TYR B 1 286 ? 4.508 38.844 -3.051 1 96.06 286 TYR B CA 1
ATOM 5555 C C . TYR B 1 286 ? 4.688 39.094 -4.547 1 96.06 286 TYR B C 1
ATOM 5557 O O . TYR B 1 286 ? 5.617 39.781 -4.961 1 96.06 286 TYR B O 1
ATOM 5565 N N . PRO B 1 287 ? 3.84 38.594 -5.398 1 96 287 PRO B N 1
ATOM 5566 C CA . PRO B 1 287 ? 4.016 38.812 -6.836 1 96 287 PRO B CA 1
ATOM 5567 C C . PRO B 1 287 ? 3.994 40.281 -7.215 1 96 287 PRO B C 1
ATOM 5569 O O . PRO B 1 287 ? 4.453 40.656 -8.297 1 96 287 PRO B O 1
ATOM 5572 N N . PHE B 1 288 ? 3.48 41.125 -6.414 1 96 288 PHE B N 1
ATOM 5573 C CA . PHE B 1 288 ? 3.43 42.531 -6.711 1 96 288 PHE B CA 1
ATOM 5574 C C . PHE B 1 288 ? 4.691 43.25 -6.227 1 96 288 PHE B C 1
ATOM 5576 O O . PHE B 1 288 ? 4.977 44.375 -6.629 1 96 288 PHE B O 1
ATOM 5583 N N . SER B 1 289 ? 5.445 42.594 -5.359 1 93.88 289 SER B N 1
ATOM 5584 C CA . SER B 1 289 ? 6.648 43.219 -4.793 1 93.88 289 SER B CA 1
ATOM 5585 C C . SER B 1 289 ? 7.906 42.688 -5.477 1 93.88 289 SER B C 1
ATOM 5587 O O . SER B 1 289 ? 8.984 43.281 -5.348 1 93.88 289 SER B O 1
ATOM 5589 N N . TYR B 1 290 ? 7.793 41.625 -6.184 1 91.31 290 TYR B N 1
ATOM 5590 C CA . TYR B 1 290 ? 8.914 41.031 -6.879 1 91.31 290 TYR B CA 1
ATOM 5591 C C . TYR B 1 290 ? 8.664 40.969 -8.383 1 91.31 290 TYR B C 1
ATOM 5593 O O . TYR B 1 290 ? 7.648 40.438 -8.828 1 91.31 290 TYR B O 1
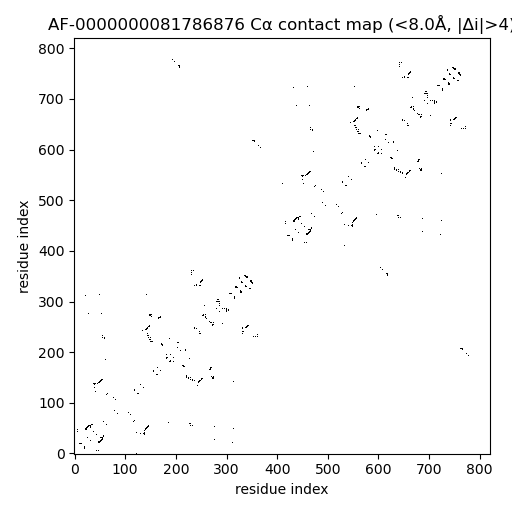ATOM 5601 N N . PRO B 1 291 ? 9.547 41.5 -9.125 1 86.38 291 PRO B N 1
ATOM 5602 C CA . PRO B 1 291 ? 9.273 41.719 -10.555 1 86.38 291 PRO B CA 1
ATOM 5603 C C . PRO B 1 291 ? 9.297 40.406 -11.352 1 86.38 291 PRO B C 1
ATOM 5605 O O . PRO B 1 291 ? 8.719 40.344 -12.438 1 86.38 291 PRO B O 1
ATOM 5608 N N . ASN B 1 292 ? 9.812 39.344 -10.945 1 89.31 292 ASN B N 1
ATOM 5609 C CA . ASN B 1 292 ? 10.016 38.125 -11.75 1 89.31 292 ASN B CA 1
ATOM 5610 C C . ASN B 1 292 ? 8.734 37.312 -11.844 1 89.31 292 ASN B C 1
ATOM 5612 O O . ASN B 1 292 ? 8.641 36.406 -12.672 1 89.31 292 ASN B O 1
ATOM 5616 N N . PHE B 1 293 ? 7.691 37.688 -11.148 1 94.81 293 PHE B N 1
ATOM 5617 C CA . PHE B 1 293 ? 6.43 36.938 -11.258 1 94.81 293 PHE B CA 1
ATOM 5618 C C . PHE B 1 293 ? 5.688 37.344 -12.531 1 94.81 293 PHE B C 1
ATOM 5620 O O . PHE B 1 293 ? 5.789 38.469 -12.992 1 94.81 293 PHE B O 1
ATOM 5627 N N . THR B 1 294 ? 4.934 36.375 -13.086 1 96.31 294 THR B N 1
ATOM 5628 C CA . THR B 1 294 ? 4.18 36.625 -14.312 1 96.31 294 THR B CA 1
ATOM 5629 C C . THR B 1 294 ? 2.885 37.375 -14.016 1 96.31 294 THR B C 1
ATOM 5631 O O . THR B 1 294 ? 2.459 37.438 -12.859 1 96.31 294 THR B O 1
ATOM 5634 N N . ASP B 1 295 ? 2.264 37.906 -15.047 1 97.12 295 ASP B N 1
ATOM 5635 C CA . ASP B 1 295 ? 0.969 38.562 -14.891 1 97.12 295 ASP B CA 1
ATOM 5636 C C . ASP B 1 295 ? -0.103 37.562 -14.453 1 97.12 295 ASP B C 1
ATOM 5638 O O . ASP B 1 295 ? -1.013 37.938 -13.695 1 97.12 295 ASP B O 1
ATOM 5642 N N . GLU B 1 296 ? -0.003 36.406 -14.945 1 97.62 296 GLU B N 1
ATOM 5643 C CA . GLU B 1 296 ? -0.943 35.344 -14.531 1 97.62 296 GLU B CA 1
ATOM 5644 C C . GLU B 1 296 ? -0.823 35.062 -13.039 1 97.62 296 GLU B C 1
ATOM 5646 O O . GLU B 1 296 ? -1.831 34.875 -12.359 1 97.62 296 GLU B O 1
ATOM 5651 N N . GLU B 1 297 ? 0.348 35.094 -12.562 1 98 297 GLU B N 1
ATOM 5652 C CA . GLU B 1 297 ? 0.572 34.844 -11.148 1 98 297 GLU B CA 1
ATOM 5653 C C . GLU B 1 297 ? 0.092 36 -10.289 1 98 297 GLU B C 1
ATOM 5655 O O . GLU B 1 297 ? -0.397 35.812 -9.18 1 98 297 GLU B O 1
ATOM 5660 N N . ARG B 1 298 ? 0.247 37.188 -10.797 1 98.06 298 ARG B N 1
ATOM 5661 C CA . ARG B 1 298 ? -0.304 38.344 -10.094 1 98.06 298 ARG B CA 1
ATOM 5662 C C . ARG B 1 298 ? -1.823 38.25 -10 1 98.06 298 ARG B C 1
ATOM 5664 O O . ARG B 1 298 ? -2.402 38.531 -8.945 1 98.06 298 ARG B O 1
ATOM 5671 N N . SER B 1 299 ? -2.402 37.875 -11.117 1 97.44 299 SER B N 1
ATOM 5672 C CA . SER B 1 299 ? -3.848 37.688 -11.109 1 97.44 299 SER B CA 1
ATOM 5673 C C . SER B 1 299 ? -4.242 36.562 -10.141 1 97.44 299 SER B C 1
ATOM 5675 O O . SER B 1 299 ? -5.246 36.656 -9.438 1 97.44 299 SER B O 1
ATOM 5677 N N . PHE B 1 300 ? -3.48 35.531 -10.164 1 97.62 300 PHE B N 1
ATOM 5678 C CA . PHE B 1 300 ? -3.689 34.406 -9.25 1 97.62 300 PHE B CA 1
ATOM 5679 C C . PHE B 1 300 ? -3.588 34.875 -7.801 1 97.62 300 PHE B C 1
ATOM 5681 O O . PHE B 1 300 ? -4.414 34.5 -6.965 1 97.62 300 PHE B O 1
ATOM 5688 N N . SER B 1 301 ? -2.658 35.656 -7.508 1 98.12 301 SER B N 1
ATOM 5689 C CA . SER B 1 301 ? -2.475 36.188 -6.16 1 98.12 301 SER B CA 1
ATOM 5690 C C . SER B 1 301 ? -3.686 37 -5.711 1 98.12 301 SER B C 1
ATOM 5692 O O . SER B 1 301 ? -4.102 36.906 -4.555 1 98.12 301 SER B O 1
ATOM 5694 N N . VAL B 1 302 ? -4.215 37.75 -6.586 1 97.88 302 VAL B N 1
ATOM 5695 C CA . VAL B 1 302 ? -5.41 38.531 -6.266 1 97.88 302 VAL B CA 1
ATOM 5696 C C . VAL B 1 302 ? -6.539 37.594 -5.852 1 97.88 302 VAL B C 1
ATOM 5698 O O . VAL B 1 302 ? -7.25 37.844 -4.879 1 97.88 302 VAL B O 1
ATOM 5701 N N . GLU B 1 303 ? -6.707 36.531 -6.582 1 96.94 303 GLU B N 1
ATOM 5702 C CA . GLU B 1 303 ? -7.754 35.562 -6.266 1 96.94 303 GLU B CA 1
ATOM 5703 C C . GLU B 1 303 ? -7.52 34.938 -4.898 1 96.94 303 GLU B C 1
ATOM 5705 O O . GLU B 1 303 ? -8.445 34.812 -4.098 1 96.94 303 GLU B O 1
ATOM 5710 N N . VAL B 1 304 ? -6.316 34.531 -4.645 1 98.12 304 VAL B N 1
ATOM 5711 C CA . VAL B 1 304 ? -5.98 33.875 -3.373 1 98.12 304 VAL B CA 1
ATOM 5712 C C . VAL B 1 304 ? -6.219 34.875 -2.229 1 98.12 304 VAL B C 1
ATOM 5714 O O . VAL B 1 304 ? -6.812 34.5 -1.21 1 98.12 304 VAL B O 1
ATOM 5717 N N . MET B 1 305 ? -5.805 36.094 -2.396 1 97.94 305 MET B N 1
ATOM 5718 C CA . MET B 1 305 ? -6.047 37.156 -1.395 1 97.94 305 MET B CA 1
ATOM 5719 C C . MET B 1 305 ? -7.543 37.312 -1.145 1 97.94 305 MET B C 1
ATOM 5721 O O . MET B 1 305 ? -7.969 37.469 0 1 97.94 305 MET B O 1
ATOM 5725 N N . ASN B 1 306 ? -8.281 37.281 -2.197 1 97.12 306 ASN B N 1
ATOM 5726 C CA . ASN B 1 306 ? -9.734 37.375 -2.064 1 97.12 306 ASN B CA 1
ATOM 5727 C C . ASN B 1 306 ? -10.32 36.219 -1.274 1 97.12 306 ASN B C 1
ATOM 5729 O O . ASN B 1 306 ? -11.219 36.406 -0.452 1 97.12 306 ASN B O 1
ATOM 5733 N N . PHE B 1 307 ? -9.883 35 -1.561 1 97.94 307 PHE B N 1
ATOM 5734 C CA . PHE B 1 307 ? -10.367 33.844 -0.837 1 97.94 307 PHE B CA 1
ATOM 5735 C C . PHE B 1 307 ? -10.109 34 0.658 1 97.94 307 PHE B C 1
ATOM 5737 O O . PHE B 1 307 ? -11.008 33.75 1.472 1 97.94 307 PHE B O 1
ATOM 5744 N N . TRP B 1 308 ? -8.906 34.344 1.022 1 98.19 308 TRP B N 1
ATOM 5745 C CA . TRP B 1 308 ? -8.531 34.469 2.426 1 98.19 308 TRP B CA 1
ATOM 5746 C C . TRP B 1 308 ? -9.32 35.594 3.09 1 98.19 308 TRP B C 1
ATOM 5748 O O . TRP B 1 308 ? -9.758 35.469 4.234 1 98.19 308 TRP B O 1
ATOM 5758 N N . THR B 1 309 ? -9.477 36.688 2.338 1 97.06 309 THR B N 1
ATOM 5759 C CA . THR B 1 309 ? -10.219 37.812 2.869 1 97.06 309 THR B CA 1
ATOM 5760 C C . THR B 1 309 ? -11.688 37.469 3.064 1 97.06 309 THR B C 1
ATOM 5762 O O . THR B 1 309 ? -12.281 37.812 4.09 1 97.06 309 THR B O 1
ATOM 5765 N N . LYS B 1 310 ? -12.25 36.812 2.121 1 97.06 310 LYS B N 1
ATOM 5766 C CA . LYS B 1 310 ? -13.641 36.375 2.232 1 97.06 310 LYS B CA 1
ATOM 5767 C C . LYS B 1 310 ? -13.828 35.406 3.396 1 97.06 310 LYS B C 1
ATOM 5769 O O . LYS B 1 310 ? -14.828 35.469 4.113 1 97.06 310 LYS B O 1
ATOM 5774 N N . PHE B 1 311 ? -12.898 34.531 3.543 1 97.94 311 PHE B N 1
ATOM 5775 C CA . PHE B 1 311 ? -12.977 33.562 4.648 1 97.94 311 PHE B CA 1
ATOM 5776 C C . PHE B 1 311 ? -12.953 34.312 5.988 1 97.94 311 PHE B C 1
ATOM 5778 O O . PHE B 1 311 ? -13.734 34 6.887 1 97.94 311 PHE B O 1
ATOM 5785 N N . ALA B 1 312 ? -12.07 35.25 6.129 1 97.06 312 ALA B N 1
ATOM 5786 C CA . ALA B 1 312 ? -11.984 36.031 7.359 1 97.06 312 ALA B CA 1
ATOM 5787 C C . ALA B 1 312 ? -13.281 36.781 7.625 1 97.06 312 ALA B C 1
ATOM 5789 O O . ALA B 1 312 ? -13.711 36.906 8.773 1 97.06 312 ALA B O 1
ATOM 5790 N N . LYS B 1 313 ? -13.875 37.188 6.578 1 95.75 313 LYS B N 1
ATOM 5791 C CA . LYS B 1 313 ? -15.055 38.031 6.699 1 95.75 313 LYS B CA 1
ATOM 5792 C C . LYS B 1 313 ? -16.312 37.219 6.938 1 95.75 313 LYS B C 1
ATOM 5794 O O . LYS B 1 313 ? -17.188 37.625 7.703 1 95.75 313 LYS B O 1
ATOM 5799 N N . THR B 1 314 ? -16.406 36.062 6.262 1 95.38 314 THR B N 1
ATOM 5800 C CA . THR B 1 314 ? -17.719 35.406 6.219 1 95.38 314 THR B CA 1
ATOM 5801 C C . THR B 1 314 ? -17.609 33.969 6.703 1 95.38 314 THR B C 1
ATOM 5803 O O . THR B 1 314 ? -18.625 33.312 6.98 1 95.38 314 THR B O 1
ATOM 5806 N N . GLY B 1 315 ? -16.438 33.5 6.797 1 96.19 315 GLY B N 1
ATOM 5807 C CA . GLY B 1 315 ? -16.25 32.094 7.121 1 96.19 315 GLY B CA 1
ATOM 5808 C C . GLY B 1 315 ? -16.281 31.188 5.902 1 96.19 315 GLY B C 1
ATOM 5809 O O . GLY B 1 315 ? -16.078 29.969 6.016 1 96.19 315 GLY B O 1
ATOM 5810 N N . MET B 1 316 ? -16.422 31.812 4.711 1 95.69 316 MET B N 1
ATOM 5811 C CA . MET B 1 316 ? -16.422 31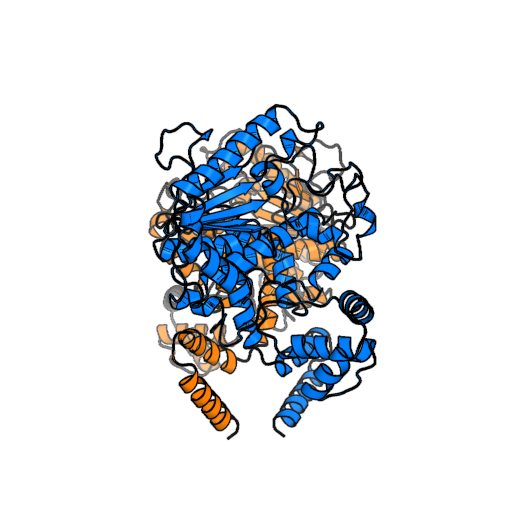.094 3.443 1 95.69 316 MET B CA 1
ATOM 5812 C C . MET B 1 316 ? -15.43 31.719 2.469 1 95.69 316 MET B C 1
ATOM 5814 O O . MET B 1 316 ? -15.555 32.875 2.115 1 95.69 316 MET B O 1
ATOM 5818 N N . PRO B 1 317 ? -14.5 30.891 1.995 1 96.75 317 PRO B N 1
ATOM 5819 C CA . PRO B 1 317 ? -13.508 31.484 1.094 1 96.75 317 PRO B CA 1
ATOM 5820 C C . PRO B 1 317 ? -14.07 31.781 -0.292 1 96.75 317 PRO B C 1
ATOM 5822 O O . PRO B 1 317 ? -13.562 32.656 -0.992 1 96.75 317 PRO B O 1
ATOM 5825 N N . GLY B 1 318 ? -15.047 31.031 -0.673 1 93.56 318 GLY B N 1
ATOM 5826 C CA . GLY B 1 318 ? -15.734 31.188 -1.95 1 93.56 318 GLY B CA 1
ATOM 5827 C C . GLY B 1 318 ? -17.188 30.75 -1.901 1 93.56 318 GLY B C 1
ATOM 5828 O O . GLY B 1 318 ? -17.766 30.641 -0.821 1 93.56 318 GLY B O 1
ATOM 5829 N N . THR B 1 319 ? -17.734 30.641 -3.115 1 88.69 319 THR B N 1
ATOM 5830 C CA . THR B 1 319 ? -19.109 30.188 -3.18 1 88.69 319 THR B CA 1
ATOM 5831 C C . THR B 1 319 ? -19.203 28.688 -2.986 1 88.69 319 THR B C 1
ATOM 5833 O O . THR B 1 319 ? -18.359 27.938 -3.51 1 88.69 319 THR B O 1
ATOM 5836 N N . VAL B 1 320 ? -20.219 28.25 -2.26 1 84.12 320 VAL B N 1
ATOM 5837 C CA . VAL B 1 320 ? -20.328 26.844 -1.929 1 84.12 320 VAL B CA 1
ATOM 5838 C C . VAL B 1 320 ? -21.422 26.203 -2.773 1 84.12 320 VAL B C 1
ATOM 5840 O O . VAL B 1 320 ? -21.703 25 -2.646 1 84.12 320 VAL B O 1
ATOM 5843 N N . THR B 1 321 ? -22.062 26.953 -3.551 1 78.06 321 THR B N 1
ATOM 5844 C CA . THR B 1 321 ? -23.141 26.438 -4.387 1 78.06 321 THR B CA 1
ATOM 5845 C C . THR B 1 321 ? -22.609 26.016 -5.758 1 78.06 321 THR B C 1
ATOM 5847 O O . THR B 1 321 ? -21.844 26.766 -6.383 1 78.06 321 THR B O 1
ATOM 5850 N N . SER B 1 322 ? -23.203 24.844 -6.066 1 68.94 322 SER B N 1
ATOM 5851 C CA . SER B 1 322 ? -22.812 24.281 -7.355 1 68.94 322 SER B CA 1
ATOM 5852 C C . SER B 1 322 ? -23.359 25.125 -8.508 1 68.94 322 SER B C 1
ATOM 5854 O O . SER B 1 322 ? -24.469 25.656 -8.422 1 68.94 322 SER B O 1
ATOM 5856 N N . GLY B 1 323 ? -22.531 25.625 -9.43 1 65.81 323 GLY B N 1
ATOM 5857 C CA . GLY B 1 323 ? -22.953 26.453 -10.547 1 65.81 323 GLY B CA 1
ATOM 5858 C C . GLY B 1 323 ? -22.156 27.734 -10.672 1 65.81 323 GLY B C 1
ATOM 5859 O O . GLY B 1 323 ? -22.203 28.406 -11.711 1 65.81 323 GLY B O 1
ATOM 5860 N N . SER B 1 324 ? -21.641 28.016 -9.602 1 67.75 324 SER B N 1
ATOM 5861 C CA . SER B 1 324 ? -20.766 29.172 -9.711 1 67.75 324 SER B CA 1
ATOM 5862 C C . SER B 1 324 ? -19.578 28.891 -10.617 1 67.75 324 SER B C 1
ATOM 5864 O O . SER B 1 324 ? -19.375 27.75 -11.039 1 67.75 324 SER B O 1
ATOM 5866 N N . THR B 1 325 ? -19.047 30.062 -10.992 1 71.94 325 THR B N 1
ATOM 5867 C CA . THR B 1 325 ? -17.875 29.859 -11.836 1 71.94 325 THR B CA 1
ATOM 5868 C C . THR B 1 325 ? -16.844 28.984 -11.133 1 71.94 325 THR B C 1
ATOM 5870 O O . THR B 1 325 ? -16.703 29.031 -9.906 1 71.94 325 THR B O 1
ATOM 5873 N N . GLN B 1 326 ? -16.281 28.188 -11.867 1 77.75 326 GLN B N 1
ATOM 5874 C CA . GLN B 1 326 ? -15.266 27.266 -11.359 1 77.75 326 GLN B CA 1
ATOM 5875 C C . GLN B 1 326 ? -14.242 28 -10.5 1 77.75 326 GLN B C 1
ATOM 5877 O O . GLN B 1 326 ? -13.797 27.484 -9.477 1 77.75 326 GLN B O 1
ATOM 5882 N N . ARG B 1 327 ? -14.008 29.156 -10.82 1 84.31 327 ARG B N 1
ATOM 5883 C CA . ARG B 1 327 ? -12.93 29.891 -10.172 1 84.31 327 ARG B CA 1
ATOM 5884 C C . ARG B 1 327 ? -13.336 30.344 -8.773 1 84.31 327 ARG B C 1
ATOM 5886 O O . ARG B 1 327 ? -12.516 30.328 -7.852 1 84.31 327 ARG B O 1
ATOM 5893 N N . ASP B 1 328 ? -14.57 30.641 -8.609 1 88.12 328 ASP B N 1
ATOM 5894 C CA . ASP B 1 328 ? -15.008 31.156 -7.316 1 88.12 328 ASP B CA 1
ATOM 5895 C C . ASP B 1 328 ? -15.562 30.031 -6.438 1 88.12 328 ASP B C 1
ATOM 5897 O O . ASP B 1 328 ? -15.75 30.219 -5.234 1 88.12 328 ASP B O 1
ATOM 5901 N N . PHE B 1 329 ? -15.789 28.984 -6.961 1 88.62 329 PHE B N 1
ATOM 5902 C CA . PHE B 1 329 ? -16.406 27.859 -6.258 1 88.62 329 PHE B CA 1
ATOM 5903 C C . PHE B 1 329 ? -15.391 27.203 -5.332 1 88.62 329 PHE B C 1
ATOM 5905 O O . PHE B 1 329 ? -14.336 26.75 -5.777 1 88.62 329 PHE B O 1
ATOM 5912 N N . TRP B 1 330 ? -15.672 27.172 -4.082 1 95.38 330 TRP B N 1
ATOM 5913 C CA . TRP B 1 330 ? -14.93 26.453 -3.053 1 95.38 330 TRP B CA 1
ATOM 5914 C C . TRP B 1 330 ? -15.867 25.625 -2.182 1 95.38 330 TRP B C 1
ATOM 5916 O O . TRP B 1 330 ? -16.391 26.109 -1.173 1 95.38 330 TRP B O 1
ATOM 5926 N N . PRO B 1 331 ? -15.961 24.375 -2.494 1 94.56 331 PRO B N 1
ATOM 5927 C CA . PRO B 1 331 ? -16.922 23.531 -1.775 1 94.56 331 PRO B CA 1
ATOM 5928 C C . PRO B 1 331 ? -16.516 23.266 -0.332 1 94.56 331 PRO B C 1
ATOM 5930 O O . PRO B 1 331 ? -15.32 23.172 -0.036 1 94.56 331 PRO B O 1
ATOM 5933 N N . ARG B 1 332 ? -17.547 23.078 0.515 1 96.75 332 ARG B N 1
ATOM 5934 C CA . ARG B 1 332 ? -17.297 22.578 1.86 1 96.75 332 ARG B CA 1
ATOM 5935 C C . ARG B 1 332 ? -16.781 21.141 1.816 1 96.75 332 ARG B C 1
ATOM 5937 O O . ARG B 1 332 ? -17.234 20.344 0.987 1 96.75 332 ARG B O 1
ATOM 5944 N N . PHE B 1 333 ? -15.898 20.891 2.646 1 97.75 333 PHE B N 1
ATOM 5945 C CA . PHE B 1 333 ? -15.461 19.5 2.816 1 97.75 333 PHE B CA 1
ATOM 5946 C C . PHE B 1 333 ? -16.516 18.688 3.553 1 97.75 333 PHE B C 1
ATOM 5948 O O . PHE B 1 333 ? -16.891 19.016 4.68 1 97.75 333 PHE B O 1
ATOM 5955 N N . THR B 1 334 ? -17.016 17.672 2.891 1 96.94 334 THR B N 1
ATOM 5956 C CA . THR B 1 334 ? -17.953 16.719 3.477 1 96.94 334 THR B CA 1
ATOM 5957 C C . THR B 1 334 ? -17.547 15.289 3.154 1 96.94 334 THR B C 1
ATOM 5959 O O . THR B 1 334 ? -16.734 15.055 2.25 1 96.94 334 THR B O 1
ATOM 5962 N N . VAL B 1 335 ? -17.984 14.422 3.902 1 95 335 VAL B N 1
ATOM 5963 C CA . VAL B 1 335 ? -17.844 12.992 3.635 1 95 335 VAL B CA 1
ATOM 5964 C C . VAL B 1 335 ? -19.203 12.406 3.262 1 95 335 VAL B C 1
ATOM 5966 O O . VAL B 1 335 ? -20.172 12.516 4.027 1 95 335 VAL B O 1
ATOM 5969 N N . PRO B 1 336 ? -19.281 11.914 1.988 1 94.5 336 PRO B N 1
ATOM 5970 C CA . PRO B 1 336 ? -18.219 11.266 1.215 1 94.5 336 PRO B CA 1
ATOM 5971 C C . PRO B 1 336 ? -17.75 12.117 0.034 1 94.5 336 PRO B C 1
ATOM 5973 O O . PRO B 1 336 ? -16.984 11.633 -0.816 1 94.5 336 PRO B O 1
ATOM 5976 N N . GLU B 1 337 ? -18.172 13.312 -0.09 1 95.31 337 GLU B N 1
ATOM 5977 C CA . GLU B 1 337 ? -17.812 14.07 -1.286 1 95.31 337 GLU B CA 1
ATOM 5978 C C . GLU B 1 337 ? -16.312 14.328 -1.36 1 95.31 337 GLU B C 1
ATOM 5980 O O . GLU B 1 337 ? -15.719 14.258 -2.438 1 95.31 337 GLU B O 1
ATOM 5985 N N . LEU B 1 338 ? -15.672 14.648 -0.256 1 97.5 338 LEU B N 1
ATOM 5986 C CA . LEU B 1 338 ? -14.234 14.82 -0.082 1 97.5 338 LEU B CA 1
ATOM 5987 C C . LEU B 1 338 ? -13.695 15.891 -1.027 1 97.5 338 LEU B C 1
ATOM 5989 O O . LEU B 1 338 ? -12.617 15.727 -1.603 1 97.5 338 LEU B O 1
ATOM 5993 N N . ALA B 1 339 ? -14.422 16.953 -1.195 1 96.75 339 ALA B N 1
ATOM 5994 C CA . ALA B 1 339 ? -14.047 18 -2.152 1 96.75 339 ALA B CA 1
ATOM 5995 C C . ALA B 1 339 ? -12.961 18.906 -1.576 1 96.75 339 ALA B C 1
ATOM 5997 O O . ALA B 1 339 ? -12.898 19.109 -0.363 1 96.75 339 ALA B O 1
ATOM 5998 N N . TYR B 1 340 ? -12.102 19.438 -2.473 1 97.38 340 TYR B N 1
ATOM 5999 C CA . TYR B 1 340 ? -11.102 20.422 -2.102 1 97.38 340 TYR B CA 1
ATOM 6000 C C . TYR B 1 340 ? -10.758 21.328 -3.281 1 97.38 340 TYR B C 1
ATOM 6002 O O . TYR B 1 340 ? -11.062 21 -4.43 1 97.38 340 TYR B O 1
ATOM 6010 N N . LYS B 1 341 ? -10.211 22.484 -2.955 1 97.81 341 LYS B N 1
ATOM 6011 C CA . LYS B 1 341 ? -9.812 23.469 -3.971 1 97.81 341 LYS B CA 1
ATOM 6012 C C . LYS B 1 341 ? -8.359 23.266 -4.387 1 97.81 341 LYS B C 1
ATOM 6014 O O . LYS B 1 341 ? -7.488 23.078 -3.535 1 97.81 341 LYS B O 1
ATOM 6019 N N . GLU B 1 342 ? -8.125 23.203 -5.688 1 98 342 GLU B N 1
ATOM 6020 C CA . GLU B 1 342 ? -6.758 23.203 -6.199 1 98 342 GLU B CA 1
ATOM 6021 C C . GLU B 1 342 ? -6.289 24.625 -6.523 1 98 342 GLU B C 1
ATOM 6023 O O . GLU B 1 342 ? -6.832 25.266 -7.418 1 98 342 GLU B O 1
ATOM 6028 N N . LEU B 1 343 ? -5.32 25.062 -5.754 1 98.31 343 LEU B N 1
ATOM 6029 C CA . LEU B 1 343 ? -4.766 26.406 -5.992 1 98.31 343 LEU B CA 1
ATOM 6030 C C . LEU B 1 343 ? -3.695 26.359 -7.078 1 98.31 343 LEU B C 1
ATOM 6032 O O . LEU B 1 343 ? -2.512 26.172 -6.781 1 98.31 343 LEU B O 1
ATOM 6036 N N . SER B 1 344 ? -4.102 26.469 -8.234 1 97.62 344 SER B N 1
ATOM 6037 C CA . SER B 1 344 ? -3.332 26.672 -9.461 1 97.62 344 SER B CA 1
ATOM 6038 C C . SER B 1 344 ? -3.916 27.797 -10.297 1 97.62 344 SER B C 1
ATOM 6040 O O . SER B 1 344 ? -4.883 28.453 -9.891 1 97.62 344 SER B O 1
ATOM 6042 N N . LEU B 1 345 ? -3.293 28.047 -11.414 1 96.69 345 LEU B N 1
ATOM 6043 C CA . LEU B 1 345 ? -3.766 29.141 -12.242 1 96.69 345 LEU B CA 1
ATOM 6044 C C . LEU B 1 345 ? -5.195 28.906 -12.711 1 96.69 345 LEU B C 1
ATOM 6046 O O . LEU B 1 345 ? -5.938 29.844 -12.969 1 96.69 345 LEU B O 1
ATOM 6050 N N . ASN B 1 346 ? -5.605 27.656 -12.688 1 94.62 346 ASN B N 1
ATOM 6051 C CA . ASN B 1 346 ? -6.934 27.297 -13.172 1 94.62 346 ASN B CA 1
ATOM 6052 C C . ASN B 1 346 ? -7.965 27.312 -12.047 1 94.62 346 ASN B C 1
ATOM 6054 O O . ASN B 1 346 ? -9.164 27.422 -12.305 1 94.62 346 ASN B O 1
ATOM 6058 N N . LEU B 1 347 ? -7.578 27.156 -10.812 1 96.25 347 LEU B N 1
ATOM 6059 C CA . LEU B 1 347 ? -8.43 27.188 -9.625 1 96.25 347 LEU B CA 1
ATOM 6060 C C . LEU B 1 347 ? -9.555 26.156 -9.742 1 96.25 347 LEU B C 1
ATOM 6062 O O . LEU B 1 347 ? -10.727 26.5 -9.562 1 96.25 347 LEU B O 1
ATOM 6066 N N . THR B 1 348 ? -9.203 24.922 -10.031 1 95.38 348 THR B N 1
ATOM 6067 C CA . THR B 1 348 ? -10.188 23.844 -10.18 1 95.38 348 THR B CA 1
ATOM 6068 C C . THR B 1 348 ? -10.531 23.234 -8.828 1 95.38 348 THR B C 1
ATOM 6070 O O . THR B 1 348 ? -9.859 23.516 -7.832 1 95.38 348 THR B O 1
ATOM 6073 N N . THR B 1 349 ? -11.664 22.578 -8.797 1 95.5 349 THR B N 1
ATOM 6074 C CA . THR B 1 349 ? -12.055 21.781 -7.645 1 95.5 349 THR B CA 1
ATOM 6075 C C . THR B 1 349 ? -11.836 20.297 -7.926 1 95.5 349 THR B C 1
ATOM 6077 O O . THR B 1 349 ? -12.094 19.812 -9.039 1 95.5 349 THR B O 1
ATOM 6080 N N . SER B 1 350 ? -11.352 19.578 -6.988 1 95.62 350 SER B N 1
ATOM 6081 C CA . SER B 1 350 ? -11.125 18.141 -7.078 1 95.62 350 SER B CA 1
ATOM 6082 C C . SER B 1 350 ? -11.656 17.422 -5.848 1 95.62 350 SER B C 1
ATOM 6084 O O . SER B 1 350 ? -12.375 18.016 -5.039 1 95.62 350 SER B O 1
ATOM 6086 N N . ARG B 1 351 ? -11.492 16.109 -5.77 1 96.56 351 ARG B N 1
ATOM 6087 C CA . ARG B 1 351 ? -11.984 15.352 -4.625 1 96.56 351 ARG B CA 1
ATOM 6088 C C . ARG B 1 351 ? -10.953 14.328 -4.156 1 96.56 351 ARG B C 1
ATOM 6090 O O . ARG B 1 351 ? -10.047 13.969 -4.906 1 96.56 351 ARG B O 1
ATOM 6097 N N . ALA B 1 352 ? -11.102 13.875 -2.979 1 97.81 352 ALA B N 1
ATOM 6098 C CA . ALA B 1 352 ? -10.422 12.719 -2.398 1 97.81 352 ALA B CA 1
ATOM 6099 C C . ALA B 1 352 ? -8.906 12.898 -2.443 1 97.81 352 ALA B C 1
ATOM 6101 O O . ALA B 1 352 ? -8.18 12.023 -2.922 1 97.81 352 ALA B O 1
ATOM 6102 N N . LEU B 1 353 ? -8.508 14.062 -1.918 1 98 353 LEU B N 1
ATOM 6103 C CA . LEU B 1 353 ? -7.086 14.375 -1.893 1 98 353 LEU B CA 1
ATOM 6104 C C . LEU B 1 353 ? -6.305 13.32 -1.121 1 98 353 LEU B C 1
ATOM 6106 O O . LEU B 1 353 ? -6.465 13.188 0.095 1 98 353 LEU B O 1
ATOM 6110 N N . LYS B 1 354 ? -5.434 12.523 -1.799 1 98 354 LYS B N 1
ATOM 6111 C CA . LYS B 1 354 ? -4.492 11.562 -1.235 1 98 354 LYS B CA 1
ATOM 6112 C C . LYS B 1 354 ? -5.199 10.578 -0.313 1 98 354 LYS B C 1
ATOM 6114 O O . LYS B 1 354 ? -4.664 10.195 0.731 1 98 354 LYS B O 1
ATOM 6119 N N . SER B 1 355 ? -6.418 10.133 -0.65 1 98 355 SER B N 1
ATOM 6120 C CA . SER B 1 355 ? -7.23 9.312 0.241 1 98 355 SER B CA 1
ATOM 6121 C C . SER B 1 355 ? -6.527 7.996 0.575 1 98 355 SER B C 1
ATOM 6123 O O . SER B 1 355 ? -6.527 7.562 1.729 1 98 355 SER B O 1
ATOM 6125 N N . ASP B 1 356 ? -5.887 7.336 -0.396 1 98.06 356 ASP B N 1
ATOM 6126 C CA . ASP B 1 356 ? -5.195 6.074 -0.15 1 98.06 356 ASP B CA 1
ATOM 6127 C C . ASP B 1 356 ? -3.998 6.277 0.776 1 98.06 356 ASP B C 1
ATOM 6129 O O . ASP B 1 356 ? -3.787 5.496 1.706 1 98.06 356 ASP B O 1
ATOM 6133 N N . GLN B 1 357 ? -3.215 7.32 0.5 1 98.5 357 GLN B N 1
ATOM 6134 C CA . GLN B 1 357 ? -2.062 7.625 1.341 1 98.5 357 GLN B CA 1
ATOM 6135 C C . GLN B 1 357 ? -2.496 7.984 2.76 1 98.5 357 GLN B C 1
ATOM 6137 O O . GLN B 1 357 ? -1.843 7.602 3.73 1 98.5 357 GLN B O 1
ATOM 6142 N N . CYS B 1 358 ? -3.582 8.695 2.857 1 98.5 358 CYS B N 1
ATOM 6143 C CA . CYS B 1 358 ? -4.02 9.141 4.176 1 98.5 358 CYS B CA 1
ATOM 6144 C C . CYS B 1 358 ? -4.645 7.984 4.957 1 98.5 358 CYS B C 1
ATOM 6146 O O . CYS B 1 358 ? -4.559 7.945 6.184 1 98.5 358 CYS B O 1
ATOM 6148 N N . TYR B 1 359 ? -5.277 6.988 4.273 1 98.19 359 TYR B N 1
ATOM 6149 C CA . TYR B 1 359 ? -5.668 5.785 5 1 98.19 359 TYR B CA 1
ATOM 6150 C C . TYR B 1 359 ? -4.449 5.062 5.559 1 98.19 359 TYR B C 1
ATOM 6152 O O . TYR B 1 359 ? -4.48 4.551 6.68 1 98.19 359 TYR B O 1
ATOM 6160 N N . PHE B 1 360 ? -3.377 4.969 4.781 1 98.25 360 PHE B N 1
ATOM 6161 C CA . PHE B 1 360 ? -2.131 4.355 5.223 1 98.25 360 PHE B CA 1
ATOM 6162 C C . PHE B 1 360 ? -1.617 5.027 6.492 1 98.25 360 PHE B C 1
ATOM 6164 O O . PHE B 1 360 ? -1.354 4.359 7.492 1 98.25 360 PHE B O 1
ATOM 6171 N N . TRP B 1 361 ? -1.591 6.316 6.547 1 97.31 361 TRP B N 1
ATOM 6172 C CA . TRP B 1 361 ? -0.946 7.039 7.637 1 97.31 361 TRP B CA 1
ATOM 6173 C C . TRP B 1 361 ? -1.896 7.203 8.82 1 97.31 361 TRP B C 1
ATOM 6175 O O . TRP B 1 361 ? -1.473 7.156 9.977 1 97.31 361 TRP B O 1
ATOM 6185 N N . ASN B 1 362 ? -3.166 7.449 8.547 1 96.69 362 ASN B N 1
ATOM 6186 C CA . ASN B 1 362 ? -4.086 7.84 9.609 1 96.69 362 ASN B CA 1
ATOM 6187 C C . ASN B 1 362 ? -4.789 6.629 10.211 1 96.69 362 ASN B C 1
ATOM 6189 O O . ASN B 1 362 ? -5.379 6.719 11.289 1 96.69 362 ASN B O 1
ATOM 6193 N N . THR B 1 363 ? -4.719 5.492 9.531 1 95.75 363 THR B N 1
ATOM 6194 C CA . THR B 1 363 ? -5.43 4.316 10.023 1 95.75 363 THR B CA 1
ATOM 6195 C C . THR B 1 363 ? -4.488 3.123 10.141 1 95.75 363 THR B C 1
ATOM 6197 O O . THR B 1 363 ? -4.297 2.578 11.227 1 95.75 363 THR B O 1
ATOM 6200 N N . TYR B 1 364 ? -3.84 2.787 9.055 1 96.44 364 TYR B N 1
ATOM 6201 C CA . TYR B 1 364 ? -3.057 1.556 9.047 1 96.44 364 TYR B CA 1
ATOM 6202 C C . TYR B 1 364 ? -1.842 1.674 9.961 1 96.44 364 TYR B C 1
ATOM 6204 O O . TYR B 1 364 ? -1.561 0.771 10.75 1 96.44 364 TYR B O 1
ATOM 6212 N N . VAL B 1 365 ? -1.097 2.756 9.828 1 94 365 VAL B N 1
ATOM 6213 C CA . VAL B 1 365 ? 0.125 2.928 10.609 1 94 365 VAL B CA 1
ATOM 6214 C C . VAL B 1 365 ? -0.208 2.93 12.102 1 94 365 VAL B C 1
ATOM 6216 O O . VAL B 1 365 ? 0.428 2.223 12.891 1 94 365 VAL B O 1
ATOM 6219 N N . PRO B 1 366 ? -1.229 3.668 12.523 1 90.44 366 PRO B N 1
ATOM 6220 C CA . PRO B 1 366 ? -1.6 3.576 13.938 1 90.44 366 PRO B CA 1
ATOM 6221 C C . PRO B 1 366 ? -1.969 2.156 14.359 1 90.44 366 PRO B C 1
ATOM 6223 O O . PRO B 1 366 ? -1.647 1.737 15.477 1 90.44 366 PRO B O 1
ATOM 6226 N N . GLN B 1 367 ? -2.654 1.41 13.484 1 87.81 367 GLN B N 1
ATOM 6227 C CA . GLN B 1 367 ? -2.973 0.017 13.781 1 87.81 367 GLN B CA 1
ATOM 6228 C C . GLN B 1 367 ? -1.704 -0.815 13.945 1 87.81 367 GLN B C 1
ATOM 6230 O O . GLN B 1 367 ? -1.603 -1.626 14.867 1 87.81 367 GLN B O 1
ATOM 6235 N N . LEU B 1 368 ? -0.782 -0.602 13.062 1 88.19 368 LEU B N 1
ATOM 6236 C CA . LEU B 1 368 ? 0.495 -1.307 13.109 1 88.19 368 LEU B CA 1
ATOM 6237 C C . LEU B 1 368 ? 1.262 -0.959 14.383 1 88.19 368 LEU B C 1
ATOM 6239 O O . LEU B 1 368 ? 1.835 -1.841 15.023 1 88.19 368 LEU B O 1
ATOM 6243 N N . GLN B 1 369 ? 1.264 0.325 14.719 1 83.81 369 GLN B N 1
ATOM 6244 C CA . GLN B 1 369 ? 1.967 0.777 15.914 1 83.81 369 GLN B CA 1
ATOM 6245 C C . GLN B 1 369 ? 1.348 0.18 17.172 1 83.81 369 GLN B C 1
ATOM 6247 O O . GLN B 1 369 ? 2.062 -0.181 18.109 1 83.81 369 GLN B O 1
ATOM 6252 N N . THR B 1 370 ? 0.084 0.135 17.203 1 78.5 370 THR B N 1
ATOM 6253 C CA . THR B 1 370 ? -0.612 -0.458 18.328 1 78.5 370 THR B CA 1
ATOM 6254 C C . THR B 1 370 ? -0.251 -1.933 18.484 1 78.5 370 THR B C 1
ATOM 6256 O O . THR B 1 370 ? -0.051 -2.422 19.594 1 78.5 370 THR B O 1
ATOM 6259 N N . MET B 1 371 ? -0.147 -2.504 17.422 1 75.38 371 MET B N 1
ATOM 6260 C CA . MET B 1 371 ? 0.236 -3.914 17.422 1 75.38 371 MET B CA 1
ATOM 6261 C C . MET B 1 371 ? 1.659 -4.09 17.938 1 75.38 371 MET B C 1
ATOM 6263 O O . MET B 1 371 ? 1.934 -5.012 18.703 1 75.38 371 MET B O 1
ATOM 6267 N N . LEU B 1 372 ? 2.568 -3.221 17.547 1 73.69 372 LEU B N 1
ATOM 6268 C CA . LEU B 1 372 ? 3.979 -3.307 17.906 1 73.69 372 LEU B CA 1
ATOM 6269 C C . LEU B 1 372 ? 4.188 -2.918 19.375 1 73.69 372 LEU B C 1
ATOM 6271 O O . LEU B 1 372 ? 5.102 -3.426 20.031 1 73.69 372 LEU B O 1
ATOM 6275 N N . ALA B 1 373 ? 3.621 -1.848 19.703 1 64.44 373 ALA B N 1
ATOM 6276 C CA . ALA B 1 373 ? 3.723 -1.429 21.094 1 64.44 373 ALA B CA 1
ATOM 6277 C C . ALA B 1 373 ? 3.279 -2.545 22.031 1 64.44 373 ALA B C 1
ATOM 6279 O O . ALA B 1 373 ? 3.809 -2.68 23.141 1 64.44 373 ALA B O 1
ATOM 6280 N N . GLU B 1 374 ? 2.422 -3.172 21.594 1 54.22 374 GLU B N 1
ATOM 6281 C CA . GLU B 1 374 ? 1.903 -4.277 22.391 1 54.22 374 GLU B CA 1
ATOM 6282 C C . GLU B 1 374 ? 2.904 -5.426 22.469 1 54.22 374 GLU B C 1
ATOM 6284 O O . GLU B 1 374 ? 2.807 -6.289 23.344 1 54.22 374 GLU B O 1
ATOM 6289 N N . MET B 1 375 ? 3.932 -5.367 21.609 1 53.53 375 MET B N 1
ATOM 6290 C CA . MET B 1 375 ? 5.023 -6.34 21.625 1 53.53 375 MET B CA 1
ATOM 6291 C C . MET B 1 375 ? 6.105 -5.934 22.609 1 53.53 375 MET B C 1
ATOM 6293 O O . MET B 1 375 ? 6.52 -4.773 22.641 1 53.53 375 MET B O 1
ATOM 6297 N N . ASP B 1 376 ? 6.305 -6.336 23.812 1 47.69 376 ASP B N 1
ATOM 6298 C CA . ASP B 1 376 ? 7.25 -5.98 24.859 1 47.69 376 ASP B CA 1
ATOM 6299 C C . ASP B 1 376 ? 8.648 -5.766 24.297 1 47.69 376 ASP B C 1
ATOM 6301 O O . ASP B 1 376 ? 9.008 -6.348 23.266 1 47.69 376 ASP B O 1
ATOM 6305 N N . VAL B 1 377 ? 9.398 -4.676 24.797 1 45.16 377 VAL B N 1
ATOM 6306 C CA . VAL B 1 377 ? 10.766 -4.34 24.422 1 45.16 377 VAL B CA 1
ATOM 6307 C C . VAL B 1 377 ? 11.609 -5.609 24.344 1 45.16 377 VAL B C 1
ATOM 6309 O O . VAL B 1 377 ? 12.391 -5.793 23.406 1 45.16 377 VAL B O 1
ATOM 6312 N N . ALA B 1 378 ? 11.516 -6.273 25.359 1 42.41 378 ALA B N 1
ATOM 6313 C CA . ALA B 1 378 ? 12.289 -7.5 25.469 1 42.41 378 ALA B CA 1
ATOM 6314 C C . ALA B 1 378 ? 11.969 -8.469 24.344 1 42.41 378 ALA B C 1
ATOM 6316 O O . ALA B 1 378 ? 12.867 -9.094 23.766 1 42.41 378 ALA B O 1
ATOM 6317 N N . GLU B 1 379 ? 10.812 -8.484 23.938 1 43.72 379 GLU B N 1
ATOM 6318 C CA . GLU B 1 379 ? 10.383 -9.406 22.891 1 43.72 379 GLU B CA 1
ATOM 6319 C C . GLU B 1 379 ? 10.82 -8.914 21.516 1 43.72 379 GLU B C 1
ATOM 6321 O O . GLU B 1 379 ? 11.234 -9.703 20.672 1 43.72 379 GLU B O 1
ATOM 6326 N N . ARG B 1 380 ? 10.859 -7.598 21.375 1 45 380 ARG B N 1
ATOM 6327 C CA . ARG B 1 380 ? 11.383 -7 20.156 1 45 380 ARG B CA 1
ATOM 6328 C C . ARG B 1 380 ? 12.875 -7.27 20.016 1 45 380 ARG B C 1
ATOM 6330 O O . ARG B 1 380 ? 13.352 -7.598 18.922 1 45 380 ARG B O 1
ATOM 6337 N N . GLU B 1 381 ? 13.602 -6.93 21 1 44.91 381 GLU B N 1
ATOM 6338 C CA . GLU B 1 381 ? 15.039 -7.188 21.016 1 44.91 381 GLU B CA 1
ATOM 6339 C C . GLU B 1 381 ? 15.336 -8.656 20.703 1 44.91 381 GLU B C 1
ATOM 6341 O O . GLU B 1 381 ? 16.266 -8.961 19.953 1 44.91 381 GLU B O 1
ATOM 6346 N N . TRP B 1 382 ? 14.633 -9.398 21.25 1 39.16 382 TRP B N 1
ATOM 6347 C CA . TRP B 1 382 ? 14.852 -10.82 21.031 1 39.16 382 TRP B CA 1
ATOM 6348 C C . TRP B 1 382 ? 14.578 -11.188 19.562 1 39.16 382 TRP B C 1
ATOM 6350 O O . TRP B 1 382 ? 15.352 -11.922 18.953 1 39.16 382 TRP B O 1
ATOM 6360 N N . LYS B 1 383 ? 13.68 -10.602 18.938 1 42 383 LYS B N 1
ATOM 6361 C CA . LYS B 1 383 ? 13.242 -10.961 17.578 1 42 383 LYS B CA 1
ATOM 6362 C C . LYS B 1 383 ? 14.219 -10.438 16.531 1 42 383 LYS B C 1
ATOM 6364 O O . LYS B 1 383 ? 14.531 -11.133 15.57 1 42 383 LYS B O 1
ATOM 6369 N N . GLU B 1 384 ? 14.656 -9.156 16.641 1 40.78 384 GLU B N 1
ATOM 6370 C CA . GLU B 1 384 ? 15.758 -8.68 15.82 1 40.78 384 GLU B CA 1
ATOM 6371 C C . GLU B 1 384 ? 16.938 -9.633 15.875 1 40.78 384 GLU B C 1
ATOM 6373 O O . GLU B 1 384 ? 17.594 -9.898 14.859 1 40.78 384 GLU B O 1
ATOM 6378 N N . ALA B 1 385 ? 17.141 -10.062 16.969 1 38.19 385 ALA B N 1
ATOM 6379 C CA . ALA B 1 385 ? 18.234 -11.031 17.125 1 38.19 385 ALA B CA 1
ATOM 6380 C C . ALA B 1 385 ? 17.875 -12.359 16.453 1 38.19 385 ALA B C 1
ATOM 6382 O O . ALA B 1 385 ? 18.734 -13.031 15.891 1 38.19 385 ALA B O 1
ATOM 6383 N N . PHE B 1 386 ? 16.578 -12.633 16.391 1 38.38 386 PHE B N 1
ATOM 6384 C CA . PHE B 1 386 ? 16.125 -13.914 15.836 1 38.38 386 PHE B CA 1
ATOM 6385 C C . PHE B 1 386 ? 16.141 -13.883 14.312 1 38.38 386 PHE B C 1
ATOM 6387 O O . PHE B 1 386 ? 16.484 -14.875 13.672 1 38.38 386 PHE B O 1
ATOM 6394 N N . SER B 1 387 ? 15.742 -12.82 13.711 1 36.81 387 SER B N 1
ATOM 6395 C CA . SER B 1 387 ? 15.75 -12.734 12.25 1 36.81 387 SER B CA 1
ATOM 6396 C C . SER B 1 387 ? 17.156 -12.977 11.688 1 36.81 387 SER B C 1
ATOM 6398 O O . SER B 1 387 ? 17.297 -13.281 10.508 1 36.81 387 SER B O 1
ATOM 6400 N N . THR B 1 388 ? 18.062 -12.609 12.367 1 34.69 388 THR B N 1
ATOM 6401 C CA . THR B 1 388 ? 19.406 -12.977 11.938 1 34.69 388 THR B CA 1
ATOM 6402 C C . THR B 1 388 ? 19.578 -14.492 11.922 1 34.69 388 THR B C 1
ATOM 6404 O O . THR B 1 388 ? 20.516 -15.016 11.32 1 34.69 388 THR B O 1
ATOM 6407 N N . TRP B 1 389 ? 18.766 -15.117 12.781 1 29.45 389 TRP B N 1
ATOM 6408 C CA . TRP B 1 389 ? 19.031 -16.547 12.883 1 29.45 389 TRP B CA 1
ATOM 6409 C C . TRP B 1 389 ? 18.203 -17.328 11.875 1 29.45 389 TRP B C 1
ATOM 6411 O O . TRP B 1 389 ? 18.219 -18.562 11.867 1 29.45 389 TRP B O 1
ATOM 6421 N N . LYS B 1 390 ? 17.312 -16.75 11.18 1 35.09 390 LYS B N 1
ATOM 6422 C CA . LYS B 1 390 ? 16.547 -17.531 10.219 1 35.09 390 LYS B CA 1
ATOM 6423 C C . LYS B 1 390 ? 17.438 -18.453 9.406 1 35.09 390 LYS B C 1
ATOM 6425 O O . LYS B 1 390 ? 16.984 -19.438 8.828 1 35.09 390 LYS B O 1
ATOM 6430 N N . TYR B 1 391 ? 18.531 -18.016 8.992 1 32.5 391 TYR B N 1
ATOM 6431 C CA . TYR B 1 391 ? 19.453 -18.844 8.219 1 32.5 391 TYR B CA 1
ATOM 6432 C C . TYR B 1 391 ? 20.328 -19.688 9.133 1 32.5 391 TYR B C 1
ATOM 6434 O O . TYR B 1 391 ? 21.203 -20.422 8.664 1 32.5 391 TYR B O 1
ATOM 6442 N N . THR B 1 392 ? 20.484 -19.328 10.461 1 32.34 392 THR B N 1
ATOM 6443 C CA . THR B 1 392 ? 21.328 -20.203 11.258 1 32.34 392 THR B CA 1
ATOM 6444 C C . THR B 1 392 ? 20.516 -21.328 11.883 1 32.34 392 THR B C 1
ATOM 6446 O O . THR B 1 392 ? 19.281 -21.25 11.953 1 32.34 392 THR B O 1
ATOM 6449 N N . ASP B 1 393 ? 21.156 -22.438 12.445 1 33.59 393 ASP B N 1
ATOM 6450 C CA . ASP B 1 393 ? 20.766 -23.719 13.008 1 33.59 393 ASP B CA 1
ATOM 6451 C C . ASP B 1 393 ? 19.688 -23.547 14.078 1 33.59 393 ASP B C 1
ATOM 6453 O O . ASP B 1 393 ? 19.906 -22.891 15.094 1 33.59 393 ASP B O 1
ATOM 6457 N N . MET B 1 394 ? 18.484 -23.734 13.812 1 36.81 394 MET B N 1
ATOM 6458 C CA . MET B 1 394 ? 17.281 -23.75 14.625 1 36.81 394 MET B CA 1
ATOM 6459 C C . MET B 1 394 ? 17.516 -24.484 15.938 1 36.81 394 MET B C 1
ATOM 6461 O O . MET B 1 394 ? 16.734 -24.359 16.875 1 36.81 394 MET B O 1
ATOM 6465 N N . ALA B 1 395 ? 18.422 -25.422 16.156 1 38 395 ALA B N 1
ATOM 6466 C CA . ALA B 1 395 ? 18.766 -26.141 17.391 1 38 395 ALA B CA 1
ATOM 6467 C C . ALA B 1 395 ? 19.297 -25.188 18.453 1 38 395 ALA B C 1
ATOM 6469 O O . ALA B 1 395 ? 18.906 -25.281 19.625 1 38 395 ALA B O 1
ATOM 6470 N N . ASP B 1 396 ? 20.219 -24.312 18.078 1 40.59 396 ASP B N 1
ATOM 6471 C CA . ASP B 1 396 ? 20.828 -23.391 19.047 1 40.59 396 ASP B CA 1
ATOM 6472 C C . ASP B 1 396 ? 19.828 -22.344 19.516 1 40.59 396 ASP B C 1
ATOM 6474 O O . ASP B 1 396 ? 19.828 -21.953 20.688 1 40.59 396 ASP B O 1
ATOM 6478 N N . TRP B 1 397 ? 18.812 -22.016 18.75 1 40.19 397 TRP B N 1
ATOM 6479 C CA . TRP B 1 397 ? 17.766 -21.078 19.141 1 40.19 397 TRP B CA 1
ATOM 6480 C C . TRP B 1 397 ? 16.812 -21.703 20.141 1 40.19 397 TRP B C 1
ATOM 6482 O O . TRP B 1 397 ? 16.453 -21.078 21.141 1 40.19 397 TRP B O 1
ATOM 6492 N N . ARG B 1 398 ? 16.391 -22.812 19.969 1 38.44 398 ARG B N 1
ATOM 6493 C CA . ARG B 1 398 ? 15.57 -23.516 20.938 1 38.44 398 ARG B CA 1
ATOM 6494 C C . ARG B 1 398 ? 16.266 -23.562 22.297 1 38.44 398 ARG B C 1
ATOM 6496 O O . ARG B 1 398 ? 15.625 -23.344 23.344 1 38.44 398 ARG B O 1
ATOM 6503 N N . LYS B 1 399 ? 17.531 -23.75 22.312 1 44.53 399 LYS B N 1
ATOM 6504 C CA . LYS B 1 399 ? 18.328 -23.766 23.531 1 44.53 399 LYS B CA 1
ATOM 6505 C C . LYS B 1 399 ? 18.406 -22.375 24.156 1 44.53 399 LYS B C 1
ATOM 6507 O O . LYS B 1 399 ? 18.188 -22.219 25.359 1 44.53 399 LYS B O 1
ATOM 6512 N N . GLU B 1 400 ? 18.609 -21.438 23.328 1 43.47 400 GLU B N 1
ATOM 6513 C CA . GLU B 1 400 ? 18.766 -20.078 23.828 1 43.47 400 GLU B CA 1
ATOM 6514 C C . GLU B 1 400 ? 17.406 -19.516 24.266 1 43.47 400 GLU B C 1
ATOM 6516 O O . GLU B 1 400 ? 17.328 -18.797 25.266 1 43.47 400 GLU B O 1
ATOM 6521 N N . PHE B 1 401 ? 16.422 -19.906 23.547 1 43.53 401 PHE B N 1
ATOM 6522 C CA . PHE B 1 401 ? 15.078 -19.531 23.953 1 43.53 401 PHE B CA 1
ATOM 6523 C C . PHE B 1 401 ? 14.688 -20.25 25.234 1 43.53 401 PHE B C 1
ATOM 6525 O O . PHE B 1 401 ? 14.102 -19.641 26.141 1 43.53 401 PHE B O 1
ATOM 6532 N N . THR B 1 402 ? 15.055 -21.516 25.359 1 44.97 402 THR B N 1
ATOM 6533 C CA . THR B 1 402 ? 14.883 -22.25 26.594 1 44.97 402 THR B CA 1
ATOM 6534 C C . THR B 1 402 ? 15.68 -21.594 27.734 1 44.97 402 THR B C 1
ATOM 6536 O O . THR B 1 402 ? 15.18 -21.469 28.844 1 44.97 402 THR B O 1
ATOM 6539 N N . GLU B 1 403 ? 16.828 -21.156 27.453 1 45.28 403 GLU B N 1
ATOM 6540 C CA . GLU B 1 403 ? 17.672 -20.484 28.438 1 45.28 403 GLU B CA 1
ATOM 6541 C C . GLU B 1 403 ? 17.109 -19.109 28.797 1 45.28 403 GLU B C 1
ATOM 6543 O O . GLU B 1 403 ? 17.125 -18.703 29.969 1 45.28 403 GLU B O 1
ATOM 6548 N N . TYR B 1 404 ? 16.609 -18.453 27.797 1 40.38 404 TYR B N 1
ATOM 6549 C CA . TYR B 1 404 ? 15.953 -17.172 28.031 1 40.38 404 TYR B CA 1
ATOM 6550 C C . TYR B 1 404 ? 14.719 -17.344 28.906 1 40.38 404 TYR B C 1
ATOM 6552 O O . TYR B 1 404 ? 14.5 -16.562 29.844 1 40.38 404 TYR B O 1
ATOM 6560 N N . LYS B 1 405 ? 14.023 -18.312 28.625 1 41.56 405 LYS B N 1
ATOM 6561 C CA . LYS B 1 405 ? 12.883 -18.641 29.484 1 41.56 405 LYS B CA 1
ATOM 6562 C C . LYS B 1 405 ? 13.336 -18.938 30.906 1 41.56 405 LYS B C 1
ATOM 6564 O O . LYS B 1 405 ? 12.664 -18.547 31.875 1 41.56 405 LYS B O 1
ATOM 6569 N N . THR B 1 406 ? 14.398 -19.656 31.016 1 41.62 406 THR B N 1
ATOM 6570 C CA . THR B 1 406 ? 14.922 -20.016 32.344 1 41.62 406 THR B CA 1
ATOM 6571 C C . THR B 1 406 ? 15.422 -18.781 33.062 1 41.62 406 THR B C 1
ATOM 6573 O O . THR B 1 406 ? 15.258 -18.672 34.281 1 41.62 406 THR B O 1
ATOM 6576 N N . ILE B 1 407 ? 16.016 -17.922 32.375 1 35.97 407 ILE B N 1
ATOM 6577 C CA . ILE B 1 407 ? 16.547 -16.75 33.062 1 35.97 407 ILE B CA 1
ATOM 6578 C C . ILE B 1 407 ? 15.391 -15.844 33.5 1 35.97 407 ILE B C 1
ATOM 6580 O O . ILE B 1 407 ? 15.43 -15.25 34.594 1 35.97 407 ILE B O 1
ATOM 6584 N N . ARG B 1 408 ? 14.461 -15.68 32.656 1 35.66 408 ARG B N 1
ATOM 6585 C CA . ARG B 1 408 ? 13.359 -14.82 33.094 1 35.66 408 ARG B CA 1
ATOM 6586 C C . ARG B 1 408 ? 12.438 -15.555 34.062 1 35.66 408 ARG B C 1
ATOM 6588 O O . ARG B 1 408 ? 11.609 -14.93 34.719 1 35.66 408 ARG B O 1
ATOM 6595 N N . LEU B 1 409 ? 12.32 -16.812 33.969 1 32.28 409 LEU B N 1
ATOM 6596 C CA . LEU B 1 409 ? 11.562 -17.547 34.969 1 32.28 409 LEU B CA 1
ATOM 6597 C C . LEU B 1 409 ? 12.344 -17.656 36.281 1 32.28 409 LEU B C 1
ATOM 6599 O O . LEU B 1 409 ? 11.805 -18.062 37.312 1 32.28 409 LEU B O 1
ATOM 6603 N N . ASN B 1 410 ? 13.609 -17.406 36.188 1 30.67 410 ASN B N 1
ATOM 6604 C CA . ASN B 1 410 ? 14.234 -17.281 37.5 1 30.67 410 ASN B CA 1
ATOM 6605 C C . ASN B 1 410 ? 14.328 -15.828 37.969 1 30.67 410 ASN B C 1
ATOM 6607 O O . ASN B 1 410 ? 14.75 -14.961 37.188 1 30.67 410 ASN B O 1
#

Foldseek 3Di:
DVVLVVLVCCLPCVVVVVDDSQQAEQEDFDLSLQVQQLLQQFPSCARSHAEYEREFFYCQFLLAEDACVVVLVVLLQQLLVQQPQNDDDPVSSVVSVVPGDPVSSVVSCVVSVRRDHDYCPCHGHNDRPVVCLVVVNGHAHLYEYEYEPQAQLVVQCPDPVRVVQFQPQDDDFQFPVNLLVSLCDCSHPNHPPVVSSVLLCVPQDPPVCVVPRRDGCSRSRRVSCSLRRGVLNRVVVLVSNQVVVHWYAYEYEQAFWPAAPSQLVPRGYNYRGRYRPRLVCLLVQVCVVGPRGDPLSSVLSVLSVQLVVCCSVPVGSADQDDPDDQQRHTHTQDPPFQKHWYSYSRGHIDGCPCVVSSCCNVPVSVVVVVVVVVQDPLNVVLVVVCVVCPVPDPVVNVVVVVVSCVVVVD/DVVLVVLVCCLVCVVVVVDDSQQAEQEDFDLSLQVQQLLQQFPSCARSHAEYEREFFYCQFLLAEDACPVVLVVLLQQLLVQQPQNDDDPVSSVVSVVPGDPVSSVVSCVVSVRRDHDYCPCHGHNDRPVVSLVVVNGHAHLYEYEYEPQAQLVVQCPDPVRVVQFQPQDDDFQFPVNLLVSLCDCSHPNHPPVVSVVLLCVPQPPPVCVVPRRDGCSRSRRVSCSLRRGVLNRVVVLVSNQVVVHWYAYEYEQAFWPAAPSQLVPRGYNYRGRYRPRLVCLLVQVCVVRPRGDPLSSVLSVLSVQLVVCCSVPVGSADQDDPPDQQRHTHTQDPPFQKHWYSYSRGHIDGCPCVVSSCCNVPVSVVVVVVVVVQDPVNVVVVVVCVVCPVPDPVVVVVVVVVVCVVVVD